Protein 6N44 (pdb70)

Organism: Ovis aries (NCBI:txid9940)

Radius of gyration: 36.04 Å; Cα contacts (8 Å, |Δi|>4): 2960; chains: 8; bounding box: 90×111×84 Å

Secondary structure (DSSP, 8-state):
-------SSEEEE----SEEEEEEEEEE---TTS--EEEEEEE--SSTT--EEEEEEEETTEEEEEEEETTEE---EEEE-----TTS-EEEEEEEESSEEEEEETTEEEEEEE-SS-GGG--EEEEEESEEEEEEEE-/---SSEEEE----SEEEEEEEEEEP--TTS--EEEEEEE--SSTT--EEEEEEEETTEEEEEEEETTEE---EEEE-----TTSEEEEEEEEESSEEEEEETTEEEEEEE-SS-GGG--EEEEEESEEEEEEEE-/---SSEEEE----SEEEEEEEEEE------EEEEEEE---STT--EEEEEEEETTEEEEEEEETTEE---EEEE-----TTSEEEEEEEEESSEEEEEETTEEEEEEE-SS-GGG--EEEEEESEEEEEEEE-/---SSEEEE----SEEEEEEEEEE---SSS--EEEEEEE--S-TT--EEEEEEEETTEEEEEEEETTEE-PPEEEE---S-TTSEEEEEEEEESSEEEEEETTEEEEEEE-SS-GGG--EEEEEESEEEEEEEE-/---SSEEEE----SEEEEEEEEEEP--TTS--EEEEEEE--SSTT--EEEEEEEETTEEEEEEEETTEE---EEEE---S-TTSEEEEEEEEESSEEEEEETTEEEEEEE-SS-GGG--EEEEEESEEEEEEEE-/---SSEEEE----SEEEEEEEEEEP--TTS--EEEEEEE------EEEEEEEETTEEEEEEEETTEE---EEEE-----TTSEEEEEEEEESSEEEEEETTEEEEEEE-SS-GGG--EEEEEESEEEEEEEE-/---SSEEEE----SEEEEEEEEEEP--TTS--EEEEEEE----EEEEEEEETTEEEEEEEETTEE---EEEE-----TTSEEEEEEEEESSEEEEEETTEEEEEEE-SS-GGG--EEEEEESEEEEEEEE-/---SSEEEE----SEEEEEEEEEE---TTSPPEEEEEEE--S-TT--EEEEEEEETTEEEEEEEETTEE---EEEE---S-TTSEEEEEEEEESSEEEEEETTEEEEEEE-SS-GGG--EEEEEESEEEEEEEE-

Structure (mmCIF, N/CA/C/O backbone):
data_6N44
#
_entry.id   6N44
#
_cell.length_a   96.170
_cell.length_b   127.450
_cell.length_c   141.410
_cell.angle_alpha   90.000
_cell.angle_beta   90.000
_cell.angle_gamma   90.000
#
_symmetry.space_group_name_H-M   'P 21 21 21'
#
loop_
_entity.id
_entity.type
_entity.pdbx_description
1 polymer Galectin
2 non-polymer GLYCEROL
3 water water
#
loop_
_atom_site.group_PDB
_atom_site.id
_atom_site.type_symbol
_atom_site.label_atom_id
_atom_site.label_alt_id
_atom_site.label_comp_id
_atom_site.label_asym_id
_atom_site.label_entity_id
_atom_site.label_seq_id
_atom_site.pdbx_PDB_ins_code
_atom_site.Cartn_x
_atom_site.Cartn_y
_atom_site.Cartn_z
_atom_site.occupancy
_atom_site.B_iso_or_equiv
_atom_site.auth_seq_id
_atom_site.auth_comp_id
_atom_site.auth_asym_id
_atom_site.auth_atom_id
_atom_site.pdbx_PDB_model_num
ATOM 1 N N . PRO A 1 1 ? -23.408 -13.380 8.487 1.00 34.53 -1 PRO A N 1
ATOM 2 C CA . PRO A 1 1 ? -24.341 -13.307 7.355 1.00 30.74 -1 PRO A CA 1
ATOM 3 C C . PRO A 1 1 ? -25.536 -12.405 7.699 1.00 33.91 -1 PRO A C 1
ATOM 4 O O . PRO A 1 1 ? -26.427 -12.171 6.871 1.00 23.34 -1 PRO A O 1
ATOM 8 N N . GLY A 1 2 ? -25.536 -11.903 8.934 1.00 28.26 0 GLY A N 1
ATOM 9 C CA . GLY A 1 2 ? -26.543 -10.946 9.345 1.00 30.10 0 GLY A CA 1
ATOM 10 C C . GLY A 1 2 ? -26.246 -9.573 8.760 1.00 32.12 0 GLY A C 1
ATOM 11 O O . GLY A 1 2 ? -25.096 -9.140 8.680 1.00 38.54 0 GLY A O 1
ATOM 12 N N . MET A 1 3 ? -27.307 -8.894 8.334 1.00 28.14 1 MET A N 1
ATOM 13 C CA . MET A 1 3 ? -27.199 -7.518 7.864 1.00 29.73 1 MET A CA 1
ATOM 14 C C . MET A 1 3 ? -28.579 -6.880 7.952 1.00 33.87 1 MET A C 1
ATOM 15 O O . MET A 1 3 ? -29.598 -7.553 7.755 1.00 26.75 1 MET A O 1
ATOM 20 N N . ASP A 1 4 ? -28.602 -5.583 8.268 1.00 31.61 2 ASP A N 1
ATOM 21 C CA . ASP A 1 4 ? -29.864 -4.857 8.350 1.00 32.44 2 ASP A CA 1
ATOM 22 C C . ASP A 1 4 ? -30.456 -4.647 6.965 1.00 31.62 2 ASP A C 1
ATOM 23 O O . ASP A 1 4 ? -29.736 -4.468 5.977 1.00 31.99 2 ASP A O 1
ATOM 28 N N . SER A 1 5 ? -31.784 -4.651 6.896 1.00 15.80 3 SER A N 1
ATOM 29 C CA . SER A 1 5 ? -32.429 -4.376 5.625 1.00 15.67 3 SER A CA 1
ATOM 30 C C . SER A 1 5 ? -33.824 -3.818 5.874 1.00 16.23 3 SER A C 1
ATOM 31 O O . SER A 1 5 ? -34.354 -3.855 6.988 1.00 13.33 3 SER A O 1
ATOM 34 N N . LEU A 1 6 ? -34.395 -3.313 4.827 1.00 13.29 4 LEU A N 1
ATOM 35 C CA . LEU A 1 6 ? -35.697 -2.677 4.804 1.00 11.91 4 LEU A CA 1
ATOM 36 C C . LEU A 1 6 ? -36.762 -3.689 4.427 1.00 13.59 4 LEU A C 1
ATOM 37 O O . LEU A 1 6 ? -36.465 -4.727 3.825 1.00 11.45 4 LEU A O 1
ATOM 42 N N . PRO A 1 7 ? -38.024 -3.409 4.748 1.00 13.14 5 PRO A N 1
ATOM 43 C CA . PRO A 1 7 ? -39.096 -4.325 4.353 1.00 9.73 5 PRO A CA 1
ATOM 44 C C . PRO A 1 7 ? -39.167 -4.461 2.840 1.00 12.96 5 PRO A C 1
ATOM 45 O O . PRO A 1 7 ? -38.855 -3.535 2.090 1.00 10.87 5 PRO A O 1
ATOM 49 N N . ASN A 1 8 ? -39.578 -5.638 2.397 1.00 13.79 6 ASN A N 1
ATOM 50 C CA . ASN A 1 8 ? -39.740 -5.919 0.975 1.00 15.47 6 ASN A CA 1
ATOM 51 C C . ASN A 1 8 ? -41.055 -6.664 0.809 1.00 17.42 6 ASN A C 1
ATOM 52 O O . ASN A 1 8 ? -41.176 -7.793 1.266 1.00 17.65 6 ASN A O 1
ATOM 57 N N . PRO A 1 9 ? -42.042 -6.048 0.133 1.00 15.96 7 PRO A N 1
ATOM 58 C CA . PRO A 1 9 ? -41.998 -4.766 -0.594 1.00 12.94 7 PRO A CA 1
ATOM 59 C C . PRO A 1 9 ? -41.803 -3.528 0.289 1.00 11.37 7 PRO A C 1
ATOM 60 O O . PRO A 1 9 ? -42.153 -3.508 1.473 1.00 10.87 7 PRO A O 1
ATOM 64 N N . TYR A 1 10 ? -41.198 -2.517 -0.321 1.00 11.27 8 TYR A N 1
ATOM 65 C CA . TYR A 1 10 ? -40.941 -1.220 0.284 1.00 9.53 8 TYR A CA 1
ATOM 66 C C . TYR A 1 10 ? -41.893 -0.224 -0.353 1.00 8.57 8 TYR A C 1
ATOM 67 O O . TYR A 1 10 ? -41.988 -0.169 -1.580 1.00 8.51 8 TYR A O 1
ATOM 76 N N . LEU A 1 11 ? -42.597 0.549 0.469 1.00 8.12 9 LEU A N 1
ATOM 77 C CA . LEU A 1 11 ? -43.532 1.555 -0.013 1.00 11.48 9 LEU A CA 1
ATOM 78 C C . LEU A 1 11 ? -43.121 2.916 0.516 1.00 10.45 9 LEU A C 1
ATOM 79 O O . LEU A 1 11 ? -42.728 3.037 1.686 1.00 9.80 9 LEU A O 1
ATOM 84 N N . GLN A 1 12 ? -43.258 3.945 -0.327 1.00 6.74 10 GLN A N 1
ATOM 85 C CA . GLN A 1 12 ? -43.021 5.317 0.123 1.00 10.22 10 GLN A CA 1
ATOM 86 C C . GLN A 1 12 ? -43.895 6.288 -0.657 1.00 8.12 10 GLN A C 1
ATOM 87 O O . GLN A 1 12 ? -43.751 6.401 -1.879 1.00 8.40 10 GLN A O 1
ATOM 93 N N . SER A 1 13 ? -44.759 7.015 0.053 1.00 8.51 11 SER A N 1
ATOM 94 C CA . SER A 1 13 ? -45.458 8.138 -0.557 1.00 8.85 11 SER A CA 1
ATOM 95 C C . SER A 1 13 ? -44.448 9.166 -1.068 1.00 8.23 11 SER A C 1
ATOM 96 O O . SER A 1 13 ? -43.485 9.503 -0.375 1.00 10.80 11 SER A O 1
ATOM 99 N N . VAL A 1 14 ? -44.687 9.687 -2.279 1.00 8.89 12 VAL A N 1
ATOM 100 C CA . VAL A 1 14 ? -43.798 10.661 -2.919 1.00 9.83 12 VAL A CA 1
ATOM 101 C C . VAL A 1 14 ? -44.610 11.721 -3.657 1.00 11.26 12 VAL A C 1
ATOM 102 O O . VAL A 1 14 ? -45.760 11.501 -4.041 1.00 10.50 12 VAL A O 1
ATOM 106 N N . SER A 1 15 ? -43.979 12.884 -3.874 1.00 8.97 13 SER A N 1
ATOM 107 C CA . SER A 1 15 ? -44.422 13.867 -4.865 1.00 13.68 13 SER A CA 1
ATOM 108 C C . SER A 1 15 ? -43.234 14.162 -5.766 1.00 12.43 13 SER A C 1
ATOM 109 O O . SER A 1 15 ? -42.239 14.737 -5.314 1.00 13.16 13 SER A O 1
ATOM 112 N N . LEU A 1 16 ? -43.341 13.789 -7.032 1.00 9.92 14 LEU A N 1
ATOM 113 C CA . LEU A 1 16 ? -42.230 13.985 -7.935 1.00 9.31 14 LEU A CA 1
ATOM 114 C C . LEU A 1 16 ? -42.155 15.442 -8.368 1.00 13.25 14 LEU A C 1
ATOM 115 O O . LEU A 1 16 ? -43.144 16.176 -8.367 1.00 10.90 14 LEU A O 1
ATOM 120 N N . THR A 1 17 ? -40.959 15.852 -8.750 1.00 12.04 15 THR A N 1
ATOM 121 C CA . THR A 1 17 ? -40.827 17.134 -9.416 1.00 14.23 15 THR A CA 1
ATOM 122 C C . THR A 1 17 ? -40.030 16.928 -10.689 1.00 17.68 15 THR A C 1
ATOM 123 O O . THR A 1 17 ? -39.669 15.801 -11.043 1.00 12.29 15 THR A O 1
ATOM 127 N N . VAL A 1 18 ? -39.716 18.047 -11.339 1.00 17.28 16 VAL A N 1
ATOM 128 C CA . VAL A 1 18 ? -38.931 18.101 -12.564 1.00 13.21 16 VAL A CA 1
ATOM 129 C C . VAL A 1 18 ? -37.438 17.934 -12.315 1.00 15.13 16 VAL A C 1
ATOM 130 O O . VAL A 1 18 ? -36.651 17.845 -13.272 1.00 11.91 16 VAL A O 1
ATOM 134 N N . CYS A 1 19 ? -37.021 17.872 -11.045 1.00 11.48 17 CYS A N 1
ATOM 135 C CA . CYS A 1 19 ? -35.630 17.587 -10.687 1.00 11.16 17 CYS A CA 1
ATOM 136 C C . CYS A 1 19 ? -35.679 16.778 -9.393 1.00 10.29 17 CYS A C 1
ATOM 137 O O . CYS A 1 19 ? -35.648 17.347 -8.301 1.00 11.85 17 CYS A O 1
ATOM 140 N N . TYR A 1 20 ? -35.763 15.455 -9.540 1.00 9.32 18 TYR A N 1
ATOM 141 C CA . TYR A 1 20 ? -36.069 14.546 -8.439 1.00 11.60 18 TYR A CA 1
ATOM 142 C C . TYR A 1 20 ? -35.258 13.266 -8.590 1.00 8.78 18 TYR A C 1
ATOM 143 O O . TYR A 1 20 ? -35.166 12.716 -9.689 1.00 11.49 18 TYR A O 1
ATOM 152 N N . MET A 1 21 ? -34.690 12.780 -7.489 1.00 10.23 19 MET A N 1
ATOM 153 C CA . MET A 1 21 ? -33.828 11.608 -7.525 1.00 11.59 19 MET A CA 1
ATOM 154 C C . MET A 1 21 ? -34.300 10.559 -6.535 1.00 13.80 19 MET A C 1
ATOM 155 O O . MET A 1 21 ? -34.631 10.884 -5.390 1.00 11.69 19 MET A O 1
ATOM 160 N N . VAL A 1 22 ? -34.335 9.309 -6.998 1.00 9.85 20 VAL A N 1
ATOM 161 C CA . VAL A 1 22 ? -34.503 8.122 -6.168 1.00 12.71 20 VAL A CA 1
ATOM 162 C C . VAL A 1 22 ? -33.206 7.333 -6.241 1.00 10.82 20 VAL A C 1
ATOM 163 O O . VAL A 1 22 ? -32.701 7.069 -7.341 1.00 11.75 20 VAL A O 1
ATOM 167 N N . LYS A 1 23 ? -32.668 6.950 -5.085 1.00 9.40 21 LYS A N 1
ATOM 168 C CA . LYS A 1 23 ? -31.470 6.121 -5.030 1.00 8.67 21 LYS A CA 1
ATOM 169 C C . LYS A 1 23 ? -31.763 4.880 -4.203 1.00 7.39 21 LYS A C 1
ATOM 170 O O . LYS A 1 23 ? -32.032 4.984 -3.003 1.00 8.94 21 LYS A O 1
ATOM 176 N N . ILE A 1 24 ? -31.679 3.718 -4.843 1.00 8.71 22 ILE A N 1
ATOM 177 C CA . ILE A 1 24 ? -31.956 2.418 -4.232 1.00 9.74 22 ILE A CA 1
ATOM 178 C C . ILE A 1 24 ? -30.651 1.646 -4.143 1.00 8.83 22 ILE A C 1
ATOM 179 O O . ILE A 1 24 ? -29.913 1.549 -5.131 1.00 9.57 22 ILE A O 1
ATOM 184 N N . LYS A 1 25 ? -30.371 1.078 -2.974 1.00 11.51 23 LYS A N 1
ATOM 185 C CA . LYS A 1 25 ? -29.223 0.192 -2.808 1.00 9.63 23 LYS A CA 1
ATOM 186 C C . LYS A 1 25 ? -29.743 -1.180 -2.402 1.00 10.20 23 LYS A C 1
ATOM 187 O O . LYS A 1 25 ? -30.448 -1.302 -1.393 1.00 8.92 23 LYS A O 1
ATOM 193 N N . ALA A 1 26 ? -29.410 -2.203 -3.194 1.00 8.85 24 ALA A N 1
ATOM 194 C CA . ALA A 1 26 ? -29.962 -3.540 -2.992 1.00 9.64 24 ALA A CA 1
ATOM 195 C C . ALA A 1 26 ? -29.004 -4.586 -3.552 1.00 12.22 24 ALA A C 1
ATOM 196 O O . ALA A 1 26 ? -27.979 -4.262 -4.160 1.00 11.15 24 ALA A O 1
ATOM 198 N N . ASN A 1 27 ? -29.366 -5.857 -3.355 1.00 12.40 25 ASN A N 1
ATOM 199 C CA . ASN A 1 27 ? -28.597 -6.987 -3.857 1.00 13.81 25 ASN A CA 1
ATOM 200 C C . ASN A 1 27 ? -29.561 -8.108 -4.220 1.00 14.86 25 ASN A C 1
ATOM 201 O O . ASN A 1 27 ? -30.453 -8.430 -3.428 1.00 10.83 25 ASN A O 1
ATOM 206 N N . LEU A 1 28 ? -29.374 -8.706 -5.396 1.00 13.20 26 LEU A N 1
ATOM 207 C CA . LEU A 1 28 ? -30.250 -9.792 -5.827 1.00 16.22 26 LEU A CA 1
ATOM 208 C C . LEU A 1 28 ? -29.964 -11.070 -5.049 1.00 15.35 26 LEU A C 1
ATOM 209 O O . LEU A 1 28 ? -28.806 -11.431 -4.813 1.00 16.12 26 LEU A O 1
ATOM 214 N N . LEU A 1 29 ? -31.038 -11.750 -4.658 1.00 13.51 27 LEU A N 1
ATOM 215 C CA . LEU A 1 29 ? -31.000 -13.041 -3.985 1.00 19.97 27 LEU A CA 1
ATOM 216 C C . LEU A 1 29 ? -30.798 -14.173 -4.996 1.00 17.35 27 LEU A C 1
ATOM 217 O O . LEU A 1 29 ? -30.766 -13.974 -6.215 1.00 19.04 27 LEU A O 1
ATOM 222 N N . SER A 1 30 ? -30.697 -15.394 -4.471 1.00 21.32 28 SER A N 1
ATOM 223 C CA . SER A 1 30 ? -30.679 -16.619 -5.266 1.00 19.66 28 SER A CA 1
ATOM 224 C C . SER A 1 30 ? -31.908 -17.436 -4.894 1.00 18.77 28 SER A C 1
ATOM 225 O O . SER A 1 30 ? -31.802 -18.429 -4.161 1.00 18.16 28 SER A O 1
ATOM 228 N N . PRO A 1 31 ? -33.087 -17.055 -5.370 1.00 20.46 29 PRO A N 1
ATOM 229 C CA . PRO A 1 31 ? -34.293 -17.793 -4.989 1.00 20.49 29 PRO A CA 1
ATOM 230 C C . PRO A 1 31 ? -34.288 -19.212 -5.546 1.00 25.29 29 PRO A C 1
ATOM 231 O O . PRO A 1 31 ? -33.723 -19.495 -6.609 1.00 24.08 29 PRO A O 1
ATOM 235 N N . PHE A 1 32 ? -34.908 -20.112 -4.780 1.00 26.34 30 PHE A N 1
ATOM 236 C CA . PHE A 1 32 ? -35.082 -21.511 -5.150 1.00 32.24 30 PHE A CA 1
ATOM 237 C C . PHE A 1 32 ? -35.785 -21.621 -6.499 1.00 30.03 30 PHE A C 1
ATOM 238 O O . PHE A 1 32 ? -36.944 -21.217 -6.630 1.00 33.58 30 PHE A O 1
ATOM 246 N N . GLY A 1 33 ? -35.083 -22.123 -7.513 1.00 29.84 31 GLY A N 1
ATOM 247 C CA . GLY A 1 33 ? -35.726 -22.510 -8.758 1.00 31.87 31 GLY A CA 1
ATOM 248 C C . GLY A 1 33 ? -36.193 -21.398 -9.673 1.00 33.37 31 GLY A C 1
ATOM 249 O O . GLY A 1 33 ? -37.076 -21.632 -10.505 1.00 30.65 31 GLY A O 1
ATOM 250 N N . LYS A 1 34 ? -35.637 -20.192 -9.560 1.00 27.97 32 LYS A N 1
ATOM 251 C CA . LYS A 1 34 ? -35.964 -19.142 -10.521 1.00 24.42 32 LYS A CA 1
ATOM 252 C C . LYS A 1 34 ? -34.886 -18.070 -10.485 1.00 21.02 32 LYS A C 1
ATOM 253 O O . LYS A 1 34 ? -34.096 -17.984 -9.542 1.00 21.89 32 LYS A O 1
ATOM 259 N N . ASN A 1 35 ? -34.867 -17.267 -11.525 1.00 20.47 33 ASN A N 1
ATOM 260 C CA . ASN A 1 35 ? -33.960 -16.132 -11.563 1.00 23.60 33 ASN A CA 1
ATOM 261 C C . ASN A 1 35 ? -34.567 -14.968 -10.784 1.00 19.14 33 ASN A C 1
ATOM 262 O O . ASN A 1 35 ? -35.759 -14.685 -10.932 1.00 18.90 33 ASN A O 1
ATOM 267 N N . PRO A 1 36 ? -33.768 -14.278 -9.969 1.00 19.25 34 PRO A N 1
ATOM 268 C CA . PRO A 1 36 ? -34.293 -13.151 -9.176 1.00 15.17 34 PRO A CA 1
ATOM 269 C C . PRO A 1 36 ? -34.814 -12.013 -10.054 1.00 14.34 34 PRO A C 1
ATOM 270 O O . PRO A 1 36 ? -34.244 -11.694 -11.097 1.00 16.07 34 PRO A O 1
ATOM 274 N N . GLU A 1 37 ? -35.901 -11.387 -9.613 1.00 16.50 35 GLU A N 1
ATOM 275 C CA . GLU A 1 37 ? -36.493 -10.247 -10.300 1.00 15.85 35 GLU A CA 1
ATOM 276 C C . GLU A 1 37 ? -36.374 -9.000 -9.436 1.00 14.68 35 GLU A C 1
ATOM 277 O O . GLU A 1 37 ? -36.308 -9.077 -8.208 1.00 16.79 35 GLU A O 1
ATOM 283 N N . LEU A 1 38 ? -36.366 -7.853 -10.096 1.00 11.89 36 LEU A N 1
ATOM 284 C CA . LEU A 1 38 ? -36.409 -6.549 -9.454 1.00 12.12 36 LEU A CA 1
ATOM 285 C C . LEU A 1 38 ? -37.515 -5.737 -10.112 1.00 10.95 36 LEU A C 1
ATOM 286 O O . LEU A 1 38 ? -37.639 -5.733 -11.340 1.00 11.48 36 LEU A O 1
ATOM 291 N N . GLN A 1 39 ? -38.323 -5.052 -9.305 1.00 9.45 37 GLN A N 1
ATOM 292 C CA . GLN A 1 39 ? -39.441 -4.294 -9.849 1.00 12.41 37 GLN A CA 1
ATOM 293 C C . GLN A 1 39 ? -39.625 -2.991 -9.084 1.00 10.99 37 GLN A C 1
ATOM 294 O O . GLN A 1 39 ? -39.741 -3.010 -7.855 1.00 11.53 37 GLN A O 1
ATOM 300 N N . VAL A 1 40 ? -39.654 -1.869 -9.802 1.00 9.18 38 VAL A N 1
ATOM 301 C CA . VAL A 1 40 ? -39.848 -0.549 -9.193 1.00 11.86 38 VAL A CA 1
ATOM 302 C C . VAL A 1 40 ? -41.037 0.127 -9.860 1.00 10.27 38 VAL A C 1
ATOM 303 O O . VAL A 1 40 ? -41.037 0.337 -11.080 1.00 10.31 38 VAL A O 1
ATOM 307 N N . ASP A 1 41 ? -42.033 0.493 -9.058 1.00 12.39 39 ASP A N 1
ATOM 308 C CA . ASP A 1 41 ? -43.246 1.133 -9.551 1.00 12.05 39 ASP A CA 1
ATOM 309 C C . ASP A 1 41 ? -43.278 2.573 -9.062 1.00 13.63 39 ASP A C 1
ATOM 310 O O . ASP A 1 41 ? -43.274 2.826 -7.850 1.00 11.00 39 ASP A O 1
ATOM 315 N N . PHE A 1 42 ? -43.321 3.502 -10.006 1.00 10.30 40 PHE A N 1
ATOM 316 C CA . PHE A 1 42 ? -43.769 4.865 -9.740 1.00 12.62 40 PHE A CA 1
ATOM 317 C C . PHE A 1 42 ? -45.261 4.861 -10.046 1.00 11.26 40 PHE A C 1
ATOM 318 O O . PHE A 1 42 ? -45.677 5.008 -11.199 1.00 11.75 40 PHE A O 1
ATOM 326 N N . GLY A 1 43 ? -46.078 4.641 -9.010 1.00 14.21 41 GLY A N 1
ATOM 327 C CA . GLY A 1 43 ? -47.501 4.426 -9.165 1.00 14.50 41 GLY A CA 1
ATOM 328 C C . GLY A 1 43 ? -48.342 5.582 -8.634 1.00 18.72 41 GLY A C 1
ATOM 329 O O . GLY A 1 43 ? -47.856 6.494 -7.963 1.00 14.84 41 GLY A O 1
ATOM 330 N N . THR A 1 44 ? -49.641 5.535 -8.966 1.00 22.15 42 THR A N 1
ATOM 331 C CA . THR A 1 44 ? -50.551 6.606 -8.562 1.00 18.72 42 THR A CA 1
ATOM 332 C C . THR A 1 44 ? -51.090 6.418 -7.154 1.00 24.00 42 THR A C 1
ATOM 333 O O . THR A 1 44 ? -51.688 7.353 -6.612 1.00 33.28 42 THR A O 1
ATOM 337 N N . GLY A 1 45 ? -50.907 5.246 -6.555 1.00 25.69 43 GLY A N 1
ATOM 338 C CA . GLY A 1 45 ? -51.360 5.051 -5.196 1.00 26.30 43 GLY A CA 1
ATOM 339 C C . GLY A 1 45 ? -52.859 5.098 -5.024 1.00 41.04 43 GLY A C 1
ATOM 340 O O . GLY A 1 45 ? -53.343 5.373 -3.922 1.00 43.84 43 GLY A O 1
ATOM 341 N N . THR A 1 46 ? -53.614 4.862 -6.095 1.00 40.53 44 THR A N 1
ATOM 342 C CA . THR A 1 46 ? -55.048 4.647 -5.977 1.00 35.51 44 THR A CA 1
ATOM 343 C C . THR A 1 46 ? -55.280 3.240 -5.426 1.00 46.54 44 THR A C 1
ATOM 344 O O . THR A 1 46 ? -54.650 2.851 -4.438 1.00 51.22 44 THR A O 1
ATOM 348 N N . GLY A 1 47 ? -56.163 2.463 -6.035 1.00 43.21 45 GLY A N 1
ATOM 349 C CA . GLY A 1 47 ? -56.438 1.117 -5.577 1.00 49.96 45 GLY A CA 1
ATOM 350 C C . GLY A 1 47 ? -55.477 0.104 -6.161 1.00 51.09 45 GLY A C 1
ATOM 351 O O . GLY A 1 47 ? -54.378 0.436 -6.612 1.00 48.85 45 GLY A O 1
ATOM 352 N N . GLN A 1 48 ? -55.902 -1.157 -6.152 1.00 54.05 46 GLN A N 1
ATOM 353 C CA . GLN A 1 48 ? -55.205 -2.169 -6.928 1.00 53.96 46 GLN A CA 1
ATOM 354 C C . GLN A 1 48 ? -55.610 -2.031 -8.389 1.00 51.72 46 GLN A C 1
ATOM 355 O O . GLN A 1 48 ? -56.750 -1.672 -8.702 1.00 50.50 46 GLN A O 1
ATOM 361 N N . GLY A 1 49 ? -54.661 -2.284 -9.287 1.00 45.34 47 GLY A N 1
ATOM 362 C CA . GLY A 1 49 ? -54.915 -1.995 -10.683 1.00 41.52 47 GLY A CA 1
ATOM 363 C C . GLY A 1 49 ? -55.063 -0.527 -11.025 1.00 35.92 47 GLY A C 1
ATOM 364 O O . GLY A 1 49 ? -55.458 -0.213 -12.154 1.00 35.12 47 GLY A O 1
ATOM 365 N N . GLY A 1 50 ? -54.776 0.386 -10.085 1.00 32.73 48 GLY A N 1
ATOM 366 C CA . GLY A 1 50 ? -54.687 1.797 -10.410 1.00 28.92 48 GLY A CA 1
ATOM 367 C C . GLY A 1 50 ? -53.522 2.085 -11.349 1.00 21.51 48 GLY A C 1
ATOM 368 O O . GLY A 1 50 ? -52.665 1.240 -11.606 1.00 21.28 48 GLY A O 1
ATOM 369 N N . ASP A 1 51 ? -53.492 3.311 -11.868 1.00 19.08 49 ASP A N 1
ATOM 370 C CA . ASP A 1 51 ? -52.514 3.656 -12.892 1.00 22.03 49 ASP A CA 1
ATOM 371 C C . ASP A 1 51 ? -51.088 3.517 -12.368 1.00 19.16 49 ASP A C 1
ATOM 372 O O . ASP A 1 51 ? -50.814 3.742 -11.185 1.00 16.74 49 ASP A O 1
ATOM 377 N N . ILE A 1 52 ? -50.188 3.092 -13.251 1.00 13.69 50 ILE A N 1
ATOM 378 C CA . ILE A 1 52 ? -48.762 3.061 -12.953 1.00 14.41 50 ILE A CA 1
ATOM 379 C C . ILE A 1 52 ? -48.057 3.812 -14.072 1.00 16.21 50 ILE A C 1
ATOM 380 O O . ILE A 1 52 ? -47.761 3.238 -15.134 1.00 14.23 50 ILE A O 1
ATOM 385 N N . PRO A 1 53 ? -47.789 5.097 -13.871 1.00 11.87 51 PRO A N 1
ATOM 386 C CA . PRO A 1 53 ? -47.042 5.874 -14.868 1.00 14.64 51 PRO A CA 1
ATOM 387 C C . PRO A 1 53 ? -45.737 5.237 -15.316 1.00 13.18 51 PRO A C 1
ATOM 388 O O . PRO A 1 53 ? -45.369 5.372 -16.492 1.00 11.19 51 PRO A O 1
ATOM 392 N N . PHE A 1 54 ? -45.014 4.545 -14.432 1.00 12.77 52 PHE A N 1
ATOM 393 C CA . PHE A 1 54 ? -43.703 4.024 -14.817 1.00 12.23 52 PHE A CA 1
ATOM 394 C C . PHE A 1 54 ? -43.378 2.803 -13.969 1.00 11.71 52 PHE A C 1
ATOM 395 O O . PHE A 1 54 ? -43.166 2.921 -12.756 1.00 12.26 52 PHE A O 1
ATOM 403 N N . ARG A 1 55 ? -43.319 1.641 -14.609 1.00 10.72 53 ARG A N 1
ATOM 404 C CA . ARG A 1 55 ? -42.824 0.420 -13.989 1.00 10.81 53 ARG A CA 1
ATOM 405 C C . ARG A 1 55 ? -41.496 0.059 -14.632 1.00 10.76 53 ARG A C 1
ATOM 406 O O . ARG A 1 55 ? -41.381 0.025 -15.863 1.00 14.34 53 ARG A O 1
ATOM 414 N N . PHE A 1 56 ? -40.509 -0.218 -13.797 1.00 8.69 54 PHE A N 1
ATOM 415 C CA . PHE A 1 56 ? -39.198 -0.704 -14.204 1.00 10.70 54 PHE A CA 1
ATOM 416 C C . PHE A 1 56 ? -39.067 -2.124 -13.684 1.00 8.96 54 PHE A C 1
ATOM 417 O O . PHE A 1 56 ? -39.220 -2.358 -12.480 1.00 10.99 54 PHE A O 1
ATOM 425 N N . TRP A 1 57 ? -38.770 -3.057 -14.583 1.00 11.40 55 TRP A N 1
ATOM 426 C CA . TRP A 1 57 ? -38.733 -4.478 -14.269 1.00 10.91 55 TRP A CA 1
ATOM 427 C C . TRP A 1 57 ? -37.448 -5.070 -14.812 1.00 10.97 55 TRP A C 1
ATOM 428 O O . TRP A 1 57 ? -37.073 -4.812 -15.959 1.00 9.62 55 TRP A O 1
ATOM 439 N N . TYR A 1 58 ? -36.768 -5.853 -13.996 1.00 12.78 56 TYR A N 1
ATOM 440 C CA . TYR A 1 58 ? -35.509 -6.443 -14.412 1.00 12.71 56 TYR A CA 1
ATOM 441 C C . TYR A 1 58 ? -35.494 -7.901 -14.014 1.00 14.09 56 TYR A C 1
ATOM 442 O O . TYR A 1 58 ? -35.881 -8.248 -12.898 1.00 12.97 56 TYR A O 1
ATOM 451 N N . CYS A 1 59 ? -35.010 -8.744 -14.920 1.00 17.58 57 CYS A N 1
ATOM 452 C CA . CYS A 1 59 ? -34.736 -10.133 -14.579 1.00 18.58 57 CYS A CA 1
ATOM 453 C C . CYS A 1 59 ? -33.832 -10.708 -15.653 1.00 21.80 57 CYS A C 1
ATOM 454 O O . CYS A 1 59 ? -34.105 -10.529 -16.845 1.00 20.20 57 CYS A O 1
ATOM 457 N N . ASP A 1 60 ? -32.741 -11.340 -15.227 1.00 16.69 58 ASP A N 1
ATOM 458 C CA . ASP A 1 60 ? -31.913 -12.185 -16.092 1.00 25.40 58 ASP A CA 1
ATOM 459 C C . ASP A 1 60 ? -31.483 -11.457 -17.371 1.00 27.97 58 ASP A C 1
ATOM 460 O O . ASP A 1 60 ? -31.741 -11.902 -18.494 1.00 24.19 58 ASP A O 1
ATOM 465 N N . GLY A 1 61 ? -30.833 -10.305 -17.180 1.00 23.70 59 GLY A N 1
ATOM 466 C CA . GLY A 1 61 ? -30.273 -9.536 -18.271 1.00 19.05 59 GLY A CA 1
ATOM 467 C C . GLY A 1 61 ? -31.238 -8.678 -19.063 1.00 22.24 59 GLY A C 1
ATOM 468 O O . GLY A 1 61 ? -30.821 -8.073 -20.059 1.00 21.50 59 GLY A O 1
ATOM 469 N N . ILE A 1 62 ? -32.504 -8.585 -18.662 1.00 20.55 60 ILE A N 1
ATOM 470 C CA . ILE A 1 62 ? -33.530 -7.934 -19.467 1.00 18.30 60 ILE A CA 1
ATOM 471 C C . ILE A 1 62 ? -34.257 -6.887 -18.625 1.00 16.41 60 ILE A C 1
ATOM 472 O O . ILE A 1 62 ? -34.713 -7.179 -17.517 1.00 16.17 60 ILE A O 1
ATOM 477 N N . VAL A 1 63 ? -34.361 -5.668 -19.152 1.00 17.57 61 VAL A N 1
ATOM 478 C CA . VAL A 1 63 ? -35.163 -4.606 -18.553 1.00 12.41 61 VAL A CA 1
ATOM 479 C C . VAL A 1 63 ? -36.423 -4.440 -19.389 1.00 14.90 61 VAL A C 1
ATOM 480 O O . VAL A 1 63 ? -36.345 -4.288 -20.613 1.00 19.47 61 VAL A O 1
ATOM 484 N N . VAL A 1 64 ? -37.581 -4.430 -18.738 1.00 13.52 62 VAL A N 1
ATOM 485 C CA . VAL A 1 64 ? -38.822 -4.028 -19.386 1.00 13.12 62 VAL A CA 1
ATOM 486 C C . VAL A 1 64 ? -39.396 -2.827 -18.639 1.00 14.43 62 VAL A C 1
ATOM 487 O O . VAL A 1 64 ? -39.503 -2.851 -17.407 1.00 14.98 62 VAL A O 1
ATOM 491 N N . MET A 1 65 ? -39.763 -1.782 -19.379 1.00 14.02 63 MET A N 1
ATOM 492 C CA . MET A 1 65 ? -40.423 -0.614 -18.807 1.00 16.94 63 MET A CA 1
ATOM 493 C C . MET A 1 65 ? -41.750 -0.387 -19.512 1.00 16.66 63 MET A C 1
ATOM 494 O O . MET A 1 65 ? -41.842 -0.540 -20.731 1.00 17.26 63 MET A O 1
ATOM 499 N N . ASN A 1 66 ? -42.773 -0.007 -18.755 1.00 13.59 64 ASN A N 1
ATOM 500 C CA . ASN A 1 66 ? -44.093 0.158 -19.346 1.00 17.15 64 ASN A CA 1
ATOM 501 C C . ASN A 1 66 ? -44.929 1.070 -18.465 1.00 15.14 64 ASN A C 1
ATOM 502 O O . ASN A 1 66 ? -44.511 1.474 -17.378 1.00 15.51 64 ASN A O 1
ATOM 507 N N . THR A 1 67 ? -46.134 1.367 -18.945 1.00 14.65 65 THR A N 1
ATOM 508 C CA . THR A 1 67 ? -47.097 2.228 -18.286 1.00 13.50 65 THR A CA 1
ATOM 509 C C . THR A 1 67 ? -48.441 1.519 -18.260 1.00 18.87 65 THR A C 1
ATOM 510 O O . THR A 1 67 ? -48.874 0.964 -19.277 1.00 16.63 65 THR A O 1
ATOM 514 N N . LEU A 1 68 ? -49.083 1.532 -17.100 1.00 17.00 66 LEU A N 1
ATOM 515 C CA . LEU A 1 68 ? -50.431 1.007 -16.921 1.00 18.50 66 LEU A CA 1
ATOM 516 C C . LEU A 1 68 ? -51.374 2.197 -16.838 1.00 19.76 66 LEU A C 1
ATOM 517 O O . LEU A 1 68 ? -51.320 2.968 -15.873 1.00 16.79 66 LEU A O 1
ATOM 522 N N . LYS A 1 69 ? -52.238 2.346 -17.843 1.00 22.01 67 LYS A N 1
ATOM 523 C CA . LYS A 1 69 ? -53.177 3.461 -17.920 1.00 22.40 67 LYS A CA 1
ATOM 524 C C . LYS A 1 69 ? -54.585 2.906 -18.108 1.00 31.01 67 LYS A C 1
ATOM 525 O O . LYS A 1 69 ? -54.868 2.272 -19.128 1.00 28.95 67 LYS A O 1
ATOM 531 N N . ASP A 1 70 ? -55.455 3.135 -17.125 1.00 28.71 68 ASP A N 1
ATOM 532 C CA . ASP A 1 70 ? -56.848 2.688 -17.152 1.00 35.41 68 ASP A CA 1
ATOM 533 C C . ASP A 1 70 ? -56.944 1.194 -17.451 1.00 38.30 68 ASP A C 1
ATOM 534 O O . ASP A 1 70 ? -57.601 0.756 -18.397 1.00 36.22 68 ASP A O 1
ATOM 539 N N . GLY A 1 71 ? -56.269 0.413 -16.614 1.00 28.77 69 GLY A N 1
ATOM 540 C CA . GLY A 1 71 ? -56.292 -1.024 -16.741 1.00 27.50 69 GLY A CA 1
ATOM 541 C C . GLY A 1 71 ? -55.536 -1.593 -17.919 1.00 26.37 69 GLY A C 1
ATOM 542 O O . GLY A 1 71 ? -55.508 -2.817 -18.072 1.00 21.60 69 GLY A O 1
ATOM 543 N N . SER A 1 72 ? -54.907 -0.769 -18.753 1.00 21.39 70 SER A N 1
ATOM 544 C CA . SER A 1 72 ? -54.229 -1.264 -19.948 1.00 21.91 70 SER A CA 1
ATOM 545 C C . SER A 1 72 ? -52.727 -1.006 -19.864 1.00 24.21 70 SER A C 1
ATOM 546 O O . SER A 1 72 ? -52.302 0.142 -19.694 1.00 22.02 70 SER A O 1
ATOM 549 N N . TRP A 1 73 ? -51.926 -2.065 -20.006 1.00 17.81 71 TRP A N 1
ATOM 550 C CA . TRP A 1 73 ? -50.491 -1.900 -20.201 1.00 20.54 71 TRP A CA 1
ATOM 551 C C . TRP A 1 73 ? -50.218 -1.481 -21.640 1.00 25.35 71 TRP A C 1
ATOM 552 O O . TRP A 1 73 ? -50.876 -1.952 -22.570 1.00 25.01 71 TRP A O 1
ATOM 563 N N . GLY A 1 74 ? -49.246 -0.589 -21.820 1.00 18.79 72 GLY A N 1
ATOM 564 C CA . GLY A 1 74 ? -48.896 -0.070 -23.125 1.00 16.60 72 GLY A CA 1
ATOM 565 C C . GLY A 1 74 ? -47.827 -0.883 -23.830 1.00 19.94 72 GLY A C 1
ATOM 566 O O . GLY A 1 74 ? -47.588 -2.054 -23.527 1.00 19.64 72 GLY A O 1
ATOM 567 N N . LYS A 1 75 ? -47.171 -0.238 -24.793 1.00 21.35 73 LYS A N 1
ATOM 568 C CA . LYS A 1 75 ? -46.103 -0.876 -25.555 1.00 19.69 73 LYS A CA 1
ATOM 569 C C . LYS A 1 75 ? -44.811 -0.893 -24.735 1.00 22.27 73 LYS A C 1
ATOM 570 O O . LYS A 1 75 ? -44.329 0.159 -24.305 1.00 26.02 73 LYS A O 1
ATOM 576 N N . GLU A 1 76 ? -44.250 -2.082 -24.528 1.00 22.99 74 GLU A N 1
ATOM 577 C CA . GLU A 1 76 ? -43.046 -2.226 -23.718 1.00 25.19 74 GLU A CA 1
ATOM 578 C C . GLU A 1 76 ? -41.856 -1.528 -24.362 1.00 26.34 74 GLU A C 1
ATOM 579 O O . GLU A 1 76 ? -41.670 -1.573 -25.580 1.00 23.33 74 GLU A O 1
ATOM 585 N N . GLN A 1 77 ? -41.026 -0.912 -23.525 1.00 23.37 75 GLN A N 1
ATOM 586 C CA . GLN A 1 77 ? -39.670 -0.535 -23.900 1.00 22.27 75 GLN A CA 1
ATOM 587 C C . GLN A 1 77 ? -38.751 -1.569 -23.258 1.00 21.68 75 GLN A C 1
ATOM 588 O O . GLN A 1 77 ? -38.674 -1.655 -22.029 1.00 18.60 75 GLN A O 1
ATOM 594 N N . LYS A 1 78 ? -38.071 -2.372 -24.085 1.00 21.73 76 LYS A N 1
ATOM 595 C CA . LYS A 1 78 ? -37.326 -3.529 -23.602 1.00 21.13 76 LYS A CA 1
ATOM 596 C C . LYS A 1 78 ? -35.877 -3.469 -24.061 1.00 20.97 76 LYS A C 1
ATOM 597 O O . LYS A 1 78 ? -35.610 -3.138 -25.216 1.00 24.50 76 LYS A O 1
ATOM 603 N N . LEU A 1 79 ? -34.940 -3.815 -23.170 1.00 18.43 77 LEU A N 1
ATOM 604 C CA . LEU A 1 79 ? -33.529 -3.800 -23.539 1.00 16.17 77 LEU A CA 1
ATOM 605 C C . LEU A 1 79 ? -32.758 -4.838 -22.739 1.00 22.64 77 LEU A C 1
ATOM 606 O O . LEU A 1 79 ? -33.258 -5.412 -21.768 1.00 20.36 77 LEU A O 1
ATOM 611 N N . HIS A 1 80 ? -31.517 -5.065 -23.166 1.00 20.48 78 HIS A N 1
ATOM 612 C CA . HIS A 1 80 ? -30.577 -5.946 -22.492 1.00 26.52 78 HIS A CA 1
ATOM 613 C C . HIS A 1 80 ? -29.534 -5.120 -21.753 1.00 24.40 78 HIS A C 1
ATOM 614 O O . HIS A 1 80 ? -29.087 -4.082 -22.247 1.00 27.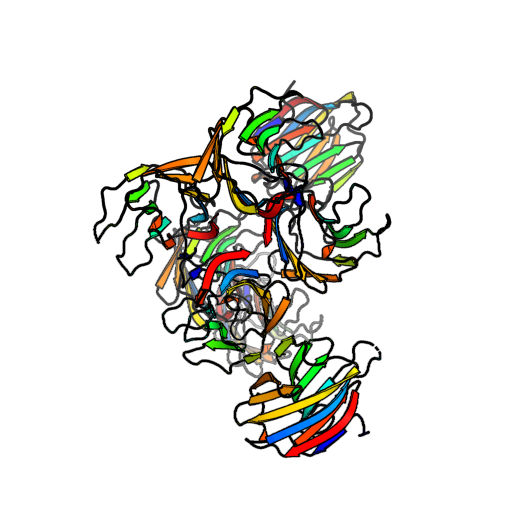65 78 HIS A O 1
ATOM 621 N N . THR A 1 81 ? -29.140 -5.587 -20.574 1.00 23.33 79 THR A N 1
ATOM 622 C CA . THR A 1 81 ? -28.072 -4.937 -19.838 1.00 21.94 79 THR A CA 1
ATOM 623 C C . THR A 1 81 ? -27.360 -5.979 -18.997 1.00 24.71 79 THR A C 1
ATOM 624 O O . THR A 1 81 ? -27.951 -6.981 -18.585 1.00 25.80 79 THR A O 1
ATOM 628 N N . GLU A 1 82 ? -26.079 -5.733 -18.756 1.00 23.86 80 GLU A N 1
ATOM 629 C CA . GLU A 1 82 ? -25.273 -6.548 -17.866 1.00 27.44 80 GLU A CA 1
ATOM 630 C C . GLU A 1 82 ? -25.029 -5.862 -16.529 1.00 19.35 80 GLU A C 1
ATOM 631 O O . GLU A 1 82 ? -24.205 -6.337 -15.741 1.00 19.97 80 GLU A O 1
ATOM 637 N N . ALA A 1 83 ? -25.752 -4.772 -16.252 1.00 19.78 81 ALA A N 1
ATOM 638 C CA . ALA A 1 83 ? -25.458 -3.931 -15.094 1.00 16.72 81 ALA A CA 1
ATOM 639 C C . ALA A 1 83 ? -25.687 -4.642 -13.761 1.00 18.54 81 ALA A C 1
ATOM 640 O O . ALA A 1 83 ? -24.989 -4.352 -12.784 1.00 19.28 81 ALA A O 1
ATOM 642 N N . PHE A 1 84 ? -26.662 -5.539 -13.677 1.00 17.89 82 PHE A N 1
ATOM 643 C CA . PHE A 1 84 ? -27.031 -6.177 -12.408 1.00 19.42 82 PHE A CA 1
ATOM 644 C C . PHE A 1 84 ? -26.326 -7.520 -12.292 1.00 20.88 82 PHE A C 1
ATOM 645 O O . PHE A 1 84 ? -26.783 -8.511 -12.854 1.00 24.81 82 PHE A O 1
ATOM 653 N N . VAL A 1 85 ? -25.230 -7.565 -11.543 1.00 28.47 83 VAL A N 1
ATOM 654 C CA . VAL A 1 85 ? -24.481 -8.798 -11.327 1.00 30.84 83 VAL A CA 1
ATOM 655 C C . VAL A 1 85 ? -24.964 -9.414 -10.015 1.00 34.81 83 VAL A C 1
ATOM 656 O O . VAL A 1 85 ? -24.739 -8.816 -8.949 1.00 27.74 83 VAL A O 1
ATOM 660 N N . PRO A 1 86 ? -25.618 -10.589 -10.035 1.00 40.13 84 PRO A N 1
ATOM 661 C CA . PRO A 1 86 ? -25.873 -11.206 -8.727 1.00 37.92 84 PRO A CA 1
ATOM 662 C C . PRO A 1 86 ? -24.597 -11.902 -8.244 1.00 29.57 84 PRO A C 1
ATOM 663 O O . PRO A 1 86 ? -23.812 -12.326 -9.089 1.00 50.08 84 PRO A O 1
ATOM 667 N N . GLY A 1 87 ? -24.337 -11.952 -6.944 1.00 34.62 85 GLY A N 1
ATOM 668 C CA . GLY A 1 87 ? -25.062 -11.177 -5.958 1.00 34.59 85 GLY A CA 1
ATOM 669 C C . GLY A 1 87 ? -24.164 -10.039 -5.495 1.00 31.44 85 GLY A C 1
ATOM 670 O O . GLY A 1 87 ? -23.869 -9.919 -4.307 1.00 32.26 85 GLY A O 1
ATOM 671 N N . GLN A 1 88 ? -23.697 -9.229 -6.450 1.00 22.21 86 GLN A N 1
ATOM 672 C CA . GLN A 1 88 ? -22.995 -7.996 -6.122 1.00 26.82 86 GLN A CA 1
ATOM 673 C C . GLN A 1 88 ? -24.012 -6.935 -5.731 1.00 23.45 86 GLN A C 1
ATOM 674 O O . GLN A 1 88 ? -25.026 -6.783 -6.416 1.00 19.94 86 GLN A O 1
ATOM 680 N N . PRO A 1 89 ? -23.790 -6.198 -4.649 1.00 20.28 87 PRO A N 1
ATOM 681 C CA . PRO A 1 89 ? -24.685 -5.077 -4.345 1.00 22.10 87 PRO A CA 1
ATOM 682 C C . PRO A 1 89 ? -24.599 -4.027 -5.441 1.00 16.85 87 PRO A C 1
ATOM 683 O O . PRO A 1 89 ? -23.535 -3.790 -6.019 1.00 17.71 87 PRO A O 1
ATOM 687 N N . PHE A 1 90 ? -25.741 -3.428 -5.754 1.00 15.74 88 PHE A N 1
ATOM 688 C CA . PHE A 1 90 ? -25.823 -2.425 -6.804 1.00 13.45 88 PHE A CA 1
ATOM 689 C C . PHE A 1 90 ? -26.497 -1.173 -6.265 1.00 13.03 88 PHE A C 1
ATOM 690 O O . PHE A 1 90 ? -27.223 -1.198 -5.259 1.00 9.19 88 PHE A O 1
ATOM 698 N N . GLU A 1 91 ? -26.242 -0.075 -6.958 1.00 10.27 89 GLU A N 1
ATOM 699 C CA . GLU A 1 91 ? -26.925 1.186 -6.734 1.00 13.44 89 GLU A CA 1
ATOM 700 C C . GLU A 1 91 ? -27.742 1.531 -7.970 1.00 12.56 89 GLU A C 1
ATOM 701 O O . GLU A 1 91 ? -27.181 1.766 -9.046 1.00 13.63 89 GLU A O 1
ATOM 707 N N . LEU A 1 92 ? -29.057 1.571 -7.812 1.00 9.87 90 LEU A N 1
ATOM 708 C CA . LEU A 1 92 ? -29.982 1.890 -8.886 1.00 9.89 90 LEU A CA 1
ATOM 709 C C . LEU A 1 92 ? -30.544 3.287 -8.639 1.00 10.78 90 LEU A C 1
ATOM 710 O O . LEU A 1 92 ? -31.116 3.551 -7.571 1.00 8.98 90 LEU A O 1
ATOM 715 N N . GLN A 1 93 ? -30.378 4.177 -9.619 1.00 8.29 91 GLN A N 1
ATOM 716 C CA . GLN A 1 93 ? -30.856 5.554 -9.517 1.00 9.88 91 GLN A CA 1
ATOM 717 C C . GLN A 1 93 ? -31.894 5.852 -10.585 1.00 12.30 91 GLN A C 1
ATOM 718 O O . GLN A 1 93 ? -31.676 5.552 -11.767 1.00 12.04 91 GLN A O 1
ATOM 724 N N . PHE A 1 94 ? -32.985 6.504 -10.179 1.00 7.55 92 PHE A N 1
ATOM 725 C CA . PHE A 1 94 ? -33.941 7.089 -11.106 1.00 8.83 92 PHE A CA 1
ATOM 726 C C . PHE A 1 94 ? -33.890 8.596 -10.960 1.00 9.16 92 PHE A C 1
ATOM 727 O O . PHE A 1 94 ? -34.023 9.129 -9.854 1.00 10.31 92 PHE A O 1
ATOM 735 N N . LEU A 1 95 ? -33.707 9.273 -12.077 1.00 9.65 93 LEU A N 1
ATOM 736 C CA . LEU A 1 95 ? -33.705 10.724 -12.144 1.00 10.78 93 LEU A CA 1
ATOM 737 C C . LEU A 1 95 ? -34.961 11.160 -12.876 1.00 10.43 93 LEU A C 1
ATOM 738 O O . LEU A 1 95 ? -35.129 10.829 -14.052 1.00 13.51 93 LEU A O 1
ATOM 743 N N . VAL A 1 96 ? -35.846 11.878 -12.185 1.00 8.96 94 VAL A N 1
ATOM 744 C CA . VAL A 1 96 ? -37.070 12.377 -12.803 1.00 12.47 94 VAL A CA 1
ATOM 745 C C . VAL A 1 96 ? -36.800 13.780 -13.348 1.00 12.00 94 VAL A C 1
ATOM 746 O O . VAL A 1 96 ? -36.448 14.700 -12.600 1.00 11.51 94 VAL A O 1
ATOM 750 N N . LEU A 1 97 ? -36.933 13.934 -14.654 1.00 11.00 95 LEU A N 1
ATOM 751 C CA . LEU A 1 97 ? -36.795 15.221 -15.326 1.00 13.11 95 LEU A CA 1
ATOM 752 C C . LEU A 1 97 ? -38.119 15.598 -15.971 1.00 16.82 95 LEU A C 1
ATOM 753 O O . LEU A 1 97 ? -39.070 14.820 -15.971 1.00 14.21 95 LEU A O 1
ATOM 758 N N . GLU A 1 98 ? -38.154 16.790 -16.576 1.00 15.49 96 GLU A N 1
ATOM 759 C CA . GLU A 1 98 ? -39.376 17.250 -17.234 1.00 17.10 96 GLU A CA 1
ATOM 760 C C . GLU A 1 98 ? -39.805 16.300 -18.354 1.00 18.90 96 GLU A C 1
ATOM 761 O O . GLU A 1 98 ? -40.999 16.067 -18.561 1.00 17.35 96 GLU A O 1
ATOM 767 N N . ASN A 1 99 ? -38.850 15.741 -19.087 1.00 17.87 97 ASN A N 1
ATOM 768 C CA . ASN A 1 99 ? -39.181 14.975 -20.277 1.00 15.78 97 ASN A CA 1
ATOM 769 C C . ASN A 1 99 ? -39.164 13.467 -20.068 1.00 17.53 97 ASN A C 1
ATOM 770 O O . ASN A 1 99 ? -39.865 12.755 -20.789 1.00 17.80 97 ASN A O 1
ATOM 775 N N . GLU A 1 100 ? -38.409 12.955 -19.100 1.00 14.29 98 GLU A N 1
ATOM 776 C CA . GLU A 1 100 ? -38.212 11.512 -19.010 1.00 14.01 98 GLU A CA 1
ATOM 777 C C . GLU A 1 100 ? -37.708 11.158 -17.620 1.00 10.79 98 GLU A C 1
ATOM 778 O O . GLU A 1 100 ? -37.262 12.026 -16.860 1.00 13.24 98 GLU A O 1
ATOM 784 N N . TYR A 1 101 ? -37.792 9.871 -17.295 1.00 12.31 99 TYR A N 1
ATOM 785 C CA . TYR A 1 101 ? -36.952 9.294 -16.253 1.00 10.68 99 TYR A CA 1
ATOM 786 C C . TYR A 1 101 ? -35.638 8.867 -16.877 1.00 12.87 99 TYR A C 1
ATOM 787 O O . TYR A 1 101 ? -35.625 8.307 -17.978 1.00 13.04 99 TYR A O 1
ATOM 796 N N . GLN A 1 102 ? -34.537 9.103 -16.161 1.00 9.26 100 GLN A N 1
ATOM 797 C CA . GLN A 1 102 ? -33.238 8.563 -16.537 1.00 11.37 100 GLN A CA 1
ATOM 798 C C . GLN A 1 102 ? -32.829 7.523 -15.500 1.00 9.43 100 GLN A C 1
ATOM 799 O O . GLN A 1 102 ? -33.022 7.726 -14.297 1.00 11.36 100 GLN A O 1
ATOM 805 N N . VAL A 1 103 ? -32.286 6.403 -15.964 1.00 8.21 101 VAL A N 1
ATOM 806 C CA . VAL A 1 103 ? -31.952 5.283 -15.096 1.00 8.94 101 VAL A CA 1
ATOM 807 C C . VAL A 1 103 ? -30.448 5.072 -15.135 1.00 11.38 101 VAL A C 1
ATOM 808 O O . VAL A 1 103 ? -29.846 5.009 -16.216 1.00 13.80 101 VAL A O 1
ATOM 812 N N . PHE A 1 104 ? -29.853 4.954 -13.954 1.00 9.99 102 PHE A N 1
ATOM 813 C CA . PHE A 1 104 ? -28.438 4.686 -13.770 1.00 9.46 102 PHE A CA 1
ATOM 814 C C . PHE A 1 104 ? -28.296 3.497 -12.837 1.00 12.01 102 PHE A C 1
ATOM 815 O O . PHE A 1 104 ? -29.082 3.330 -11.898 1.00 11.80 102 PHE A O 1
ATOM 823 N N . VAL A 1 105 ? -27.295 2.672 -13.106 1.00 12.03 103 VAL A N 1
ATOM 824 C CA . VAL A 1 105 ? -26.887 1.607 -12.211 1.00 9.89 103 VAL A CA 1
ATOM 825 C C . VAL A 1 105 ? -25.389 1.759 -11.983 1.00 14.69 103 VAL A C 1
ATOM 826 O O . VAL A 1 105 ? -24.618 1.830 -12.946 1.00 12.58 103 VAL A O 1
ATOM 830 N N . ASN A 1 106 ? -24.980 1.814 -10.718 1.00 12.42 104 ASN A N 1
ATOM 831 C CA . ASN A 1 106 ? -23.570 1.965 -10.350 1.00 13.09 104 ASN A CA 1
ATOM 832 C C . ASN A 1 106 ? -22.917 3.119 -11.111 1.00 15.08 104 ASN A C 1
ATOM 833 O O . ASN A 1 106 ? -21.827 2.996 -11.669 1.00 14.25 104 ASN A O 1
ATOM 838 N N . ASN A 1 107 ? -23.616 4.251 -11.149 1.00 10.62 105 ASN A N 1
ATOM 839 C CA . ASN A 1 107 ? -23.136 5.493 -11.751 1.00 17.38 105 ASN A CA 1
ATOM 840 C C . ASN A 1 107 ? -23.052 5.435 -13.274 1.00 14.34 105 ASN A C 1
ATOM 841 O O . ASN A 1 107 ? -22.465 6.330 -13.875 1.00 15.50 105 ASN A O 1
ATOM 846 N N . LYS A 1 108 ? -23.625 4.415 -13.920 1.00 13.32 106 LYS A N 1
ATOM 847 C CA . LYS A 1 108 ? -23.608 4.367 -15.375 1.00 16.79 106 LYS A CA 1
ATOM 848 C C . LYS A 1 108 ? -25.024 4.468 -15.926 1.00 12.42 106 LYS A C 1
ATOM 849 O O . LYS A 1 108 ? -25.942 3.859 -15.372 1.00 16.23 106 LYS A O 1
ATOM 855 N N . PRO A 1 109 ? -25.235 5.222 -17.004 1.00 12.71 107 PRO A N 1
ATOM 856 C CA . PRO A 1 109 ? -26.587 5.327 -17.574 1.00 16.78 107 PRO A CA 1
ATOM 857 C C . PRO A 1 109 ? -26.975 4.045 -18.299 1.00 16.98 107 PRO A C 1
ATOM 858 O O . PRO A 1 109 ? -26.219 3.525 -19.122 1.00 21.37 107 PRO A O 1
ATOM 862 N N . ILE A 1 110 ? -28.169 3.550 -18.000 1.00 13.83 108 ILE A N 1
ATOM 863 C CA . ILE A 1 110 ? -28.676 2.317 -18.579 1.00 22.37 108 ILE A CA 1
ATOM 864 C C . ILE A 1 110 ? -29.747 2.585 -19.627 1.00 19.91 108 ILE A C 1
ATOM 865 O O . ILE A 1 110 ? -29.739 1.959 -20.689 1.00 19.75 108 ILE A O 1
ATOM 870 N N . CYS A 1 111 ? -30.685 3.490 -19.343 1.00 14.55 109 CYS A N 1
ATOM 871 C CA . CYS A 1 111 ? -31.826 3.690 -20.228 1.00 13.96 109 CYS A CA 1
ATOM 872 C C . CYS A 1 111 ? -32.619 4.895 -19.739 1.00 15.21 109 CYS A C 1
ATOM 873 O O . CYS A 1 111 ? -32.415 5.393 -18.630 1.00 15.71 109 CYS A O 1
ATOM 876 N N . GLN A 1 112 ? -33.527 5.356 -20.593 1.00 14.84 110 GLN A N 1
ATOM 877 C CA . GLN A 1 112 ? -34.409 6.475 -20.302 1.00 15.07 110 GLN A CA 1
ATOM 878 C C . GLN A 1 112 ? -35.825 6.111 -20.727 1.00 17.60 110 GLN A C 1
ATOM 879 O O . GLN A 1 112 ? -36.022 5.340 -21.668 1.00 16.75 110 GLN A O 1
ATOM 885 N N . PHE A 1 113 ? -36.811 6.694 -20.041 1.00 13.39 111 PHE A N 1
ATOM 886 C CA . PHE A 1 113 ? -38.228 6.413 -20.272 1.00 16.40 111 PHE A CA 1
ATOM 887 C C . PHE A 1 113 ? -38.975 7.737 -20.367 1.00 11.99 111 PHE A C 1
ATOM 888 O O . PHE A 1 113 ? -39.148 8.421 -19.353 1.00 12.11 111 PHE A O 1
ATOM 896 N N . ALA A 1 114 ? -39.425 8.086 -21.573 1.00 13.36 112 ALA A N 1
ATOM 897 C CA . ALA A 1 114 ? -40.224 9.291 -21.777 1.00 13.96 112 ALA A CA 1
ATOM 898 C C . ALA A 1 114 ? -41.534 9.232 -20.996 1.00 17.64 112 ALA A C 1
ATOM 899 O O . ALA A 1 114 ? -42.196 8.195 -20.944 1.00 18.15 112 ALA A O 1
ATOM 901 N N . HIS A 1 115 ? -41.922 10.354 -20.392 1.00 15.07 113 HIS A N 1
ATOM 902 C CA . HIS A 1 115 ? -43.145 10.358 -19.603 1.00 14.49 113 HIS A CA 1
ATOM 903 C C . HIS A 1 115 ? -44.339 10.038 -20.497 1.00 18.33 113 HIS A C 1
ATOM 904 O O . HIS A 1 115 ? -44.453 10.541 -21.618 1.00 20.39 113 HIS A O 1
ATOM 911 N N . ARG A 1 116 ? -45.224 9.188 -19.997 1.00 14.45 114 ARG A N 1
ATOM 912 C CA . ARG A 1 116 ? -46.455 8.855 -20.697 1.00 18.62 114 ARG A CA 1
ATOM 913 C C . ARG A 1 116 ? -47.684 9.357 -19.970 1.00 16.91 114 ARG A C 1
ATOM 914 O O . ARG A 1 116 ? -48.642 9.791 -20.607 1.00 20.71 114 ARG A O 1
ATOM 922 N N . LEU A 1 117 ? -47.659 9.310 -18.655 1.00 13.62 115 LEU A N 1
ATOM 923 C CA . LEU A 1 117 ? -48.578 9.954 -17.747 1.00 17.51 115 LEU A CA 1
ATOM 924 C C . LEU A 1 117 ? -47.835 11.045 -16.989 1.00 14.41 115 LEU A C 1
ATOM 925 O O . LEU A 1 117 ? -46.619 10.943 -16.801 1.00 15.45 115 LEU A O 1
ATOM 930 N N . PRO A 1 118 ? -48.525 12.097 -16.544 1.00 18.88 116 PRO A N 1
ATOM 931 C CA . PRO A 1 118 ? -47.827 13.206 -15.871 1.00 14.46 116 PRO A CA 1
ATOM 932 C C . PRO A 1 118 ? -47.061 12.745 -14.636 1.00 16.67 116 PRO A C 1
ATOM 933 O O . PRO A 1 118 ? -47.565 11.969 -13.815 1.00 14.74 116 PRO A O 1
ATOM 937 N N . LEU A 1 119 ? -45.833 13.254 -14.490 1.00 12.24 117 LEU A N 1
ATOM 938 C CA . LEU A 1 119 ? -45.045 12.876 -13.325 1.00 13.95 117 LEU A CA 1
ATOM 939 C C . LEU A 1 119 ? -45.720 13.356 -12.052 1.00 13.94 117 LEU A C 1
ATOM 940 O O . LEU A 1 119 ? -45.541 12.752 -10.987 1.00 15.54 117 LEU A O 1
ATOM 945 N N . GLN A 1 120 ? -46.532 14.419 -12.150 1.00 13.29 118 GLN A N 1
ATOM 946 C CA . GLN A 1 120 ? -47.297 14.922 -11.015 1.00 14.18 118 GLN A CA 1
ATOM 947 C C . GLN A 1 120 ? -48.356 13.947 -10.527 1.00 12.00 118 GLN A C 1
ATOM 948 O O . GLN A 1 120 ? -48.879 14.139 -9.428 1.00 16.70 118 GLN A O 1
ATOM 954 N N . SER A 1 121 ? -48.690 12.919 -11.298 1.00 13.32 119 SER A N 1
ATOM 955 C CA . SER A 1 121 ? -49.705 11.966 -10.865 1.00 15.17 119 SER A CA 1
ATOM 956 C C . SER A 1 121 ? -49.119 10.789 -10.088 1.00 19.25 119 SER A C 1
ATOM 957 O O . SER A 1 121 ? -49.885 10.013 -9.504 1.00 16.27 119 SER A O 1
ATOM 960 N N . VAL A 1 122 ? -47.791 10.642 -10.065 1.00 13.63 120 VAL A N 1
ATOM 961 C CA . VAL A 1 122 ? -47.153 9.632 -9.225 1.00 15.83 120 VAL A CA 1
ATOM 962 C C . VAL A 1 122 ? -47.317 10.020 -7.762 1.00 14.91 120 VAL A C 1
ATOM 963 O O . VAL A 1 122 ? -46.998 11.148 -7.362 1.00 14.66 120 VAL A O 1
ATOM 967 N N . LYS A 1 123 ? -47.820 9.090 -6.954 1.00 14.30 121 LYS A N 1
ATOM 968 C CA . LYS A 1 123 ? -47.987 9.323 -5.527 1.00 12.77 121 LYS A CA 1
ATOM 969 C C . LYS A 1 123 ? -47.357 8.256 -4.656 1.00 9.99 121 LYS A C 1
ATOM 970 O O . LYS A 1 123 ? -47.334 8.429 -3.435 1.00 12.40 121 LYS A O 1
ATOM 976 N N . MET A 1 124 ? -46.869 7.155 -5.229 1.00 14.15 122 MET A N 1
ATOM 977 C CA . MET A 1 124 ? -46.445 6.011 -4.429 1.00 11.24 122 MET A CA 1
ATOM 978 C C . MET A 1 124 ? -45.291 5.322 -5.138 1.00 12.74 122 MET A C 1
ATOM 979 O O . MET A 1 124 ? -45.425 4.908 -6.297 1.00 13.86 122 MET A O 1
ATOM 984 N N . LEU A 1 125 ? -44.173 5.208 -4.443 1.00 7.12 123 LEU A N 1
ATOM 985 C CA . LEU A 1 125 ? -43.012 4.463 -4.904 1.00 8.40 123 LEU A CA 1
ATOM 986 C C . LEU A 1 125 ? -43.049 3.071 -4.276 1.00 9.89 123 LEU A C 1
ATOM 987 O O . LEU A 1 125 ? -43.293 2.937 -3.077 1.00 9.77 123 LEU A O 1
ATOM 992 N N . ASP A 1 126 ? -42.832 2.045 -5.090 1.00 9.16 124 ASP A N 1
ATOM 993 C CA . ASP A 1 126 ? -42.955 0.653 -4.659 1.00 12.38 124 ASP A CA 1
ATOM 994 C C . ASP A 1 126 ? -41.742 -0.087 -5.191 1.00 9.48 124 ASP A C 1
ATOM 995 O O . ASP A 1 126 ? -41.554 -0.174 -6.410 1.00 11.94 124 ASP A O 1
ATOM 1000 N N . VAL A 1 127 ? -40.915 -0.601 -4.284 1.00 9.36 125 VAL A N 1
ATOM 1001 C CA . VAL A 1 127 ? -39.714 -1.343 -4.635 1.00 9.77 125 VAL A CA 1
ATOM 1002 C C . VAL A 1 127 ? -39.870 -2.753 -4.085 1.00 10.49 125 VAL A C 1
ATOM 1003 O O . VAL A 1 127 ? -40.129 -2.927 -2.885 1.00 9.89 125 VAL A O 1
ATOM 1007 N N . ARG A 1 128 ? -39.694 -3.752 -4.950 1.00 10.51 126 ARG A N 1
ATOM 1008 C CA . ARG A 1 128 ? -39.856 -5.143 -4.537 1.00 12.91 126 ARG A CA 1
ATOM 1009 C C . ARG A 1 128 ? -39.057 -6.053 -5.462 1.00 14.25 126 ARG A C 1
ATOM 1010 O O . ARG A 1 128 ? -38.530 -5.626 -6.495 1.00 9.97 126 ARG A O 1
ATOM 1018 N N . GLY A 1 129 ? -38.989 -7.321 -5.083 1.00 14.11 127 GLY A N 1
ATOM 1019 C CA . GLY A 1 129 ? -38.374 -8.339 -5.905 1.00 14.43 127 GLY A CA 1
ATOM 1020 C C . GLY A 1 129 ? -37.622 -9.349 -5.060 1.00 14.25 127 GLY A C 1
ATOM 1021 O O . GLY A 1 129 ? -37.711 -9.377 -3.832 1.00 13.94 127 GLY A O 1
ATOM 1022 N N . ASP A 1 130 ? -36.865 -10.204 -5.738 1.00 12.78 128 ASP A N 1
ATOM 1023 C CA . ASP A 1 130 ? -35.983 -11.149 -5.054 1.00 13.21 128 ASP A CA 1
ATOM 1024 C C . ASP A 1 130 ? -34.686 -10.440 -4.664 1.00 12.87 128 ASP A C 1
ATOM 1025 O O . ASP A 1 130 ? -33.613 -10.652 -5.235 1.00 12.64 128 ASP A O 1
ATOM 1030 N N . ILE A 1 131 ? -34.801 -9.570 -3.656 1.00 11.52 129 ILE A N 1
ATOM 1031 C CA . ILE A 1 131 ? -33.710 -8.673 -3.302 1.00 13.07 129 ILE A CA 1
ATOM 1032 C C . ILE A 1 131 ? -33.602 -8.536 -1.791 1.00 12.21 129 ILE A C 1
ATOM 1033 O O . ILE A 1 131 ? -34.584 -8.687 -1.058 1.00 14.80 129 ILE A O 1
ATOM 1038 N N . VAL A 1 132 ? -32.392 -8.240 -1.330 1.00 9.87 130 VAL A N 1
ATOM 1039 C CA . VAL A 1 132 ? -32.189 -7.619 -0.028 1.00 12.89 130 VAL A CA 1
ATOM 1040 C C . VAL A 1 132 ? -32.038 -6.120 -0.267 1.00 12.44 130 VAL A C 1
ATOM 1041 O O . VAL A 1 132 ? -31.108 -5.679 -0.957 1.00 10.23 130 VAL A O 1
ATOM 1045 N N . LEU A 1 133 ? -32.976 -5.347 0.273 1.00 10.82 131 LEU A N 1
ATOM 1046 C CA . LEU A 1 133 ? -33.041 -3.907 0.064 1.00 12.17 131 LEU A CA 1
ATOM 1047 C C . LEU A 1 133 ? -32.434 -3.222 1.282 1.00 12.73 131 LEU A C 1
ATOM 1048 O O . LEU A 1 133 ? -32.924 -3.405 2.402 1.00 14.64 131 LEU A O 1
ATOM 1053 N N . THR A 1 134 ? -31.365 -2.457 1.077 1.00 10.85 132 THR A N 1
ATOM 1054 C CA . THR A 1 134 ? -30.713 -1.838 2.227 1.00 15.13 132 THR A CA 1
ATOM 1055 C C . THR A 1 134 ? -31.064 -0.370 2.415 1.00 11.79 132 THR A C 1
ATOM 1056 O O . THR A 1 134 ? -31.149 0.077 3.561 1.00 15.62 132 THR A O 1
ATOM 1060 N N . SER A 1 135 ? -31.291 0.394 1.344 1.00 11.74 133 SER A N 1
ATOM 1061 C CA . SER A 1 135 ? -31.697 1.784 1.531 1.00 11.42 133 SER A CA 1
ATOM 1062 C C . SER A 1 135 ? -32.435 2.286 0.301 1.00 10.51 133 SER A C 1
ATOM 1063 O O . SER A 1 135 ? -32.232 1.803 -0.816 1.00 7.93 133 SER A O 1
ATOM 1066 N N . VAL A 1 136 ? -33.314 3.252 0.540 1.00 7.54 134 VAL A N 1
ATOM 1067 C CA . VAL A 1 136 ? -34.039 3.967 -0.502 1.00 6.08 134 VAL A CA 1
ATOM 1068 C C . VAL A 1 136 ? -34.040 5.424 -0.070 1.00 12.33 134 VAL A C 1
ATOM 1069 O O . VAL A 1 136 ? -34.544 5.750 1.009 1.00 11.04 134 VAL A O 1
ATOM 1073 N N . ASP A 1 137 ? -33.450 6.291 -0.879 1.00 8.65 135 ASP A N 1
ATOM 1074 C CA . ASP A 1 137 ? -33.372 7.696 -0.548 1.00 8.05 135 ASP A CA 1
ATOM 1075 C C . ASP A 1 137 ? -33.951 8.505 -1.690 1.00 10.67 135 ASP A C 1
ATOM 1076 O O . ASP A 1 137 ? -33.841 8.121 -2.859 1.00 10.13 135 ASP A O 1
ATOM 1081 N N . THR A 1 138 ? -34.569 9.635 -1.347 1.00 10.40 136 THR A N 1
ATOM 1082 C CA . THR A 1 138 ? -35.124 10.524 -2.353 1.00 8.23 136 THR A CA 1
ATOM 1083 C C . THR A 1 138 ? -34.729 11.964 -2.045 1.00 13.83 136 THR A C 1
ATOM 1084 O O . THR A 1 138 ? -34.542 12.353 -0.888 1.00 10.08 136 THR A O 1
ATOM 1088 N N . LEU A 1 139 ? -34.596 12.743 -3.108 1.00 12.66 137 LEU A N 1
ATOM 1089 C CA . LEU A 1 139 ? -34.296 14.165 -3.027 1.00 15.71 137 LEU A CA 1
ATOM 1090 C C . LEU A 1 139 ? -34.765 14.845 -4.326 1.00 13.97 137 LEU A C 1
ATOM 1091 O O . LEU A 1 139 ? -35.398 15.905 -4.262 1.00 22.31 137 LEU A O 1
ATOM 1096 N N . SER B 1 5 ? -46.992 19.551 -1.931 1.00 22.84 3 SER B N 1
ATOM 1097 C CA . SER B 1 5 ? -46.636 18.882 -0.677 1.00 18.74 3 SER B CA 1
ATOM 1098 C C . SER B 1 5 ? -46.776 17.353 -0.791 1.00 13.05 3 SER B C 1
ATOM 1099 O O . SER B 1 5 ? -47.145 16.834 -1.845 1.00 12.88 3 SER B O 1
ATOM 1102 N N . LEU B 1 6 ? -46.490 16.638 0.297 1.00 10.43 4 LEU B N 1
ATOM 1103 C CA . LEU B 1 6 ? -46.455 15.180 0.234 1.00 13.97 4 LEU B CA 1
ATOM 1104 C C . LEU B 1 6 ? -47.858 14.588 0.360 1.00 9.36 4 LEU B C 1
ATOM 1105 O O . LEU B 1 6 ? -48.739 15.203 0.957 1.00 7.44 4 LEU B O 1
ATOM 1110 N N . PRO B 1 7 ? -48.082 13.380 -0.165 1.00 11.90 5 PRO B N 1
ATOM 1111 C CA . PRO B 1 7 ? -49.379 12.721 0.046 1.00 13.83 5 PRO B CA 1
ATOM 1112 C C . PRO B 1 7 ? -49.734 12.662 1.526 1.00 12.55 5 PRO B C 1
ATOM 1113 O O . PRO B 1 7 ? -48.867 12.518 2.389 1.00 8.71 5 PRO B O 1
ATOM 1117 N N . ASN B 1 8 ? -51.022 12.821 1.815 1.00 12.30 6 ASN B N 1
ATOM 1118 C CA . ASN B 1 8 ? -51.523 12.808 3.181 1.00 11.28 6 ASN B CA 1
ATOM 1119 C C . ASN B 1 8 ? -52.860 12.095 3.141 1.00 13.63 6 ASN B C 1
ATOM 1120 O O . ASN B 1 8 ? -53.796 12.604 2.546 1.00 16.53 6 ASN B O 1
ATOM 1125 N N . PRO B 1 9 ? -52.955 10.904 3.760 1.00 16.83 7 PRO B N 1
ATOM 1126 C CA . PRO B 1 9 ? -51.924 10.209 4.550 1.00 12.96 7 PRO B CA 1
ATOM 1127 C C . PRO B 1 9 ? -50.671 9.759 3.788 1.00 13.27 7 PRO B C 1
ATOM 1128 O O . PRO B 1 9 ? -50.706 9.480 2.593 1.00 10.12 7 PRO B O 1
ATOM 1132 N N . TYR B 1 10 ? -49.570 9.693 4.536 1.00 10.34 8 TYR B N 1
ATOM 1133 C CA . TYR B 1 10 ? -48.238 9.366 4.045 1.00 9.85 8 TYR B CA 1
ATOM 1134 C C . TYR B 1 10 ? -47.813 8.016 4.618 1.00 9.42 8 TYR B C 1
ATOM 1135 O O . TYR B 1 10 ? -47.937 7.798 5.826 1.00 9.75 8 TYR B O 1
ATOM 1144 N N . LEU B 1 11 ? -47.283 7.134 3.765 1.00 7.51 9 LEU B N 1
ATOM 1145 C CA . LEU B 1 11 ? -46.773 5.825 4.181 1.00 9.46 9 LEU B CA 1
ATOM 1146 C C . LEU B 1 11 ? -45.295 5.704 3.854 1.00 9.23 9 LEU B C 1
ATOM 1147 O O . LEU B 1 11 ? -44.855 6.165 2.797 1.00 7.30 9 LEU B O 1
ATOM 1152 N N . GLN B 1 12 ? -44.549 5.021 4.727 1.00 8.18 10 GLN B N 1
ATOM 1153 C CA . GLN B 1 12 ? -43.157 4.693 4.438 1.00 9.47 10 GLN B CA 1
ATOM 1154 C C . GLN B 1 12 ? -42.761 3.416 5.168 1.00 7.21 10 GLN B C 1
ATOM 1155 O O . GLN B 1 12 ? -42.869 3.346 6.393 1.00 8.92 10 GLN B O 1
ATOM 1161 N N . SER B 1 13 ? -42.302 2.415 4.424 1.00 9.64 11 SER B N 1
ATOM 1162 C CA . SER B 1 13 ? -41.742 1.229 5.064 1.00 8.44 11 SER B CA 1
ATOM 1163 C C . SER B 1 13 ? -40.478 1.608 5.818 1.00 9.23 11 SER B C 1
ATOM 1164 O O . SER B 1 13 ? -39.664 2.401 5.338 1.00 9.19 11 SER B O 1
ATOM 1167 N N . VAL B 1 14 ? -40.319 1.066 7.026 1.00 8.91 12 VAL B N 1
ATOM 1168 C CA . VAL B 1 14 ? -39.176 1.420 7.861 1.00 9.69 12 VAL B CA 1
ATOM 1169 C C . VAL B 1 14 ? -38.647 0.180 8.557 1.00 13.41 12 VAL B C 1
ATOM 1170 O O . VAL B 1 14 ? -39.342 -0.828 8.711 1.00 7.63 12 VAL B O 1
ATOM 1174 N N . SER B 1 15 ? -37.393 0.284 8.985 1.00 8.46 13 SER B N 1
ATOM 1175 C CA . SER B 1 15 ? -36.770 -0.685 9.875 1.00 13.80 13 SER B CA 1
ATOM 1176 C C . SER B 1 15 ? -36.118 0.106 11.003 1.00 13.08 13 SER B C 1
ATOM 1177 O O . SER B 1 15 ? -35.096 0.759 10.784 1.00 15.43 13 SER B O 1
ATOM 1180 N N . LEU B 1 16 ? -36.714 0.074 12.197 1.00 11.43 14 LEU B N 1
ATOM 1181 C CA . LEU B 1 16 ? -36.198 0.863 13.309 1.00 10.04 14 LEU B CA 1
ATOM 1182 C C . LEU B 1 16 ? -34.917 0.254 13.879 1.00 14.71 14 LEU B C 1
ATOM 1183 O O . LEU B 1 16 ? -34.570 -0.905 13.648 1.00 10.53 14 LEU B O 1
ATOM 1188 N N . THR B 1 17 ? -34.201 1.064 14.636 1.00 12.51 15 THR B N 1
ATOM 1189 C CA . THR B 1 17 ? -33.074 0.569 15.400 1.00 12.79 15 THR B CA 1
ATOM 1190 C C . THR B 1 17 ? -33.130 1.204 16.775 1.00 16.82 15 THR B C 1
ATOM 1191 O O . THR B 1 17 ? -34.020 2.001 17.099 1.00 15.97 15 THR B O 1
ATOM 1195 N N . VAL B 1 18 ? -32.107 0.874 17.551 1.00 12.89 16 VAL B N 1
ATOM 1196 C CA . VAL B 1 18 ? -31.872 1.412 18.883 1.00 14.93 16 VAL B CA 1
ATOM 1197 C C . VAL B 1 18 ? -31.340 2.839 18.864 1.00 11.49 16 VAL B C 1
ATOM 1198 O O . VAL B 1 18 ? -31.234 3.476 19.917 1.00 12.24 16 VAL B O 1
ATOM 1202 N N . CYS B 1 19 ? -31.015 3.373 17.688 1.00 12.37 17 CYS B N 1
ATOM 1203 C CA . CYS B 1 19 ? -30.635 4.783 17.558 1.00 13.07 17 CYS B CA 1
ATOM 1204 C C . CYS B 1 19 ? -31.165 5.245 16.202 1.00 14.15 17 CYS B C 1
ATOM 1205 O O . CYS B 1 19 ? -30.463 5.161 15.194 1.00 14.69 17 CYS B O 1
ATOM 1208 N N . TYR B 1 20 ? -32.418 5.697 16.190 1.00 10.92 18 TYR B N 1
ATOM 1209 C CA . TYR B 1 20 ? -33.137 5.961 14.957 1.00 12.44 18 TYR B CA 1
ATOM 1210 C C . TYR B 1 20 ? -34.018 7.187 15.137 1.00 10.83 18 TYR B C 1
ATOM 1211 O O . TYR B 1 20 ? -34.636 7.368 16.191 1.00 11.15 18 TYR B O 1
ATOM 1220 N N . MET B 1 21 ? -34.111 8.007 14.097 1.00 9.82 19 MET B N 1
ATOM 1221 C CA . MET B 1 21 ? -34.859 9.250 14.188 1.00 9.76 19 MET B CA 1
ATOM 1222 C C . MET B 1 21 ? -35.800 9.414 13.006 1.00 12.24 19 MET B C 1
ATOM 1223 O O . MET B 1 21 ? -35.446 9.122 11.856 1.00 10.47 19 MET B O 1
ATOM 1228 N N . VAL B 1 22 ? -37.014 9.862 13.315 1.00 10.56 20 VAL B N 1
ATOM 1229 C CA . VAL B 1 22 ? -37.990 10.318 12.338 1.00 10.28 20 VAL B CA 1
ATOM 1230 C C . VAL B 1 22 ? -38.127 11.819 12.536 1.00 9.76 20 VAL B C 1
ATOM 1231 O O . VAL B 1 22 ? -38.299 12.278 13.672 1.00 9.08 20 VAL B O 1
ATOM 1235 N N . LYS B 1 23 ? -38.054 12.585 11.447 1.00 7.94 21 LYS B N 1
ATOM 1236 C CA . LYS B 1 23 ? -38.304 14.022 11.510 1.00 10.50 21 LYS B CA 1
ATOM 1237 C C . LYS B 1 23 ? -39.425 14.374 10.543 1.00 9.67 21 LYS B C 1
ATOM 1238 O O . LYS B 1 23 ? -39.287 14.185 9.329 1.00 10.48 21 LYS B O 1
ATOM 1244 N N . ILE B 1 24 ? -40.509 14.917 11.073 1.00 7.49 22 ILE B N 1
ATOM 1245 C CA . ILE B 1 24 ? -41.681 15.277 10.285 1.00 7.89 22 ILE B CA 1
ATOM 1246 C C . ILE B 1 24 ? -41.816 16.790 10.292 1.00 10.77 22 ILE B C 1
ATOM 1247 O O . ILE B 1 24 ? -41.819 17.410 11.360 1.00 12.14 22 ILE B O 1
ATOM 1252 N N . LYS B 1 25 ? -41.946 17.385 9.112 1.00 9.25 23 LYS B N 1
ATOM 1253 C CA . LYS B 1 25 ? -42.182 18.816 8.986 1.00 13.69 23 LYS B CA 1
ATOM 1254 C C . LYS B 1 25 ? -43.502 19.036 8.270 1.00 11.21 23 LYS B C 1
ATOM 1255 O O . LYS B 1 25 ? -43.741 18.457 7.203 1.00 9.64 23 LYS B O 1
ATOM 1261 N N . ALA B 1 26 ? -44.350 19.875 8.858 1.00 10.47 24 ALA B N 1
ATOM 1262 C CA . ALA B 1 26 ? -45.664 20.136 8.294 1.00 10.83 24 ALA B CA 1
ATOM 1263 C C . ALA B 1 26 ? -46.194 21.465 8.820 1.00 11.72 24 ALA B C 1
ATOM 1264 O O . ALA B 1 26 ? -45.683 22.018 9.797 1.00 12.55 24 ALA B O 1
ATOM 1266 N N . ASN B 1 27 ? -47.229 21.964 8.151 1.00 8.94 25 ASN B N 1
ATOM 1267 C CA . ASN B 1 27 ? -47.996 23.116 8.617 1.00 16.06 25 ASN B CA 1
ATOM 1268 C C . ASN B 1 27 ? -49.290 22.588 9.210 1.00 13.09 25 ASN B C 1
ATOM 1269 O O . ASN B 1 27 ? -50.023 21.859 8.532 1.00 12.48 25 ASN B O 1
ATOM 1274 N N . LEU B 1 28 ? -49.560 22.939 10.465 1.00 11.92 26 LEU B N 1
ATOM 1275 C CA . LEU B 1 28 ? -50.827 22.581 11.089 1.00 12.26 26 LEU B CA 1
ATOM 1276 C C . LEU B 1 28 ? -51.914 23.484 10.522 1.00 13.29 26 LEU B C 1
ATOM 1277 O O . LEU B 1 28 ? -51.835 24.710 10.654 1.00 14.72 26 LEU B O 1
ATOM 1282 N N . LEU B 1 29 ? -52.898 22.885 9.861 1.00 12.30 27 LEU B N 1
ATOM 1283 C CA . LEU B 1 29 ? -54.008 23.641 9.302 1.00 17.58 27 LEU B CA 1
ATOM 1284 C C . LEU B 1 29 ? -54.856 24.242 10.416 1.00 16.92 27 LEU B C 1
ATOM 1285 O O . LEU B 1 29 ? -54.752 23.866 11.592 1.00 14.35 27 LEU B O 1
ATOM 1290 N N . SER B 1 30 ? -55.710 25.192 10.022 1.00 19.18 28 SER B N 1
ATOM 1291 C CA . SER B 1 30 ? -56.688 25.824 10.909 1.00 18.14 28 SER B CA 1
ATOM 1292 C C . SER B 1 30 ? -58.072 25.693 10.284 1.00 18.45 28 SER B C 1
ATOM 1293 O O . SER B 1 30 ? -58.636 26.674 9.791 1.00 16.24 28 SER B O 1
ATOM 1296 N N . PRO B 1 31 ? -58.645 24.495 10.283 1.00 16.92 29 PRO B N 1
ATOM 1297 C CA . PRO B 1 31 ? -59.980 24.329 9.695 1.00 14.11 29 PRO B CA 1
ATOM 1298 C C . PRO B 1 31 ? -61.038 25.068 10.511 1.00 19.99 29 PRO B C 1
ATOM 1299 O O . PRO B 1 31 ? -61.036 25.031 11.745 1.00 18.13 29 PRO B O 1
ATOM 1303 N N . PHE B 1 32 ? -61.922 25.776 9.809 1.00 13.99 30 PHE B N 1
ATOM 1304 C CA . PHE B 1 32 ? -63.094 26.364 10.452 1.00 17.76 30 PHE B CA 1
ATOM 1305 C C . PHE B 1 32 ? -64.022 25.252 10.914 1.00 14.49 30 PHE B C 1
ATOM 1306 O O . PHE B 1 32 ? -64.305 24.323 10.160 1.00 18.64 30 PHE B O 1
ATOM 1314 N N . GLY B 1 33 ? -64.499 25.334 12.146 1.00 14.97 31 GLY B N 1
ATOM 1315 C CA . GLY B 1 33 ? -65.514 24.420 12.607 1.00 22.71 31 GLY B CA 1
ATOM 1316 C C . GLY B 1 33 ? -65.020 23.231 13.410 1.00 26.92 31 GLY B C 1
ATOM 1317 O O . GLY B 1 33 ? -65.816 22.640 14.148 1.00 23.69 31 GLY B O 1
ATOM 1318 N N . LYS B 1 34 ? -63.741 22.861 13.295 1.00 21.37 32 LYS B N 1
ATOM 1319 C CA . LYS B 1 34 ? -63.196 21.765 14.089 1.00 19.15 32 LYS B CA 1
ATOM 1320 C C . LYS B 1 34 ? -61.758 22.076 14.493 1.00 18.27 32 LYS B C 1
ATOM 1321 O O . LYS B 1 34 ? -61.144 23.036 14.022 1.00 20.37 32 LYS B O 1
ATOM 1327 N N . ASN B 1 35 ? -61.237 21.264 15.393 1.00 14.86 33 ASN B N 1
ATOM 1328 C CA . ASN B 1 35 ? -59.849 21.325 15.829 1.00 16.45 33 ASN B CA 1
ATOM 1329 C C . ASN B 1 35 ? -59.002 20.386 14.980 1.00 15.16 33 ASN B C 1
ATOM 1330 O O . ASN B 1 35 ? -59.396 19.234 14.774 1.00 13.55 33 ASN B O 1
ATOM 1335 N N . PRO B 1 36 ? -57.856 20.835 14.464 1.00 11.30 34 PRO B N 1
ATOM 1336 C CA . PRO B 1 36 ? -57.045 19.961 13.601 1.00 15.03 34 PRO B CA 1
ATOM 1337 C C . PRO B 1 36 ? -56.421 18.800 14.372 1.00 12.35 34 PRO B C 1
ATOM 1338 O O . PRO B 1 36 ? -55.994 18.946 15.521 1.00 11.93 34 PRO B O 1
ATOM 1342 N N . GLU B 1 37 ? -56.350 17.648 13.711 1.00 13.88 35 GLU B N 1
ATOM 1343 C CA . GLU B 1 37 ? -55.834 16.403 14.273 1.00 16.22 35 GLU B CA 1
ATOM 1344 C C . GLU B 1 37 ? -54.506 16.036 13.627 1.00 12.25 35 GLU B C 1
ATOM 1345 O O . GLU B 1 37 ? -54.248 16.383 12.473 1.00 12.42 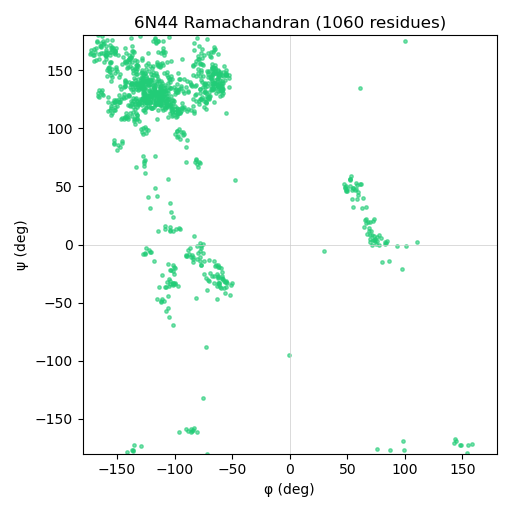35 GLU B O 1
ATOM 1351 N N . LEU B 1 38 ? -53.696 15.278 14.362 1.00 11.92 36 LEU B N 1
ATOM 1352 C CA . LEU B 1 38 ? -52.438 14.740 13.856 1.00 12.09 36 LEU B CA 1
ATOM 1353 C C . LEU B 1 38 ? -52.239 13.342 14.426 1.00 11.83 36 LEU B C 1
ATOM 1354 O O . LEU B 1 38 ? -52.464 13.106 15.619 1.00 12.15 36 LEU B O 1
ATOM 1359 N N . GLN B 1 39 ? -51.815 12.413 13.578 1.00 8.80 37 GLN B N 1
ATOM 1360 C CA . GLN B 1 39 ? -51.669 11.030 14.005 1.00 11.56 37 GLN B CA 1
ATOM 1361 C C . GLN B 1 39 ? -50.475 10.408 13.299 1.00 12.34 37 GLN B C 1
ATOM 1362 O O . GLN B 1 39 ? -50.377 10.470 12.070 1.00 11.19 37 GLN B O 1
ATOM 1368 N N . VAL B 1 40 ? -49.569 9.826 14.080 1.00 10.84 38 VAL B N 1
ATOM 1369 C CA . VAL B 1 40 ? -48.395 9.129 13.565 1.00 10.01 38 VAL B CA 1
ATOM 1370 C C . VAL B 1 40 ? -48.427 7.721 14.131 1.00 9.28 38 VAL B C 1
ATOM 1371 O O . VAL B 1 40 ? -48.498 7.549 15.353 1.00 9.18 38 VAL B O 1
ATOM 1375 N N . ASP B 1 41 ? -48.389 6.724 13.247 1.00 10.89 39 ASP B N 1
ATOM 1376 C CA . ASP B 1 41 ? -48.387 5.309 13.615 1.00 13.94 39 ASP B CA 1
ATOM 1377 C C . ASP B 1 41 ? -47.048 4.660 13.271 1.00 11.43 39 ASP B C 1
ATOM 1378 O O . ASP B 1 41 ? -46.604 4.715 12.120 1.00 8.90 39 ASP B O 1
ATOM 1383 N N . PHE B 1 42 ? -46.446 4.005 14.252 1.00 8.23 40 PHE B N 1
ATOM 1384 C CA . PHE B 1 42 ? -45.341 3.078 14.028 1.00 11.33 40 PHE B CA 1
ATOM 1385 C C . PHE B 1 42 ? -45.957 1.679 14.057 1.00 13.03 40 PHE B C 1
ATOM 1386 O O . PHE B 1 42 ? -46.151 1.091 15.122 1.00 10.01 40 PHE B O 1
ATOM 1394 N N . GLY B 1 43 ? -46.291 1.149 12.878 1.00 13.97 41 GLY B N 1
ATOM 1395 C CA . GLY B 1 43 ? -47.082 -0.057 12.764 1.00 11.68 41 GLY B CA 1
ATOM 1396 C C . GLY B 1 43 ? -46.290 -1.258 12.253 1.00 13.83 41 GLY B C 1
ATOM 1397 O O . GLY B 1 43 ? -45.181 -1.138 11.744 1.00 11.24 41 GLY B O 1
ATOM 1398 N N . THR B 1 44 ? -46.894 -2.444 12.410 1.00 13.26 42 THR B N 1
ATOM 1399 C CA . THR B 1 44 ? -46.273 -3.681 11.939 1.00 20.34 42 THR B CA 1
ATOM 1400 C C . THR B 1 44 ? -46.456 -3.913 10.449 1.00 21.63 42 THR B C 1
ATOM 1401 O O . THR B 1 44 ? -45.805 -4.808 9.899 1.00 25.62 42 THR B O 1
ATOM 1405 N N . GLY B 1 45 ? -47.327 -3.155 9.793 1.00 19.02 43 GLY B N 1
ATOM 1406 C CA . GLY B 1 45 ? -47.515 -3.313 8.366 1.00 25.31 43 GLY B CA 1
ATOM 1407 C C . GLY B 1 45 ? -48.127 -4.632 7.947 1.00 34.24 43 GLY B C 1
ATOM 1408 O O . GLY B 1 45 ? -47.825 -5.126 6.858 1.00 33.30 43 GLY B O 1
ATOM 1409 N N . THR B 1 46 ? -48.994 -5.213 8.777 1.00 38.26 44 THR B N 1
ATOM 1410 C CA . THR B 1 46 ? -49.559 -6.526 8.488 1.00 34.96 44 THR B CA 1
ATOM 1411 C C . THR B 1 46 ? -51.072 -6.467 8.304 1.00 37.68 44 THR B C 1
ATOM 1412 O O . THR B 1 46 ? -51.802 -7.263 8.905 1.00 41.66 44 THR B O 1
ATOM 1416 N N . GLY B 1 47 ? -51.560 -5.532 7.492 1.00 36.74 45 GLY B N 1
ATOM 1417 C CA . GLY B 1 47 ? -52.970 -5.491 7.146 1.00 41.24 45 GLY B CA 1
ATOM 1418 C C . GLY B 1 47 ? -53.767 -4.481 7.956 1.00 41.26 45 GLY B C 1
ATOM 1419 O O . GLY B 1 47 ? -53.252 -3.759 8.817 1.00 36.71 45 GLY B O 1
ATOM 1420 N N . GLN B 1 48 ? -55.078 -4.492 7.687 1.00 42.90 46 GLN B N 1
ATOM 1421 C CA . GLN B 1 48 ? -55.969 -3.428 8.151 1.00 39.75 46 GLN B CA 1
ATOM 1422 C C . GLN B 1 48 ? -56.037 -3.356 9.675 1.00 41.57 46 GLN B C 1
ATOM 1423 O O . GLN B 1 48 ? -55.957 -2.268 10.255 1.00 47.60 46 GLN B O 1
ATOM 1425 N N . GLY B 1 49 ? -56.208 -4.492 10.345 1.00 31.01 47 GLY B N 1
ATOM 1426 C CA . GLY B 1 49 ? -56.283 -4.442 11.796 1.00 30.50 47 GLY B CA 1
ATOM 1427 C C . GLY B 1 49 ? -55.012 -4.845 12.519 1.00 24.73 47 GLY B C 1
ATOM 1428 O O . GLY B 1 49 ? -55.060 -5.246 13.687 1.00 26.10 47 GLY B O 1
ATOM 1429 N N . GLY B 1 50 ? -53.866 -4.725 11.845 1.00 27.95 48 GLY B N 1
ATOM 1430 C CA . GLY B 1 50 ? -52.632 -5.271 12.376 1.00 20.69 48 GLY B CA 1
ATOM 1431 C C . GLY B 1 50 ? -52.098 -4.511 13.577 1.00 19.05 48 GLY B C 1
ATOM 1432 O O . GLY B 1 50 ? -52.491 -3.379 13.874 1.00 18.36 48 GLY B O 1
ATOM 1433 N N . ASP B 1 51 ? -51.157 -5.158 14.266 1.00 16.05 49 ASP B N 1
ATOM 1434 C CA . ASP B 1 51 ? -50.546 -4.589 15.460 1.00 12.24 49 ASP B CA 1
ATOM 1435 C C . ASP B 1 51 ? -49.925 -3.229 15.170 1.00 14.64 49 ASP B C 1
ATOM 1436 O O . ASP B 1 51 ? -49.341 -3.006 14.101 1.00 13.99 49 ASP B O 1
ATOM 1441 N N . ILE B 1 52 ? -50.063 -2.317 16.130 1.00 10.71 50 ILE B N 1
ATOM 1442 C CA . ILE B 1 52 ? -49.426 -1.000 16.076 1.00 12.31 50 ILE B CA 1
ATOM 1443 C C . ILE B 1 52 ? -48.643 -0.787 17.364 1.00 12.38 50 ILE B C 1
ATOM 1444 O O . ILE B 1 52 ? -49.238 -0.437 18.399 1.00 12.60 50 ILE B O 1
ATOM 1449 N N . PRO B 1 53 ? -47.319 -0.985 17.351 1.00 11.44 51 PRO B N 1
ATOM 1450 C CA . PRO B 1 53 ? -46.531 -0.773 18.573 1.00 9.51 51 PRO B CA 1
ATOM 1451 C C . PRO B 1 53 ? -46.623 0.622 19.168 1.00 12.55 51 PRO B C 1
ATOM 1452 O O . PRO B 1 53 ? -46.475 0.758 20.388 1.00 11.49 51 PRO B O 1
ATOM 1456 N N . PHE B 1 54 ? -46.842 1.667 18.369 1.00 11.32 52 PHE B N 1
ATOM 1457 C CA . PHE B 1 54 ? -46.862 3.021 18.920 1.00 8.85 52 PHE B CA 1
ATOM 1458 C C . PHE B 1 54 ? -47.706 3.902 18.013 1.00 7.93 52 PHE B C 1
ATOM 1459 O O . PHE B 1 54 ? -47.381 4.074 16.835 1.00 9.19 52 PHE B O 1
ATOM 1467 N N . ARG B 1 55 ? -48.801 4.430 18.554 1.00 7.76 53 ARG B N 1
ATOM 1468 C CA . ARG B 1 55 ? -49.587 5.470 17.904 1.00 8.95 53 ARG B CA 1
ATOM 1469 C C . ARG B 1 55 ? -49.463 6.755 18.711 1.00 10.63 53 ARG B C 1
ATOM 1470 O O . ARG B 1 55 ? -49.703 6.760 19.924 1.00 10.10 53 ARG B O 1
ATOM 1478 N N . PHE B 1 56 ? -49.081 7.828 18.036 1.00 7.06 54 PHE B N 1
ATOM 1479 C CA . PHE B 1 56 ? -49.033 9.167 18.611 1.00 10.42 54 PHE B CA 1
ATOM 1480 C C . PHE B 1 56 ? -50.166 9.979 17.997 1.00 7.81 54 PHE B C 1
ATOM 1481 O O . PHE B 1 56 ? -50.242 10.114 16.773 1.00 9.34 54 PHE B O 1
ATOM 1489 N N . TRP B 1 57 ? -51.039 10.519 18.835 1.00 8.32 55 TRP B N 1
ATOM 1490 C CA . TRP B 1 57 ? -52.177 11.292 18.352 1.00 8.64 55 TRP B CA 1
ATOM 1491 C C . TRP B 1 57 ? -52.216 12.616 19.089 1.00 10.38 55 TRP B C 1
ATOM 1492 O O . TRP B 1 57 ? -51.914 12.674 20.283 1.00 8.91 55 TRP B O 1
ATOM 1503 N N . TYR B 1 58 ? -52.564 13.677 18.368 1.00 10.74 56 TYR B N 1
ATOM 1504 C CA . TYR B 1 58 ? -52.683 14.989 18.979 1.00 12.77 56 TYR B CA 1
ATOM 1505 C C . TYR B 1 58 ? -53.928 15.694 18.474 1.00 13.51 56 TYR B C 1
ATOM 1506 O O . TYR B 1 58 ? -54.225 15.665 17.274 1.00 11.63 56 TYR B O 1
ATOM 1515 N N . CYS B 1 59 ? -54.620 16.373 19.389 1.00 12.17 57 CYS B N 1
ATOM 1516 C CA . CYS B 1 59 ? -55.671 17.301 18.989 1.00 13.12 57 CYS B CA 1
ATOM 1517 C C . CYS B 1 59 ? -56.016 18.205 20.161 1.00 13.66 57 CYS B C 1
ATOM 1518 O O . CYS B 1 59 ? -56.188 17.726 21.286 1.00 13.95 57 CYS B O 1
ATOM 1521 N N . ASP B 1 60 ? -56.072 19.510 19.900 1.00 13.39 58 ASP B N 1
ATOM 1522 C CA . ASP B 1 60 ? -56.686 20.473 20.819 1.00 17.55 58 ASP B CA 1
ATOM 1523 C C . ASP B 1 60 ? -56.018 20.443 22.194 1.00 15.72 58 ASP B C 1
ATOM 1524 O O . ASP B 1 60 ? -56.673 20.316 23.228 1.00 13.52 58 ASP B O 1
ATOM 1529 N N . GLY B 1 61 ? -54.690 20.548 22.192 1.00 11.42 59 GLY B N 1
ATOM 1530 C CA . GLY B 1 61 ? -53.921 20.594 23.407 1.00 11.64 59 GLY B CA 1
ATOM 1531 C C . GLY B 1 61 ? -53.611 19.260 24.049 1.00 14.08 59 GLY B C 1
ATOM 1532 O O . GLY B 1 61 ? -52.938 19.251 25.085 1.00 13.79 59 GLY B O 1
ATOM 1533 N N . ILE B 1 62 ? -54.052 18.137 23.472 1.00 11.58 60 ILE B N 1
ATOM 1534 C CA . ILE B 1 62 ? -53.965 16.832 24.126 1.00 12.93 60 ILE B CA 1
ATOM 1535 C C . ILE B 1 62 ? -53.167 15.863 23.258 1.00 15.03 60 ILE B C 1
ATOM 1536 O O . ILE B 1 62 ? -53.471 15.678 22.075 1.00 11.74 60 ILE B O 1
ATOM 1541 N N . VAL B 1 63 ? -52.156 15.243 23.854 1.00 10.12 61 VAL B N 1
ATOM 1542 C CA . VAL B 1 63 ? -51.435 14.124 23.250 1.00 12.37 61 VAL B CA 1
ATOM 1543 C C . VAL B 1 63 ? -51.987 12.828 23.819 1.00 11.49 61 VAL B C 1
ATOM 1544 O O . VAL B 1 63 ? -52.156 12.701 25.039 1.00 12.42 61 VAL B O 1
ATOM 1548 N N . VAL B 1 64 ? -52.303 11.882 22.943 1.00 8.02 62 VAL B N 1
ATOM 1549 C CA . VAL B 1 64 ? -52.669 10.531 23.340 1.00 12.94 62 VAL B CA 1
ATOM 1550 C C . VAL B 1 64 ? -51.704 9.563 22.665 1.00 11.43 62 VAL B C 1
ATOM 1551 O O . VAL B 1 64 ? -51.454 9.676 21.460 1.00 10.14 62 VAL B O 1
ATOM 1555 N N . MET B 1 65 ? -51.168 8.618 23.441 1.00 9.62 63 MET B N 1
ATOM 1556 C CA . MET B 1 65 ? -50.292 7.566 22.924 1.00 11.43 63 MET B CA 1
ATOM 1557 C C . MET B 1 65 ? -50.810 6.198 23.362 1.00 13.37 63 MET B C 1
ATOM 1558 O O . MET B 1 65 ? -51.279 6.043 24.493 1.00 11.61 63 MET B O 1
ATOM 1563 N N . ASN B 1 66 ? -50.720 5.205 22.474 1.00 11.75 64 ASN B N 1
ATOM 1564 C CA . ASN B 1 66 ? -51.235 3.880 22.807 1.00 11.69 64 ASN B CA 1
ATOM 1565 C C . ASN B 1 66 ? -50.641 2.833 21.869 1.00 14.04 64 ASN B C 1
ATOM 1566 O O . ASN B 1 66 ? -49.954 3.142 20.891 1.00 11.39 64 ASN B O 1
ATOM 1571 N N . THR B 1 67 ? -50.925 1.581 22.194 1.00 13.10 65 THR B N 1
ATOM 1572 C CA . THR B 1 67 ? -50.442 0.417 21.473 1.00 12.73 65 THR B CA 1
ATOM 1573 C C . THR B 1 67 ? -51.637 -0.436 21.088 1.00 12.84 65 THR B C 1
ATOM 1574 O O . THR B 1 67 ? -52.523 -0.679 21.912 1.00 15.63 65 THR B O 1
ATOM 1578 N N . LEU B 1 68 ? -51.659 -0.893 19.848 1.00 12.38 66 LEU B N 1
ATOM 1579 C CA . LEU B 1 68 ? -52.691 -1.801 19.375 1.00 13.46 66 LEU B CA 1
ATOM 1580 C C . LEU B 1 68 ? -52.087 -3.201 19.281 1.00 16.30 66 LEU B C 1
ATOM 1581 O O . LEU B 1 68 ? -51.115 -3.416 18.542 1.00 10.50 66 LEU B O 1
ATOM 1586 N N . LYS B 1 69 ? -52.645 -4.149 20.034 1.00 14.94 67 LYS B N 1
ATOM 1587 C CA . LYS B 1 69 ? -52.093 -5.502 20.066 1.00 19.82 67 LYS B CA 1
ATOM 1588 C C . LYS B 1 69 ? -53.215 -6.527 20.036 1.00 24.28 67 LYS B C 1
ATOM 1589 O O . LYS B 1 69 ? -54.103 -6.505 20.895 1.00 18.74 67 LYS B O 1
ATOM 1595 N N . ASP B 1 70 ? -53.163 -7.422 19.044 1.00 24.63 68 ASP B N 1
ATOM 1596 C CA . ASP B 1 70 ? -54.119 -8.525 18.920 1.00 24.27 68 ASP B CA 1
ATOM 1597 C C . ASP B 1 70 ? -55.552 -8.007 18.928 1.00 25.85 68 ASP B C 1
ATOM 1598 O O . ASP B 1 70 ? -56.452 -8.607 19.516 1.00 28.53 68 ASP B O 1
ATOM 1603 N N . GLY B 1 71 ? -55.762 -6.873 18.265 1.00 26.02 69 GLY B N 1
ATOM 1604 C CA . GLY B 1 71 ? -57.078 -6.303 18.137 1.00 21.80 69 GLY B CA 1
ATOM 1605 C C . GLY B 1 71 ? -57.543 -5.483 19.316 1.00 21.58 69 GLY B C 1
ATOM 1606 O O . GLY B 1 71 ? -58.676 -4.992 19.290 1.00 24.01 69 GLY B O 1
ATOM 1607 N N . SER B 1 72 ? -56.716 -5.302 20.344 1.00 19.98 70 SER B N 1
ATOM 1608 C CA . SER B 1 72 ? -57.095 -4.514 21.509 1.00 19.16 70 SER B CA 1
ATOM 1609 C C . SER B 1 72 ? -56.144 -3.345 21.689 1.00 21.17 70 SER B C 1
ATOM 1610 O O . SER B 1 72 ? -54.923 -3.533 21.776 1.00 18.23 70 SER B O 1
ATOM 1613 N N . TRP B 1 73 ? -56.715 -2.148 21.763 1.00 15.55 71 TRP B N 1
ATOM 1614 C CA . TRP B 1 73 ? -55.963 -0.976 22.165 1.00 18.20 71 TRP B CA 1
ATOM 1615 C C . TRP B 1 73 ? -55.690 -1.019 23.660 1.00 17.10 71 TRP B C 1
ATOM 1616 O O . TRP B 1 73 ? -56.560 -1.376 24.455 1.00 18.77 71 TRP B O 1
ATOM 1627 N N . GLY B 1 74 ? -54.481 -0.642 24.041 1.00 11.55 72 GLY B N 1
ATOM 1628 C CA . GLY B 1 74 ? -54.068 -0.689 25.430 1.00 15.28 72 GLY B CA 1
ATOM 1629 C C . GLY B 1 74 ? -54.552 0.487 26.262 1.00 16.09 72 GLY B C 1
ATOM 1630 O O . GLY B 1 74 ? -55.486 1.211 25.906 1.00 14.96 72 GLY B O 1
ATOM 1631 N N . LYS B 1 75 ? -53.893 0.675 27.399 1.00 13.24 73 LYS B N 1
ATOM 1632 C CA . LYS B 1 75 ? -54.218 1.790 28.278 1.00 18.63 73 LYS B CA 1
ATOM 1633 C C . LYS B 1 75 ? -53.492 3.039 27.781 1.00 14.18 73 LYS B C 1
ATOM 1634 O O . LYS B 1 75 ? -52.260 3.079 27.766 1.00 12.71 73 LYS B O 1
ATOM 1640 N N . GLU B 1 76 ? -54.263 4.036 27.345 1.00 18.39 74 GLU B N 1
ATOM 1641 C CA . GLU B 1 76 ? -53.710 5.270 26.795 1.00 14.68 74 GLU B CA 1
ATOM 1642 C C . GLU B 1 76 ? -52.850 6.017 27.803 1.00 15.50 74 GLU B C 1
ATOM 1643 O O . GLU B 1 76 ? -53.140 6.051 29.002 1.00 17.52 74 GLU B O 1
ATOM 1649 N N . GLN B 1 77 ? -51.814 6.679 27.286 1.00 10.69 75 GLN B N 1
ATOM 1650 C CA . GLN B 1 77 ? -51.067 7.690 28.018 1.00 13.45 75 GLN B CA 1
ATOM 1651 C C . GLN B 1 77 ? -51.445 9.044 27.440 1.00 17.43 75 GLN B C 1
ATOM 1652 O O . GLN B 1 77 ? -51.240 9.292 26.246 1.00 17.01 75 GLN B O 1
ATOM 1658 N N . LYS B 1 78 ? -51.993 9.914 28.277 1.00 17.21 76 LYS B N 1
ATOM 1659 C CA . LYS B 1 78 ? -52.530 11.186 27.824 1.00 15.51 76 LYS B CA 1
ATOM 1660 C C . LYS B 1 78 ? -51.879 12.306 28.613 1.00 12.60 76 LYS B C 1
ATOM 1661 O O . LYS B 1 78 ? -51.650 12.171 29.814 1.00 14.94 76 LYS B O 1
ATOM 1667 N N . LEU B 1 79 ? -51.580 13.408 27.932 1.00 12.96 77 LEU B N 1
ATOM 1668 C CA . LEU B 1 79 ? -50.966 14.565 28.564 1.00 14.09 77 LEU B CA 1
ATOM 1669 C C . LEU B 1 79 ? -51.315 15.798 27.743 1.00 13.42 77 LEU B C 1
ATOM 1670 O O . LEU B 1 79 ? -51.750 15.700 26.596 1.00 12.55 77 LEU B O 1
ATOM 1675 N N . HIS B 1 80 ? -51.089 16.967 28.331 1.00 12.95 78 HIS B N 1
ATOM 1676 C CA . HIS B 1 80 ? -51.405 18.235 27.692 1.00 14.53 78 HIS B CA 1
ATOM 1677 C C . HIS B 1 80 ? -50.138 18.929 27.226 1.00 12.23 78 HIS B C 1
ATOM 1678 O O . HIS B 1 80 ? -49.105 18.867 27.894 1.00 12.31 78 HIS B O 1
ATOM 1685 N N . THR B 1 81 ? -50.233 19.604 26.083 1.00 12.11 79 THR B N 1
ATOM 1686 C CA . THR B 1 81 ? -49.117 20.370 25.560 1.00 14.82 79 THR B CA 1
ATOM 1687 C C . THR B 1 81 ? -49.648 21.547 24.763 1.00 14.43 79 THR B C 1
ATOM 1688 O O . THR B 1 81 ? -50.718 21.473 24.156 1.00 18.12 79 THR B O 1
ATOM 1692 N N . GLU B 1 82 ? -48.873 22.629 24.763 1.00 14.75 80 GLU B N 1
ATOM 1693 C CA . GLU B 1 82 ? -49.115 23.784 23.912 1.00 18.35 80 GLU B CA 1
ATOM 1694 C C . GLU B 1 82 ? -48.151 23.851 22.727 1.00 18.40 80 GLU B C 1
ATOM 1695 O O . GLU B 1 82 ? -48.079 24.887 22.058 1.00 17.95 80 GLU B O 1
ATOM 1701 N N . ALA B 1 83 ? -47.445 22.753 22.426 1.00 15.74 81 ALA B N 1
ATOM 1702 C CA . ALA B 1 83 ? -46.399 22.808 21.406 1.00 19.07 81 ALA B CA 1
ATOM 1703 C C . ALA B 1 83 ? -46.953 23.074 20.009 1.00 15.43 81 ALA B C 1
ATOM 1704 O O . ALA B 1 83 ? -46.247 23.643 19.170 1.00 21.01 81 ALA B O 1
ATOM 1706 N N . PHE B 1 84 ? -48.195 22.687 19.736 1.00 13.15 82 PHE B N 1
ATOM 1707 C CA . PHE B 1 84 ? -48.772 22.757 18.395 1.00 17.01 82 PHE B CA 1
ATOM 1708 C C . PHE B 1 84 ? -49.717 23.960 18.277 1.00 20.50 82 PHE B C 1
ATOM 1709 O O . PHE B 1 84 ? -50.760 23.995 18.933 1.00 26.15 82 PHE B O 1
ATOM 1717 N N . VAL B 1 85 ? -49.383 24.910 17.415 1.00 24.20 83 VAL B N 1
ATOM 1718 C CA . VAL B 1 85 ? -50.184 26.113 17.193 1.00 24.34 83 VAL B CA 1
ATOM 1719 C C . VAL B 1 85 ? -50.872 25.988 15.839 1.00 26.36 83 VAL B C 1
ATOM 1720 O O . VAL B 1 85 ? -50.184 25.885 14.814 1.00 20.54 83 VAL B O 1
ATOM 1724 N N . PRO B 1 86 ? -52.208 26.005 15.770 1.00 21.89 84 PRO B N 1
ATOM 1725 C CA . PRO B 1 86 ? -52.858 25.884 14.458 1.00 23.03 84 PRO B CA 1
ATOM 1726 C C . PRO B 1 86 ? -52.469 27.065 13.586 1.00 19.26 84 PRO B C 1
ATOM 1727 O O . PRO B 1 86 ? -52.213 28.165 14.075 1.00 21.74 84 PRO B O 1
ATOM 1731 N N . GLY B 1 87 ? -52.361 26.804 12.291 1.00 20.20 85 GLY B N 1
ATOM 1732 C CA . GLY B 1 87 ? -51.842 27.780 11.363 1.00 19.89 85 GLY B CA 1
ATOM 1733 C C . GLY B 1 87 ? -50.342 27.976 11.384 1.00 17.34 85 GLY B C 1
ATOM 1734 O O . GLY B 1 87 ? -49.858 28.890 10.711 1.00 24.80 85 GLY B O 1
ATOM 1735 N N . GLN B 1 88 ? -49.587 27.175 12.142 1.00 16.76 86 GLN B N 1
ATOM 1736 C CA . GLN B 1 88 ? -48.137 27.357 12.222 1.00 16.76 86 GLN B CA 1
ATOM 1737 C C . GLN B 1 88 ? -47.399 26.120 11.715 1.00 18.62 86 GLN B C 1
ATOM 1738 O O . GLN B 1 88 ? -47.878 24.995 11.880 1.00 13.98 86 GLN B O 1
ATOM 1744 N N . PRO B 1 89 ? -46.238 26.295 11.084 1.00 17.95 87 PRO B N 1
ATOM 1745 C CA . PRO B 1 89 ? -45.391 25.137 10.787 1.00 16.75 87 PRO B CA 1
ATOM 1746 C C . PRO B 1 89 ? -44.856 24.530 12.072 1.00 12.16 87 PRO B C 1
ATOM 1747 O O . PRO B 1 89 ? -44.594 25.223 13.062 1.00 13.09 87 PRO B O 1
ATOM 1751 N N . PHE B 1 90 ? -44.688 23.214 12.052 1.00 13.06 88 PHE B N 1
ATOM 1752 C CA . PHE B 1 90 ? -44.044 22.542 13.170 1.00 12.36 88 PHE B CA 1
ATOM 1753 C C . PHE B 1 90 ? -43.058 21.502 12.657 1.00 11.41 88 PHE B C 1
ATOM 1754 O O . PHE B 1 90 ? -43.091 21.080 11.498 1.00 9.72 88 PHE B O 1
ATOM 1762 N N . GLU B 1 91 ? -42.184 21.087 13.557 1.00 6.44 89 GLU B N 1
ATOM 1763 C CA . GLU B 1 91 ? -41.214 20.043 13.282 1.00 12.78 89 GLU B CA 1
ATOM 1764 C C . GLU B 1 91 ? -41.376 19.025 14.390 1.00 11.18 89 GLU B C 1
ATOM 1765 O O . GLU B 1 91 ? -41.185 19.354 15.566 1.00 11.69 89 GLU B O 1
ATOM 1771 N N . LEU B 1 92 ? -41.785 17.821 14.023 1.00 7.11 90 LEU B N 1
ATOM 1772 C CA . LEU B 1 92 ? -42.090 16.754 14.966 1.00 9.19 90 LEU B CA 1
ATOM 1773 C C . LEU B 1 92 ? -41.044 15.660 14.811 1.00 9.74 90 LEU B C 1
ATOM 1774 O O . LEU B 1 92 ? -40.883 15.108 13.716 1.00 9.78 90 LEU B O 1
ATOM 1779 N N . GLN B 1 93 ? -40.348 15.344 15.897 1.00 11.31 91 GLN B N 1
ATOM 1780 C CA . GLN B 1 93 ? -39.279 14.353 15.885 1.00 9.17 91 GLN B CA 1
ATOM 1781 C C . GLN B 1 93 ? -39.608 13.190 16.806 1.00 10.27 91 GLN B C 1
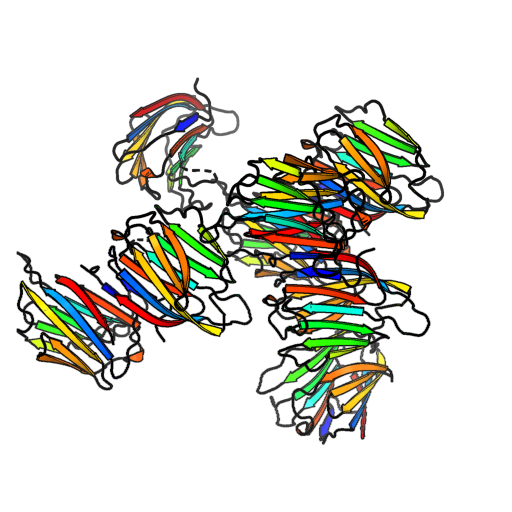ATOM 1782 O O . GLN B 1 93 ? -40.033 13.389 17.949 1.00 9.34 91 GLN B O 1
ATOM 1788 N N . PHE B 1 94 ? -39.384 11.981 16.311 1.00 8.59 92 PHE B N 1
ATOM 1789 C CA . PHE B 1 94 ? -39.463 10.779 17.119 1.00 8.24 92 PHE B CA 1
ATOM 1790 C C . PHE B 1 94 ? -38.080 10.158 17.165 1.00 10.53 92 PHE B C 1
ATOM 1791 O O . PHE B 1 94 ? -37.475 9.884 16.121 1.00 10.11 92 PHE B O 1
ATOM 1799 N N . LEU B 1 95 ? -37.578 9.957 18.365 1.00 11.32 93 LEU B N 1
ATOM 1800 C CA . LEU B 1 95 ? -36.274 9.359 18.575 1.00 9.49 93 LEU B CA 1
ATOM 1801 C C . LEU B 1 95 ? -36.515 7.974 19.149 1.00 10.41 93 LEU B C 1
ATOM 1802 O O . LEU B 1 95 ? -37.161 7.849 20.192 1.00 14.40 93 LEU B O 1
ATOM 1807 N N . VAL B 1 96 ? -36.045 6.942 18.455 1.00 9.00 94 VAL B N 1
ATOM 1808 C CA . VAL B 1 96 ? -36.226 5.562 18.885 1.00 9.00 94 VAL B CA 1
ATOM 1809 C C . VAL B 1 96 ? -34.947 5.133 19.582 1.00 11.79 94 VAL B C 1
ATOM 1810 O O . VAL B 1 96 ? -33.871 5.114 18.965 1.00 9.20 94 VAL B O 1
ATOM 1814 N N . LEU B 1 97 ? -35.060 4.811 20.866 1.00 12.44 95 LEU B N 1
ATOM 1815 C CA . LEU B 1 97 ? -33.972 4.254 21.659 1.00 12.32 95 LEU B CA 1
ATOM 1816 C C . LEU B 1 97 ? -34.344 2.851 22.125 1.00 13.54 95 LEU B C 1
ATOM 1817 O O . LEU B 1 97 ? -35.447 2.358 21.873 1.00 11.73 95 LEU B O 1
ATOM 1822 N N . GLU B 1 98 ? -33.392 2.217 22.821 1.00 14.91 96 GLU B N 1
ATOM 1823 C CA . GLU B 1 98 ? -33.574 0.854 23.316 1.00 13.88 96 GLU B CA 1
ATOM 1824 C C . GLU B 1 98 ? -34.825 0.727 24.189 1.00 13.61 96 GLU B C 1
ATOM 1825 O O . GLU B 1 98 ? -35.565 -0.257 24.093 1.00 16.12 96 GLU B O 1
ATOM 1831 N N . ASN B 1 99 ? -35.069 1.711 25.047 1.00 14.29 97 ASN B N 1
ATOM 1832 C CA . ASN B 1 99 ? -36.099 1.643 26.077 1.00 13.39 97 ASN B CA 1
ATOM 1833 C C . ASN B 1 99 ? -37.389 2.371 25.726 1.00 13.10 97 ASN B C 1
ATOM 1834 O O . ASN B 1 99 ? -38.426 2.070 26.320 1.00 13.93 97 ASN B O 1
ATOM 1839 N N . GLU B 1 100 ? -37.360 3.300 24.780 1.00 13.18 98 GLU B N 1
ATOM 1840 C CA . GLU B 1 100 ? -38.485 4.208 24.631 1.00 14.81 98 GLU B CA 1
ATOM 1841 C C . GLU B 1 100 ? -38.388 4.915 23.292 1.00 12.61 98 GLU B C 1
ATOM 1842 O O . GLU B 1 100 ? -37.336 4.911 22.640 1.00 14.94 98 GLU B O 1
ATOM 1848 N N . TYR B 1 101 ? -39.512 5.511 22.892 1.00 11.80 99 TYR B N 1
ATOM 1849 C CA . TYR B 1 101 ? -39.534 6.625 21.957 1.00 11.43 99 TYR B CA 1
ATOM 1850 C C . TYR B 1 101 ? -39.489 7.920 22.762 1.00 10.77 99 TYR B C 1
ATOM 1851 O O . TYR B 1 101 ? -40.096 8.013 23.831 1.00 10.75 99 TYR B O 1
ATOM 1860 N N . GLN B 1 102 ? -38.771 8.918 22.251 1.00 9.94 100 GLN B N 1
ATOM 1861 C CA . GLN B 1 102 ? -38.809 10.266 22.803 1.00 11.60 100 GLN B CA 1
ATOM 1862 C C . GLN B 1 102 ? -39.394 11.192 21.754 1.00 10.07 100 GLN B C 1
ATOM 1863 O O . GLN B 1 102 ? -39.103 11.053 20.560 1.00 14.27 100 GLN B O 1
ATOM 1869 N N . VAL B 1 103 ? -40.224 12.128 22.194 1.00 11.48 101 VAL B N 1
ATOM 1870 C CA . VAL B 1 103 ? -40.986 12.990 21.295 1.00 12.42 101 VAL B CA 1
ATOM 1871 C C . VAL B 1 103 ? -40.532 14.428 21.493 1.00 10.30 101 VAL B C 1
ATOM 1872 O O . VAL B 1 103 ? -40.476 14.919 22.625 1.00 9.39 101 VAL B O 1
ATOM 1876 N N . PHE B 1 104 ? -40.184 15.088 20.392 1.00 10.12 102 PHE B N 1
ATOM 1877 C CA . PHE B 1 104 ? -39.795 16.487 20.392 1.00 10.52 102 PHE B CA 1
ATOM 1878 C C . PHE B 1 104 ? -40.628 17.225 19.362 1.00 10.43 102 PHE B C 1
ATOM 1879 O O . PHE B 1 104 ? -40.995 16.670 18.317 1.00 11.30 102 PHE B O 1
ATOM 1887 N N . VAL B 1 105 ? -40.920 18.484 19.665 1.00 10.28 103 VAL B N 1
ATOM 1888 C CA . VAL B 1 105 ? -41.648 19.363 18.759 1.00 8.87 103 VAL B CA 1
ATOM 1889 C C . VAL B 1 105 ? -40.953 20.714 18.764 1.00 9.74 103 VAL B C 1
ATOM 1890 O O . VAL B 1 105 ? -40.722 21.292 19.831 1.00 8.55 103 VAL B O 1
ATOM 1894 N N . ASN B 1 106 ? -40.589 21.197 17.581 1.00 10.45 104 ASN B N 1
ATOM 1895 C CA . ASN B 1 106 ? -39.863 22.453 17.444 1.00 12.91 104 ASN B CA 1
ATOM 1896 C C . ASN B 1 106 ? -38.661 22.505 18.390 1.00 14.30 104 ASN B C 1
ATOM 1897 O O . ASN B 1 106 ? -38.449 23.486 19.109 1.00 12.52 104 ASN B O 1
ATOM 1902 N N . ASN B 1 107 ? -37.891 21.410 18.403 1.00 11.01 105 ASN B N 1
ATOM 1903 C CA . ASN B 1 107 ? -36.642 21.265 19.158 1.00 11.53 105 ASN B CA 1
ATOM 1904 C C . ASN B 1 107 ? -36.841 21.302 20.666 1.00 13.93 105 ASN B C 1
ATOM 1905 O O . ASN B 1 107 ? -35.899 21.598 21.396 1.00 18.71 105 ASN B O 1
ATOM 1910 N N . LYS B 1 108 ? -38.055 21.022 21.165 1.00 14.22 106 LYS B N 1
ATOM 1911 C CA . LYS B 1 108 ? -38.276 20.961 22.601 1.00 12.04 106 LYS B CA 1
ATOM 1912 C C . LYS B 1 108 ? -38.817 19.589 23.000 1.00 10.43 106 LYS B C 1
ATOM 1913 O O . LYS B 1 108 ? -39.696 19.050 22.324 1.00 10.61 106 LYS B O 1
ATOM 1919 N N . PRO B 1 109 ? -38.332 19.013 24.096 1.00 12.53 107 PRO B N 1
ATOM 1920 C CA . PRO B 1 109 ? -38.850 17.705 24.538 1.00 11.54 107 PRO B CA 1
ATOM 1921 C C . PRO B 1 109 ? -40.306 17.808 24.993 1.00 14.68 107 PRO B C 1
ATOM 1922 O O . PRO B 1 109 ? -40.667 18.716 25.744 1.00 12.05 107 PRO B O 1
ATOM 1926 N N . ILE B 1 110 ? -41.141 16.867 24.544 1.00 9.57 108 ILE B N 1
ATOM 1927 C CA . ILE B 1 110 ? -42.548 16.794 24.952 1.00 14.51 108 ILE B CA 1
ATOM 1928 C C . ILE B 1 110 ? -42.780 15.657 25.948 1.00 13.04 108 ILE B C 1
ATOM 1929 O O . ILE B 1 110 ? -43.186 15.888 27.086 1.00 12.58 108 ILE B O 1
ATOM 1934 N N . CYS B 1 111 ? -42.534 14.424 25.533 1.00 10.97 109 CYS B N 1
ATOM 1935 C CA . CYS B 1 111 ? -42.861 13.266 26.351 1.00 14.94 109 CYS B CA 1
ATOM 1936 C C . CYS B 1 111 ? -42.102 12.061 25.804 1.00 17.43 109 CYS B C 1
ATOM 1937 O O . CYS B 1 111 ? -41.362 12.164 24.820 1.00 15.67 109 CYS B O 1
ATOM 1940 N N . GLN B 1 112 ? -42.281 10.913 26.457 1.00 14.18 110 GLN B N 1
ATOM 1941 C CA . GLN B 1 112 ? -41.688 9.672 25.985 1.00 14.18 110 GLN B CA 1
ATOM 1942 C C . GLN B 1 112 ? -42.715 8.558 26.103 1.00 13.05 110 GLN B C 1
ATOM 1943 O O . GLN B 1 112 ? -43.763 8.701 26.747 1.00 12.03 110 GLN B O 1
ATOM 1949 N N . PHE B 1 113 ? -42.405 7.436 25.460 1.00 11.87 111 PHE B N 1
ATOM 1950 C CA . PHE B 1 113 ? -43.304 6.290 25.414 1.00 12.38 111 PHE B CA 1
ATOM 1951 C C . PHE B 1 113 ? -42.456 5.028 25.473 1.00 11.73 111 PHE B C 1
ATOM 1952 O O . PHE B 1 113 ? -41.745 4.711 24.514 1.00 11.42 111 PHE B O 1
ATOM 1960 N N . ALA B 1 114 ? -42.516 4.323 26.595 1.00 11.21 112 ALA B N 1
ATOM 1961 C CA . ALA B 1 114 ? -41.753 3.092 26.743 1.00 11.99 112 ALA B CA 1
ATOM 1962 C C . ALA B 1 114 ? -42.294 2.019 25.808 1.00 14.04 112 ALA B C 1
ATOM 1963 O O . ALA B 1 114 ? -43.506 1.895 25.620 1.00 11.19 112 ALA B O 1
ATOM 1965 N N . HIS B 1 115 ? -41.387 1.244 25.209 1.00 12.50 113 HIS B N 1
ATOM 1966 C CA . HIS B 1 115 ? -41.803 0.201 24.278 1.00 10.75 113 HIS B CA 1
ATOM 1967 C C . HIS B 1 115 ? -42.699 -0.813 24.959 1.00 11.32 113 HIS B C 1
ATOM 1968 O O . HIS B 1 115 ? -42.403 -1.300 26.052 1.00 16.24 113 HIS B O 1
ATOM 1975 N N . ARG B 1 116 ? -43.799 -1.121 24.300 1.00 10.76 114 ARG B N 1
ATOM 1976 C CA . ARG B 1 116 ? -44.713 -2.172 24.701 1.00 12.87 114 ARG B CA 1
ATOM 1977 C C . ARG B 1 116 ? -44.627 -3.376 23.787 1.00 15.74 114 ARG B C 1
ATOM 1978 O O . ARG B 1 116 ? -44.757 -4.504 24.250 1.00 16.79 114 ARG B O 1
ATOM 1986 N N . LEU B 1 117 ? -44.427 -3.149 22.495 1.00 14.72 115 LEU B N 1
ATOM 1987 C CA . LEU B 1 117 ? -44.065 -4.182 21.549 1.00 10.57 115 LEU B CA 1
ATOM 1988 C C . LEU B 1 117 ? -42.642 -3.929 21.054 1.00 14.22 115 LEU B C 1
ATOM 1989 O O . LEU B 1 117 ? -42.138 -2.802 21.137 1.00 11.95 115 LEU B O 1
ATOM 1994 N N . PRO B 1 118 ? -41.942 -4.963 20.590 1.00 15.77 116 PRO B N 1
ATOM 1995 C CA . PRO B 1 118 ? -40.551 -4.767 20.156 1.00 15.21 116 PRO B CA 1
ATOM 1996 C C . PRO B 1 118 ? -40.452 -3.752 19.025 1.00 10.72 116 PRO B C 1
ATOM 1997 O O . PRO B 1 118 ? -41.217 -3.789 18.056 1.00 11.01 116 PRO B O 1
ATOM 2001 N N . LEU B 1 119 ? -39.502 -2.830 19.163 1.00 12.91 117 LEU B N 1
ATOM 2002 C CA . LEU B 1 119 ? -39.286 -1.850 18.104 1.00 14.83 117 LEU B CA 1
ATOM 2003 C C . LEU B 1 119 ? -38.943 -2.545 16.797 1.00 14.26 117 LEU B C 1
ATOM 2004 O O . LEU B 1 119 ? -39.251 -2.032 15.717 1.00 12.28 117 LEU B O 1
ATOM 2009 N N . GLN B 1 120 ? -38.327 -3.727 16.891 1.00 14.11 118 GLN B N 1
ATOM 2010 C CA . GLN B 1 120 ? -37.974 -4.527 15.730 1.00 15.88 118 GLN B CA 1
ATOM 2011 C C . GLN B 1 120 ? -39.188 -4.969 14.930 1.00 13.97 118 GLN B C 1
ATOM 2012 O O . GLN B 1 120 ? -39.027 -5.375 13.773 1.00 16.58 118 GLN B O 1
ATOM 2018 N N . SER B 1 121 ? -40.391 -4.922 15.516 1.00 9.55 119 SER B N 1
ATOM 2019 C CA . SER B 1 121 ? -41.587 -5.365 14.811 1.00 12.48 119 SER B CA 1
ATOM 2020 C C . SER B 1 121 ? -42.178 -4.280 13.911 1.00 14.75 119 SER B C 1
ATOM 2021 O O . SER B 1 121 ? -43.003 -4.589 13.041 1.00 10.47 119 SER B O 1
ATOM 2024 N N . VAL B 1 122 ? -41.763 -3.026 14.085 1.00 11.44 120 VAL B N 1
ATOM 2025 C CA . VAL B 1 122 ? -42.311 -1.922 13.300 1.00 9.92 120 VAL B CA 1
ATOM 2026 C C . VAL B 1 122 ? -41.826 -2.038 11.865 1.00 9.80 120 VAL B C 1
ATOM 2027 O O . VAL B 1 122 ? -40.618 -2.118 11.608 1.00 11.93 120 VAL B O 1
ATOM 2031 N N . LYS B 1 123 ? -42.762 -2.048 10.917 1.00 11.54 121 LYS B N 1
ATOM 2032 C CA . LYS B 1 123 ? -42.409 -2.129 9.505 1.00 11.32 121 LYS B CA 1
ATOM 2033 C C . LYS B 1 123 ? -42.922 -0.963 8.680 1.00 13.07 121 LYS B C 1
ATOM 2034 O O . LYS B 1 123 ? -42.588 -0.881 7.492 1.00 10.95 121 LYS B O 1
ATOM 2040 N N . MET B 1 124 ? -43.732 -0.072 9.254 1.00 12.39 122 MET B N 1
ATOM 2041 C CA . MET B 1 124 ? -44.514 0.854 8.445 1.00 12.25 122 MET B CA 1
ATOM 2042 C C . MET B 1 124 ? -44.821 2.102 9.261 1.00 18.13 122 MET B C 1
ATOM 2043 O O . MET B 1 124 ? -45.437 2.019 10.329 1.00 14.05 122 MET B O 1
ATOM 2048 N N . LEU B 1 125 ? -44.388 3.252 8.753 1.00 10.27 123 LEU B N 1
ATOM 2049 C CA . LEU B 1 125 ? -44.699 4.551 9.330 1.00 12.89 123 LEU B CA 1
ATOM 2050 C C . LEU B 1 125 ? -45.860 5.172 8.556 1.00 12.74 123 LEU B C 1
ATOM 2051 O O . LEU B 1 125 ? -45.855 5.189 7.318 1.00 10.25 123 LEU B O 1
ATOM 2056 N N . ASP B 1 126 ? -46.860 5.648 9.283 1.00 10.62 124 ASP B N 1
ATOM 2057 C CA . ASP B 1 126 ? -48.040 6.272 8.697 1.00 10.06 124 ASP B CA 1
ATOM 2058 C C . ASP B 1 126 ? -48.196 7.649 9.321 1.00 9.20 124 ASP B C 1
ATOM 2059 O O . ASP B 1 126 ? -48.233 7.767 10.544 1.00 10.15 124 ASP B O 1
ATOM 2064 N N . VAL B 1 127 ? -48.299 8.688 8.493 1.00 8.71 125 VAL B N 1
ATOM 2065 C CA . VAL B 1 127 ? -48.438 10.056 8.982 1.00 9.73 125 VAL B CA 1
ATOM 2066 C C . VAL B 1 127 ? -49.670 10.664 8.329 1.00 10.36 125 VAL B C 1
ATOM 2067 O O . VAL B 1 127 ? -49.816 10.599 7.103 1.00 10.78 125 VAL B O 1
ATOM 2071 N N . ARG B 1 128 ? -50.554 11.254 9.137 1.00 10.33 126 ARG B N 1
ATOM 2072 C CA . ARG B 1 128 ? -51.742 11.894 8.580 1.00 10.99 126 ARG B CA 1
ATOM 2073 C C . ARG B 1 128 ? -52.262 12.949 9.545 1.00 14.62 126 ARG B C 1
ATOM 2074 O O . ARG B 1 128 ? -51.885 12.994 10.721 1.00 13.06 126 ARG B O 1
ATOM 2082 N N . GLY B 1 129 ? -53.147 13.789 9.029 1.00 13.86 127 GLY B N 1
ATOM 2083 C CA . GLY B 1 129 ? -53.886 14.715 9.863 1.00 12.79 127 GLY B CA 1
ATOM 2084 C C . GLY B 1 129 ? -54.331 15.926 9.068 1.00 14.24 127 GLY B C 1
ATOM 2085 O O . GLY B 1 129 ? -54.202 15.979 7.845 1.00 11.54 127 GLY B O 1
ATOM 2086 N N . ASP B 1 130 ? -54.875 16.904 9.796 1.00 12.88 128 ASP B N 1
ATOM 2087 C CA . ASP B 1 130 ? -55.228 18.191 9.202 1.00 14.21 128 ASP B CA 1
ATOM 2088 C C . ASP B 1 130 ? -53.959 19.034 9.131 1.00 11.16 128 ASP B C 1
ATOM 2089 O O . ASP B 1 130 ? -53.746 19.977 9.894 1.00 11.42 128 ASP B O 1
ATOM 2094 N N . ILE B 1 131 ? -53.101 18.648 8.186 1.00 12.16 129 ILE B N 1
ATOM 2095 C CA . ILE B 1 131 ? -51.773 19.218 8.021 1.00 9.61 129 ILE B CA 1
ATOM 2096 C C . ILE B 1 131 ? -51.460 19.321 6.541 1.00 10.99 129 ILE B C 1
ATOM 2097 O O . ILE B 1 131 ? -51.997 18.583 5.712 1.00 12.22 129 ILE B O 1
ATOM 2102 N N . VAL B 1 132 ? -50.548 20.226 6.214 1.00 9.85 130 VAL B N 1
ATOM 2103 C CA . VAL B 1 132 ? -49.873 20.191 4.928 1.00 12.57 130 VAL B CA 1
ATOM 2104 C C . VAL B 1 132 ? -48.495 19.602 5.208 1.00 13.11 130 VAL B C 1
ATOM 2105 O O . VAL B 1 132 ? -47.676 20.225 5.897 1.00 10.58 130 VAL B O 1
ATOM 2109 N N . LEU B 1 133 ? -48.264 18.381 4.723 1.00 10.58 131 LEU B N 1
ATOM 2110 C CA . LEU B 1 133 ? -47.063 17.620 5.050 1.00 11.20 131 LEU B CA 1
ATOM 2111 C C . LEU B 1 133 ? -45.968 17.977 4.054 1.00 10.63 131 LEU B C 1
ATOM 2112 O O . LEU B 1 133 ? -46.132 17.782 2.845 1.00 10.93 131 LEU B O 1
ATOM 2117 N N . THR B 1 134 ? -44.881 18.561 4.543 1.00 11.22 132 THR B N 1
ATOM 2118 C CA . THR B 1 134 ? -43.849 19.036 3.631 1.00 13.38 132 THR B CA 1
ATOM 2119 C C . THR B 1 134 ? -42.648 18.103 3.549 1.00 11.12 132 THR B C 1
ATOM 2120 O O . THR B 1 134 ? -42.088 17.934 2.458 1.00 9.79 132 THR B O 1
ATOM 2124 N N . SER B 1 135 ? -42.270 17.438 4.641 1.00 10.94 133 SER B N 1
ATOM 2125 C CA . SER B 1 135 ? -41.195 16.456 4.525 1.00 11.40 133 SER B CA 1
ATOM 2126 C C . SER B 1 135 ? -41.247 15.452 5.664 1.00 9.57 133 SER B C 1
ATOM 2127 O O . SER B 1 135 ? -41.693 15.753 6.779 1.00 7.74 133 SER B O 1
ATOM 2130 N N . VAL B 1 136 ? -40.779 14.249 5.353 1.00 7.94 134 VAL B N 1
ATOM 2131 C CA . VAL B 1 136 ? -40.574 13.188 6.322 1.00 7.64 134 VAL B CA 1
ATOM 2132 C C . VAL B 1 136 ? -39.184 12.621 6.053 1.00 10.10 134 VAL B C 1
ATOM 2133 O O . VAL B 1 136 ? -38.883 12.216 4.923 1.00 8.74 134 VAL B O 1
ATOM 2137 N N . ASP B 1 137 ? -38.331 12.631 7.067 1.00 6.07 135 ASP B N 1
ATOM 2138 C CA . ASP B 1 137 ? -36.977 12.115 6.929 1.00 12.38 135 ASP B CA 1
ATOM 2139 C C . ASP B 1 137 ? -36.691 11.124 8.046 1.00 8.99 135 ASP B C 1
ATOM 2140 O O . ASP B 1 137 ? -37.225 11.234 9.153 1.00 9.21 135 ASP B O 1
ATOM 2145 N N . THR B 1 138 ? -35.866 10.139 7.740 1.00 7.24 136 THR B N 1
ATOM 2146 C CA . THR B 1 138 ? -35.407 9.191 8.742 1.00 11.93 136 THR B CA 1
ATOM 2147 C C . THR B 1 138 ? -33.899 9.025 8.633 1.00 15.02 136 THR B C 1
ATOM 2148 O O . THR B 1 138 ? -33.320 9.181 7.556 1.00 14.82 136 THR B O 1
ATOM 2152 N N . LEU B 1 139 ? -33.263 8.712 9.759 1.00 11.43 137 LEU B N 1
ATOM 2153 C CA . LEU B 1 139 ? -31.830 8.436 9.773 1.00 13.84 137 LEU B CA 1
ATOM 2154 C C . LEU B 1 139 ? -31.520 7.442 10.893 1.00 16.64 137 LEU B C 1
ATOM 2155 O O . LEU B 1 139 ? -32.266 7.389 11.875 1.00 13.37 137 LEU B O 1
ATOM 2160 N N . SER C 1 5 ? -46.325 25.738 59.027 1.00 30.12 3 SER C N 1
ATOM 2161 C CA . SER C 1 5 ? -46.706 24.878 57.908 1.00 22.16 3 SER C CA 1
ATOM 2162 C C . SER C 1 5 ? -46.782 23.409 58.332 1.00 24.02 3 SER C C 1
ATOM 2163 O O . SER C 1 5 ? -46.476 23.069 59.473 1.00 22.29 3 SER C O 1
ATOM 2166 N N . LEU C 1 6 ? -47.194 22.538 57.415 1.00 18.43 4 LEU C N 1
ATOM 2167 C CA . LEU C 1 6 ? -47.378 21.138 57.761 1.00 18.19 4 LEU C CA 1
ATOM 2168 C C . LEU C 1 6 ? -46.043 20.402 57.825 1.00 18.02 4 LEU C C 1
ATOM 2169 O O . LEU C 1 6 ? -45.059 20.825 57.211 1.00 16.75 4 LEU C O 1
ATOM 2174 N N . PRO C 1 7 ? -45.982 19.294 58.567 1.00 18.71 5 PRO C N 1
ATOM 2175 C CA . PRO C 1 7 ? -44.777 18.453 58.540 1.00 17.97 5 PRO C CA 1
ATOM 2176 C C . PRO C 1 7 ? -44.424 18.009 57.129 1.00 19.65 5 PRO C C 1
ATOM 2177 O O . PRO C 1 7 ? -45.290 17.841 56.268 1.00 19.17 5 PRO C O 1
ATOM 2181 N N . ASN C 1 8 ? -43.127 17.814 56.909 1.00 19.41 6 ASN C N 1
ATOM 2182 C CA . ASN C 1 8 ? -42.577 17.447 55.609 1.00 19.78 6 ASN C CA 1
ATOM 2183 C C . ASN C 1 8 ? -41.383 16.524 55.855 1.00 21.89 6 ASN C C 1
ATOM 2184 O O . ASN C 1 8 ? -40.336 16.975 56.323 1.00 23.63 6 ASN C O 1
ATOM 2189 N N . PRO C 1 9 ? -41.522 15.232 55.533 1.00 18.90 7 PRO C N 1
ATOM 2190 C CA . PRO C 1 9 ? -42.670 14.599 54.866 1.00 18.15 7 PRO C CA 1
ATOM 2191 C C . PRO C 1 9 ? -43.998 14.589 55.642 1.00 16.51 7 PRO C C 1
ATOM 2192 O O . PRO C 1 9 ? -44.036 14.643 56.865 1.00 15.72 7 PRO C O 1
ATOM 2196 N N . TYR C 1 10 ? -45.079 14.524 54.873 1.00 14.69 8 TYR C N 1
ATOM 2197 C CA . TYR C 1 10 ? -46.450 14.512 55.359 1.00 14.29 8 TYR C CA 1
ATOM 2198 C C . TYR C 1 10 ? -47.060 13.153 55.049 1.00 13.55 8 TYR C C 1
ATOM 2199 O O . TYR C 1 10 ? -47.054 12.724 53.895 1.00 13.67 8 TYR C O 1
ATOM 2208 N N . LEU C 1 11 ? -47.598 12.490 56.066 1.00 17.02 9 LEU C N 1
ATOM 2209 C CA . LEU C 1 11 ? -48.294 11.220 55.899 1.00 18.03 9 LEU C CA 1
ATOM 2210 C C . LEU C 1 11 ? -49.765 11.370 56.255 1.00 17.49 9 LEU C C 1
ATOM 2211 O O . LEU C 1 11 ? -50.121 12.100 57.185 1.00 17.32 9 LEU C O 1
ATOM 2216 N N . GLN C 1 12 ? -50.616 10.638 55.537 1.00 12.97 10 GLN C N 1
ATOM 2217 C CA . GLN C 1 12 ? -52.027 10.543 55.890 1.00 13.82 10 GLN C CA 1
ATOM 2218 C C . GLN C 1 12 ? -52.560 9.206 55.402 1.00 14.18 10 GLN C C 1
ATOM 2219 O O . GLN C 1 12 ? -52.472 8.915 54.208 1.00 13.37 10 GLN C O 1
ATOM 2225 N N . SER C 1 13 ? -53.101 8.402 56.318 1.00 12.87 11 SER C N 1
ATOM 2226 C CA . SER C 1 13 ? -53.838 7.203 55.932 1.00 16.47 11 SER C CA 1
ATOM 2227 C C . SER C 1 13 ? -55.064 7.582 55.106 1.00 14.87 11 SER C C 1
ATOM 2228 O O . SER C 1 13 ? -55.794 8.526 55.440 1.00 11.78 11 SER C O 1
ATOM 2231 N N . VAL C 1 14 ? -55.291 6.834 54.018 1.00 12.81 12 VAL C N 1
ATOM 2232 C CA . VAL C 1 14 ? -56.369 7.113 53.073 1.00 12.50 12 VAL C CA 1
ATOM 2233 C C . VAL C 1 14 ? -57.056 5.816 52.669 1.00 13.82 12 VAL C C 1
ATOM 2234 O O . VAL C 1 14 ? -56.498 4.724 52.782 1.00 13.88 12 VAL C O 1
ATOM 2238 N N . SER C 1 15 ? -58.276 5.958 52.158 1.00 12.82 13 SER C N 1
ATOM 2239 C CA . SER C 1 15 ? -59.000 4.878 51.484 1.00 18.07 13 SER C CA 1
ATOM 2240 C C . SER C 1 15 ? -59.601 5.468 50.208 1.00 17.19 13 SER C C 1
ATOM 2241 O O . SER C 1 15 ? -60.603 6.184 50.266 1.00 16.51 13 SER C O 1
ATOM 2244 N N . LEU C 1 16 ? -58.996 5.174 49.059 1.00 16.31 14 LEU C N 1
ATOM 2245 C CA . LEU C 1 16 ? -59.394 5.793 47.801 1.00 14.18 14 LEU C CA 1
ATOM 2246 C C . LEU C 1 16 ? -60.684 5.178 47.270 1.00 16.58 14 LEU C C 1
ATOM 2247 O O . LEU C 1 16 ? -61.084 4.077 47.650 1.00 15.88 14 LEU C O 1
ATOM 2252 N N . THR C 1 17 ? -61.339 5.915 46.377 1.00 12.51 15 THR C N 1
ATOM 2253 C CA . THR C 1 17 ? -62.516 5.437 45.672 1.00 16.05 15 THR C CA 1
ATOM 2254 C C . THR C 1 17 ? -62.397 5.814 44.201 1.00 15.46 15 THR C C 1
ATOM 2255 O O . THR C 1 17 ? -61.426 6.435 43.757 1.00 16.19 15 THR C O 1
ATOM 2259 N N . VAL C 1 18 ? -63.450 5.468 43.464 1.00 14.85 16 VAL C N 1
ATOM 2260 C CA . VAL C 1 18 ? -63.582 5.744 42.038 1.00 18.55 16 VAL C CA 1
ATOM 2261 C C . VAL C 1 18 ? -63.971 7.190 41.761 1.00 15.98 16 VAL C C 1
ATOM 2262 O O . VAL C 1 18 ? -64.146 7.591 40.597 1.00 13.54 16 VAL C O 1
ATOM 2266 N N . CYS C 1 19 ? -64.108 7.994 42.811 1.00 12.23 17 CYS C N 1
ATOM 2267 C CA . CYS C 1 19 ? -64.395 9.421 42.690 1.00 14.52 17 CYS C CA 1
ATOM 2268 C C . CYS C 1 19 ? -63.794 10.040 43.950 1.00 18.46 17 CYS C C 1
ATOM 2269 O O . CYS C 1 19 ? -64.474 10.174 44.971 1.00 16.98 17 CYS C O 1
ATOM 2272 N N . TYR C 1 20 ? -62.503 10.366 43.873 1.00 15.06 18 TYR C N 1
ATOM 2273 C CA . TYR C 1 20 ? -61.732 10.765 45.037 1.00 16.47 18 TYR C CA 1
ATOM 2274 C C . TYR C 1 20 ? -60.741 11.853 44.642 1.00 13.79 18 TYR C C 1
ATOM 2275 O O . TYR C 1 20 ? -60.117 11.776 43.580 1.00 9.97 18 TYR C O 1
ATOM 2284 N N . MET C 1 21 ? -60.592 12.865 45.498 1.00 13.87 19 MET C N 1
ATOM 2285 C CA . MET C 1 21 ? -59.725 13.997 45.198 1.00 12.28 19 MET C CA 1
ATOM 2286 C C . MET C 1 21 ? -58.732 14.244 46.324 1.00 14.87 19 MET C C 1
ATOM 2287 O O . MET C 1 21 ? -59.102 14.236 47.499 1.00 10.25 19 MET C O 1
ATOM 2292 N N . VAL C 1 22 ? -57.473 14.471 45.946 1.00 13.48 20 VAL C N 1
ATOM 2293 C CA . VAL C 1 22 ? -56.428 14.992 46.824 1.00 10.90 20 VAL C CA 1
ATOM 2294 C C . VAL C 1 22 ? -56.053 16.382 46.326 1.00 13.81 20 VAL C C 1
ATOM 2295 O O . VAL C 1 22 ? -55.742 16.552 45.140 1.00 13.45 20 VAL C O 1
ATOM 2299 N N . LYS C 1 23 ? -56.056 17.371 47.220 1.00 9.59 21 LYS C N 1
ATOM 2300 C CA . LYS C 1 23 ? -55.651 18.730 46.863 1.00 11.24 21 LYS C CA 1
ATOM 2301 C C . LYS C 1 23 ? -54.510 19.167 47.768 1.00 10.88 21 LYS C C 1
ATOM 2302 O O . LYS C 1 23 ? -54.660 19.195 48.997 1.00 10.24 21 LYS C O 1
ATOM 2308 N N . ILE C 1 24 ? -53.393 19.529 47.155 1.00 10.08 22 ILE C N 1
ATOM 2309 C CA . ILE C 1 24 ? -52.165 19.901 47.848 1.00 9.56 22 ILE C CA 1
ATOM 2310 C C . ILE C 1 24 ? -51.856 21.353 47.522 1.00 10.53 22 ILE C C 1
ATOM 2311 O O . ILE C 1 24 ? -51.852 21.740 46.349 1.00 12.76 22 ILE C O 1
ATOM 2316 N N . LYS C 1 25 ? -51.585 22.149 48.552 1.00 12.61 23 LYS C N 1
ATOM 2317 C CA . LYS C 1 25 ? -51.146 23.529 48.390 1.00 15.16 23 LYS C CA 1
ATOM 2318 C C . LYS C 1 25 ? -49.782 23.691 49.038 1.00 15.70 23 LYS C C 1
ATOM 2319 O O . LYS C 1 25 ? -49.598 23.326 50.206 1.00 13.71 23 LYS C O 1
ATOM 2325 N N . ALA C 1 26 ? -48.828 24.228 48.281 1.00 15.42 24 ALA C N 1
ATOM 2326 C CA . ALA C 1 26 ? -47.445 24.285 48.736 1.00 19.19 24 ALA C CA 1
ATOM 2327 C C . ALA C 1 26 ? -46.705 25.354 47.950 1.00 18.28 24 ALA C C 1
ATOM 2328 O O . ALA C 1 26 ? -47.136 25.754 46.863 1.00 18.93 24 ALA C O 1
ATOM 2330 N N . ASN C 1 27 ? -45.589 25.820 48.520 1.00 25.56 25 ASN C N 1
ATOM 2331 C CA . ASN C 1 27 ? -44.648 26.699 47.824 1.00 23.58 25 ASN C CA 1
ATOM 2332 C C . ASN C 1 27 ? -43.400 25.894 47.481 1.00 28.89 25 ASN C C 1
ATOM 2333 O O . ASN C 1 27 ? -42.814 25.242 48.352 1.00 26.18 25 ASN C O 1
ATOM 2338 N N . LEU C 1 28 ? -43.002 25.926 46.219 1.00 22.77 26 LEU C N 1
ATOM 2339 C CA . LEU C 1 28 ? -41.763 25.283 45.815 1.00 25.17 26 LEU C CA 1
ATOM 2340 C C . LEU C 1 28 ? -40.589 26.157 46.248 1.00 28.34 26 LEU C C 1
ATOM 2341 O O . LEU C 1 28 ? -40.564 27.354 45.950 1.00 30.12 26 LEU C O 1
ATOM 2346 N N . LEU C 1 29 ? -39.634 25.573 46.968 1.00 24.54 27 LEU C N 1
ATOM 2347 C CA . LEU C 1 29 ? -38.515 26.353 47.485 1.00 29.87 27 LEU C CA 1
ATOM 2348 C C . LEU C 1 29 ? -37.567 26.744 46.355 1.00 36.73 27 LEU C C 1
ATOM 2349 O O . LEU C 1 29 ? -37.788 26.435 45.179 1.00 32.13 27 LEU C O 1
ATOM 2354 N N . SER C 1 30 ? -36.506 27.459 46.726 1.00 42.29 28 SER C N 1
ATOM 2355 C CA . SER C 1 30 ? -35.431 27.839 45.809 1.00 43.23 28 SER C CA 1
ATOM 2356 C C . SER C 1 30 ? -34.099 27.541 46.484 1.00 45.08 28 SER C C 1
ATOM 2357 O O . SER C 1 30 ? -33.330 28.455 46.806 1.00 46.31 28 SER C O 1
ATOM 2360 N N . PRO C 1 31 ? -33.792 26.256 46.721 1.00 44.26 29 PRO C N 1
ATOM 2361 C CA . PRO C 1 31 ? -32.573 25.918 47.458 1.00 40.26 29 PRO C CA 1
ATOM 2362 C C . PRO C 1 31 ? -31.314 26.147 46.628 1.00 47.26 29 PRO C C 1
ATOM 2363 O O . PRO C 1 31 ? -31.431 26.530 45.461 1.00 47.95 29 PRO C O 1
ATOM 2367 N N . LYS C 1 34 ? -29.320 23.563 44.016 1.00 34.30 32 LYS C N 1
ATOM 2368 C CA . LYS C 1 34 ? -30.190 22.403 43.835 1.00 32.36 32 LYS C CA 1
ATOM 2369 C C . LYS C 1 34 ? -31.542 22.787 43.224 1.00 31.02 32 LYS C C 1
ATOM 2370 O O . LYS C 1 34 ? -32.173 23.750 43.651 1.00 36.13 32 LYS C O 1
ATOM 2376 N N . ASN C 1 35 ? -31.991 22.023 42.233 1.00 31.41 33 ASN C N 1
ATOM 2377 C CA . ASN C 1 35 ? -33.357 22.183 41.741 1.00 31.01 33 ASN C CA 1
ATOM 2378 C C . ASN C 1 35 ? -34.332 21.516 42.706 1.00 22.28 33 ASN C C 1
ATOM 2379 O O . ASN C 1 35 ? -34.134 20.350 43.067 1.00 22.41 33 ASN C O 1
ATOM 2384 N N . PRO C 1 36 ? -35.396 22.208 43.126 1.00 21.60 34 PRO C N 1
ATOM 2385 C CA . PRO C 1 36 ? -36.303 21.631 44.130 1.00 23.19 34 PRO C CA 1
ATOM 2386 C C . PRO C 1 36 ? -37.138 20.488 43.565 1.00 18.45 34 PRO C C 1
ATOM 2387 O O . PRO C 1 36 ? -37.575 20.518 42.412 1.00 18.86 34 PRO C O 1
ATOM 2391 N N . GLU C 1 37 ? -37.375 19.488 44.403 1.00 19.37 35 GLU C N 1
ATOM 2392 C CA . GLU C 1 37 ? -38.126 18.299 44.034 1.00 24.19 35 GLU C CA 1
ATOM 2393 C C . GLU C 1 37 ? -39.472 18.260 44.744 1.00 18.52 35 GLU C C 1
ATOM 2394 O O . GLU C 1 37 ? -39.658 18.843 45.813 1.00 19.78 35 GLU C O 1
ATOM 2400 N N . LEU C 1 38 ? -40.403 17.536 44.137 1.00 14.57 36 LEU C N 1
ATOM 2401 C CA . LEU C 1 38 ? -41.720 17.301 44.702 1.00 15.99 36 LEU C CA 1
ATOM 2402 C C . LEU C 1 38 ? -42.048 15.834 44.489 1.00 14.91 36 LEU C C 1
ATOM 2403 O O . LEU C 1 38 ? -41.901 15.327 43.376 1.00 16.28 36 LEU C O 1
ATOM 2408 N N . GLN C 1 39 ? -42.500 15.152 45.538 1.00 14.81 37 GLN C N 1
ATOM 2409 C CA . GLN C 1 39 ? -42.826 13.739 45.412 1.00 14.93 37 GLN C CA 1
ATOM 2410 C C . GLN C 1 39 ? -44.093 13.414 46.192 1.00 15.30 37 GLN C C 1
ATOM 2411 O O . GLN C 1 39 ? -44.195 13.746 47.378 1.00 14.90 37 GLN C O 1
ATOM 2417 N N . VAL C 1 40 ? -45.054 12.780 45.515 1.00 10.44 38 VAL C N 1
ATOM 2418 C CA . VAL C 1 40 ? -46.314 12.338 46.107 1.00 13.51 38 VAL C CA 1
ATOM 2419 C C . VAL C 1 40 ? -46.456 10.845 45.854 1.00 10.77 38 VAL C C 1
ATOM 2420 O O . VAL C 1 40 ? -46.496 10.414 44.695 1.00 16.95 38 VAL C O 1
ATOM 2424 N N . ASP C 1 41 ? -46.578 10.064 46.922 1.00 10.98 39 ASP C N 1
ATOM 2425 C CA . ASP C 1 41 ? -46.771 8.621 46.827 1.00 15.36 39 ASP C CA 1
ATOM 2426 C C . ASP C 1 41 ? -48.176 8.236 47.254 1.00 13.21 39 ASP C C 1
ATOM 2427 O O . ASP C 1 41 ? -48.618 8.601 48.348 1.00 11.89 39 ASP C O 1
ATOM 2432 N N . PHE C 1 42 ? -48.860 7.477 46.404 1.00 13.86 40 PHE C N 1
ATOM 2433 C CA . PHE C 1 42 ? -50.046 6.731 46.798 1.00 13.87 40 PHE C CA 1
ATOM 2434 C C . PHE C 1 42 ? -49.551 5.313 47.071 1.00 15.71 40 PHE C C 1
ATOM 2435 O O . PHE C 1 42 ? -49.341 4.527 46.139 1.00 12.70 40 PHE C O 1
ATOM 2443 N N . GLY C 1 43 ? -49.316 5.004 48.349 1.00 16.91 41 GLY C N 1
ATOM 2444 C CA . GLY C 1 43 ? -48.647 3.785 48.752 1.00 14.80 41 GLY C CA 1
ATOM 2445 C C . GLY C 1 43 ? -49.527 2.811 49.535 1.00 18.34 41 GLY C C 1
ATOM 2446 O O . GLY C 1 43 ? -50.615 3.132 50.004 1.00 17.49 41 GLY C O 1
ATOM 2447 N N . THR C 1 44 ? -49.028 1.577 49.652 1.00 19.61 42 THR C N 1
ATOM 2448 C CA . THR C 1 44 ? -49.786 0.542 50.343 1.00 19.25 42 THR C CA 1
ATOM 2449 C C . THR C 1 44 ? -49.719 0.685 51.855 1.00 21.75 42 THR C C 1
ATOM 2450 O O . THR C 1 44 ? -50.570 0.120 52.551 1.00 26.17 42 THR C O 1
ATOM 2454 N N . GLY C 1 45 ? -48.756 1.437 52.374 1.00 21.37 43 GLY C N 1
ATOM 2455 C CA . GLY C 1 45 ? -48.600 1.561 53.810 1.00 29.56 43 GLY C CA 1
ATOM 2456 C C . GLY C 1 45 ? -48.291 0.231 54.469 1.00 38.77 43 GLY C C 1
ATOM 2457 O O . GLY C 1 45 ? -48.973 -0.190 55.411 1.00 40.62 43 GLY C O 1
ATOM 2458 N N . THR C 1 46 ? -47.276 -0.455 53.946 1.00 42.88 44 THR C N 1
ATOM 2459 C CA . THR C 1 46 ? -46.797 -1.725 54.476 1.00 40.81 44 THR C CA 1
ATOM 2460 C C . THR C 1 46 ? -45.326 -1.615 54.868 1.00 51.06 44 THR C C 1
ATOM 2461 O O . THR C 1 46 ? -44.568 -2.583 54.765 1.00 53.24 44 THR C O 1
ATOM 2465 N N . GLY C 1 47 ? -44.909 -0.425 55.298 1.00 51.06 45 GLY C N 1
ATOM 2466 C CA . GLY C 1 47 ? -43.545 -0.209 55.732 1.00 49.37 45 GLY C CA 1
ATOM 2467 C C . GLY C 1 47 ? -42.556 -0.109 54.580 1.00 52.72 45 GLY C C 1
ATOM 2468 O O . GLY C 1 47 ? -42.903 -0.123 53.396 1.00 48.98 45 GLY C O 1
ATOM 2469 N N . GLN C 1 48 ? -41.283 0.003 54.977 1.00 53.48 46 GLN C N 1
ATOM 2470 C CA . GLN C 1 48 ? -40.078 0.085 54.148 1.00 55.30 46 GLN C CA 1
ATOM 2471 C C . GLN C 1 48 ? -40.288 0.012 52.637 1.00 49.80 46 GLN C C 1
ATOM 2472 O O . GLN C 1 48 ? -40.550 1.035 51.996 1.00 53.38 46 GLN C O 1
ATOM 2474 N N . GLY C 1 49 ? -40.156 -1.176 52.052 1.00 43.03 47 GLY C N 1
ATOM 2475 C CA . GLY C 1 49 ? -40.192 -1.281 50.603 1.00 37.59 47 GLY C CA 1
ATOM 2476 C C . GLY C 1 49 ? -41.486 -1.824 50.030 1.00 36.79 47 GLY C C 1
ATOM 2477 O O . GLY C 1 49 ? -41.473 -2.550 49.028 1.00 32.89 47 GLY C O 1
ATOM 2478 N N . GLY C 1 50 ? -42.614 -1.475 50.651 1.00 32.09 48 GLY C N 1
ATOM 2479 C CA . GLY C 1 50 ? -43.901 -1.952 50.187 1.00 30.98 48 GLY C CA 1
ATOM 2480 C C . GLY C 1 50 ? -44.295 -1.361 48.846 1.00 21.17 48 GLY C C 1
ATOM 2481 O O . GLY C 1 50 ? -43.718 -0.388 48.356 1.00 23.23 48 GLY C O 1
ATOM 2482 N N . ASP C 1 51 ? -45.307 -1.977 48.240 1.00 21.61 49 ASP C N 1
ATOM 2483 C CA . ASP C 1 51 ? -45.776 -1.537 46.932 1.00 18.57 49 ASP C CA 1
ATOM 2484 C C . ASP C 1 51 ? -46.208 -0.074 46.970 1.00 20.71 49 ASP C C 1
ATOM 2485 O O . ASP C 1 51 ? -46.724 0.418 47.980 1.00 17.40 49 ASP C O 1
ATOM 2490 N N . ILE C 1 52 ? -45.957 0.625 45.873 1.00 19.24 50 ILE C N 1
ATOM 2491 C CA . ILE C 1 52 ? -46.444 1.979 45.658 1.00 15.46 50 ILE C CA 1
ATOM 2492 C C . ILE C 1 52 ? -47.198 1.998 44.334 1.00 15.23 50 ILE C C 1
ATOM 2493 O O . ILE C 1 52 ? -46.595 2.002 43.264 1.00 14.45 50 ILE C O 1
ATOM 2498 N N . PRO C 1 53 ? -48.529 1.963 44.369 1.00 12.23 51 PRO C N 1
ATOM 2499 C CA . PRO C 1 53 ? -49.285 1.966 43.107 1.00 13.31 51 PRO C CA 1
ATOM 2500 C C . PRO C 1 53 ? -48.997 3.164 42.205 1.00 13.39 51 PRO C C 1
ATOM 2501 O O . PRO C 1 53 ? -49.035 3.016 40.978 1.00 17.42 51 PRO C O 1
ATOM 2505 N N . PHE C 1 54 ? -48.683 4.333 42.761 1.00 12.25 52 PHE C N 1
ATOM 2506 C CA . PHE C 1 54 ? -48.526 5.544 41.950 1.00 12.88 52 PHE C CA 1
ATOM 2507 C C . PHE C 1 54 ? -47.612 6.499 42.703 1.00 13.67 52 PHE C C 1
ATOM 2508 O O . PHE C 1 54 ? -47.979 7.004 43.770 1.00 13.64 52 PHE C O 1
ATOM 2516 N N . ARG C 1 55 ? -46.415 6.711 42.173 1.00 11.55 53 ARG C N 1
ATOM 2517 C CA . ARG C 1 55 ? -45.543 7.786 42.607 1.00 12.73 53 ARG C CA 1
ATOM 2518 C C . ARG C 1 55 ? -45.558 8.879 41.550 1.00 15.34 53 ARG C C 1
ATOM 2519 O O . ARG C 1 55 ? -45.288 8.612 40.374 1.00 13.64 53 ARG C O 1
ATOM 2527 N N . PHE C 1 56 ? -45.883 10.098 41.973 1.00 13.55 54 PHE C N 1
ATOM 2528 C CA . PHE C 1 56 ? -45.752 11.297 41.156 1.00 11.81 54 PHE C CA 1
ATOM 2529 C C . PHE C 1 56 ? -44.517 12.056 41.621 1.00 12.93 54 PHE C C 1
ATOM 2530 O O . PHE C 1 56 ? -44.369 12.328 42.817 1.00 13.72 54 PHE C O 1
ATOM 2538 N N . TRP C 1 57 ? -43.629 12.383 40.685 1.00 13.02 55 TRP C N 1
ATOM 2539 C CA . TRP C 1 57 ? -42.375 13.056 40.987 1.00 12.47 55 TRP C CA 1
ATOM 2540 C C . TRP C 1 57 ? -42.156 14.189 39.993 1.00 13.89 55 TRP C C 1
ATOM 2541 O O . TRP C 1 57 ? -42.384 14.021 38.790 1.00 16.54 55 TRP C O 1
ATOM 2552 N N . TYR C 1 58 ? -41.737 15.351 40.496 1.00 15.94 56 TYR C N 1
ATOM 2553 C CA . TYR C 1 58 ? -41.465 16.510 39.655 1.00 15.78 56 TYR C CA 1
ATOM 2554 C C . TYR C 1 58 ? -40.143 17.156 40.033 1.00 16.60 56 TYR C C 1
ATOM 2555 O O . TYR C 1 58 ? -39.829 17.307 41.217 1.00 13.76 56 TYR C O 1
ATOM 2564 N N . CYS C 1 59 ? -39.386 17.568 39.013 1.00 17.67 57 CYS C N 1
ATOM 2565 C CA . CYS C 1 59 ? -38.197 18.386 39.213 1.00 18.59 57 CYS C CA 1
ATOM 2566 C C . CYS C 1 59 ? -37.799 19.023 37.889 1.00 18.64 57 CYS C C 1
ATOM 2567 O O . CYS C 1 59 ? -37.796 18.351 36.849 1.00 17.43 57 CYS C O 1
ATOM 2570 N N . ASP C 1 60 ? -37.517 20.323 37.926 1.00 20.52 58 ASP C N 1
ATOM 2571 C CA . ASP C 1 60 ? -36.836 21.010 36.828 1.00 24.80 58 ASP C CA 1
ATOM 2572 C C . ASP C 1 60 ? -37.559 20.802 35.496 1.00 21.31 58 ASP C C 1
ATOM 2573 O O . ASP C 1 60 ? -36.960 20.414 34.489 1.00 24.24 58 ASP C O 1
ATOM 2578 N N . GLY C 1 61 ? -38.876 21.021 35.512 1.00 19.69 59 GLY C N 1
ATOM 2579 C CA . GLY C 1 61 ? -39.697 20.923 34.319 1.00 16.26 59 GLY C CA 1
ATOM 2580 C C . GLY C 1 61 ? -40.052 19.525 33.863 1.00 15.68 59 GLY C C 1
ATOM 2581 O O . GLY C 1 61 ? -40.636 19.375 32.781 1.00 15.87 59 GLY C O 1
ATOM 2582 N N . ILE C 1 62 ? -39.747 18.497 34.650 1.00 14.50 60 ILE C N 1
ATOM 2583 C CA . ILE C 1 62 ? -39.981 17.113 34.256 1.00 17.57 60 ILE C CA 1
ATOM 2584 C C . ILE C 1 62 ? -40.851 16.408 35.299 1.00 18.76 60 ILE C C 1
ATOM 2585 O O . ILE C 1 62 ? -40.551 16.436 36.501 1.00 16.59 60 ILE C O 1
ATOM 2590 N N . VAL C 1 63 ? -41.928 15.778 34.832 1.00 14.29 61 VAL C N 1
ATOM 2591 C CA . VAL C 1 63 ? -42.759 14.903 35.653 1.00 13.41 61 VAL C CA 1
ATOM 2592 C C . VAL C 1 63 ? -42.386 13.459 35.353 1.00 15.95 61 VAL C C 1
ATOM 2593 O O . VAL C 1 63 ? -42.236 13.081 34.182 1.00 14.89 61 VAL C O 1
ATOM 2597 N N . VAL C 1 64 ? -42.241 12.653 36.413 1.00 14.45 62 VAL C N 1
ATOM 2598 C CA . VAL C 1 64 ? -41.996 11.217 36.321 1.00 14.69 62 VAL C CA 1
ATOM 2599 C C . VAL C 1 64 ? -43.030 10.491 37.168 1.00 15.57 62 VAL C C 1
ATOM 2600 O O . VAL C 1 64 ? -43.158 10.763 38.371 1.00 14.18 62 VAL C O 1
ATOM 2604 N N . MET C 1 65 ? -43.731 9.540 36.555 1.00 14.30 63 MET C N 1
ATOM 2605 C CA . MET C 1 65 ? -44.742 8.734 37.230 1.00 14.42 63 MET C CA 1
ATOM 2606 C C . MET C 1 65 ? -44.393 7.263 37.087 1.00 16.75 63 MET C C 1
ATOM 2607 O O . MET C 1 65 ? -43.945 6.826 36.021 1.00 14.50 63 MET C O 1
ATOM 2612 N N . ASN C 1 66 ? -44.588 6.497 38.158 1.00 15.97 64 ASN C N 1
ATOM 2613 C CA . ASN C 1 66 ? -44.177 5.099 38.129 1.00 15.50 64 ASN C CA 1
ATOM 2614 C C . ASN C 1 66 ? -44.841 4.328 39.262 1.00 15.61 64 ASN C C 1
ATOM 2615 O O . ASN C 1 66 ? -45.459 4.900 40.167 1.00 13.63 64 ASN C O 1
ATOM 2620 N N . THR C 1 67 ? -44.679 3.011 39.200 1.00 13.89 65 THR C N 1
ATOM 2621 C CA . THR C 1 67 ? -45.270 2.081 40.146 1.00 15.22 65 THR C CA 1
ATOM 2622 C C . THR C 1 67 ? -44.180 1.180 40.708 1.00 20.32 65 THR C C 1
ATOM 2623 O O . THR C 1 67 ? -43.341 0.668 39.954 1.00 17.91 65 THR C O 1
ATOM 2627 N N . LEU C 1 68 ? -44.199 0.984 42.022 1.00 19.50 66 LEU C N 1
ATOM 2628 C CA . LEU C 1 68 ? -43.325 0.029 42.693 1.00 17.40 66 LEU C CA 1
ATOM 2629 C C . LEU C 1 68 ? -44.149 -1.205 43.036 1.00 23.15 66 LEU C C 1
ATOM 2630 O O . LEU C 1 68 ? -45.126 -1.108 43.784 1.00 19.91 66 LEU C O 1
ATOM 2635 N N . LYS C 1 69 ? -43.755 -2.355 42.482 1.00 20.97 67 LYS C N 1
ATOM 2636 C CA . LYS C 1 69 ? -44.461 -3.618 42.660 1.00 23.27 67 LYS C CA 1
ATOM 2637 C C . LYS C 1 69 ? -43.443 -4.716 42.934 1.00 30.31 67 LYS C C 1
ATOM 2638 O O . LYS C 1 69 ? -42.575 -4.983 42.093 1.00 24.07 67 LYS C O 1
ATOM 2644 N N . ASP C 1 70 ? -43.546 -5.338 44.110 1.00 29.49 68 ASP C N 1
ATOM 2645 C CA . ASP C 1 70 ? -42.698 -6.471 44.494 1.00 30.42 68 ASP C CA 1
ATOM 2646 C C . ASP C 1 70 ? -41.216 -6.133 44.375 1.00 28.18 68 ASP C C 1
ATOM 2647 O O . ASP C 1 70 ? -40.428 -6.874 43.791 1.00 36.55 68 ASP C O 1
ATOM 2652 N N . GLY C 1 71 ? -40.834 -4.994 44.932 1.00 25.64 69 GLY C N 1
ATOM 2653 C CA . GLY C 1 71 ? -39.447 -4.583 44.916 1.00 27.87 69 GLY C CA 1
ATOM 2654 C C . GLY C 1 71 ? -38.929 -4.050 43.594 1.00 29.72 69 GLY C C 1
ATOM 2655 O O . GLY C 1 71 ? -37.741 -3.707 43.512 1.00 31.22 69 GLY C O 1
ATOM 2656 N N . SER C 1 72 ? -39.770 -3.942 42.566 1.00 29.34 70 SER C N 1
ATOM 2657 C CA . SER C 1 72 ? -39.332 -3.519 41.239 1.00 27.80 70 SER C CA 1
ATOM 2658 C C . SER C 1 72 ? -40.109 -2.294 40.781 1.00 24.30 70 SER C C 1
ATOM 2659 O O . SER C 1 72 ? -41.344 -2.318 40.723 1.00 23.07 70 SER C O 1
ATOM 2662 N N . TRP C 1 73 ? -39.381 -1.237 40.437 1.00 24.41 71 TRP C N 1
ATOM 2663 C CA . TRP C 1 73 ? -39.986 -0.085 39.798 1.00 20.76 71 TRP C CA 1
ATOM 2664 C C . TRP C 1 73 ? -40.284 -0.414 38.341 1.00 26.35 71 TRP C C 1
ATOM 2665 O O . TRP C 1 73 ? -39.558 -1.176 37.694 1.00 18.65 71 TRP C O 1
ATOM 2676 N N . GLY C 1 74 ? -41.383 0.139 37.834 1.00 17.42 72 GLY C N 1
ATOM 2677 C CA . GLY C 1 74 ? -41.854 -0.164 36.497 1.00 16.11 72 GLY C CA 1
ATOM 2678 C C . GLY C 1 74 ? -41.209 0.705 35.442 1.00 14.96 72 GLY C C 1
ATOM 2679 O O . GLY C 1 74 ? -40.160 1.322 35.654 1.00 14.05 72 GLY C O 1
ATOM 2680 N N . LYS C 1 75 ? -41.856 0.748 34.279 1.00 18.06 73 LYS C N 1
ATOM 2681 C CA . LYS C 1 75 ? -41.438 1.622 33.187 1.00 19.19 73 LYS C CA 1
ATOM 2682 C C . LYS C 1 75 ? -42.009 3.020 33.428 1.00 17.95 73 LYS C C 1
ATOM 2683 O O . LYS C 1 75 ? -43.228 3.216 33.406 1.00 17.54 73 LYS C O 1
ATOM 2689 N N . GLU C 1 76 ? -41.122 3.973 33.690 1.00 15.83 74 GLU C N 1
ATOM 2690 C CA . GLU C 1 76 ? -41.501 5.358 33.936 1.00 19.45 74 GLU C CA 1
ATOM 2691 C C . GLU C 1 76 ? -42.329 5.940 32.793 1.00 20.37 74 GLU C C 1
ATOM 2692 O O . GLU C 1 76 ? -42.136 5.610 31.619 1.00 14.92 74 GLU C O 1
ATOM 2698 N N . GLN C 1 77 ? -43.240 6.838 33.150 1.00 15.84 75 GLN C N 1
ATOM 2699 C CA . GLN C 1 77 ? -43.848 7.774 32.209 1.00 17.29 75 GLN C CA 1
ATOM 2700 C C . GLN C 1 77 ? -43.281 9.156 32.506 1.00 19.25 75 GLN C C 1
ATOM 2701 O O . GLN C 1 77 ? -43.434 9.669 33.623 1.00 14.75 75 GLN C O 1
ATOM 2707 N N . LYS C 1 78 ? -42.598 9.739 31.521 1.00 17.97 76 LYS C N 1
ATOM 2708 C CA . LYS C 1 78 ? -41.937 11.027 31.664 1.00 13.45 76 LYS C CA 1
ATOM 2709 C C . LYS C 1 78 ? -42.545 11.992 30.667 1.00 15.06 76 LYS C C 1
ATOM 2710 O O . LYS C 1 78 ? -42.840 11.614 29.528 1.00 16.64 76 LYS C O 1
ATOM 2716 N N . LEU C 1 79 ? -42.717 13.239 31.096 1.00 14.21 77 LEU C N 1
ATOM 2717 C CA . LEU C 1 79 ? -43.205 14.299 30.229 1.00 12.23 77 LEU C CA 1
ATOM 2718 C C . LEU C 1 79 ? -42.732 15.627 30.789 1.00 13.11 77 LEU C C 1
ATOM 2719 O O . LEU C 1 79 ? -42.315 15.724 31.943 1.00 15.69 77 LEU C O 1
ATOM 2724 N N . HIS C 1 80 ? -42.791 16.647 29.953 1.00 12.06 78 HIS C N 1
ATOM 2725 C CA . HIS C 1 80 ? -42.313 17.965 30.329 1.00 17.29 78 HIS C CA 1
ATOM 2726 C C . HIS C 1 80 ? -43.484 18.882 30.648 1.00 13.52 78 HIS C C 1
ATOM 2727 O O . HIS C 1 80 ? -44.553 18.785 30.043 1.00 14.37 78 HIS C O 1
ATOM 2734 N N . THR C 1 81 ? -43.277 19.768 31.616 1.00 13.89 79 THR C N 1
ATOM 2735 C CA . THR C 1 81 ? -44.317 20.711 31.988 1.00 16.57 79 THR C CA 1
ATOM 2736 C C . THR C 1 81 ? -43.684 21.971 32.547 1.00 15.96 79 THR C C 1
ATOM 2737 O O . THR C 1 81 ? -42.623 21.931 33.173 1.00 16.47 79 THR C O 1
ATOM 2741 N N . GLU C 1 82 ? -44.352 23.095 32.316 1.00 16.47 80 GLU C N 1
ATOM 2742 C CA . GLU C 1 82 ? -43.943 24.357 32.910 1.00 21.01 80 GLU C CA 1
ATOM 2743 C C . GLU C 1 82 ? -44.907 24.819 34.001 1.00 22.72 80 GLU C C 1
ATOM 2744 O O . GLU C 1 82 ? -44.844 25.974 34.429 1.00 19.89 80 GLU C O 1
ATOM 2750 N N . ALA C 1 83 ? -45.764 23.920 34.503 1.00 17.61 81 ALA C N 1
ATOM 2751 C CA . ALA C 1 83 ? -46.820 24.351 35.420 1.00 22.35 81 ALA C CA 1
ATOM 2752 C C . ALA C 1 83 ? -46.281 24.830 36.772 1.00 24.52 81 ALA C C 1
ATOM 2753 O O . ALA C 1 83 ? -46.933 25.652 37.427 1.00 22.86 81 ALA C O 1
ATOM 2755 N N . PHE C 1 84 ? -45.120 24.331 37.212 1.00 15.28 82 PHE C N 1
ATOM 2756 C CA . PHE C 1 84 ? -44.533 24.684 38.509 1.00 25.73 82 PHE C CA 1
ATOM 2757 C C . PHE C 1 84 ? -43.459 25.753 38.309 1.00 25.40 82 PHE C C 1
ATOM 2758 O O . PHE C 1 84 ? -42.380 25.460 37.787 1.00 32.75 82 PHE C O 1
ATOM 2766 N N . VAL C 1 85 ? -43.727 26.977 38.745 1.00 31.97 83 VAL C N 1
ATOM 2767 C CA . VAL C 1 85 ? -42.712 28.025 38.805 1.00 31.90 83 VAL C CA 1
ATOM 2768 C C . VAL C 1 85 ? -42.107 28.012 40.209 1.00 34.92 83 VAL C C 1
ATOM 2769 O O . VAL C 1 85 ? -42.853 28.184 41.188 1.00 31.65 83 VAL C O 1
ATOM 2773 N N . PRO C 1 86 ? -40.794 27.817 40.354 1.00 38.20 84 PRO C N 1
ATOM 2774 C CA . PRO C 1 86 ? -40.207 27.823 41.702 1.00 34.82 84 PRO C CA 1
ATOM 2775 C C . PRO C 1 86 ? -40.388 29.177 42.372 1.00 32.24 84 PRO C C 1
ATOM 2776 O O . PRO C 1 86 ? -40.455 30.222 41.718 1.00 29.40 84 PRO C O 1
ATOM 2780 N N . GLY C 1 87 ? -40.508 29.140 43.696 1.00 33.50 85 GLY C N 1
ATOM 2781 C CA . GLY C 1 87 ? -40.811 30.325 44.466 1.00 33.73 85 GLY C CA 1
ATOM 2782 C C . GLY C 1 87 ? -42.270 30.719 44.490 1.00 31.12 85 GLY C C 1
ATOM 2783 O O . GLY C 1 87 ? -42.657 31.534 45.335 1.00 30.24 85 GLY C O 1
ATOM 2784 N N . GLN C 1 88 ? -43.103 30.166 43.597 1.00 28.15 86 GLN C N 1
ATOM 2785 C CA . GLN C 1 88 ? -44.517 30.513 43.581 1.00 26.29 86 GLN C CA 1
ATOM 2786 C C . GLN C 1 88 ? -45.356 29.413 44.228 1.00 26.84 86 GLN C C 1
ATOM 2787 O O . GLN C 1 88 ? -45.060 28.225 44.065 1.00 26.42 86 GLN C O 1
ATOM 2793 N N . PRO C 1 89 ? -46.400 29.775 44.969 1.00 25.53 87 PRO C N 1
ATOM 2794 C CA . PRO C 1 89 ? -47.299 28.753 45.515 1.00 22.73 87 PRO C CA 1
ATOM 2795 C C . PRO C 1 89 ? -48.078 28.096 44.389 1.00 18.73 87 PRO C C 1
ATOM 2796 O O . PRO C 1 89 ? -48.441 28.748 43.408 1.00 18.08 87 PRO C O 1
ATOM 2800 N N . PHE C 1 90 ? -48.301 26.791 44.514 1.00 16.50 88 PHE C N 1
ATOM 2801 C CA . PHE C 1 90 ? -49.064 26.052 43.520 1.00 16.21 88 PHE C CA 1
ATOM 2802 C C . PHE C 1 90 ? -50.171 25.265 44.208 1.00 14.03 88 PHE C C 1
ATOM 2803 O O . PHE C 1 90 ? -50.139 25.021 45.415 1.00 14.94 88 PHE C O 1
ATOM 2811 N N . GLU C 1 91 ? -51.164 24.880 43.420 1.00 15.15 89 GLU C N 1
ATOM 2812 C CA . GLU C 1 91 ? -52.195 23.953 43.867 1.00 15.56 89 GLU C CA 1
ATOM 2813 C C . GLU C 1 91 ? -52.093 22.701 43.011 1.00 13.27 89 GLU C C 1
ATOM 2814 O O . GLU C 1 91 ? -52.195 22.781 41.783 1.00 15.70 89 GLU C O 1
ATOM 2820 N N . LEU C 1 92 ? -51.855 21.559 43.649 1.00 14.06 90 LEU C N 1
ATOM 2821 C CA . LEU C 1 92 ? -51.718 20.280 42.960 1.00 12.68 90 LEU C CA 1
ATOM 2822 C C . LEU C 1 92 ? -52.901 19.386 43.323 1.00 11.88 90 LEU C C 1
ATOM 2823 O O . LEU C 1 92 ? -53.130 19.099 44.505 1.00 12.38 90 LEU C O 1
ATOM 2828 N N . GLN C 1 93 ? -53.642 18.934 42.312 1.00 12.58 91 GLN C N 1
ATOM 2829 C CA . GLN C 1 93 ? -54.774 18.036 42.518 1.00 11.93 91 GLN C CA 1
ATOM 2830 C C . GLN C 1 93 ? -54.550 16.698 41.833 1.00 13.32 91 GLN C C 1
ATOM 2831 O O . GLN C 1 93 ? -54.149 16.646 40.664 1.00 12.88 91 GLN C O 1
ATOM 2837 N N . PHE C 1 94 ? -54.855 15.624 42.555 1.00 9.43 92 PHE C N 1
ATOM 2838 C CA . PHE C 1 94 ? -54.943 14.283 42.002 1.00 8.94 92 PHE C CA 1
ATOM 2839 C C . PHE C 1 94 ? -56.406 13.870 42.045 1.00 12.46 92 PHE C C 1
ATOM 2840 O O . PHE C 1 94 ? -57.032 13.903 43.110 1.00 10.92 92 PHE C O 1
ATOM 2848 N N . LEU C 1 95 ? -56.946 13.485 40.899 1.00 7.15 93 LEU C N 1
ATOM 2849 C CA . LEU C 1 95 ? -58.316 12.999 40.800 1.00 11.51 93 LEU C CA 1
ATOM 2850 C C . LEU C 1 95 ? -58.274 11.499 40.548 1.00 15.37 93 LEU C C 1
ATOM 2851 O O . LEU C 1 95 ? -57.753 11.058 39.516 1.00 14.15 93 LEU C O 1
ATOM 2856 N N . VAL C 1 96 ? -58.803 10.717 41.491 1.00 12.43 94 VAL C N 1
ATOM 2857 C CA . VAL C 1 96 ? -58.806 9.259 41.380 1.00 11.29 94 VAL C CA 1
ATOM 2858 C C . VAL C 1 96 ? -60.134 8.818 40.780 1.00 13.66 94 VAL C C 1
ATOM 2859 O O . VAL C 1 96 ? -61.193 8.985 41.395 1.00 12.09 94 VAL C O 1
ATOM 2863 N N . LEU C 1 97 ? -60.072 8.249 39.574 1.00 12.60 95 LEU C N 1
ATOM 2864 C CA . LEU C 1 97 ? -61.211 7.701 38.857 1.00 14.18 95 LEU C CA 1
ATOM 2865 C C . LEU C 1 97 ? -61.005 6.199 38.697 1.00 15.07 95 LEU C C 1
ATOM 2866 O O . LEU C 1 97 ? -59.966 5.651 39.070 1.00 15.51 95 LEU C O 1
ATOM 2871 N N . GLU C 1 98 ? -62.021 5.524 38.156 1.00 16.20 96 GLU C N 1
ATOM 2872 C CA . GLU C 1 98 ? -61.945 4.069 38.064 1.00 19.49 96 GLU C CA 1
ATOM 2873 C C . GLU C 1 98 ? -60.789 3.618 37.184 1.00 17.97 96 GLU C C 1
ATOM 2874 O O . GLU C 1 98 ? -60.184 2.579 37.457 1.00 16.15 96 GLU C O 1
ATOM 2880 N N . ASN C 1 99 ? -60.450 4.390 36.148 1.00 16.08 97 ASN C N 1
ATOM 2881 C CA . ASN C 1 99 ? -59.448 3.975 35.170 1.00 17.58 97 ASN C CA 1
ATOM 2882 C C . ASN C 1 99 ? -58.080 4.621 35.360 1.00 20.52 97 ASN C C 1
ATOM 2883 O O . ASN C 1 99 ? -57.089 4.110 34.822 1.00 13.52 97 ASN C O 1
ATOM 2888 N N . GLU C 1 100 ? -57.985 5.711 36.112 1.00 14.87 98 GLU C N 1
ATOM 2889 C CA . GLU C 1 100 ? -56.775 6.511 36.030 1.00 14.07 98 GLU C CA 1
ATOM 2890 C C . GLU C 1 100 ? -56.769 7.514 37.166 1.00 13.39 98 GLU C C 1
ATOM 2891 O O . GLU C 1 100 ? -57.817 7.840 37.733 1.00 12.71 98 GLU C O 1
ATOM 2897 N N . TYR C 1 101 ? -55.571 7.995 37.490 1.00 10.02 99 TYR C N 1
ATOM 2898 C CA . TYR C 1 101 ? -55.401 9.257 38.196 1.00 10.13 99 TYR C CA 1
ATOM 2899 C C . TYR C 1 101 ? -55.303 10.370 37.165 1.00 16.25 99 TYR C C 1
ATOM 2900 O O . TYR C 1 101 ? -54.661 10.197 36.124 1.00 16.95 99 TYR C O 1
ATOM 2909 N N . GLN C 1 102 ? -55.927 11.513 37.459 1.00 12.97 100 GLN C N 1
ATOM 2910 C CA . GLN C 1 102 ? -55.746 12.730 36.678 1.00 13.05 100 GLN C CA 1
ATOM 2911 C C . GLN C 1 102 ? -55.046 13.775 37.529 1.00 16.89 100 GLN C C 1
ATOM 2912 O O . GLN C 1 102 ? -55.370 13.951 38.708 1.00 12.79 100 GLN C O 1
ATOM 2918 N N . VAL C 1 103 ? -54.073 14.458 36.935 1.00 13.66 101 VAL C N 1
ATOM 2919 C CA . VAL C 1 103 ? -53.263 15.441 37.641 1.00 10.44 101 VAL C CA 1
ATOM 2920 C C . VAL C 1 103 ? -53.615 16.810 37.095 1.00 12.06 101 VAL C C 1
ATOM 2921 O O . VAL C 1 103 ? -53.713 16.989 35.872 1.00 12.76 101 VAL C O 1
ATOM 2925 N N . PHE C 1 104 ? -53.840 17.761 38.002 1.00 10.54 102 PHE C N 1
ATOM 2926 C CA . PHE C 1 104 ? -54.093 19.161 37.680 1.00 12.66 102 PHE C CA 1
ATOM 2927 C C . PHE C 1 104 ? -53.149 20.016 38.502 1.00 11.91 102 PHE C C 1
ATOM 2928 O O . PHE C 1 104 ? -52.862 19.698 39.659 1.00 11.35 102 PHE C O 1
ATOM 2936 N N . VAL C 1 105 ? -52.684 21.109 37.914 1.00 11.36 103 VAL C N 1
ATOM 2937 C CA . VAL C 1 105 ? -51.876 22.078 38.634 1.00 13.82 103 VAL C CA 1
ATOM 2938 C C . VAL C 1 105 ? -52.440 23.460 38.339 1.00 13.29 103 VAL C C 1
ATOM 2939 O O . VAL C 1 105 ? -52.550 23.848 37.169 1.00 11.77 103 VAL C O 1
ATOM 2943 N N . ASN C 1 106 ? -52.806 24.191 39.394 1.00 15.14 104 ASN C N 1
ATOM 2944 C CA . ASN C 1 106 ? -53.383 25.532 39.265 1.00 15.77 104 ASN C CA 1
ATOM 2945 C C . ASN C 1 106 ? -54.589 25.527 38.331 1.00 16.50 104 ASN C C 1
ATOM 2946 O O . ASN C 1 106 ? -54.714 26.359 37.427 1.00 16.43 104 ASN C O 1
ATOM 2951 N N . ASN C 1 107 ? -55.471 24.549 38.545 1.00 11.93 105 ASN C N 1
ATOM 2952 C CA . ASN C 1 107 ? -56.707 24.355 37.785 1.00 12.19 105 ASN C CA 1
ATOM 2953 C C . ASN C 1 107 ? -56.468 24.014 36.317 1.00 16.14 105 ASN C C 1
ATOM 2954 O O . ASN C 1 107 ? -57.398 24.072 35.514 1.00 16.11 105 ASN C O 1
ATOM 2959 N N . LYS C 1 108 ? -55.244 23.626 35.927 1.00 14.94 106 LYS C N 1
ATOM 2960 C CA . LYS C 1 108 ? -55.088 23.195 34.538 1.00 13.31 106 LYS C CA 1
ATOM 2961 C C . LYS C 1 108 ? -54.724 21.716 34.484 1.00 14.84 106 LYS C C 1
ATOM 2962 O O . LYS C 1 108 ? -53.958 21.249 35.331 1.00 12.98 106 LYS C O 1
ATOM 2968 N N . PRO C 1 109 ? -55.237 20.955 33.511 1.00 12.97 107 PRO C N 1
ATOM 2969 C CA . PRO C 1 109 ? -54.861 19.539 33.420 1.00 14.34 107 PRO C CA 1
ATOM 2970 C C . PRO C 1 109 ? -53.448 19.380 32.876 1.00 14.66 107 PRO C C 1
ATOM 2971 O O . PRO C 1 109 ? -53.041 20.068 31.940 1.00 12.01 107 PRO C O 1
ATOM 2975 N N . ILE C 1 110 ? -52.699 18.465 33.484 1.00 14.00 108 ILE C N 1
ATOM 2976 C CA . ILE C 1 110 ? -51.316 18.190 33.110 1.00 14.14 108 ILE C CA 1
ATOM 2977 C C . ILE C 1 110 ? -51.203 16.851 32.400 1.00 15.70 108 ILE C C 1
ATOM 2978 O O . ILE C 1 110 ? -50.733 16.779 31.265 1.00 14.58 108 ILE C O 1
ATOM 2983 N N . CYS C 1 111 ? -51.641 15.776 33.048 1.00 14.26 109 CYS C N 1
ATOM 2984 C CA . CYS C 1 111 ? -51.408 14.428 32.539 1.00 16.19 109 CYS C CA 1
ATOM 2985 C C . CYS C 1 111 ? -52.300 13.468 33.319 1.00 18.32 109 CYS C C 1
ATOM 2986 O O . CYS C 1 111 ? -53.034 13.878 34.222 1.00 14.03 109 CYS C O 1
ATOM 2989 N N . GLN C 1 112 ? -52.212 12.179 32.975 1.00 14.96 110 GLN C N 1
ATOM 2990 C CA . GLN C 1 112 ? -52.932 11.130 33.683 1.00 15.85 110 GLN C CA 1
ATOM 2991 C C . GLN C 1 112 ? -52.016 9.924 33.888 1.00 15.96 110 GLN C C 1
ATOM 2992 O O . GLN C 1 112 ? -50.908 9.854 33.347 1.00 17.13 110 GLN C O 1
ATOM 2998 N N . PHE C 1 113 ? -52.486 8.971 34.690 1.00 13.09 111 PHE C N 1
ATOM 2999 C CA . PHE C 1 113 ? -51.717 7.760 34.981 1.00 16.00 111 PHE C CA 1
ATOM 3000 C C . PHE C 1 113 ? -52.700 6.614 35.155 1.00 14.47 111 PHE C C 1
ATOM 3001 O O . PHE C 1 113 ? -53.431 6.568 36.152 1.00 15.12 111 PHE C O 1
ATOM 3009 N N . ALA C 1 114 ? -52.734 5.715 34.177 1.00 13.14 112 ALA C N 1
ATOM 3010 C CA . ALA C 1 114 ? -53.600 4.549 34.253 1.00 15.54 112 ALA C CA 1
ATOM 3011 C C . ALA C 1 114 ? -53.195 3.684 35.433 1.00 18.00 112 ALA C C 1
ATOM 3012 O O . ALA C 1 114 ? -52.005 3.490 35.699 1.00 14.11 112 ALA C O 1
ATOM 3014 N N . HIS C 1 115 ? -54.193 3.176 36.155 1.00 13.98 113 HIS C N 1
ATOM 3015 C CA . HIS C 1 115 ? -53.901 2.300 37.278 1.00 16.46 113 HIS C CA 1
ATOM 3016 C C . HIS C 1 115 ? -53.116 1.086 36.802 1.00 18.65 113 HIS C C 1
ATOM 3017 O O . HIS C 1 115 ? -53.501 0.428 35.832 1.00 13.92 113 HIS C O 1
ATOM 3024 N N . ARG C 1 116 ? -51.996 0.823 37.469 1.00 14.27 114 ARG C N 1
ATOM 3025 C CA . ARG C 1 116 ? -51.255 -0.420 37.324 1.00 19.22 114 ARG C CA 1
ATOM 3026 C C . ARG C 1 116 ? -51.543 -1.402 38.450 1.00 18.27 114 ARG C C 1
ATOM 3027 O O . ARG C 1 116 ? -51.559 -2.612 38.217 1.00 14.47 114 ARG C O 1
ATOM 3035 N N . LEU C 1 117 ? -51.775 -0.905 39.661 1.00 20.32 115 LEU C N 1
ATOM 3036 C CA . LEU C 1 117 ? -52.208 -1.670 40.820 1.00 19.39 115 LEU C CA 1
ATOM 3037 C C . LEU C 1 117 ? -53.556 -1.140 41.281 1.00 21.62 115 LEU C C 1
ATOM 3038 O O . LEU C 1 117 ? -53.882 0.027 41.026 1.00 19.69 115 LEU C O 1
ATOM 3043 N N . PRO C 1 118 ? -54.369 -1.966 41.939 1.00 22.23 116 PRO C N 1
ATOM 3044 C CA . PRO C 1 118 ? -55.717 -1.518 42.318 1.00 20.51 116 PRO C CA 1
ATOM 3045 C C . PRO C 1 118 ? -55.673 -0.278 43.206 1.00 17.12 116 PRO C C 1
ATOM 3046 O O . PRO C 1 118 ? -54.913 -0.208 44.174 1.00 15.40 116 PRO C O 1
ATOM 3050 N N . LEU C 1 119 ? -56.493 0.714 42.857 1.00 17.59 117 LEU C N 1
ATOM 3051 C CA . LEU C 1 119 ? -56.622 1.880 43.723 1.00 17.79 117 LEU C CA 1
ATOM 3052 C C . LEU C 1 119 ? -57.095 1.483 45.122 1.00 18.15 117 LEU C C 1
ATOM 3053 O O . LEU C 1 119 ? -56.767 2.163 46.101 1.00 16.03 117 LEU C O 1
ATOM 3058 N N . GLN C 1 120 ? -57.829 0.366 45.241 1.00 16.37 118 GLN C N 1
ATOM 3059 C CA . GLN C 1 120 ? -58.244 -0.134 46.550 1.00 18.00 118 GLN C CA 1
ATOM 3060 C C . GLN C 1 120 ? -57.062 -0.495 47.442 1.00 17.50 118 GLN C C 1
ATOM 3061 O O . GLN C 1 120 ? -57.237 -0.617 48.659 1.00 18.30 118 GLN C O 1
ATOM 3067 N N . SER C 1 121 ? -55.873 -0.700 46.882 1.00 14.59 119 SER C N 1
ATOM 3068 C CA . SER C 1 121 ? -54.761 -1.115 47.725 1.00 16.71 119 SER C CA 1
ATOM 3069 C C . SER C 1 121 ? -53.983 0.059 48.286 1.00 16.96 119 SER C C 1
ATOM 3070 O O . SER C 1 121 ? -53.126 -0.147 49.153 1.00 14.63 119 SER C O 1
ATOM 3073 N N . VAL C 1 122 ? -54.260 1.283 47.826 1.00 16.94 120 VAL C N 1
ATOM 3074 C CA . VAL C 1 122 ? -53.602 2.444 48.411 1.00 15.26 120 VAL C CA 1
ATOM 3075 C C . VAL C 1 122 ? -54.145 2.671 49.813 1.00 13.81 120 VAL C C 1
ATOM 3076 O O . VAL C 1 122 ? -55.363 2.759 50.017 1.00 13.81 120 VAL C O 1
ATOM 3080 N N . LYS C 1 123 ? -53.239 2.765 50.785 1.00 12.13 121 LYS C N 1
ATOM 3081 C CA . LYS C 1 123 ? -53.612 2.995 52.171 1.00 16.29 121 LYS C CA 1
ATOM 3082 C C . LYS C 1 123 ? -52.914 4.184 52.794 1.00 16.34 121 LYS C C 1
ATOM 3083 O O . LYS C 1 123 ? -53.259 4.547 53.925 1.00 16.03 121 LYS C O 1
ATOM 3089 N N . MET C 1 124 ? -51.957 4.803 52.106 1.00 15.35 122 MET C N 1
ATOM 3090 C CA . MET C 1 124 ? -51.096 5.794 52.736 1.00 16.87 122 MET C CA 1
ATOM 3091 C C . MET C 1 124 ? -50.691 6.841 51.712 1.00 19.43 122 MET C C 1
ATOM 3092 O O . MET C 1 124 ? -50.103 6.501 50.677 1.00 17.47 122 MET C O 1
ATOM 3097 N N . LEU C 1 125 ? -50.996 8.102 52.011 1.00 13.90 123 LEU C N 1
ATOM 3098 C CA . LEU C 1 125 ? -50.568 9.241 51.209 1.00 12.99 123 LEU C CA 1
ATOM 3099 C C . LEU C 1 125 ? -49.313 9.851 51.828 1.00 17.83 123 LEU C C 1
ATOM 3100 O O . LEU C 1 125 ? -49.272 10.110 53.034 1.00 18.90 123 LEU C O 1
ATOM 3105 N N . ASP C 1 126 ? -48.297 10.088 51.001 1.00 12.59 124 ASP C N 1
ATOM 3106 C CA . ASP C 1 126 ? -47.021 10.629 51.452 1.00 14.56 124 ASP C CA 1
ATOM 3107 C C . ASP C 1 126 ? -46.667 11.802 50.547 1.00 14.86 124 ASP C C 1
ATOM 3108 O O . ASP C 1 126 ? -46.599 11.641 49.326 1.00 14.89 124 ASP C O 1
ATOM 3113 N N . VAL C 1 127 ? -46.446 12.977 51.135 1.00 13.52 125 VAL C N 1
ATOM 3114 C CA . VAL C 1 127 ? -46.108 14.181 50.382 1.00 11.66 125 VAL C CA 1
ATOM 3115 C C . VAL C 1 127 ? -44.814 14.753 50.939 1.00 17.19 125 VAL C C 1
ATOM 3116 O O . VAL C 1 127 ? -44.695 14.969 52.153 1.00 15.25 125 VAL C O 1
ATOM 3120 N N . ARG C 1 128 ? -43.851 15.016 50.058 1.00 14.38 126 ARG C N 1
ATOM 3121 C CA . ARG C 1 128 ? -42.551 15.491 50.514 1.00 16.49 126 ARG C CA 1
ATOM 3122 C C . ARG C 1 128 ? -41.848 16.186 49.358 1.00 21.01 126 ARG C C 1
ATOM 3123 O O . ARG C 1 128 ? -42.298 16.143 48.210 1.00 16.88 126 ARG C O 1
ATOM 3131 N N . GLY C 1 129 ? -40.737 16.831 49.676 1.00 22.84 127 GLY C N 1
ATOM 3132 C CA . GLY C 1 129 ? -39.928 17.491 48.683 1.00 17.94 127 GLY C CA 1
ATOM 3133 C C . GLY C 1 129 ? -39.352 18.775 49.235 1.00 26.73 127 GLY C C 1
ATOM 3134 O O . GLY C 1 129 ? -39.376 19.022 50.439 1.00 24.39 127 GLY C O 1
ATOM 3135 N N . ASP C 1 130 ? -38.814 19.591 48.328 1.00 21.01 128 ASP C N 1
ATOM 3136 C CA . ASP C 1 130 ? -38.265 20.905 48.671 1.00 20.82 128 ASP C CA 1
ATOM 3137 C C . ASP C 1 130 ? -39.374 21.944 48.545 1.00 21.95 128 ASP C C 1
ATOM 3138 O O . ASP C 1 130 ? -39.403 22.783 47.643 1.00 21.25 128 ASP C O 1
ATOM 3143 N N . ILE C 1 131 ? -40.306 21.864 49.494 1.00 23.89 129 ILE C N 1
ATOM 3144 C CA . ILE C 1 131 ? -41.507 22.680 49.490 1.00 21.79 129 ILE C CA 1
ATOM 3145 C C . ILE C 1 131 ? -41.788 23.133 50.912 1.00 21.07 129 ILE C C 1
ATOM 3146 O O . ILE C 1 131 ? -41.350 22.515 51.883 1.00 21.82 129 ILE C O 1
ATOM 3151 N N . VAL C 1 132 ? -42.527 24.231 51.022 1.00 19.99 130 VAL C N 1
ATOM 3152 C CA . VAL C 1 132 ? -43.275 24.553 52.231 1.00 21.09 130 VAL C CA 1
ATOM 3153 C C . VAL C 1 132 ? -44.700 24.067 51.988 1.00 20.23 130 VAL C C 1
ATOM 3154 O O . VAL C 1 132 ? -45.397 24.576 51.104 1.00 21.09 130 VAL C O 1
ATOM 3158 N N . LEU C 1 133 ? -45.120 23.049 52.737 1.00 16.58 131 LEU C N 1
ATOM 3159 C CA . LEU C 1 133 ? -46.414 22.400 52.547 1.00 13.94 131 LEU C CA 1
ATOM 3160 C C . LEU C 1 133 ? -47.452 23.119 53.403 1.00 13.75 131 LEU C C 1
ATOM 3161 O O . LEU C 1 133 ? -47.363 23.105 54.633 1.00 16.13 131 LEU C O 1
ATOM 3166 N N . THR C 1 134 ? -48.434 23.758 52.772 1.00 13.52 132 THR C N 1
ATOM 3167 C CA . THR C 1 134 ? -49.382 24.533 53.568 1.00 14.98 132 THR C CA 1
ATOM 3168 C C . THR C 1 134 ? -50.695 23.812 53.842 1.00 13.63 132 THR C C 1
ATOM 3169 O O . THR C 1 134 ? -51.268 24.000 54.921 1.00 15.09 132 THR C O 1
ATOM 3173 N N . SER C 1 135 ? -51.186 22.978 52.926 1.00 15.95 133 SER C N 1
ATOM 3174 C CA . SER C 1 135 ? -52.374 22.200 53.252 1.00 17.13 133 SER C CA 1
ATOM 3175 C C . SER C 1 135 ? -52.456 20.964 52.372 1.00 11.85 133 SER C C 1
ATOM 3176 O O . SER C 1 135 ? -51.947 20.941 51.244 1.00 13.05 133 SER C O 1
ATOM 3179 N N . VAL C 1 136 ? -53.100 19.931 52.914 1.00 12.09 134 VAL C N 1
ATOM 3180 C CA . VAL C 1 136 ? -53.443 18.720 52.172 1.00 11.27 134 VAL C CA 1
ATOM 3181 C C . VAL C 1 136 ? -54.888 18.377 52.519 1.00 14.34 134 VAL C C 1
ATOM 3182 O O . VAL C 1 136 ? -55.214 18.175 53.695 1.00 14.08 134 VAL C O 1
ATOM 3186 N N . ASP C 1 137 ? -55.752 18.326 51.509 1.00 10.39 135 ASP C N 1
ATOM 3187 C CA . ASP C 1 137 ? -57.160 18.019 51.705 1.00 10.40 135 ASP C CA 1
ATOM 3188 C C . ASP C 1 137 ? -57.577 16.853 50.816 1.00 10.70 135 ASP C C 1
ATOM 3189 O O . ASP C 1 137 ? -57.060 16.682 49.706 1.00 9.78 135 ASP C O 1
ATOM 3194 N N . THR C 1 138 ? -58.528 16.059 51.314 1.00 13.00 136 THR C N 1
ATOM 3195 C CA . THR C 1 138 ? -59.066 14.917 50.584 1.00 10.34 136 THR C CA 1
ATOM 3196 C C . THR C 1 138 ? -60.583 14.887 50.715 1.00 14.22 136 THR C C 1
ATOM 3197 O O . THR C 1 138 ? -61.149 15.322 51.725 1.00 14.59 136 THR C O 1
ATOM 3201 N N . LEU C 1 139 ? -61.243 14.399 49.673 1.00 11.52 137 LEU C N 1
ATOM 3202 C CA . LEU C 1 139 ? -62.701 14.241 49.705 1.00 13.77 137 LEU C CA 1
ATOM 3203 C C . LEU C 1 139 ? -63.134 13.047 48.864 1.00 18.94 137 LEU C C 1
ATOM 3204 O O . LEU C 1 139 ? -62.686 12.928 47.716 1.00 19.78 137 LEU C O 1
ATOM 3209 N N . SER D 1 5 ? -15.080 7.433 -3.012 1.00 24.98 3 SER D N 1
ATOM 3210 C CA . SER D 1 5 ? -15.237 7.718 -1.585 1.00 17.84 3 SER D CA 1
ATOM 3211 C C . SER D 1 5 ? -15.175 9.223 -1.297 1.00 18.12 3 SER D C 1
ATOM 3212 O O . SER D 1 5 ? -14.855 10.013 -2.185 1.00 18.24 3 SER D O 1
ATOM 3215 N N . LEU D 1 6 ? -15.479 9.617 -0.043 1.00 12.61 4 LEU D N 1
ATOM 3216 C CA . LEU D 1 6 ? -15.561 11.025 0.319 1.00 14.15 4 LEU D CA 1
ATOM 3217 C C . LEU D 1 6 ? -14.174 11.570 0.658 1.00 11.83 4 LEU D C 1
ATOM 3218 O O . LEU D 1 6 ? -13.279 10.811 1.037 1.00 12.51 4 LEU D O 1
ATOM 3223 N N . PRO D 1 7 ? -13.958 12.870 0.508 1.00 11.12 5 PRO D N 1
ATOM 3224 C CA . PRO D 1 7 ? -12.681 13.436 0.946 1.00 11.93 5 PRO D CA 1
ATOM 3225 C C . PRO D 1 7 ? -12.445 13.102 2.407 1.00 14.78 5 PRO D C 1
ATOM 3226 O O . PRO D 1 7 ? -13.382 13.006 3.208 1.00 11.29 5 PRO D O 1
ATOM 3230 N N . ASN D 1 8 ? -11.174 12.896 2.732 1.00 14.88 6 ASN D N 1
ATOM 3231 C CA . ASN D 1 8 ? -10.727 12.485 4.056 1.00 13.44 6 ASN D CA 1
ATOM 3232 C C . ASN D 1 8 ? -9.419 13.220 4.283 1.00 16.29 6 ASN D C 1
ATOM 3233 O O . ASN D 1 8 ? -8.427 12.923 3.622 1.00 17.91 6 ASN D O 1
ATOM 3238 N N . PRO D 1 9 ? -9.405 14.206 5.196 1.00 17.31 7 PRO D N 1
ATOM 3239 C CA . PRO D 1 9 ? -10.483 14.647 6.089 1.00 14.68 7 PRO D CA 1
ATOM 3240 C C . PRO D 1 9 ? -11.724 15.245 5.416 1.00 14.59 7 PRO D C 1
ATOM 3241 O O . PRO D 1 9 ? -11.652 15.859 4.351 1.00 11.72 7 PRO D O 1
ATOM 3245 N N . TYR D 1 10 ? -12.858 15.039 6.083 1.00 14.56 8 TYR D N 1
ATOM 3246 C CA . TYR D 1 10 ? -14.179 15.482 5.647 1.00 9.68 8 TYR D CA 1
ATOM 3247 C C . TYR D 1 10 ? -14.656 16.596 6.571 1.00 9.62 8 TYR D C 1
ATOM 3248 O O . TYR D 1 10 ? -14.595 16.456 7.797 1.00 11.96 8 TYR D O 1
ATOM 3257 N N . LEU D 1 11 ? -15.142 17.683 5.983 1.00 9.97 9 LEU D N 1
ATOM 3258 C CA . LEU D 1 11 ? -15.680 18.830 6.706 1.00 14.57 9 LEU D CA 1
ATOM 3259 C C . LEU D 1 11 ? -17.158 19.008 6.393 1.00 12.10 9 LEU D C 1
ATOM 3260 O O . LEU D 1 11 ? -17.584 18.806 5.254 1.00 12.66 9 LEU D O 1
ATOM 3265 N N . GLN D 1 12 ? -17.928 19.459 7.388 1.00 13.17 10 GLN D N 1
ATOM 3266 C CA . GLN D 1 12 ? -19.312 19.872 7.129 1.00 14.59 10 GLN D CA 1
ATOM 3267 C C . GLN D 1 12 ? -19.758 20.878 8.182 1.00 10.69 10 GLN D C 1
ATOM 3268 O O . GLN D 1 12 ? -19.772 20.555 9.369 1.00 10.16 10 GLN D O 1
ATOM 3274 N N . SER D 1 13 ? -20.116 22.084 7.759 1.00 9.74 11 SER D N 1
ATOM 3275 C CA . SER D 1 13 ? -20.776 23.006 8.676 1.00 10.95 11 SER D CA 1
ATOM 3276 C C . SER D 1 13 ? -22.058 22.380 9.203 1.00 13.27 11 SER D C 1
ATOM 3277 O O . SER D 1 13 ? -22.788 21.707 8.464 1.00 11.86 11 SER D O 1
ATOM 3280 N N . VAL D 1 14 ? -22.330 22.600 10.489 1.00 10.07 12 VAL D N 1
ATOM 3281 C CA . VAL D 1 14 ? -23.494 22.025 11.154 1.00 11.32 12 VAL D CA 1
ATOM 3282 C C . VAL D 1 14 ? -24.067 23.030 12.139 1.00 9.89 12 VAL D C 1
ATOM 3283 O O . VAL D 1 14 ? -23.417 23.994 12.535 1.00 13.88 12 VAL D O 1
ATOM 3287 N N . SER D 1 15 ? -25.290 22.745 12.571 1.00 12.82 13 SER D N 1
ATOM 3288 C CA . SER D 1 15 ? -25.900 23.416 13.708 1.00 14.09 13 SER D CA 1
ATOM 3289 C C . SER D 1 15 ? -26.627 22.338 14.497 1.00 14.80 13 SER D C 1
ATOM 3290 O O . SER D 1 15 ? -27.579 21.737 13.988 1.00 15.02 13 SER D O 1
ATOM 3293 N N . LEU D 1 16 ? -26.156 22.061 15.709 1.00 10.43 14 LEU D N 1
ATOM 3294 C CA . LEU D 1 16 ? -26.704 20.945 16.458 1.00 13.61 14 LEU D CA 1
ATOM 3295 C C . LEU D 1 16 ? -27.980 21.372 17.176 1.00 15.90 14 LEU D C 1
ATOM 3296 O O . LEU D 1 16 ? -28.315 22.555 17.269 1.00 15.18 14 LEU D O 1
ATOM 3301 N N . THR D 1 17 ? -28.705 20.382 17.667 1.00 11.37 15 THR D N 1
ATOM 3302 C CA . THR D 1 17 ? -29.883 20.603 18.479 1.00 15.48 15 THR D CA 1
ATOM 3303 C C . THR D 1 17 ? -29.891 19.558 19.574 1.00 16.25 15 THR D C 1
ATOM 3304 O O . THR D 1 17 ? -29.006 18.701 19.662 1.00 12.97 15 THR D O 1
ATOM 3308 N N . VAL D 1 18 ? -30.947 19.617 20.387 1.00 11.65 16 VAL D N 1
ATOM 3309 C CA . VAL D 1 18 ? -31.144 18.697 21.502 1.00 12.85 16 VAL D CA 1
ATOM 3310 C C . VAL D 1 18 ? -31.628 17.328 21.042 1.00 13.78 16 VAL D C 1
ATOM 3311 O O . VAL D 1 18 ? -31.815 16.419 21.863 1.00 14.41 16 VAL D O 1
ATOM 3315 N N . CYS D 1 19 ? -31.837 17.153 19.742 1.00 11.96 17 CYS D N 1
ATOM 3316 C CA . CYS D 1 19 ? -32.216 15.868 19.149 1.00 12.46 17 CYS D CA 1
ATOM 3317 C C . CYS D 1 19 ? -31.686 15.897 17.716 1.00 11.65 17 CYS D C 1
ATOM 3318 O O . CYS D 1 19 ? -32.384 16.332 16.797 1.00 12.36 17 CYS D O 1
ATOM 3321 N N . TYR D 1 20 ? -30.446 15.437 17.553 1.00 9.76 18 TYR D N 1
ATOM 3322 C CA . TYR D 1 20 ? -29.665 15.616 16.341 1.00 10.96 18 TYR D CA 1
ATOM 3323 C C . TYR D 1 20 ? -28.770 14.402 16.170 1.00 9.08 18 TYR D C 1
ATOM 3324 O O . TYR D 1 20 ? -28.141 13.955 17.129 1.00 9.69 18 TYR D O 1
ATOM 3333 N N . MET D 1 21 ? -28.688 13.889 14.952 1.00 9.88 19 MET D N 1
ATOM 3334 C CA . MET D 1 21 ? -27.952 12.658 14.724 1.00 10.97 19 MET D CA 1
ATOM 3335 C C . MET D 1 21 ? -26.939 12.812 13.606 1.00 10.61 19 MET D C 1
ATOM 3336 O O . MET D 1 21 ? -27.231 13.389 12.554 1.00 10.90 19 MET D O 1
ATOM 3341 N N . VAL D 1 22 ? -25.762 12.250 13.836 1.00 10.93 20 VAL D N 1
ATOM 3342 C CA . VAL D 1 22 ? -24.717 12.111 12.831 1.00 8.02 20 VAL D CA 1
ATOM 3343 C C . VAL D 1 22 ? -24.493 10.624 12.614 1.00 11.26 20 VAL D C 1
ATOM 3344 O O . VAL D 1 22 ? -24.296 9.876 13.585 1.00 13.61 20 VAL D O 1
ATOM 3348 N N . LYS D 1 23 ? -24.479 10.202 11.352 1.00 8.19 21 LYS D N 1
ATOM 3349 C CA . LYS D 1 23 ? -24.203 8.813 11.010 1.00 9.08 21 LYS D CA 1
ATOM 3350 C C . LYS D 1 23 ? -23.073 8.760 9.995 1.00 10.01 21 LYS D C 1
ATOM 3351 O O . LYS D 1 23 ? -23.179 9.328 8.905 1.00 10.83 21 LYS D O 1
ATOM 3357 N N . ILE D 1 24 ? -22.006 8.068 10.359 1.00 9.50 22 ILE D N 1
ATOM 3358 C CA . ILE D 1 24 ? -20.794 7.950 9.560 1.00 9.39 22 ILE D CA 1
ATOM 3359 C C . ILE D 1 24 ? -20.658 6.494 9.135 1.00 10.67 22 ILE D C 1
ATOM 3360 O O . ILE D 1 24 ? -20.786 5.588 9.963 1.00 7.83 22 ILE D O 1
ATOM 3365 N N . LYS D 1 25 ? -20.426 6.268 7.847 1.00 8.78 23 LYS D N 1
ATOM 3366 C CA . LYS D 1 25 ? -20.138 4.938 7.333 1.00 10.42 23 LYS D CA 1
ATOM 3367 C C . LYS D 1 25 ? -18.778 4.976 6.655 1.00 13.35 23 LYS D C 1
ATOM 3368 O O . LYS D 1 25 ? -18.522 5.837 5.800 1.00 8.02 23 LYS D O 1
ATOM 3374 N N . ALA D 1 26 ? -17.913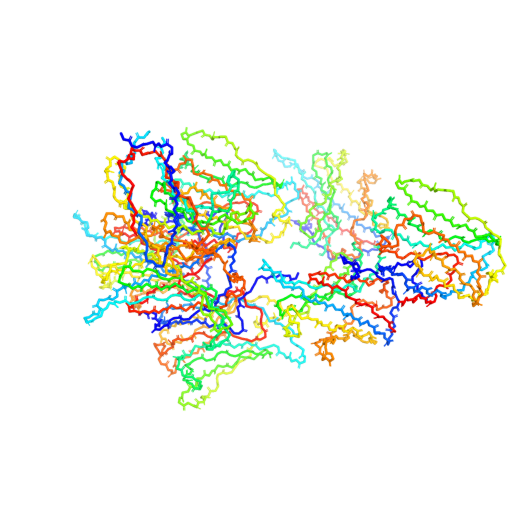 4.049 7.053 1.00 12.16 24 ALA D N 1
ATOM 3375 C CA . ALA D 1 26 ? -16.527 4.041 6.624 1.00 10.53 24 ALA D CA 1
ATOM 3376 C C . ALA D 1 26 ? -15.987 2.621 6.739 1.00 10.85 24 ALA D C 1
ATOM 3377 O O . ALA D 1 26 ? -16.514 1.795 7.485 1.00 10.02 24 ALA D O 1
ATOM 3379 N N . ASN D 1 27 ? -14.935 2.343 5.975 1.00 12.04 25 ASN D N 1
ATOM 3380 C CA . ASN D 1 27 ? -14.213 1.084 6.097 1.00 14.38 25 ASN D CA 1
ATOM 3381 C C . ASN D 1 27 ? -12.898 1.348 6.824 1.00 10.71 25 ASN D C 1
ATOM 3382 O O . ASN D 1 27 ? -12.131 2.222 6.424 1.00 10.87 25 ASN D O 1
ATOM 3387 N N . LEU D 1 28 ? -12.661 0.621 7.909 1.00 13.29 26 LEU D N 1
ATOM 3388 C CA . LEU D 1 28 ? -11.403 0.741 8.633 1.00 11.06 26 LEU D CA 1
ATOM 3389 C C . LEU D 1 28 ? -10.273 0.097 7.828 1.00 15.22 26 LEU D C 1
ATOM 3390 O O . LEU D 1 28 ? -10.405 -1.035 7.352 1.00 15.40 26 LEU D O 1
ATOM 3395 N N . LEU D 1 29 ? -9.170 0.823 7.654 1.00 13.18 27 LEU D N 1
ATOM 3396 C CA . LEU D 1 29 ? -8.036 0.296 6.908 1.00 17.62 27 LEU D CA 1
ATOM 3397 C C . LEU D 1 29 ? -7.217 -0.666 7.768 1.00 17.42 27 LEU D C 1
ATOM 3398 O O . LEU D 1 29 ? -7.412 -0.772 8.980 1.00 15.80 27 LEU D O 1
ATOM 3403 N N . SER D 1 30 ? -6.267 -1.356 7.121 1.00 19.74 28 SER D N 1
ATOM 3404 C CA . SER D 1 30 ? -5.412 -2.358 7.769 1.00 19.08 28 SER D CA 1
ATOM 3405 C C . SER D 1 30 ? -3.933 -2.050 7.534 1.00 18.12 28 SER D C 1
ATOM 3406 O O . SER D 1 30 ? -3.214 -2.854 6.936 1.00 16.78 28 SER D O 1
ATOM 3409 N N . PRO D 1 31 ? -3.439 -0.898 7.999 1.00 21.13 29 PRO D N 1
ATOM 3410 C CA . PRO D 1 31 ? -2.035 -0.553 7.739 1.00 20.80 29 PRO D CA 1
ATOM 3411 C C . PRO D 1 31 ? -1.078 -1.521 8.421 1.00 25.93 29 PRO D C 1
ATOM 3412 O O . PRO D 1 31 ? -1.378 -2.106 9.465 1.00 20.14 29 PRO D O 1
ATOM 3416 N N . PHE D 1 32 ? 0.101 -1.675 7.815 1.00 25.61 30 PHE D N 1
ATOM 3417 C CA . PHE D 1 32 ? 1.044 -2.698 8.258 1.00 24.33 30 PHE D CA 1
ATOM 3418 C C . PHE D 1 32 ? 1.853 -2.242 9.469 1.00 25.09 30 PHE D C 1
ATOM 3419 O O . PHE D 1 32 ? 1.995 -2.990 10.443 1.00 29.75 30 PHE D O 1
ATOM 3427 N N . GLY D 1 33 ? 2.381 -1.027 9.438 1.00 19.54 31 GLY D N 1
ATOM 3428 C CA . GLY D 1 33 ? 3.274 -0.618 10.502 1.00 27.36 31 GLY D CA 1
ATOM 3429 C C . GLY D 1 33 ? 2.670 0.165 11.655 1.00 29.96 31 GLY D C 1
ATOM 3430 O O . GLY D 1 33 ? 3.430 0.738 12.444 1.00 31.39 31 GLY D O 1
ATOM 3431 N N . LYS D 1 34 ? 1.345 0.209 11.796 1.00 26.74 32 LYS D N 1
ATOM 3432 C CA . LYS D 1 34 ? 0.720 0.991 12.860 1.00 20.66 32 LYS D CA 1
ATOM 3433 C C . LYS D 1 34 ? -0.721 0.536 13.016 1.00 27.09 32 LYS D C 1
ATOM 3434 O O . LYS D 1 34 ? -1.243 -0.231 12.203 1.00 25.72 32 LYS D O 1
ATOM 3440 N N . ASN D 1 35 ? -1.372 1.021 14.110 1.00 21.47 33 ASN D N 1
ATOM 3441 C CA . ASN D 1 35 ? -2.790 0.692 14.137 1.00 23.81 33 ASN D CA 1
ATOM 3442 C C . ASN D 1 35 ? -3.602 1.857 13.584 1.00 20.49 33 ASN D C 1
ATOM 3443 O O . ASN D 1 35 ? -3.248 3.022 13.807 1.00 21.85 33 ASN D O 1
ATOM 3448 N N . PRO D 1 36 ? -4.666 1.584 12.839 1.00 18.43 34 PRO D N 1
ATOM 3449 C CA . PRO D 1 36 ? -5.417 2.679 12.210 1.00 19.27 34 PRO D CA 1
ATOM 3450 C C . PRO D 1 36 ? -6.145 3.522 13.248 1.00 16.80 34 PRO D C 1
ATOM 3451 O O . PRO D 1 36 ? -6.614 3.020 14.274 1.00 18.00 34 PRO D O 1
ATOM 3455 N N . GLU D 1 37 ? -6.225 4.817 12.970 1.00 14.22 35 GLU D N 1
ATOM 3456 C CA . GLU D 1 37 ? -6.847 5.788 13.857 1.00 17.60 35 GLU D CA 1
ATOM 3457 C C . GLU D 1 37 ? -8.113 6.345 13.221 1.00 16.48 35 GLU D C 1
ATOM 3458 O O . GLU D 1 37 ? -8.234 6.410 11.997 1.00 13.80 35 GLU D O 1
ATOM 3464 N N . LEU D 1 38 ? -9.031 6.786 14.073 1.00 14.92 36 LEU D N 1
ATOM 3465 C CA . LEU D 1 38 ? -10.252 7.454 13.652 1.00 16.08 36 LEU D CA 1
ATOM 3466 C C . LEU D 1 38 ? -10.453 8.653 14.567 1.00 13.81 36 LEU D C 1
ATOM 3467 O O . LEU D 1 38 ? -10.321 8.525 15.785 1.00 15.00 36 LEU D O 1
ATOM 3472 N N . GLN D 1 39 ? -10.768 9.814 14.003 1.00 13.04 37 GLN D N 1
ATOM 3473 C CA . GLN D 1 39 ? -10.986 11.004 14.819 1.00 14.20 37 GLN D CA 1
ATOM 3474 C C . GLN D 1 39 ? -12.166 11.809 14.287 1.00 12.21 37 GLN D C 1
ATOM 3475 O O . GLN D 1 39 ? -12.209 12.136 13.097 1.00 9.85 37 GLN D O 1
ATOM 3481 N N . VAL D 1 40 ? -13.107 12.140 15.173 1.00 12.50 38 VAL D N 1
ATOM 3482 C CA . VAL D 1 40 ? -14.301 12.908 14.828 1.00 10.48 38 VAL D CA 1
ATOM 3483 C C . VAL D 1 40 ? -14.359 14.119 15.752 1.00 11.82 38 VAL D C 1
ATOM 3484 O O . VAL D 1 40 ? -14.366 13.960 16.979 1.00 14.16 38 VAL D O 1
ATOM 3488 N N . ASP D 1 41 ? -14.389 15.321 15.170 1.00 12.80 39 ASP D N 1
ATOM 3489 C CA . ASP D 1 41 ? -14.395 16.576 15.923 1.00 16.31 39 ASP D CA 1
ATOM 3490 C C . ASP D 1 41 ? -15.724 17.304 15.739 1.00 13.56 39 ASP D C 1
ATOM 3491 O O . ASP D 1 41 ? -16.110 17.637 14.608 1.00 11.93 39 ASP D O 1
ATOM 3496 N N . PHE D 1 42 ? -16.391 17.594 16.850 1.00 13.50 40 PHE D N 1
ATOM 3497 C CA . PHE D 1 42 ? -17.492 18.556 16.884 1.00 10.39 40 PHE D CA 1
ATOM 3498 C C . PHE D 1 42 ? -16.876 19.869 17.362 1.00 10.40 40 PHE D C 1
ATOM 3499 O O . PHE D 1 42 ? -16.746 20.109 18.561 1.00 12.68 40 PHE D O 1
ATOM 3507 N N . GLY D 1 43 ? -16.465 20.712 16.416 1.00 11.53 41 GLY D N 1
ATOM 3508 C CA . GLY D 1 43 ? -15.706 21.907 16.708 1.00 15.56 41 GLY D CA 1
ATOM 3509 C C . GLY D 1 43 ? -16.501 23.198 16.522 1.00 18.16 41 GLY D C 1
ATOM 3510 O O . GLY D 1 43 ? -17.573 23.232 15.915 1.00 16.98 41 GLY D O 1
ATOM 3511 N N . THR D 1 44 ? -15.941 24.283 17.069 1.00 19.97 42 THR D N 1
ATOM 3512 C CA . THR D 1 44 ? -16.573 25.596 16.965 1.00 17.83 42 THR D CA 1
ATOM 3513 C C . THR D 1 44 ? -16.369 26.234 15.603 1.00 19.94 42 THR D C 1
ATOM 3514 O O . THR D 1 44 ? -17.062 27.203 15.282 1.00 24.16 42 THR D O 1
ATOM 3518 N N . GLY D 1 45 ? -15.447 25.724 14.793 1.00 21.62 43 GLY D N 1
ATOM 3519 C CA . GLY D 1 45 ? -15.215 26.337 13.501 1.00 22.05 43 GLY D CA 1
ATOM 3520 C C . GLY D 1 45 ? -14.712 27.761 13.595 1.00 32.62 43 GLY D C 1
ATOM 3521 O O . GLY D 1 45 ? -15.016 28.578 12.719 1.00 32.41 43 GLY D O 1
ATOM 3522 N N . THR D 1 46 ? -13.955 28.082 14.649 1.00 37.56 44 THR D N 1
ATOM 3523 C CA . THR D 1 46 ? -13.376 29.405 14.854 1.00 38.38 44 THR D CA 1
ATOM 3524 C C . THR D 1 46 ? -11.886 29.449 14.523 1.00 40.88 44 THR D C 1
ATOM 3525 O O . THR D 1 46 ? -11.147 30.251 15.103 1.00 41.85 44 THR D O 1
ATOM 3529 N N . GLY D 1 47 ? -11.422 28.601 13.614 1.00 41.48 45 GLY D N 1
ATOM 3530 C CA . GLY D 1 47 ? -10.030 28.622 13.208 1.00 37.80 45 GLY D CA 1
ATOM 3531 C C . GLY D 1 47 ? -9.184 27.571 13.899 1.00 39.86 45 GLY D C 1
ATOM 3532 O O . GLY D 1 47 ? -9.667 26.671 14.594 1.00 35.33 45 GLY D O 1
ATOM 3533 N N . GLN D 1 48 ? -7.871 27.726 13.723 1.00 43.15 46 GLN D N 1
ATOM 3534 C CA . GLN D 1 48 ? -6.956 26.625 14.010 1.00 47.65 46 GLN D CA 1
ATOM 3535 C C . GLN D 1 48 ? -6.811 26.363 15.508 1.00 40.36 46 GLN D C 1
ATOM 3536 O O . GLN D 1 48 ? -6.734 25.206 15.936 1.00 43.57 46 GLN D O 1
ATOM 3542 N N . GLY D 1 49 ? -6.765 27.398 16.322 1.00 32.54 47 GLY D N 1
ATOM 3543 C CA . GLY D 1 49 ? -6.692 27.048 17.724 1.00 39.12 47 GLY D CA 1
ATOM 3544 C C . GLY D 1 49 ? -8.022 26.811 18.404 1.00 32.35 47 GLY D C 1
ATOM 3545 O O . GLY D 1 49 ? -8.047 26.421 19.576 1.00 28.87 47 GLY D O 1
ATOM 3546 N N . GLY D 1 50 ? -9.126 26.995 17.679 1.00 28.47 48 GLY D N 1
ATOM 3547 C CA . GLY D 1 50 ? -10.416 27.193 18.312 1.00 25.17 48 GLY D CA 1
ATOM 3548 C C . GLY D 1 50 ? -10.868 26.005 19.138 1.00 22.81 48 GLY D C 1
ATOM 3549 O O . GLY D 1 50 ? -10.364 24.880 19.023 1.00 23.64 48 GLY D O 1
ATOM 3550 N N . ASP D 1 51 ? -11.863 26.282 19.978 1.00 21.33 49 ASP D N 1
ATOM 3551 C CA . ASP D 1 51 ? -12.396 25.290 20.897 1.00 23.29 49 ASP D CA 1
ATOM 3552 C C . ASP D 1 51 ? -13.012 24.107 20.151 1.00 19.08 49 ASP D C 1
ATOM 3553 O O . ASP D 1 51 ? -13.513 24.227 19.029 1.00 16.85 49 ASP D O 1
ATOM 3558 N N . ILE D 1 52 ? -12.954 22.951 20.795 1.00 17.52 50 ILE D N 1
ATOM 3559 C CA . ILE D 1 52 ? -13.567 21.733 20.290 1.00 16.69 50 ILE D CA 1
ATOM 3560 C C . ILE D 1 52 ? -14.407 21.172 21.423 1.00 12.73 50 ILE D C 1
ATOM 3561 O O . ILE D 1 52 ? -13.870 20.535 22.343 1.00 11.87 50 ILE D O 1
ATOM 3566 N N . PRO D 1 53 ? -15.715 21.409 21.412 1.00 11.78 51 PRO D N 1
ATOM 3567 C CA . PRO D 1 53 ? -16.554 20.888 22.495 1.00 10.74 51 PRO D CA 1
ATOM 3568 C C . PRO D 1 53 ? -16.457 19.384 22.669 1.00 14.52 51 PRO D C 1
ATOM 3569 O O . PRO D 1 53 ? -16.559 18.894 23.802 1.00 15.30 51 PRO D O 1
ATOM 3573 N N . PHE D 1 54 ? -16.240 18.630 21.592 1.00 12.36 52 PHE D N 1
ATOM 3574 C CA . PHE D 1 54 ? -16.259 17.174 21.688 1.00 12.43 52 PHE D CA 1
ATOM 3575 C C . PHE D 1 54 ? -15.350 16.601 20.613 1.00 12.91 52 PHE D C 1
ATOM 3576 O O . PHE D 1 54 ? -15.614 16.792 19.423 1.00 12.51 52 PHE D O 1
ATOM 3584 N N . ARG D 1 55 ? -14.280 15.924 21.028 1.00 14.21 53 ARG D N 1
ATOM 3585 C CA . ARG D 1 55 ? -13.454 15.112 20.136 1.00 15.76 53 ARG D CA 1
ATOM 3586 C C . ARG D 1 55 ? -13.613 13.640 20.492 1.00 14.70 53 ARG D C 1
ATOM 3587 O O . ARG D 1 55 ? -13.476 13.256 21.658 1.00 14.63 53 ARG D O 1
ATOM 3595 N N . PHE D 1 56 ? -13.903 12.827 19.488 1.00 11.59 54 PHE D N 1
ATOM 3596 C CA . PHE D 1 56 ? -13.968 11.376 19.623 1.00 16.85 54 PHE D CA 1
ATOM 3597 C C . PHE D 1 56 ? -12.781 10.789 18.874 1.00 13.13 54 PHE D C 1
ATOM 3598 O O . PHE D 1 56 ? -12.607 11.059 17.680 1.00 10.53 54 PHE D O 1
ATOM 3606 N N . TRP D 1 57 ? -11.984 9.987 19.562 1.00 12.54 55 TRP D N 1
ATOM 3607 C CA . TRP D 1 57 ? -10.784 9.399 18.986 1.00 18.36 55 TRP D CA 1
ATOM 3608 C C . TRP D 1 57 ? -10.799 7.910 19.274 1.00 13.26 55 TRP D C 1
ATOM 3609 O O . TRP D 1 57 ? -11.153 7.493 20.378 1.00 15.03 55 TRP D O 1
ATOM 3620 N N . TYR D 1 58 ? -10.478 7.103 18.267 1.00 13.54 56 TYR D N 1
ATOM 3621 C CA . TYR D 1 58 ? -10.373 5.665 18.454 1.00 15.62 56 TYR D CA 1
ATOM 3622 C C . TYR D 1 58 ? -9.071 5.195 17.836 1.00 16.58 56 TYR D C 1
ATOM 3623 O O . TYR D 1 58 ? -8.701 5.634 16.741 1.00 13.95 56 TYR D O 1
ATOM 3632 N N . CYS D 1 59 ? -8.394 4.285 18.536 1.00 17.92 57 CYS D N 1
ATOM 3633 C CA . CYS D 1 59 ? -7.274 3.549 17.958 1.00 19.00 57 CYS D CA 1
ATOM 3634 C C . CYS D 1 59 ? -7.010 2.319 18.814 1.00 18.82 57 CYS D C 1
ATOM 3635 O O . CYS D 1 59 ? -6.937 2.427 20.044 1.00 19.70 57 CYS D O 1
ATOM 3638 N N . ASP D 1 60 ? -6.932 1.152 18.175 1.00 16.74 58 ASP D N 1
ATOM 3639 C CA . ASP D 1 60 ? -6.385 -0.055 18.808 1.00 19.84 58 ASP D CA 1
ATOM 3640 C C . ASP D 1 60 ? -7.140 -0.423 20.088 1.00 23.86 58 ASP D C 1
ATOM 3641 O O . ASP D 1 60 ? -6.555 -0.588 21.160 1.00 21.37 58 ASP D O 1
ATOM 3646 N N . GLY D 1 61 ? -8.463 -0.537 19.975 1.00 22.56 59 GLY D N 1
ATOM 3647 C CA . GLY D 1 61 ? -9.299 -0.946 21.088 1.00 16.86 59 GLY D CA 1
ATOM 3648 C C . GLY D 1 61 ? -9.583 0.113 22.134 1.00 18.70 59 GLY D C 1
ATOM 3649 O O . GLY D 1 61 ? -10.294 -0.183 23.106 1.00 19.46 59 GLY D O 1
ATOM 3650 N N . ILE D 1 62 ? -9.056 1.328 21.981 1.00 16.70 60 ILE D N 1
ATOM 3651 C CA . ILE D 1 62 ? -9.216 2.396 22.964 1.00 18.87 60 ILE D CA 1
ATOM 3652 C C . ILE D 1 62 ? -9.988 3.542 22.323 1.00 15.85 60 ILE D C 1
ATOM 3653 O O . ILE D 1 62 ? -9.678 3.956 21.201 1.00 17.53 60 ILE D O 1
ATOM 3658 N N . VAL D 1 63 ? -10.983 4.053 23.036 1.00 16.66 61 VAL D N 1
ATOM 3659 C CA . VAL D 1 63 ? -11.669 5.288 22.670 1.00 13.80 61 VAL D CA 1
ATOM 3660 C C . VAL D 1 63 ? -11.246 6.364 23.660 1.00 15.27 61 VAL D C 1
ATOM 3661 O O . VAL D 1 63 ? -11.237 6.124 24.873 1.00 17.05 61 VAL D O 1
ATOM 3665 N N . VAL D 1 64 ? -10.876 7.537 23.150 1.00 13.75 62 VAL D N 1
ATOM 3666 C CA . VAL D 1 64 ? -10.594 8.700 23.985 1.00 16.87 62 VAL D CA 1
ATOM 3667 C C . VAL D 1 64 ? -11.533 9.824 23.572 1.00 17.71 62 VAL D C 1
ATOM 3668 O O . VAL D 1 64 ? -11.661 10.123 22.376 1.00 16.16 62 VAL D O 1
ATOM 3672 N N . MET D 1 65 ? -12.199 10.433 24.558 1.00 16.87 63 MET D N 1
ATOM 3673 C CA . MET D 1 65 ? -13.058 11.595 24.345 1.00 19.08 63 MET D CA 1
ATOM 3674 C C . MET D 1 65 ? -12.594 12.750 25.225 1.00 14.86 63 MET D C 1
ATOM 3675 O O . MET D 1 65 ? -12.184 12.539 26.368 1.00 20.55 63 MET D O 1
ATOM 3680 N N . ASN D 1 66 ? -12.647 13.966 24.693 1.00 15.32 64 ASN D N 1
ATOM 3681 C CA . ASN D 1 66 ? -12.084 15.112 25.399 1.00 20.17 64 ASN D CA 1
ATOM 3682 C C . ASN D 1 66 ? -12.608 16.392 24.772 1.00 16.32 64 ASN D C 1
ATOM 3683 O O . ASN D 1 66 ? -13.210 16.380 23.698 1.00 17.20 64 ASN D O 1
ATOM 3688 N N . THR D 1 67 ? -12.325 17.506 25.444 1.00 18.03 65 THR D N 1
ATOM 3689 C CA . THR D 1 67 ? -12.752 18.838 25.051 1.00 16.31 65 THR D CA 1
ATOM 3690 C C . THR D 1 67 ? -11.555 19.779 25.017 1.00 20.31 65 THR D C 1
ATOM 3691 O O . THR D 1 67 ? -10.724 19.771 25.930 1.00 21.69 65 THR D O 1
ATOM 3695 N N . LEU D 1 68 ? -11.470 20.584 23.961 1.00 18.40 66 LEU D N 1
ATOM 3696 C CA . LEU D 1 68 ? -10.462 21.627 23.836 1.00 21.68 66 LEU D CA 1
ATOM 3697 C C . LEU D 1 68 ? -11.113 22.969 24.151 1.00 21.70 66 LEU D C 1
ATOM 3698 O O . LEU D 1 68 ? -12.033 23.400 23.451 1.00 22.95 66 LEU D O 1
ATOM 3703 N N . LYS D 1 69 ? -10.630 23.621 25.203 1.00 22.42 67 LYS D N 1
ATOM 3704 C CA . LYS D 1 69 ? -11.167 24.896 25.663 1.00 23.85 67 LYS D CA 1
ATOM 3705 C C . LYS D 1 69 ? -9.989 25.779 26.041 1.00 29.88 67 LYS D C 1
ATOM 3706 O O . LYS D 1 69 ? -9.182 25.396 26.894 1.00 28.23 67 LYS D O 1
ATOM 3712 N N . ASP D 1 70 ? -9.868 26.930 25.377 1.00 29.68 68 ASP D N 1
ATOM 3713 C CA . ASP D 1 70 ? -8.845 27.928 25.703 1.00 32.22 68 ASP D CA 1
ATOM 3714 C C . ASP D 1 70 ? -7.434 27.400 25.476 1.00 36.01 68 ASP D C 1
ATOM 3715 O O . ASP D 1 70 ? -6.523 27.661 26.264 1.00 37.97 68 ASP D O 1
ATOM 3720 N N . GLY D 1 71 ? -7.242 26.655 24.393 1.00 34.59 69 GLY D N 1
ATOM 3721 C CA . GLY D 1 71 ? -5.927 26.132 24.088 1.00 30.25 69 GLY D CA 1
ATOM 3722 C C . GLY D 1 71 ? -5.466 24.973 24.945 1.00 28.12 69 GLY D C 1
ATOM 3723 O O . GLY D 1 71 ? -4.362 24.470 24.726 1.00 32.62 69 GLY D O 1
ATOM 3724 N N . SER D 1 72 ? -6.262 24.508 25.898 1.00 26.18 70 SER D N 1
ATOM 3725 C CA . SER D 1 72 ? -5.859 23.352 26.684 1.00 29.03 70 SER D CA 1
ATOM 3726 C C . SER D 1 72 ? -6.925 22.268 26.627 1.00 27.58 70 SER D C 1
ATOM 3727 O O . SER D 1 72 ? -8.126 22.549 26.682 1.00 31.14 70 SER D O 1
ATOM 3730 N N . TRP D 1 73 ? -6.470 21.029 26.495 1.00 28.84 71 TRP D N 1
ATOM 3731 C CA . TRP D 1 73 ? -7.357 19.882 26.527 1.00 26.53 71 TRP D CA 1
ATOM 3732 C C . TRP D 1 73 ? -7.675 19.516 27.968 1.00 27.42 71 TRP D C 1
ATOM 3733 O O . TRP D 1 73 ? -6.829 19.640 28.857 1.00 27.21 71 TRP D O 1
ATOM 3744 N N . GLY D 1 74 ? -8.898 19.063 28.199 1.00 26.17 72 GLY D N 1
ATOM 3745 C CA . GLY D 1 74 ? -9.327 18.694 29.530 1.00 22.91 72 GLY D CA 1
ATOM 3746 C C . GLY D 1 74 ? -8.942 17.272 29.880 1.00 24.34 72 GLY D C 1
ATOM 3747 O O . GLY D 1 74 ? -8.065 16.661 29.265 1.00 27.38 72 GLY D O 1
ATOM 3748 N N . LYS D 1 75 ? -9.631 16.734 30.882 1.00 25.13 73 LYS D N 1
ATOM 3749 C CA . LYS D 1 75 ? -9.394 15.366 31.320 1.00 29.24 73 LYS D CA 1
ATOM 3750 C C . LYS D 1 75 ? -10.044 14.376 30.361 1.00 28.03 73 LYS D C 1
ATOM 3751 O O . LYS D 1 75 ? -11.248 14.451 30.098 1.00 27.14 73 LYS D O 1
ATOM 3757 N N . GLU D 1 76 ? -9.247 13.441 29.854 1.00 25.56 74 GLU D N 1
ATOM 3758 C CA . GLU D 1 76 ? -9.748 12.442 28.919 1.00 22.32 74 GLU D CA 1
ATOM 3759 C C . GLU D 1 76 ? -10.748 11.508 29.583 1.00 24.45 74 GLU D C 1
ATOM 3760 O O . GLU D 1 76 ? -10.552 11.064 30.716 1.00 23.35 74 GLU D O 1
ATOM 3766 N N . GLN D 1 77 ? -11.813 11.183 28.853 1.00 21.31 75 GLN D N 1
ATOM 3767 C CA . GLN D 1 77 ? -12.662 10.042 29.175 1.00 19.05 75 GLN D CA 1
ATOM 3768 C C . GLN D 1 77 ? -12.251 8.887 28.264 1.00 19.01 75 GLN D C 1
ATOM 3769 O O . GLN D 1 77 ? -12.399 8.967 27.038 1.00 22.40 75 GLN D O 1
ATOM 3775 N N . LYS D 1 78 ? -11.751 7.819 28.866 1.00 21.60 76 LYS D N 1
ATOM 3776 C CA . LYS D 1 78 ? -11.063 6.739 28.175 1.00 21.41 76 LYS D CA 1
ATOM 3777 C C . LYS D 1 78 ? -11.772 5.431 28.480 1.00 22.16 76 LYS D C 1
ATOM 3778 O O . LYS D 1 78 ? -12.163 5.196 29.626 1.00 24.16 76 LYS D O 1
ATOM 3784 N N . LEU D 1 79 ? -11.950 4.587 27.460 1.00 17.02 77 LEU D N 1
ATOM 3785 C CA . LEU D 1 79 ? -12.603 3.295 27.635 1.00 16.13 77 LEU D CA 1
ATOM 3786 C C . LEU D 1 79 ? -12.068 2.321 26.594 1.00 18.48 77 LEU D C 1
ATOM 3787 O O . LEU D 1 79 ? -11.436 2.715 25.615 1.00 18.88 77 LEU D O 1
ATOM 3792 N N . HIS D 1 80 ? -12.345 1.037 26.809 1.00 17.50 78 HIS D N 1
ATOM 3793 C CA . HIS D 1 80 ? -11.952 -0.022 25.890 1.00 23.79 78 HIS D CA 1
ATOM 3794 C C . HIS D 1 80 ? -13.177 -0.509 25.120 1.00 24.80 78 HIS D C 1
ATOM 3795 O O . HIS D 1 80 ? -14.258 -0.650 25.698 1.00 21.20 78 HIS D O 1
ATOM 3802 N N . THR D 1 81 ? -13.016 -0.758 23.817 1.00 19.92 79 THR D N 1
ATOM 3803 C CA . THR D 1 81 ? -14.101 -1.340 23.028 1.00 22.28 79 THR D CA 1
ATOM 3804 C C . THR D 1 81 ? -13.560 -2.218 21.902 1.00 20.19 79 THR D C 1
ATOM 3805 O O . THR D 1 81 ? -12.529 -1.910 21.302 1.00 20.99 79 THR D O 1
ATOM 3809 N N . GLU D 1 82 ? -14.285 -3.303 21.616 1.00 19.04 80 GLU D N 1
ATOM 3810 C CA . GLU D 1 82 ? -14.011 -4.199 20.501 1.00 25.54 80 GLU D CA 1
ATOM 3811 C C . GLU D 1 82 ? -14.892 -3.925 19.283 1.00 21.13 80 GLU D C 1
ATOM 3812 O O . GLU D 1 82 ? -14.927 -4.747 18.360 1.00 15.59 80 GLU D O 1
ATOM 3818 N N . ALA D 1 83 ? -15.589 -2.784 19.248 1.00 22.42 81 ALA D N 1
ATOM 3819 C CA . ALA D 1 83 ? -16.636 -2.576 18.244 1.00 23.16 81 ALA D CA 1
ATOM 3820 C C . ALA D 1 83 ? -16.074 -2.336 16.848 1.00 18.63 81 ALA D C 1
ATOM 3821 O O . ALA D 1 83 ? -16.747 -2.636 15.861 1.00 18.48 81 ALA D O 1
ATOM 3823 N N . PHE D 1 84 ? -14.873 -1.769 16.730 1.00 17.37 82 PHE D N 1
ATOM 3824 C CA . PHE D 1 84 ? -14.302 -1.496 15.409 1.00 17.64 82 PHE D CA 1
ATOM 3825 C C . PHE D 1 84 ? -13.488 -2.714 14.975 1.00 18.85 82 PHE D C 1
ATOM 3826 O O . PHE D 1 84 ? -12.265 -2.780 15.142 1.00 18.84 82 PHE D O 1
ATOM 3834 N N . VAL D 1 85 ? -14.187 -3.696 14.410 1.00 19.36 83 VAL D N 1
ATOM 3835 C CA . VAL D 1 85 ? -13.489 -4.924 13.989 1.00 19.48 83 VAL D CA 1
ATOM 3836 C C . VAL D 1 85 ? -12.434 -4.580 12.942 1.00 19.73 83 VAL D C 1
ATOM 3837 O O . VAL D 1 85 ? -12.752 -3.911 11.936 1.00 20.62 83 VAL D O 1
ATOM 3841 N N . PRO D 1 86 ? -11.183 -5.002 13.123 1.00 21.15 84 PRO D N 1
ATOM 3842 C CA . PRO D 1 86 ? -10.118 -4.608 12.190 1.00 22.38 84 PRO D CA 1
ATOM 3843 C C . PRO D 1 86 ? -10.477 -4.904 10.740 1.00 20.05 84 PRO D C 1
ATOM 3844 O O . PRO D 1 86 ? -11.034 -5.954 10.416 1.00 18.47 84 PRO D O 1
ATOM 3848 N N . GLY D 1 87 ? -10.197 -3.933 9.871 1.00 18.44 85 GLY D N 1
ATOM 3849 C CA . GLY D 1 87 ? -10.353 -4.085 8.441 1.00 13.92 85 GLY D CA 1
ATOM 3850 C C . GLY D 1 87 ? -11.766 -4.103 7.901 1.00 20.52 85 GLY D C 1
ATOM 3851 O O . GLY D 1 87 ? -11.927 -4.284 6.693 1.00 20.34 85 GLY D O 1
ATOM 3852 N N . GLN D 1 88 ? -12.793 -3.904 8.731 1.00 16.85 86 GLN D N 1
ATOM 3853 C CA . GLN D 1 88 ? -14.181 -4.073 8.313 1.00 16.12 86 GLN D CA 1
ATOM 3854 C C . GLN D 1 88 ? -14.918 -2.735 8.153 1.00 20.26 86 GLN D C 1
ATOM 3855 O O . GLN D 1 88 ? -14.534 -1.717 8.742 1.00 16.39 86 GLN D O 1
ATOM 3861 N N . PRO D 1 89 ? -15.993 -2.714 7.362 1.00 18.24 87 PRO D N 1
ATOM 3862 C CA . PRO D 1 89 ? -16.909 -1.567 7.387 1.00 19.03 87 PRO D CA 1
ATOM 3863 C C . PRO D 1 89 ? -17.541 -1.409 8.761 1.00 14.39 87 PRO D C 1
ATOM 3864 O O . PRO D 1 89 ? -17.842 -2.391 9.444 1.00 14.33 87 PRO D O 1
ATOM 3868 N N . PHE D 1 90 ? -17.753 -0.158 9.161 1.00 11.62 88 PHE D N 1
ATOM 3869 C CA . PHE D 1 90 ? -18.484 0.118 10.390 1.00 13.97 88 PHE D CA 1
ATOM 3870 C C . PHE D 1 90 ? -19.481 1.240 10.149 1.00 13.18 88 PHE D C 1
ATOM 3871 O O . PHE D 1 90 ? -19.439 1.954 9.142 1.00 10.33 88 PHE D O 1
ATOM 3879 N N . GLU D 1 91 ? -20.402 1.380 11.088 1.00 13.10 89 GLU D N 1
ATOM 3880 C CA . GLU D 1 91 ? -21.335 2.493 11.094 1.00 11.76 89 GLU D CA 1
ATOM 3881 C C . GLU D 1 91 ? -21.269 3.125 12.473 1.00 14.59 89 GLU D C 1
ATOM 3882 O O . GLU D 1 91 ? -21.545 2.458 13.472 1.00 16.06 89 GLU D O 1
ATOM 3888 N N . LEU D 1 92 ? -20.895 4.402 12.524 1.00 11.15 90 LEU D N 1
ATOM 3889 C CA . LEU D 1 92 ? -20.676 5.136 13.764 1.00 12.05 90 LEU D CA 1
ATOM 3890 C C . LEU D 1 92 ? -21.702 6.260 13.842 1.00 12.48 90 LEU D C 1
ATOM 3891 O O . LEU D 1 92 ? -21.765 7.107 12.939 1.00 9.41 90 LEU D O 1
ATOM 3896 N N . GLN D 1 93 ? -22.517 6.247 14.898 1.00 13.18 91 GLN D N 1
ATOM 3897 C CA . GLN D 1 93 ? -23.560 7.242 15.120 1.00 11.79 91 GLN D CA 1
ATOM 3898 C C . GLN D 1 93 ? -23.240 8.101 16.337 1.00 10.04 91 GLN D C 1
ATOM 3899 O O . GLN D 1 93 ? -22.854 7.586 17.391 1.00 12.99 91 GLN D O 1
ATOM 3905 N N . PHE D 1 94 ? -23.429 9.408 16.194 1.00 8.05 92 PHE D N 1
ATOM 3906 C CA . PHE D 1 94 ? -23.415 10.330 17.317 1.00 11.13 92 PHE D CA 1
ATOM 3907 C C . PHE D 1 94 ? -24.816 10.897 17.496 1.00 10.58 92 PHE D C 1
ATOM 3908 O O . PHE D 1 94 ? -25.377 11.494 16.572 1.00 10.06 92 PHE D O 1
ATOM 3916 N N . LEU D 1 95 ? -25.383 10.689 18.669 1.00 11.99 93 LEU D N 1
ATOM 3917 C CA . LEU D 1 95 ? -26.689 11.232 19.005 1.00 12.47 93 LEU D CA 1
ATOM 3918 C C . LEU D 1 95 ? -26.476 12.383 19.976 1.00 12.67 93 LEU D C 1
ATOM 3919 O O . LEU D 1 95 ? -25.924 12.181 21.065 1.00 11.90 93 LEU D O 1
ATOM 3924 N N . VAL D 1 96 ? -26.884 13.583 19.569 1.00 9.31 94 VAL D N 1
ATOM 3925 C CA . VAL D 1 96 ? -26.761 14.780 20.390 1.00 9.65 94 VAL D CA 1
ATOM 3926 C C . VAL D 1 96 ? -28.058 14.972 21.166 1.00 12.04 94 VAL D C 1
ATOM 3927 O O . VAL D 1 96 ? -29.121 15.167 20.567 1.00 13.40 94 VAL D O 1
ATOM 3931 N N . LEU D 1 97 ? -27.980 14.911 22.487 1.00 15.24 95 LEU D N 1
ATOM 3932 C CA . LEU D 1 97 ? -29.123 15.161 23.368 1.00 15.75 95 LEU D CA 1
ATOM 3933 C C . LEU D 1 97 ? -28.817 16.350 24.273 1.00 16.52 95 LEU D C 1
ATOM 3934 O O . LEU D 1 97 ? -27.704 16.880 24.285 1.00 14.87 95 LEU D O 1
ATOM 3939 N N . GLU D 1 98 ? -29.822 16.743 25.064 1.00 15.89 96 GLU D N 1
ATOM 3940 C CA . GLU D 1 98 ? -29.683 17.915 25.926 1.00 21.37 96 GLU D CA 1
ATOM 3941 C C . GLU D 1 98 ? -28.477 17.796 26.852 1.00 18.03 96 GLU D C 1
ATOM 3942 O O . GLU D 1 98 ? -27.789 18.788 27.127 1.00 20.05 96 GLU D O 1
ATOM 3948 N N . ASN D 1 99 ? -28.209 16.588 27.334 1.00 17.05 97 ASN D N 1
ATOM 3949 C CA . ASN D 1 99 ? -27.258 16.339 28.403 1.00 21.23 97 ASN D CA 1
ATOM 3950 C C . ASN D 1 99 ? -25.945 15.711 27.947 1.00 18.42 97 ASN D C 1
ATOM 3951 O O . ASN D 1 99 ? -24.971 15.750 28.703 1.00 21.22 97 ASN D O 1
ATOM 3956 N N . GLU D 1 100 ? -25.887 15.137 26.749 1.00 18.05 98 GLU D N 1
ATOM 3957 C CA . GLU D 1 100 ? -24.760 14.281 26.404 1.00 14.28 98 GLU D CA 1
ATOM 3958 C C . GLU D 1 100 ? -24.814 13.959 24.920 1.00 16.20 98 GLU D C 1
ATOM 3959 O O . GLU D 1 100 ? -25.868 14.054 24.280 1.00 16.24 98 GLU D O 1
ATOM 3965 N N . TYR D 1 101 ? -23.653 13.588 24.381 1.00 16.14 99 TYR D N 1
ATOM 3966 C CA . TYR D 1 101 ? -23.569 12.841 23.135 1.00 13.49 99 TYR D CA 1
ATOM 3967 C C . TYR D 1 101 ? -23.627 11.360 23.474 1.00 16.07 99 TYR D C 1
ATOM 3968 O O . TYR D 1 101 ? -22.896 10.904 24.355 1.00 18.03 99 TYR D O 1
ATOM 3977 N N . GLN D 1 102 ? -24.472 10.608 22.775 1.00 12.84 100 GLN D N 1
ATOM 3978 C CA . GLN D 1 102 ? -24.437 9.155 22.847 1.00 12.96 100 GLN D CA 1
ATOM 3979 C C . GLN D 1 102 ? -23.784 8.607 21.586 1.00 15.45 100 GLN D C 1
ATOM 3980 O O . GLN D 1 102 ? -24.047 9.099 20.487 1.00 15.95 100 GLN D O 1
ATOM 3986 N N . VAL D 1 103 ? -22.949 7.576 21.744 1.00 13.07 101 VAL D N 1
ATOM 3987 C CA . VAL D 1 103 ? -22.185 7.000 20.641 1.00 13.84 101 VAL D CA 1
ATOM 3988 C C . VAL D 1 103 ? -22.617 5.554 20.430 1.00 12.49 101 VAL D C 1
ATOM 3989 O O . VAL D 1 103 ? -22.653 4.761 21.381 1.00 14.58 101 VAL D O 1
ATOM 3993 N N . PHE D 1 104 ? -22.938 5.211 19.182 1.00 11.45 102 PHE D N 1
ATOM 3994 C CA . PHE D 1 104 ? -23.242 3.841 18.791 1.00 10.52 102 PHE D CA 1
ATOM 3995 C C . PHE D 1 104 ? -22.326 3.423 17.651 1.00 11.52 102 PHE D C 1
ATOM 3996 O O . PHE D 1 104 ? -22.023 4.224 16.763 1.00 13.09 102 PHE D O 1
ATOM 4004 N N . VAL D 1 105 ? -21.916 2.157 17.660 1.00 11.42 103 VAL D N 1
ATOM 4005 C CA . VAL D 1 105 ? -21.165 1.560 16.562 1.00 11.33 103 VAL D CA 1
ATOM 4006 C C . VAL D 1 105 ? -21.887 0.294 16.146 1.00 11.64 103 VAL D C 1
ATOM 4007 O O . VAL D 1 105 ? -22.143 -0.583 16.983 1.00 10.96 103 VAL D O 1
ATOM 4011 N N . ASN D 1 106 ? -22.234 0.207 14.866 1.00 9.54 104 ASN D N 1
ATOM 4012 C CA . ASN D 1 106 ? -22.945 -0.942 14.330 1.00 13.97 104 ASN D CA 1
ATOM 4013 C C . ASN D 1 106 ? -24.154 -1.292 15.203 1.00 16.91 104 ASN D C 1
ATOM 4014 O O . ASN D 1 106 ? -24.377 -2.451 15.561 1.00 10.10 104 ASN D O 1
ATOM 4019 N N . ASN D 1 107 ? -24.919 -0.254 15.569 1.00 14.86 105 ASN D N 1
ATOM 4020 C CA . ASN D 1 107 ? -26.197 -0.336 16.289 1.00 16.04 105 ASN D CA 1
ATOM 4021 C C . ASN D 1 107 ? -26.068 -0.793 17.739 1.00 17.08 105 ASN D C 1
ATOM 4022 O O . ASN D 1 107 ? -27.069 -1.220 18.337 1.00 16.79 105 ASN D O 1
ATOM 4027 N N . LYS D 1 108 ? -24.878 -0.689 18.337 1.00 13.23 106 LYS D N 1
ATOM 4028 C CA . LYS D 1 108 ? -24.682 -1.022 19.741 1.00 14.44 106 LYS D CA 1
ATOM 4029 C C . LYS D 1 108 ? -24.174 0.189 20.511 1.00 12.76 106 LYS D C 1
ATOM 4030 O O . LYS D 1 108 ? -23.256 0.868 20.043 1.00 13.58 106 LYS D O 1
ATOM 4036 N N . PRO D 1 109 ? -24.717 0.470 21.700 1.00 16.76 107 PRO D N 1
ATOM 4037 C CA . PRO D 1 109 ? -24.213 1.608 22.475 1.00 15.11 107 PRO D CA 1
ATOM 4038 C C . PRO D 1 109 ? -22.783 1.344 22.933 1.00 15.06 107 PRO D C 1
ATOM 4039 O O . PRO D 1 109 ? -22.440 0.239 23.344 1.00 17.28 107 PRO D O 1
ATOM 4043 N N . ILE D 1 110 ? -21.938 2.360 22.828 1.00 17.23 108 ILE D N 1
ATOM 4044 C CA . ILE D 1 110 ? -20.520 2.238 23.142 1.00 17.76 108 ILE D CA 1
ATOM 4045 C C . ILE D 1 110 ? -20.144 3.102 24.336 1.00 21.14 108 ILE D C 1
ATOM 4046 O O . ILE D 1 110 ? -19.461 2.644 25.258 1.00 19.54 108 ILE D O 1
ATOM 4051 N N . CYS D 1 111 ? -20.589 4.356 24.339 1.00 17.20 109 CYS D N 1
ATOM 4052 C CA . CYS D 1 111 ? -20.202 5.303 25.370 1.00 18.28 109 CYS D CA 1
ATOM 4053 C C . CYS D 1 111 ? -21.002 6.583 25.181 1.00 18.62 109 CYS D C 1
ATOM 4054 O O . CYS D 1 111 ? -21.598 6.815 24.127 1.00 15.68 109 CYS D O 1
ATOM 4057 N N . GLN D 1 112 ? -21.008 7.407 26.224 1.00 17.87 110 GLN D N 1
ATOM 4058 C CA . GLN D 1 112 ? -21.687 8.689 26.212 1.00 17.99 110 GLN D CA 1
ATOM 4059 C C . GLN D 1 112 ? -20.738 9.741 26.769 1.00 17.75 110 GLN D C 1
ATOM 4060 O O . GLN D 1 112 ? -19.826 9.433 27.536 1.00 18.64 110 GLN D O 1
ATOM 4066 N N . PHE D 1 113 ? -20.954 10.993 26.374 1.00 12.99 111 PHE D N 1
ATOM 4067 C CA . PHE D 1 113 ? -20.069 12.095 26.749 1.00 16.22 111 PHE D CA 1
ATOM 4068 C C . PHE D 1 113 ? -20.920 13.269 27.204 1.00 17.75 111 PHE D C 1
ATOM 4069 O O . PHE D 1 113 ? -21.560 13.922 26.375 1.00 14.19 111 PHE D O 1
ATOM 4077 N N . ALA D 1 114 ? -20.917 13.546 28.508 1.00 18.20 112 ALA D N 1
ATOM 4078 C CA . ALA D 1 114 ? -21.590 14.736 29.024 1.00 17.39 112 ALA D CA 1
ATOM 4079 C C . ALA D 1 114 ? -21.028 15.999 28.377 1.00 17.46 112 ALA D C 1
ATOM 4080 O O . ALA D 1 114 ? -19.820 16.119 28.180 1.00 16.93 112 ALA D O 1
ATOM 4082 N N . HIS D 1 115 ? -21.918 16.936 28.035 1.00 15.26 113 HIS D N 1
ATOM 4083 C CA . HIS D 1 115 ? -21.500 18.222 27.479 1.00 16.67 113 HIS D CA 1
ATOM 4084 C C . HIS D 1 115 ? -20.609 18.982 28.449 1.00 19.32 113 HIS D C 1
ATOM 4085 O O . HIS D 1 115 ? -20.915 19.101 29.638 1.00 19.91 113 HIS D O 1
ATOM 4092 N N . ARG D 1 116 ? -19.501 19.492 27.929 1.00 17.16 114 ARG D N 1
ATOM 4093 C CA . ARG D 1 116 ? -18.596 20.365 28.660 1.00 21.18 114 ARG D CA 1
ATOM 4094 C C . ARG D 1 116 ? -18.649 21.797 28.177 1.00 22.48 114 ARG D C 1
ATOM 4095 O O . ARG D 1 116 ? -18.538 22.715 28.987 1.00 25.03 114 ARG D O 1
ATOM 4103 N N . LEU D 1 117 ? -18.812 21.997 26.874 1.00 20.18 115 LEU D N 1
ATOM 4104 C CA . LEU D 1 117 ? -19.143 23.266 26.252 1.00 20.40 115 LEU D CA 1
ATOM 4105 C C . LEU D 1 117 ? -20.528 23.166 25.600 1.00 17.64 115 LEU D C 1
ATOM 4106 O O . LEU D 1 117 ? -21.016 22.063 25.337 1.00 16.43 115 LEU D O 1
ATOM 4111 N N . PRO D 1 118 ? -21.211 24.289 25.384 1.00 21.47 116 PRO D N 1
ATOM 4112 C CA . PRO D 1 118 ? -22.574 24.229 24.820 1.00 18.80 116 PRO D CA 1
ATOM 4113 C C . PRO D 1 118 ? -22.609 23.525 23.469 1.00 18.56 116 PRO D C 1
ATOM 4114 O O . PRO D 1 118 ? -21.802 23.808 22.586 1.00 15.84 116 PRO D O 1
ATOM 4118 N N . LEU D 1 119 ? -23.572 22.610 23.298 1.00 18.10 117 LEU D N 1
ATOM 4119 C CA . LEU D 1 119 ? -23.754 22.029 21.969 1.00 15.04 117 LEU D CA 1
ATOM 4120 C C . LEU D 1 119 ? -24.066 23.107 20.935 1.00 19.02 117 LEU D C 1
ATOM 4121 O O . LEU D 1 119 ? -23.707 22.963 19.755 1.00 14.77 117 LEU D O 1
ATOM 4126 N N . GLN D 1 120 ? -24.717 24.200 21.359 1.00 14.48 118 GLN D N 1
ATOM 4127 C CA . GLN D 1 120 ? -25.046 25.299 20.456 1.00 16.80 118 GLN D CA 1
ATOM 4128 C C . GLN D 1 120 ? -23.800 25.957 19.871 1.00 16.00 118 GLN D C 1
ATOM 4129 O O . GLN D 1 120 ? -23.902 26.649 18.853 1.00 14.60 118 GLN D O 1
ATOM 4135 N N . SER D 1 121 ? -22.629 25.776 20.489 1.00 13.00 119 SER D N 1
ATOM 4136 C CA . SER D 1 121 ? -21.438 26.413 19.933 1.00 13.43 119 SER D CA 1
ATOM 4137 C C . SER D 1 121 ? -20.786 25.601 18.824 1.00 16.01 119 SER D C 1
ATOM 4138 O O . SER D 1 121 ? -19.896 26.127 18.152 1.00 16.70 119 SER D O 1
ATOM 4141 N N . VAL D 1 122 ? -21.197 24.346 18.613 1.00 14.51 120 VAL D N 1
ATOM 4142 C CA . VAL D 1 122 ? -20.582 23.524 17.573 1.00 13.38 120 VAL D CA 1
ATOM 4143 C C . VAL D 1 122 ? -21.041 24.011 16.208 1.00 14.53 120 VAL D C 1
ATOM 4144 O O . VAL D 1 122 ? -22.243 24.042 15.913 1.00 15.09 120 VAL D O 1
ATOM 4148 N N . LYS D 1 123 ? -20.083 24.374 15.360 1.00 11.27 121 LYS D N 1
ATOM 4149 C CA . LYS D 1 123 ? -20.382 24.862 14.031 1.00 13.91 121 LYS D CA 1
ATOM 4150 C C . LYS D 1 123 ? -19.766 24.028 12.917 1.00 14.05 121 LYS D C 1
ATOM 4151 O O . LYS D 1 123 ? -20.074 24.282 11.747 1.00 11.92 121 LYS D O 1
ATOM 4157 N N . MET D 1 124 ? -18.932 23.037 13.235 1.00 12.54 122 MET D N 1
ATOM 4158 C CA . MET D 1 124 ? -18.139 22.360 12.220 1.00 14.04 122 MET D CA 1
ATOM 4159 C C . MET D 1 124 ? -17.913 20.913 12.617 1.00 12.77 122 MET D C 1
ATOM 4160 O O . MET D 1 124 ? -17.381 20.638 13.698 1.00 16.33 122 MET D O 1
ATOM 4165 N N . LEU D 1 125 ? -18.278 20.001 11.727 1.00 12.68 123 LEU D N 1
ATOM 4166 C CA . LEU D 1 125 ? -17.995 18.582 11.903 1.00 13.08 123 LEU D CA 1
ATOM 4167 C C . LEU D 1 125 ? -16.768 18.216 11.081 1.00 11.65 123 LEU D C 1
ATOM 4168 O O . LEU D 1 125 ? -16.682 18.570 9.902 1.00 10.20 123 LEU D O 1
ATOM 4173 N N . ASP D 1 126 ? -15.841 17.488 11.693 1.00 13.85 124 ASP D N 1
ATOM 4174 C CA . ASP D 1 126 ? -14.618 17.053 11.028 1.00 14.56 124 ASP D CA 1
ATOM 4175 C C . ASP D 1 126 ? -14.448 15.556 11.245 1.00 12.74 124 ASP D C 1
ATOM 4176 O O . ASP D 1 126 ? -14.442 15.090 12.386 1.00 11.65 124 ASP D O 1
ATOM 4181 N N . VAL D 1 127 ? -14.310 14.807 10.154 1.00 11.99 125 VAL D N 1
ATOM 4182 C CA . VAL D 1 127 ? -14.117 13.362 10.200 1.00 12.48 125 VAL D CA 1
ATOM 4183 C C . VAL D 1 127 ? -12.829 13.039 9.461 1.00 10.31 125 VAL D C 1
ATOM 4184 O O . VAL D 1 127 ? -12.651 13.457 8.312 1.00 10.19 125 VAL D O 1
ATOM 4188 N N . ARG D 1 128 ? -11.940 12.293 10.108 1.00 12.95 126 ARG D N 1
ATOM 4189 C CA . ARG D 1 128 ? -10.709 11.878 9.451 1.00 13.82 126 ARG D CA 1
ATOM 4190 C C . ARG D 1 128 ? -10.241 10.566 10.047 1.00 15.34 126 ARG D C 1
ATOM 4191 O O . ARG D 1 128 ? -10.708 10.135 11.106 1.00 15.21 126 ARG D O 1
ATOM 4199 N N . GLY D 1 129 ? -9.295 9.938 9.372 1.00 12.76 127 GLY D N 1
ATOM 4200 C CA . GLY D 1 129 ? -8.656 8.770 9.945 1.00 14.99 127 GLY D CA 1
ATOM 4201 C C . GLY D 1 129 ? -8.110 7.856 8.872 1.00 13.06 127 GLY D C 1
ATOM 4202 O O . GLY D 1 129 ? -8.200 8.128 7.679 1.00 14.29 127 GLY D O 1
ATOM 4203 N N . ASP D 1 130 ? -7.523 6.755 9.337 1.00 13.99 128 ASP D N 1
ATOM 4204 C CA . ASP D 1 130 ? -7.092 5.670 8.457 1.00 15.18 128 ASP D CA 1
ATOM 4205 C C . ASP D 1 130 ? -8.322 4.854 8.066 1.00 13.82 128 ASP D C 1
ATOM 4206 O O . ASP D 1 130 ? -8.525 3.716 8.490 1.00 14.58 128 ASP D O 1
ATOM 4211 N N . ILE D 1 131 ? -9.165 5.477 7.243 1.00 13.81 129 ILE D N 1
ATOM 4212 C CA . ILE D 1 131 ? -10.449 4.914 6.845 1.00 12.68 129 ILE D CA 1
ATOM 4213 C C . ILE D 1 131 ? -10.709 5.270 5.387 1.00 14.10 129 ILE D C 1
ATOM 4214 O O . ILE D 1 131 ? -10.174 6.247 4.857 1.00 14.79 129 ILE D O 1
ATOM 4219 N N . VAL D 1 132 ? -11.550 4.472 4.739 1.00 11.97 130 VAL D N 1
ATOM 4220 C CA . VAL D 1 132 ? -12.221 4.881 3.512 1.00 13.69 130 VAL D CA 1
ATOM 4221 C C . VAL D 1 132 ? -13.616 5.340 3.924 1.00 10.93 130 VAL D C 1
ATOM 4222 O O . VAL D 1 132 ? -14.446 4.536 4.364 1.00 12.07 130 VAL D O 1
ATOM 4226 N N . LEU D 1 133 ? -13.854 6.645 3.823 1.00 12.32 131 LEU D N 1
ATOM 4227 C CA . LEU D 1 133 ? -15.103 7.258 4.264 1.00 11.33 131 LEU D CA 1
ATOM 4228 C C . LEU D 1 133 ? -16.117 7.175 3.133 1.00 10.03 131 LEU D C 1
ATOM 4229 O O . LEU D 1 133 ? -15.909 7.770 2.071 1.00 12.69 131 LEU D O 1
ATOM 4234 N N . THR D 1 134 ? -17.202 6.438 3.344 1.00 9.14 132 THR D N 1
ATOM 4235 C CA . THR D 1 134 ? -18.170 6.303 2.260 1.00 13.62 132 THR D CA 1
ATOM 4236 C C . THR D 1 134 ? -19.399 7.186 2.411 1.00 9.99 132 THR D C 1
ATOM 4237 O O . THR D 1 134 ? -19.936 7.639 1.393 1.00 13.49 132 THR D O 1
ATOM 4241 N N . SER D 1 135 ? -19.869 7.464 3.625 1.00 9.53 133 SER D N 1
ATOM 4242 C CA . SER D 1 135 ? -20.958 8.433 3.756 1.00 11.26 133 SER D CA 1
ATOM 4243 C C . SER D 1 135 ? -20.955 9.087 5.135 1.00 9.43 133 SER D C 1
ATOM 4244 O O . SER D 1 135 ? -20.497 8.504 6.123 1.00 7.87 133 SER D O 1
ATOM 4247 N N . VAL D 1 136 ? -21.453 10.327 5.169 1.00 8.35 134 VAL D N 1
ATOM 4248 C CA . VAL D 1 136 ? -21.702 11.104 6.383 1.00 9.82 134 VAL D CA 1
ATOM 4249 C C . VAL D 1 136 ? -23.089 11.721 6.222 1.00 12.67 134 VAL D C 1
ATOM 4250 O O . VAL D 1 136 ? -23.340 12.440 5.244 1.00 10.61 134 VAL D O 1
ATOM 4254 N N . ASP D 1 137 ? -23.996 11.416 7.150 1.00 10.77 135 ASP D N 1
ATOM 4255 C CA . ASP D 1 137 ? -25.349 11.945 7.107 1.00 10.01 135 ASP D CA 1
ATOM 4256 C C . ASP D 1 137 ? -25.701 12.563 8.451 1.00 10.41 135 ASP D C 1
ATOM 4257 O O . ASP D 1 137 ? -25.227 12.115 9.502 1.00 10.42 135 ASP D O 1
ATOM 4262 N N . THR D 1 138 ? -26.521 13.616 8.401 1.00 10.88 136 THR D N 1
ATOM 4263 C CA . THR D 1 138 ? -27.026 14.288 9.590 1.00 10.84 136 THR D CA 1
ATOM 4264 C C . THR D 1 138 ? -28.525 14.514 9.452 1.00 12.47 136 THR D C 1
ATOM 4265 O O . THR D 1 138 ? -29.056 14.622 8.343 1.00 12.87 136 THR D O 1
ATOM 4269 N N . LEU D 1 139 ? -29.202 14.567 10.595 1.00 10.04 137 LEU D N 1
ATOM 4270 C CA . LEU D 1 139 ? -30.633 14.857 10.652 1.00 15.74 137 LEU D CA 1
ATOM 4271 C C . LEU D 1 139 ? -30.961 15.572 11.967 1.00 17.24 137 LEU D C 1
ATOM 4272 O O . LEU D 1 139 ? -30.604 15.059 13.033 1.00 18.34 137 LEU D O 1
ATOM 4277 N N . SER E 1 5 ? -30.301 28.395 12.384 1.00 22.45 3 SER E N 1
ATOM 4278 C CA . SER E 1 5 ? -30.007 28.133 10.976 1.00 18.90 3 SER E CA 1
ATOM 4279 C C . SER E 1 5 ? -28.555 27.670 10.762 1.00 22.53 3 SER E C 1
ATOM 4280 O O . SER E 1 5 ? -27.786 27.532 11.716 1.00 19.83 3 SER E O 1
ATOM 4283 N N . LEU E 1 6 ? -28.185 27.424 9.505 1.00 16.57 4 LEU E N 1
ATOM 4284 C CA . LEU E 1 6 ? -26.869 26.857 9.236 1.00 17.00 4 LEU E CA 1
ATOM 4285 C C . LEU E 1 6 ? -25.791 27.943 9.189 1.00 19.13 4 LEU E C 1
ATOM 4286 O O . LEU E 1 6 ? -26.077 29.104 8.878 1.00 11.93 4 LEU E O 1
ATOM 4291 N N . PRO E 1 7 ? -24.543 27.583 9.496 1.00 14.25 5 PRO E N 1
ATOM 4292 C CA . PRO E 1 7 ? -23.439 28.532 9.312 1.00 14.78 5 PRO E CA 1
ATOM 4293 C C . PRO E 1 7 ? -23.393 29.049 7.885 1.00 14.66 5 PRO E C 1
ATOM 4294 O O . PRO E 1 7 ? -23.718 28.342 6.929 1.00 12.29 5 PRO E O 1
ATOM 4298 N N . ASN E 1 8 ? -22.977 30.302 7.758 1.00 14.76 6 ASN E N 1
ATOM 4299 C CA . ASN E 1 8 ? -22.959 31.024 6.492 1.00 15.70 6 ASN E CA 1
ATOM 4300 C C . ASN E 1 8 ? -21.702 31.884 6.501 1.00 19.83 6 ASN E C 1
ATOM 4301 O O . ASN E 1 8 ? -21.642 32.875 7.229 1.00 18.23 6 ASN E O 1
ATOM 4306 N N . PRO E 1 9 ? -20.692 31.524 5.685 1.00 18.24 7 PRO E N 1
ATOM 4307 C CA . PRO E 1 9 ? -20.693 30.456 4.671 1.00 14.64 7 PRO E CA 1
ATOM 4308 C C . PRO E 1 9 ? -20.787 29.025 5.203 1.00 14.19 7 PRO E C 1
ATOM 4309 O O . PRO E 1 9 ? -20.429 28.729 6.345 1.00 11.72 7 PRO E O 1
ATOM 4313 N N . TYR E 1 10 ? -21.291 28.158 4.331 1.00 10.38 8 TYR E N 1
ATOM 4314 C CA . TYR E 1 10 ? -21.486 26.746 4.596 1.00 12.02 8 TYR E CA 1
ATOM 4315 C C . TYR E 1 10 ? -20.457 25.970 3.793 1.00 12.26 8 TYR E C 1
ATOM 4316 O O . TYR E 1 10 ? -20.251 26.258 2.614 1.00 11.89 8 TYR E O 1
ATOM 4325 N N . LEU E 1 11 ? -19.822 24.986 4.425 1.00 10.75 9 LEU E N 1
ATOM 4326 C CA . LEU E 1 11 ? -18.854 24.139 3.744 1.00 11.31 9 LEU E CA 1
ATOM 4327 C C . LEU E 1 11 ? -19.264 22.684 3.894 1.00 12.05 9 LEU E C 1
ATOM 4328 O O . LEU E 1 11 ? -19.730 22.268 4.964 1.00 11.24 9 LEU E O 1
ATOM 4333 N N . GLN E 1 12 ? -19.072 21.912 2.827 1.00 8.55 10 GLN E N 1
ATOM 4334 C CA . GLN E 1 12 ? -19.266 20.470 2.895 1.00 9.40 10 GLN E CA 1
ATOM 4335 C C . GLN E 1 12 ? -18.375 19.798 1.863 1.00 7.57 10 GLN E C 1
ATOM 4336 O O . GLN E 1 12 ? -18.470 20.103 0.672 1.00 7.70 10 GLN E O 1
ATOM 4342 N N . SER E 1 13 ? -17.513 18.896 2.330 1.00 9.20 11 SER E N 1
ATOM 4343 C CA . SER E 1 13 ? -16.760 18.026 1.431 1.00 11.17 11 SER E CA 1
ATOM 4344 C C . SER E 1 13 ? -17.727 17.160 0.639 1.00 9.17 11 SER E C 1
ATOM 4345 O O . SER E 1 13 ? -18.695 16.639 1.193 1.00 7.96 11 SER E O 1
ATOM 4348 N N . VAL E 1 14 ? -17.454 16.995 -0.662 1.00 9.41 12 VAL E N 1
ATOM 4349 C CA . VAL E 1 14 ? -18.340 16.263 -1.563 1.00 10.22 12 VAL E CA 1
ATOM 4350 C C . VAL E 1 14 ? -17.513 15.415 -2.515 1.00 13.51 12 VAL E C 1
ATOM 4351 O O . VAL E 1 14 ? -16.329 15.671 -2.755 1.00 11.26 12 VAL E O 1
ATOM 4355 N N . SER E 1 15 ? -18.172 14.405 -3.078 1.00 9.15 13 SER E N 1
ATOM 4356 C CA . SER E 1 15 ? -17.664 13.693 -4.241 1.00 10.49 13 SER E CA 1
ATOM 4357 C C . SER E 1 15 ? -18.808 13.588 -5.247 1.00 12.42 13 SER E C 1
ATOM 4358 O O . SER E 1 15 ? -19.805 12.906 -4.989 1.00 11.70 13 SER E O 1
ATOM 4361 N N . LEU E 1 16 ? -18.684 14.292 -6.369 1.00 9.30 14 LEU E N 1
ATOM 4362 C CA . LEU E 1 16 ? -19.736 14.333 -7.373 1.00 13.24 14 LEU E CA 1
ATOM 4363 C C . LEU E 1 16 ? -19.730 13.066 -8.226 1.00 12.94 14 LEU E C 1
ATOM 4364 O O . LEU E 1 16 ? -18.732 12.346 -8.318 1.00 11.88 14 LEU E O 1
ATOM 4369 N N . THR E 1 17 ? -20.865 12.810 -8.869 1.00 9.77 15 THR E N 1
ATOM 4370 C CA . THR E 1 17 ? -20.970 11.744 -9.858 1.00 11.21 15 THR E CA 1
ATOM 4371 C C . THR E 1 17 ? -21.728 12.294 -11.059 1.00 14.94 15 THR E C 1
ATOM 4372 O O . THR E 1 17 ? -22.058 13.481 -11.122 1.00 12.18 15 THR E O 1
ATOM 4376 N N . VAL E 1 18 ? -22.050 11.397 -11.994 1.00 10.36 16 VAL E N 1
ATOM 4377 C CA . VAL E 1 18 ? -22.810 11.730 -13.201 1.00 12.05 16 VAL E CA 1
ATOM 4378 C C . VAL E 1 18 ? -24.312 11.809 -12.955 1.00 13.83 16 VAL E C 1
ATOM 4379 O O . VAL E 1 18 ? -25.089 12.114 -13.874 1.00 12.64 16 VAL E O 1
ATOM 4383 N N . CYS E 1 19 ? -24.751 11.548 -11.731 1.00 11.29 17 CYS E N 1
ATOM 4384 C CA . CYS E 1 19 ? -26.153 11.662 -11.350 1.00 12.20 17 CYS E CA 1
ATOM 4385 C C . CYS E 1 19 ? -26.130 12.048 -9.872 1.00 12.56 17 CYS E C 1
ATOM 4386 O O . CYS E 1 19 ? -26.198 11.190 -8.992 1.00 9.53 17 CYS E O 1
ATOM 4389 N N . TYR E 1 20 ? -26.015 13.347 -9.622 1.00 9.52 18 TYR E N 1
ATOM 4390 C CA . TYR E 1 20 ? -25.766 13.873 -8.290 1.00 9.30 18 TYR E CA 1
ATOM 4391 C C . TYR E 1 20 ? -26.568 15.150 -8.146 1.00 11.50 18 TYR E C 1
ATOM 4392 O O . TYR E 1 20 ? -26.664 15.938 -9.092 1.00 10.55 18 TYR E O 1
ATOM 4401 N N . MET E 1 21 ? -27.153 15.348 -6.978 1.00 9.98 19 MET E N 1
ATOM 4402 C CA . MET E 1 21 ? -28.020 16.491 -6.780 1.00 13.19 19 MET E CA 1
ATOM 4403 C C . MET E 1 21 ? -27.623 17.219 -5.509 1.00 10.86 19 MET E C 1
ATOM 4404 O O . MET E 1 21 ? -27.293 16.597 -4.498 1.00 9.64 19 MET E O 1
ATOM 4409 N N . VAL E 1 22 ? -27.643 18.542 -5.579 1.00 8.44 20 VAL E N 1
ATOM 4410 C CA . VAL E 1 22 ? -27.515 19.401 -4.413 1.00 10.02 20 VAL E CA 1
ATOM 4411 C C . VAL E 1 22 ? -28.816 20.179 -4.300 1.00 13.39 20 VAL E C 1
ATOM 4412 O O . VAL E 1 22 ? -29.283 20.741 -5.296 1.00 13.01 20 VAL E O 1
ATOM 4416 N N . LYS E 1 23 ? -29.404 20.212 -3.104 1.00 10.75 21 LYS E N 1
ATOM 4417 C CA . LYS E 1 23 ? -30.607 21.001 -2.876 1.00 8.57 21 LYS E CA 1
ATOM 4418 C C . LYS E 1 23 ? -30.373 21.946 -1.712 1.00 10.22 21 LYS E C 1
ATOM 4419 O O . LYS E 1 23 ? -30.061 21.506 -0.594 1.00 7.34 21 LYS E O 1
ATOM 4425 N N . ILE E 1 24 ? -30.543 23.237 -1.979 1.00 8.76 22 ILE E N 1
ATOM 4426 C CA . ILE E 1 24 ? -30.335 24.304 -1.001 1.00 10.88 22 ILE E CA 1
ATOM 4427 C C . ILE E 1 24 ? -31.667 24.981 -0.720 1.00 9.96 22 ILE E C 1
ATOM 4428 O O . ILE E 1 24 ? -32.387 25.358 -1.651 1.00 10.93 22 ILE E O 1
ATOM 4433 N N . LYS E 1 25 ? -31.994 25.141 0.559 1.00 12.38 23 LYS E N 1
ATOM 4434 C CA . LYS E 1 25 ? -33.146 25.930 0.970 1.00 12.39 23 LYS E CA 1
ATOM 4435 C C . LYS E 1 25 ? -32.672 27.092 1.822 1.00 14.09 23 LYS E C 1
ATOM 4436 O O . LYS E 1 25 ? -31.925 26.902 2.786 1.00 14.67 23 LYS E O 1
ATOM 4442 N N . ALA E 1 26 ? -33.114 28.288 1.466 1.00 14.16 24 ALA E N 1
ATOM 4443 C CA . ALA E 1 26 ? -32.661 29.488 2.146 1.00 16.69 24 ALA E CA 1
ATOM 4444 C C . ALA E 1 26 ? -33.722 30.564 1.984 1.00 18.70 24 ALA E C 1
ATOM 4445 O O . ALA E 1 26 ? -34.553 30.505 1.072 1.00 12.07 24 ALA E O 1
ATOM 4447 N N . ASN E 1 27 ? -33.705 31.527 2.910 1.00 19.98 25 ASN E N 1
ATOM 4448 C CA . ASN E 1 27 ? -34.495 32.751 2.825 1.00 19.10 25 ASN E CA 1
ATOM 4449 C C . ASN E 1 27 ? -33.569 33.878 2.371 1.00 25.07 25 ASN E C 1
ATOM 4450 O O . ASN E 1 27 ? -32.524 34.124 2.993 1.00 21.46 25 ASN E O 1
ATOM 4455 N N . LEU E 1 28 ? -33.936 34.551 1.286 1.00 24.57 26 LEU E N 1
ATOM 4456 C CA . LEU E 1 28 ? -33.164 35.700 0.829 1.00 21.15 26 LEU E CA 1
ATOM 4457 C C . LEU E 1 28 ? -33.431 36.900 1.739 1.00 21.15 26 LEU E C 1
ATOM 4458 O O . LEU E 1 28 ? -34.588 37.219 2.030 1.00 21.12 26 LEU E O 1
ATOM 4463 N N . LEU E 1 29 ? -32.365 37.564 2.193 1.00 21.35 27 LEU E N 1
ATOM 4464 C CA . LEU E 1 29 ? -32.507 38.677 3.127 1.00 24.30 27 LEU E CA 1
ATOM 4465 C C . LEU E 1 29 ? -32.823 39.979 2.389 1.00 27.27 27 LEU E C 1
ATOM 4466 O O . LEU E 1 29 ? -32.826 40.049 1.156 1.00 26.16 27 LEU E O 1
ATOM 4471 N N . SER E 1 30 ? -33.099 41.025 3.170 1.00 27.91 28 SER E N 1
ATOM 4472 C CA . SER E 1 30 ? -33.355 42.367 2.648 1.00 32.85 28 SER E CA 1
ATOM 4473 C C . SER E 1 30 ? -32.421 43.345 3.345 1.00 36.11 28 SER E C 1
ATOM 4474 O O . SER E 1 30 ? -32.865 44.203 4.116 1.00 42.08 28 SER E O 1
ATOM 4477 N N . PRO E 1 31 ? -31.116 43.248 3.089 1.00 40.32 29 PRO E N 1
ATOM 4478 C CA . PRO E 1 31 ? -30.161 44.114 3.796 1.00 37.18 29 PRO E CA 1
ATOM 4479 C C . PRO E 1 31 ? -30.287 45.560 3.333 1.00 43.48 29 PRO E C 1
ATOM 4480 O O . PRO E 1 31 ? -30.311 45.846 2.132 1.00 40.65 29 PRO E O 1
ATOM 4484 N N . PHE E 1 32 ? -30.377 46.475 4.297 1.00 45.92 30 PHE E N 1
ATOM 4485 C CA . PHE E 1 32 ? -30.397 47.895 3.970 1.00 50.22 30 PHE E CA 1
ATOM 4486 C C . PHE E 1 32 ? -29.001 48.321 3.533 1.00 49.79 30 PHE E C 1
ATOM 4487 O O . PHE E 1 32 ? -28.033 48.154 4.283 1.00 48.20 30 PHE E O 1
ATOM 4489 N N . GLY E 1 33 ? -28.887 48.842 2.312 1.00 39.28 31 GLY E N 1
ATOM 4490 C CA . GLY E 1 33 ? -27.617 49.324 1.811 1.00 38.01 31 GLY E CA 1
ATOM 4491 C C . GLY E 1 33 ? -26.994 48.505 0.705 1.00 33.92 31 GLY E C 1
ATOM 4492 O O . GLY E 1 33 ? -25.890 48.849 0.261 1.00 34.07 31 GLY E O 1
ATOM 4493 N N . LYS E 1 34 ? -27.649 47.440 0.240 1.00 30.79 32 LYS E N 1
ATOM 4494 C CA . LYS E 1 34 ? -27.141 46.674 -0.894 1.00 27.76 32 LYS E CA 1
ATOM 4495 C C . LYS E 1 34 ? -28.210 45.692 -1.355 1.00 26.24 32 LYS E C 1
ATOM 4496 O O . LYS E 1 34 ? -29.172 45.406 -0.637 1.00 28.75 32 LYS E O 1
ATOM 4502 N N . ASN E 1 35 ? -28.031 45.190 -2.551 1.00 21.00 33 ASN E N 1
ATOM 4503 C CA . ASN E 1 35 ? -28.892 44.105 -3.004 1.00 28.29 33 ASN E CA 1
ATOM 4504 C C . ASN E 1 35 ? -28.333 42.761 -2.526 1.00 21.70 33 ASN E C 1
ATOM 4505 O O . ASN E 1 35 ? -27.118 42.550 -2.567 1.00 17.77 33 ASN E O 1
ATOM 4510 N N . PRO E 1 36 ? -29.190 41.847 -2.058 1.00 25.22 34 PRO E N 1
ATOM 4511 C CA . PRO E 1 36 ? -28.685 40.585 -1.499 1.00 19.32 34 PRO E CA 1
ATOM 4512 C C . PRO E 1 36 ? -28.036 39.701 -2.556 1.00 18.12 34 PRO E C 1
ATOM 4513 O O . PRO E 1 36 ? -28.489 39.623 -3.699 1.00 19.36 34 PRO E O 1
ATOM 4517 N N . GLU E 1 37 ? -26.978 39.010 -2.138 1.00 19.61 35 GLU E N 1
ATOM 4518 C CA . GLU E 1 37 ? -26.097 38.232 -2.994 1.00 19.31 35 GLU E CA 1
ATOM 4519 C C . GLU E 1 37 ? -26.131 36.764 -2.585 1.00 17.75 35 GLU E C 1
ATOM 4520 O O . GLU E 1 37 ? -26.270 36.443 -1.403 1.00 15.82 35 GLU E O 1
ATOM 4526 N N . LEU E 1 38 ? -25.956 35.884 -3.566 1.00 12.62 36 LEU E N 1
ATOM 4527 C CA . LEU E 1 38 ? -25.941 34.437 -3.366 1.00 15.98 36 LEU E CA 1
ATOM 4528 C C . LEU E 1 38 ? -24.817 33.846 -4.204 1.00 11.62 36 LEU E C 1
ATOM 4529 O O . LEU E 1 38 ? -24.665 34.201 -5.377 1.00 14.47 36 LEU E O 1
ATOM 4534 N N . GLN E 1 39 ? -24.027 32.958 -3.606 1.00 12.30 37 GLN E N 1
ATOM 4535 C CA . GLN E 1 39 ? -22.865 32.389 -4.283 1.00 13.22 37 GLN E CA 1
ATOM 4536 C C . GLN E 1 39 ? -22.680 30.934 -3.878 1.00 13.17 37 GLN E C 1
ATOM 4537 O O . GLN E 1 39 ? -22.656 30.622 -2.683 1.00 11.22 37 GLN E O 1
ATOM 4543 N N . VAL E 1 40 ? -22.542 30.053 -4.872 1.00 12.71 38 VAL E N 1
ATOM 4544 C CA . VAL E 1 40 ? -22.327 28.627 -4.642 1.00 11.07 38 VAL E CA 1
ATOM 4545 C C . VAL E 1 40 ? -21.108 28.190 -5.437 1.00 9.36 38 VAL E C 1
ATOM 4546 O O . VAL E 1 40 ? -21.078 28.337 -6.663 1.00 10.81 38 VAL E O 1
ATOM 4550 N N . ASP E 1 41 ? -20.120 27.635 -4.747 1.00 7.72 39 ASP E N 1
ATOM 4551 C CA . ASP E 1 41 ? -18.901 27.150 -5.373 1.00 9.59 39 ASP E CA 1
ATOM 4552 C C . ASP E 1 41 ? -18.889 25.628 -5.371 1.00 9.23 39 ASP E C 1
ATOM 4553 O O . ASP E 1 41 ? -19.070 25.004 -4.320 1.00 11.45 39 ASP E O 1
ATOM 4558 N N . PHE E 1 42 ? -18.679 25.043 -6.545 1.00 9.75 40 PHE E N 1
ATOM 4559 C CA . PHE E 1 42 ? -18.241 23.656 -6.658 1.00 9.46 40 PHE E CA 1
ATOM 4560 C C . PHE E 1 42 ? -16.730 23.735 -6.870 1.00 13.10 40 PHE E C 1
ATOM 4561 O O . PHE E 1 42 ? -16.244 23.870 -8.000 1.00 9.83 40 PHE E O 1
ATOM 4569 N N . GLY E 1 43 ? -15.984 23.663 -5.764 1.00 10.28 41 GLY E N 1
ATOM 4570 C CA . GLY E 1 43 ? -14.549 23.901 -5.781 1.00 18.40 41 GLY E CA 1
ATOM 4571 C C . GLY E 1 43 ? -13.679 22.673 -5.573 1.00 19.42 41 GLY E C 1
ATOM 4572 O O . GLY E 1 43 ? -14.162 21.641 -5.091 1.00 14.86 41 GLY E O 1
ATOM 4573 N N . THR E 1 44 ? -12.388 22.770 -5.930 1.00 18.30 42 THR E N 1
ATOM 4574 C CA . THR E 1 44 ? -11.482 21.633 -5.779 1.00 19.15 42 THR E CA 1
ATOM 4575 C C . THR E 1 44 ? -11.009 21.421 -4.348 1.00 22.92 42 THR E C 1
ATOM 4576 O O . THR E 1 44 ? -10.384 20.389 -4.075 1.00 19.03 42 THR E O 1
ATOM 4580 N N . GLY E 1 45 ? -11.257 22.366 -3.445 1.00 19.11 43 GLY E N 1
ATOM 4581 C CA . GLY E 1 45 ? -10.773 22.256 -2.083 1.00 24.97 43 GLY E CA 1
ATOM 4582 C C . GLY E 1 45 ? -9.266 22.086 -1.960 1.00 30.57 43 GLY E C 1
ATOM 4583 O O . GLY E 1 45 ? -8.798 21.218 -1.216 1.00 33.31 43 GLY E O 1
ATOM 4584 N N . THR E 1 46 ? -8.498 22.906 -2.675 1.00 28.33 44 THR E N 1
ATOM 4585 C CA . THR E 1 46 ? -7.043 22.792 -2.738 1.00 31.94 44 THR E CA 1
ATOM 4586 C C . THR E 1 46 ? -6.362 24.087 -2.306 1.00 40.45 44 THR E C 1
ATOM 4587 O O . THR E 1 46 ? -5.385 24.529 -2.920 1.00 39.44 44 THR E O 1
ATOM 4591 N N . GLY E 1 47 ? -6.871 24.727 -1.256 1.00 39.61 45 GLY E N 1
ATOM 4592 C CA . GLY E 1 47 ? -6.268 25.948 -0.752 1.00 37.57 45 GLY E CA 1
ATOM 4593 C C . GLY E 1 47 ? -6.998 27.191 -1.219 1.00 40.04 45 GLY E C 1
ATOM 4594 O O . GLY E 1 47 ? -7.913 27.150 -2.048 1.00 39.42 45 GLY E O 1
ATOM 4595 N N . GLN E 1 48 ? -6.538 28.331 -0.687 1.00 45.07 46 GLN E N 1
ATOM 4596 C CA . GLN E 1 48 ? -7.291 29.579 -0.806 1.00 50.41 46 GLN E CA 1
ATOM 4597 C C . GLN E 1 48 ? -7.482 30.009 -2.257 1.00 45.07 46 GLN E C 1
ATOM 4598 O O . GLN E 1 48 ? -8.521 30.584 -2.597 1.00 52.25 46 GLN E O 1
ATOM 4600 N N . GLY E 1 49 ? -6.515 29.735 -3.131 1.00 37.52 47 GLY E N 1
ATOM 4601 C CA . GLY E 1 49 ? -6.632 30.130 -4.525 1.00 32.85 47 GLY E CA 1
ATOM 4602 C C . GLY E 1 49 ? -6.865 29.016 -5.527 1.00 33.60 47 GLY E C 1
ATOM 4603 O O . GLY E 1 49 ? -6.738 29.258 -6.732 1.00 30.03 47 GLY E O 1
ATOM 4604 N N . GLY E 1 50 ? -7.212 27.806 -5.071 1.00 31.01 48 GLY E N 1
ATOM 4605 C CA . GLY E 1 50 ? -7.321 26.655 -5.953 1.00 24.45 48 GLY E CA 1
ATOM 4606 C C . GLY E 1 50 ? -8.427 26.794 -6.989 1.00 17.94 48 GLY E C 1
ATOM 4607 O O . GLY E 1 50 ? -9.271 27.6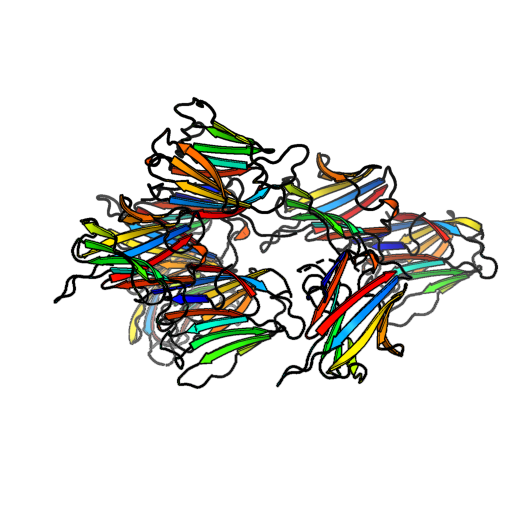81 -6.934 1.00 16.69 48 GLY E O 1
ATOM 4608 N N . ASP E 1 51 ? -8.402 25.883 -7.964 1.00 15.97 49 ASP E N 1
ATOM 4609 C CA . ASP E 1 51 ? -9.380 25.889 -9.045 1.00 14.86 49 ASP E CA 1
ATOM 4610 C C . ASP E 1 51 ? -10.812 25.780 -8.513 1.00 16.20 49 ASP E C 1
ATOM 4611 O O . ASP E 1 51 ? -11.071 25.168 -7.476 1.00 17.93 49 ASP E O 1
ATOM 4616 N N . ILE E 1 52 ? -11.742 26.395 -9.238 1.00 15.80 50 ILE E N 1
ATOM 4617 C CA . ILE E 1 52 ? -13.178 26.305 -8.969 1.00 13.30 50 ILE E CA 1
ATOM 4618 C C . ILE E 1 52 ? -13.849 25.901 -10.276 1.00 14.26 50 ILE E C 1
ATOM 4619 O O . ILE E 1 52 ? -14.081 26.747 -11.156 1.00 11.91 50 ILE E O 1
ATOM 4624 N N . PRO E 1 53 ? -14.130 24.616 -10.462 1.00 12.55 51 PRO E N 1
ATOM 4625 C CA . PRO E 1 53 ? -14.806 24.186 -11.695 1.00 11.58 51 PRO E CA 1
ATOM 4626 C C . PRO E 1 53 ? -16.123 24.902 -11.966 1.00 11.81 51 PRO E C 1
ATOM 4627 O O . PRO E 1 53 ? -16.463 25.120 -13.138 1.00 12.31 51 PRO E O 1
ATOM 4631 N N . PHE E 1 54 ? -16.874 25.305 -10.940 1.00 11.27 52 PHE E N 1
ATOM 4632 C CA . PHE E 1 54 ? -18.182 25.912 -11.199 1.00 12.04 52 PHE E CA 1
ATOM 4633 C C . PHE E 1 54 ? -18.563 26.859 -10.070 1.00 9.61 52 PHE E C 1
ATOM 4634 O O . PHE E 1 54 ? -18.750 26.425 -8.932 1.00 9.79 52 PHE E O 1
ATOM 4642 N N . ARG E 1 55 ? -18.673 28.147 -10.376 1.00 12.26 53 ARG E N 1
ATOM 4643 C CA . ARG E 1 55 ? -19.241 29.116 -9.448 1.00 13.41 53 ARG E CA 1
ATOM 4644 C C . ARG E 1 55 ? -20.566 29.609 -10.002 1.00 10.92 53 ARG E C 1
ATOM 4645 O O . ARG E 1 55 ? -20.655 30.010 -11.165 1.00 11.30 53 ARG E O 1
ATOM 4653 N N . PHE E 1 56 ? -21.577 29.581 -9.158 1.00 11.03 54 PHE E N 1
ATOM 4654 C CA . PHE E 1 56 ? -22.892 30.127 -9.434 1.00 12.24 54 PHE E CA 1
ATOM 4655 C C . PHE E 1 56 ? -23.042 31.335 -8.529 1.00 11.26 54 PHE E C 1
ATOM 4656 O O . PHE E 1 56 ? -22.882 31.206 -7.313 1.00 14.19 54 PHE E O 1
ATOM 4664 N N . TRP E 1 57 ? -23.325 32.497 -9.119 1.00 11.39 55 TRP E N 1
ATOM 4665 C CA . TRP E 1 57 ? -23.487 33.752 -8.387 1.00 13.05 55 TRP E CA 1
ATOM 4666 C C . TRP E 1 57 ? -24.776 34.415 -8.835 1.00 10.61 55 TRP E C 1
ATOM 4667 O O . TRP E 1 57 ? -25.101 34.398 -10.023 1.00 12.88 55 TRP E O 1
ATOM 4678 N N . TYR E 1 58 ? -25.525 34.977 -7.884 1.00 13.76 56 TYR E N 1
ATOM 4679 C CA . TYR E 1 58 ? -26.772 35.659 -8.211 1.00 10.04 56 TYR E CA 1
ATOM 4680 C C . TYR E 1 58 ? -26.878 36.958 -7.431 1.00 13.32 56 TYR E C 1
ATOM 4681 O O . TYR E 1 58 ? -26.582 36.997 -6.234 1.00 13.75 56 TYR E O 1
ATOM 4690 N N . CYS E 1 59 ? -27.358 38.007 -8.107 1.00 13.62 57 CYS E N 1
ATOM 4691 C CA . CYS E 1 59 ? -27.674 39.269 -7.444 1.00 16.57 57 CYS E CA 1
ATOM 4692 C C . CYS E 1 59 ? -28.515 40.135 -8.368 1.00 15.65 57 CYS E C 1
ATOM 4693 O O . CYS E 1 59 ? -28.215 40.251 -9.564 1.00 12.23 57 CYS E O 1
ATOM 4696 N N . ASP E 1 60 ? -29.587 40.701 -7.824 1.00 15.39 58 ASP E N 1
ATOM 4697 C CA . ASP E 1 60 ? -30.346 41.755 -8.485 1.00 21.86 58 ASP E CA 1
ATOM 4698 C C . ASP E 1 60 ? -30.749 41.340 -9.901 1.00 19.26 58 ASP E C 1
ATOM 4699 O O . ASP E 1 60 ? -30.404 41.984 -10.892 1.00 17.36 58 ASP E O 1
ATOM 4704 N N . GLY E 1 61 ? -31.436 40.200 -9.981 1.00 18.51 59 GLY E N 1
ATOM 4705 C CA . GLY E 1 61 ? -31.943 39.705 -11.242 1.00 17.43 59 GLY E CA 1
ATOM 4706 C C . GLY E 1 61 ? -30.921 39.168 -12.221 1.00 15.02 59 GLY E C 1
ATOM 4707 O O . GLY E 1 61 ? -31.285 38.880 -13.362 1.00 18.93 59 GLY E O 1
ATOM 4708 N N . ILE E 1 62 ? -29.654 39.011 -11.835 1.00 17.92 60 ILE E N 1
ATOM 4709 C CA . ILE E 1 62 ? -28.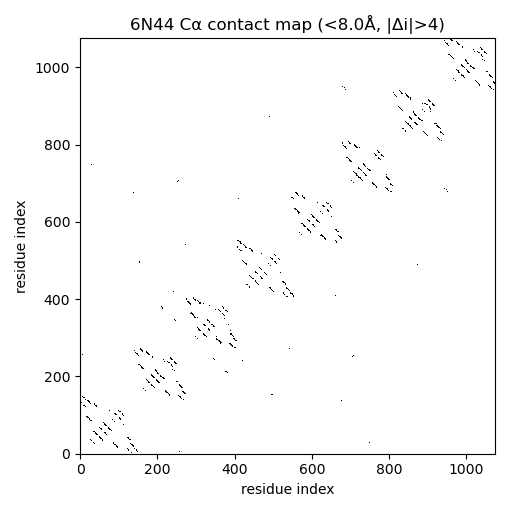626 38.534 -12.760 1.00 15.25 60 ILE E CA 1
ATOM 4710 C C . ILE E 1 62 ? -27.920 37.319 -12.159 1.00 16.94 60 ILE E C 1
ATOM 4711 O O . ILE E 1 62 ? -27.540 37.337 -10.984 1.00 13.15 60 ILE E O 1
ATOM 4716 N N . VAL E 1 63 ? -27.736 36.276 -12.976 1.00 14.84 61 VAL E N 1
ATOM 4717 C CA . VAL E 1 63 ? -26.900 35.121 -12.652 1.00 11.67 61 VAL E CA 1
ATOM 4718 C C . VAL E 1 63 ? -25.612 35.214 -13.460 1.00 12.67 61 VAL E C 1
ATOM 4719 O O . VAL E 1 63 ? -25.650 35.432 -14.674 1.00 15.49 61 VAL E O 1
ATOM 4723 N N . VAL E 1 64 ? -24.476 35.010 -12.799 1.00 15.49 62 VAL E N 1
ATOM 4724 C CA . VAL E 1 64 ? -23.194 34.846 -13.473 1.00 14.63 62 VAL E CA 1
ATOM 4725 C C . VAL E 1 64 ? -22.615 33.496 -13.071 1.00 13.67 62 VAL E C 1
ATOM 4726 O O . VAL E 1 64 ? -22.582 33.155 -11.881 1.00 12.65 62 VAL E O 1
ATOM 4730 N N . MET E 1 65 ? -22.165 32.737 -14.061 1.00 13.72 63 MET E N 1
ATOM 4731 C CA . MET E 1 65 ? -21.500 31.457 -13.861 1.00 16.51 63 MET E CA 1
ATOM 4732 C C . MET E 1 65 ? -20.142 31.489 -14.545 1.00 14.98 63 MET E C 1
ATOM 4733 O O . MET E 1 65 ? -19.995 32.097 -15.612 1.00 15.55 63 MET E O 1
ATOM 4738 N N . ASN E 1 66 ? -19.155 30.827 -13.939 1.00 12.67 64 ASN E N 1
ATOM 4739 C CA . ASN E 1 66 ? -17.793 30.861 -14.468 1.00 14.95 64 ASN E CA 1
ATOM 4740 C C . ASN E 1 66 ? -16.953 29.784 -13.790 1.00 14.65 64 ASN E C 1
ATOM 4741 O O . ASN E 1 66 ? -17.386 29.124 -12.838 1.00 10.72 64 ASN E O 1
ATOM 4746 N N . THR E 1 67 ? -15.724 29.644 -14.286 1.00 13.57 65 THR E N 1
ATOM 4747 C CA . THR E 1 67 ? -14.752 28.653 -13.846 1.00 10.89 65 THR E CA 1
ATOM 4748 C C . THR E 1 67 ? -13.452 29.379 -13.537 1.00 14.71 65 THR E C 1
ATOM 4749 O O . THR E 1 67 ? -13.026 30.236 -14.319 1.00 14.12 65 THR E O 1
ATOM 4753 N N . LEU E 1 68 ? -12.842 29.055 -12.397 1.00 12.18 66 LEU E N 1
ATOM 4754 C CA . LEU E 1 68 ? -11.523 29.554 -12.020 1.00 16.08 66 LEU E CA 1
ATOM 4755 C C . LEU E 1 68 ? -10.503 28.452 -12.255 1.00 17.11 66 LEU E C 1
ATOM 4756 O O . LEU E 1 68 ? -10.559 27.399 -11.606 1.00 16.13 66 LEU E O 1
ATOM 4761 N N . LYS E 1 69 ? -9.569 28.696 -13.167 1.00 16.42 67 LYS E N 1
ATOM 4762 C CA . LYS E 1 69 ? -8.535 27.724 -13.496 1.00 16.07 67 LYS E CA 1
ATOM 4763 C C . LYS E 1 69 ? -7.184 28.420 -13.494 1.00 22.35 67 LYS E C 1
ATOM 4764 O O . LYS E 1 69 ? -6.986 29.408 -14.216 1.00 19.72 67 LYS E O 1
ATOM 4770 N N . ASP E 1 70 ? -6.276 27.916 -12.659 1.00 21.66 68 ASP E N 1
ATOM 4771 C CA . ASP E 1 70 ? -4.898 28.399 -12.587 1.00 21.21 68 ASP E CA 1
ATOM 4772 C C . ASP E 1 70 ? -4.850 29.888 -12.257 1.00 21.72 68 ASP E C 1
ATOM 4773 O O . ASP E 1 70 ? -4.039 30.636 -12.804 1.00 24.98 68 ASP E O 1
ATOM 4778 N N . GLY E 1 71 ? -5.736 30.319 -11.360 1.00 19.76 69 GLY E N 1
ATOM 4779 C CA . GLY E 1 71 ? -5.735 31.670 -10.844 1.00 22.08 69 GLY E CA 1
ATOM 4780 C C . GLY E 1 71 ? -6.463 32.710 -11.676 1.00 21.75 69 GLY E C 1
ATOM 4781 O O . GLY E 1 71 ? -6.432 33.886 -11.308 1.00 22.76 69 GLY E O 1
ATOM 4782 N N . SER E 1 72 ? -7.107 32.336 -12.783 1.00 18.82 70 SER E N 1
ATOM 4783 C CA . SER E 1 72 ? -7.890 33.300 -13.549 1.00 19.70 70 SER E CA 1
ATOM 4784 C C . SER E 1 72 ? -9.239 32.727 -13.963 1.00 17.06 70 SER E C 1
ATOM 4785 O O . SER E 1 72 ? -9.350 31.554 -14.346 1.00 19.06 70 SER E O 1
ATOM 4788 N N . TRP E 1 73 ? -10.243 33.594 -13.946 1.00 15.86 71 TRP E N 1
ATOM 4789 C CA . TRP E 1 73 ? -11.593 33.235 -14.348 1.00 17.82 71 TRP E CA 1
ATOM 4790 C C . TRP E 1 73 ? -11.704 33.164 -15.864 1.00 22.80 71 TRP E C 1
ATOM 4791 O O . TRP E 1 73 ? -11.001 33.873 -16.597 1.00 18.83 71 TRP E O 1
ATOM 4802 N N . GLY E 1 74 ? -12.606 32.287 -16.333 1.00 16.58 72 GLY E N 1
ATOM 4803 C CA . GLY E 1 74 ? -12.838 32.103 -17.751 1.00 16.22 72 GLY E CA 1
ATOM 4804 C C . GLY E 1 74 ? -13.814 33.123 -18.299 1.00 15.28 72 GLY E C 1
ATOM 4805 O O . GLY E 1 74 ? -14.047 34.179 -17.710 1.00 15.68 72 GLY E O 1
ATOM 4806 N N . LYS E 1 75 ? -14.407 32.784 -19.443 1.00 18.89 73 LYS E N 1
ATOM 4807 C CA . LYS E 1 75 ? -15.466 33.597 -20.029 1.00 16.47 73 LYS E CA 1
ATOM 4808 C C . LYS E 1 75 ? -16.779 33.312 -19.305 1.00 21.58 73 LYS E C 1
ATOM 4809 O O . LYS E 1 75 ? -17.237 32.161 -19.269 1.00 17.63 73 LYS E O 1
ATOM 4811 N N . GLU E 1 76 ? -17.370 34.357 -18.726 1.00 17.18 74 GLU E N 1
ATOM 4812 C CA . GLU E 1 76 ? -18.628 34.248 -17.991 1.00 17.83 74 GLU E CA 1
ATOM 4813 C C . GLU E 1 76 ? -19.745 33.678 -18.847 1.00 20.35 74 GLU E C 1
ATOM 4814 O O . GLU E 1 76 ? -19.772 33.849 -20.068 1.00 24.98 74 GLU E O 1
ATOM 4820 N N . GLN E 1 77 ? -20.714 33.055 -18.177 1.00 19.65 75 GLN E N 1
ATOM 4821 C CA . GLN E 1 77 ? -22.055 32.862 -18.726 1.00 19.27 75 GLN E CA 1
ATOM 4822 C C . GLN E 1 77 ? -23.015 33.659 -17.850 1.00 18.44 75 GLN E C 1
ATOM 4823 O O . GLN E 1 77 ? -23.263 33.287 -16.693 1.00 17.34 75 GLN E O 1
ATOM 4829 N N . LYS E 1 78 ? -23.529 34.770 -18.384 1.00 16.86 76 LYS E N 1
ATOM 4830 C CA . LYS E 1 78 ? -24.410 35.679 -17.656 1.00 15.51 76 LYS E CA 1
ATOM 4831 C C . LYS E 1 78 ? -25.817 35.630 -18.243 1.00 19.77 76 LYS E C 1
ATOM 4832 O O . LYS E 1 78 ? -25.980 35.567 -19.465 1.00 18.23 76 LYS E O 1
ATOM 4834 N N . LEU E 1 79 ? -26.832 35.677 -17.378 1.00 18.52 77 LEU E N 1
ATOM 4835 C CA . LEU E 1 79 ? -28.215 35.714 -17.845 1.00 20.66 77 LEU E CA 1
ATOM 4836 C C . LEU E 1 79 ? -29.090 36.387 -16.796 1.00 17.02 77 LEU E C 1
ATOM 4837 O O . LEU E 1 79 ? -28.654 36.661 -15.675 1.00 20.58 77 LEU E O 1
ATOM 4842 N N . HIS E 1 80 ? -30.334 36.669 -17.180 1.00 19.59 78 HIS E N 1
ATOM 4843 C CA . HIS E 1 80 ? -31.309 37.314 -16.308 1.00 23.90 78 HIS E CA 1
ATOM 4844 C C . HIS E 1 80 ? -32.365 36.320 -15.845 1.00 20.68 78 HIS E C 1
ATOM 4845 O O . HIS E 1 80 ? -32.758 35.420 -16.587 1.00 20.15 78 HIS E O 1
ATOM 4852 N N . THR E 1 81 ? -32.829 36.505 -14.610 1.00 21.11 79 THR E N 1
ATOM 4853 C CA . THR E 1 81 ? -33.868 35.661 -14.042 1.00 23.22 79 THR E CA 1
ATOM 4854 C C . THR E 1 81 ? -34.613 36.439 -12.965 1.00 21.17 79 THR E C 1
ATOM 4855 O O . THR E 1 81 ? -34.013 37.231 -12.234 1.00 22.07 79 THR E O 1
ATOM 4859 N N . GLU E 1 82 ? -35.921 36.207 -12.871 1.00 18.50 80 GLU E N 1
ATOM 4860 C CA . GLU E 1 82 ? -36.736 36.740 -11.786 1.00 23.52 80 GLU E CA 1
ATOM 4861 C C . GLU E 1 82 ? -37.039 35.698 -10.713 1.00 23.27 80 GLU E C 1
ATOM 4862 O O . GLU E 1 82 ? -37.854 35.956 -9.825 1.00 19.74 80 GLU E O 1
ATOM 4868 N N . ALA E 1 83 ? -36.365 34.545 -10.748 1.00 21.36 81 ALA E N 1
ATOM 4869 C CA . ALA E 1 83 ? -36.785 33.419 -9.916 1.00 21.20 81 ALA E CA 1
ATOM 4870 C C . ALA E 1 83 ? -36.559 33.669 -8.432 1.00 20.47 81 ALA E C 1
ATOM 4871 O O . ALA E 1 83 ? -37.239 33.055 -7.604 1.00 20.48 81 ALA E O 1
ATOM 4873 N N . PHE E 1 84 ? -35.615 34.540 -8.071 1.00 18.88 82 PHE E N 1
ATOM 4874 C CA . PHE E 1 84 ? -35.318 34.824 -6.666 1.00 21.92 82 PHE E CA 1
ATOM 4875 C C . PHE E 1 84 ? -36.143 36.032 -6.232 1.00 26.34 82 PHE E C 1
ATOM 4876 O O . PHE E 1 84 ? -35.751 37.179 -6.445 1.00 29.41 82 PHE E O 1
ATOM 4884 N N . VAL E 1 85 ? -37.279 35.777 -5.603 1.00 30.56 83 VAL E N 1
ATOM 4885 C CA . VAL E 1 85 ? -38.137 36.867 -5.137 1.00 32.20 83 VAL E CA 1
ATOM 4886 C C . VAL E 1 85 ? -37.552 37.437 -3.847 1.00 34.29 83 VAL E C 1
ATOM 4887 O O . VAL E 1 85 ? -37.311 36.676 -2.886 1.00 22.28 83 VAL E O 1
ATOM 4891 N N . PRO E 1 86 ? -37.304 38.745 -3.781 1.00 39.85 84 PRO E N 1
ATOM 4892 C CA . PRO E 1 86 ? -36.656 39.313 -2.593 1.00 33.37 84 PRO E CA 1
ATOM 4893 C C . PRO E 1 86 ? -37.469 39.039 -1.334 1.00 28.96 84 PRO E C 1
ATOM 4894 O O . PRO E 1 86 ? -38.699 39.089 -1.346 1.00 31.23 84 PRO E O 1
ATOM 4898 N N . GLY E 1 87 ? -36.769 38.707 -0.253 1.00 26.78 85 GLY E N 1
ATOM 4899 C CA . GLY E 1 87 ? -37.413 38.378 1.002 1.00 26.92 85 GLY E CA 1
ATOM 4900 C C . GLY E 1 87 ? -38.186 37.073 1.039 1.00 25.17 85 GLY E C 1
ATOM 4901 O O . GLY E 1 87 ? -38.831 36.787 2.058 1.00 29.72 85 GLY E O 1
ATOM 4902 N N . GLN E 1 88 ? -38.147 36.268 -0.018 1.00 21.21 86 GLN E N 1
ATOM 4903 C CA . GLN E 1 88 ? -38.943 35.051 0.003 1.00 23.54 86 GLN E CA 1
ATOM 4904 C C . GLN E 1 88 ? -38.052 33.816 0.135 1.00 23.40 86 GLN E C 1
ATOM 4905 O O . GLN E 1 88 ? -36.921 33.802 -0.367 1.00 20.92 86 GLN E O 1
ATOM 4911 N N . PRO E 1 89 ? -38.531 32.760 0.796 1.00 19.69 87 PRO E N 1
ATOM 4912 C CA . PRO E 1 89 ? -37.777 31.499 0.795 1.00 18.34 87 PRO E CA 1
ATOM 4913 C C . PRO E 1 89 ? -37.675 30.961 -0.620 1.00 15.68 87 PRO E C 1
ATOM 4914 O O . PRO E 1 89 ? -38.569 31.149 -1.446 1.00 15.53 87 PRO E O 1
ATOM 4918 N N . PHE E 1 90 ? -36.555 30.313 -0.913 1.00 10.97 88 PHE E N 1
ATOM 4919 C CA . PHE E 1 90 ? -36.380 29.695 -2.212 1.00 14.07 88 PHE E CA 1
ATOM 4920 C C . PHE E 1 90 ? -35.744 28.328 -2.034 1.00 15.09 88 PHE E C 1
ATOM 4921 O O . PHE E 1 90 ? -35.133 28.023 -1.007 1.00 12.66 88 PHE E O 1
ATOM 4929 N N . GLU E 1 91 ? -35.888 27.519 -3.069 1.00 11.37 89 GLU E N 1
ATOM 4930 C CA . GLU E 1 91 ? -35.219 26.238 -3.162 1.00 12.65 89 GLU E CA 1
ATOM 4931 C C . GLU E 1 91 ? -34.372 26.244 -4.428 1.00 13.16 89 GLU E C 1
ATOM 4932 O O . GLU E 1 91 ? -34.883 26.475 -5.530 1.00 13.26 89 GLU E O 1
ATOM 4938 N N . LEU E 1 92 ? -33.080 26.010 -4.263 1.00 11.08 90 LEU E N 1
ATOM 4939 C CA . LEU E 1 92 ? -32.120 26.038 -5.354 1.00 9.47 90 LEU E CA 1
ATOM 4940 C C . LEU E 1 92 ? -31.552 24.637 -5.510 1.00 9.32 90 LEU E C 1
ATOM 4941 O O . LEU E 1 92 ? -31.002 24.081 -4.552 1.00 10.52 90 LEU E O 1
ATOM 4946 N N . GLN E 1 93 ? -31.694 24.058 -6.692 1.00 9.70 91 GLN E N 1
ATOM 4947 C CA . GLN E 1 93 ? -31.125 22.747 -6.959 1.00 10.10 91 GLN E CA 1
ATOM 4948 C C . GLN E 1 93 ? -30.021 22.831 -7.994 1.00 10.47 91 GLN E C 1
ATOM 4949 O O . GLN E 1 93 ? -30.142 23.553 -8.983 1.00 9.06 91 GLN E O 1
ATOM 4955 N N . PHE E 1 94 ? -28.960 22.057 -7.775 1.00 9.93 92 PHE E N 1
ATOM 4956 C CA . PHE E 1 94 ? -27.962 21.801 -8.800 1.00 11.44 92 PHE E CA 1
ATOM 4957 C C . PHE E 1 94 ? -27.985 20.313 -9.100 1.00 10.55 92 PHE E C 1
ATOM 4958 O O . PHE E 1 94 ? -27.810 19.493 -8.192 1.00 10.42 92 PHE E O 1
ATOM 4966 N N . LEU E 1 95 ? -28.209 19.973 -10.365 1.00 8.23 93 LEU E N 1
ATOM 4967 C CA . LEU E 1 95 ? -28.133 18.598 -10.851 1.00 9.24 93 LEU E CA 1
ATOM 4968 C C . LEU E 1 95 ? -26.843 18.430 -11.636 1.00 10.88 93 LEU E C 1
ATOM 4969 O O . LEU E 1 95 ? -26.626 19.139 -12.622 1.00 14.18 93 LEU E O 1
ATOM 4974 N N . VAL E 1 96 ? -26.007 17.482 -11.224 1.00 10.24 94 VAL E N 1
ATOM 4975 C CA . VAL E 1 96 ? -24.730 17.220 -11.883 1.00 12.45 94 VAL E CA 1
ATOM 4976 C C . VAL E 1 96 ? -24.926 16.045 -12.824 1.00 11.18 94 VAL E C 1
ATOM 4977 O O . VAL E 1 96 ? -25.118 14.913 -12.372 1.00 12.65 94 VAL E O 1
ATOM 4981 N N . LEU E 1 97 ? -24.850 16.302 -14.125 1.00 12.17 95 LEU E N 1
ATOM 4982 C CA . LEU E 1 97 ? -24.923 15.270 -15.145 1.00 13.93 95 LEU E CA 1
ATOM 4983 C C . LEU E 1 97 ? -23.556 15.104 -15.808 1.00 13.97 95 LEU E C 1
ATOM 4984 O O . LEU E 1 97 ? -22.609 15.837 -15.534 1.00 11.66 95 LEU E O 1
ATOM 4989 N N . GLU E 1 98 ? -23.468 14.112 -16.694 1.00 14.65 96 GLU E N 1
ATOM 4990 C CA . GLU E 1 98 ? -22.209 13.805 -17.356 1.00 17.29 96 GLU E CA 1
ATOM 4991 C C . GLU E 1 98 ? -21.711 14.985 -18.185 1.00 18.03 96 GLU E C 1
ATOM 4992 O O . GLU E 1 98 ? -20.501 15.208 -18.295 1.00 14.82 96 GLU E O 1
ATOM 4998 N N . ASN E 1 99 ? -22.623 15.755 -18.755 1.00 15.06 97 ASN E N 1
ATOM 4999 C CA . ASN E 1 99 ? -22.253 16.823 -19.660 1.00 18.86 97 ASN E CA 1
ATOM 5000 C C . ASN E 1 99 ? -22.338 18.218 -19.043 1.00 18.15 97 ASN E C 1
ATOM 5001 O O . ASN E 1 99 ? -21.683 19.131 -19.555 1.00 13.89 97 ASN E O 1
ATOM 5006 N N . GLU E 1 100 ? -23.120 18.414 -17.977 1.00 14.88 98 GLU E N 1
ATOM 5007 C CA . GLU E 1 100 ? -23.403 19.768 -17.501 1.00 11.19 98 GLU E CA 1
ATOM 5008 C C . GLU E 1 100 ? -23.962 19.722 -16.085 1.00 13.03 98 GLU E C 1
ATOM 5009 O O . GLU E 1 100 ? -24.351 18.657 -15.583 1.00 9.45 98 GLU E O 1
ATOM 5015 N N . TYR E 1 101 ? -23.947 20.898 -15.436 1.00 13.25 99 TYR E N 1
ATOM 5016 C CA . TYR E 1 101 ? -24.788 21.188 -14.282 1.00 13.00 99 TYR E CA 1
ATOM 5017 C C . TYR E 1 101 ? -26.091 21.787 -14.775 1.00 12.41 99 TYR E C 1
ATOM 5018 O O . TYR E 1 101 ? -26.086 22.674 -15.629 1.00 15.78 99 TYR E O 1
ATOM 5027 N N . GLN E 1 102 ? -27.206 21.327 -14.223 1.00 11.99 100 GLN E N 1
ATOM 5028 C CA . GLN E 1 102 ? -28.496 21.948 -14.491 1.00 10.01 100 GLN E CA 1
ATOM 5029 C C . GLN E 1 102 ? -28.967 22.619 -13.213 1.00 10.55 100 GLN E C 1
ATOM 5030 O O . GLN E 1 102 ? -28.849 22.040 -12.128 1.00 10.86 100 GLN E O 1
ATOM 5036 N N . VAL E 1 103 ? -29.460 23.853 -13.330 1.00 9.18 101 VAL E N 1
ATOM 5037 C CA . VAL E 1 103 ? -29.883 24.639 -12.180 1.00 8.46 101 VAL E CA 1
ATOM 5038 C C . VAL E 1 103 ? -31.392 24.806 -12.215 1.00 11.48 101 VAL E C 1
ATOM 5039 O O . VAL E 1 103 ? -31.967 25.139 -13.257 1.00 14.44 101 VAL E O 1
ATOM 5043 N N . PHE E 1 104 ? -32.023 24.634 -11.057 1.00 10.85 102 PHE E N 1
ATOM 5044 C CA . PHE E 1 104 ? -33.455 24.823 -10.908 1.00 10.71 102 PHE E CA 1
ATOM 5045 C C . PHE E 1 104 ? -33.679 25.690 -9.686 1.00 11.52 102 PHE E C 1
ATOM 5046 O O . PHE E 1 104 ? -32.973 25.543 -8.688 1.00 11.00 102 PHE E O 1
ATOM 5054 N N . VAL E 1 105 ? -34.669 26.579 -9.757 1.00 10.38 103 VAL E N 1
ATOM 5055 C CA . VAL E 1 105 ? -35.084 27.389 -8.619 1.00 9.44 103 VAL E CA 1
ATOM 5056 C C . VAL E 1 105 ? -36.587 27.228 -8.463 1.00 14.66 103 VAL E C 1
ATOM 5057 O O . VAL E 1 105 ? -37.341 27.456 -9.417 1.00 12.20 103 VAL E O 1
ATOM 5061 N N . ASN E 1 106 ? -37.016 26.826 -7.270 1.00 13.13 104 ASN E N 1
ATOM 5062 C CA . ASN E 1 106 ? -38.424 26.559 -6.992 1.00 13.74 104 ASN E CA 1
ATOM 5063 C C . ASN E 1 106 ? -39.036 25.683 -8.077 1.00 15.77 104 ASN E C 1
ATOM 5064 O O . ASN E 1 106 ? -40.088 25.989 -8.643 1.00 14.76 104 ASN E O 1
ATOM 5069 N N . ASN E 1 107 ? -38.330 24.595 -8.396 1.00 16.13 105 ASN E N 1
ATOM 5070 C CA . ASN E 1 107 ? -38.790 23.567 -9.324 1.00 16.68 105 ASN E CA 1
ATOM 5071 C C . ASN E 1 107 ? -38.889 24.055 -10.774 1.00 23.26 105 ASN E C 1
ATOM 5072 O O . ASN E 1 107 ? -39.554 23.421 -11.607 1.00 22.04 105 ASN E O 1
ATOM 5077 N N . LYS E 1 108 ? -38.219 25.151 -11.121 1.00 17.41 106 LYS E N 1
ATOM 5078 C CA . LYS E 1 108 ? -38.221 25.614 -12.504 1.00 14.45 106 LYS E CA 1
ATOM 5079 C C . LYS E 1 108 ? -36.799 25.593 -13.055 1.00 15.07 106 LYS E C 1
ATOM 5080 O O . LYS E 1 108 ? -35.872 25.997 -12.351 1.00 14.54 106 LYS E O 1
ATOM 5086 N N . PRO E 1 109 ? -36.587 25.156 -14.296 1.00 14.56 107 PRO E N 1
ATOM 5087 C CA . PRO E 1 109 ? -35.236 25.238 -14.874 1.00 11.90 107 PRO E CA 1
ATOM 5088 C C . PRO E 1 109 ? -34.839 26.695 -15.086 1.00 19.20 107 PRO E C 1
ATOM 5089 O O . PRO E 1 109 ? -35.625 27.490 -15.605 1.00 17.40 107 PRO E O 1
ATOM 5093 N N . ILE E 1 110 ? -33.612 27.042 -14.682 1.00 13.81 108 ILE E N 1
ATOM 5094 C CA . ILE E 1 110 ? -33.100 28.406 -14.775 1.00 15.54 108 ILE E CA 1
ATOM 5095 C C . ILE E 1 110 ? -31.997 28.523 -15.825 1.00 19.75 108 ILE E C 1
ATOM 5096 O O . ILE E 1 110 ? -32.017 29.432 -16.655 1.00 17.40 108 ILE E O 1
ATOM 5101 N N . CYS E 1 111 ? -31.033 27.603 -15.808 1.00 16.37 109 CYS E N 1
ATOM 5102 C CA . CYS E 1 111 ? -29.853 27.697 -16.663 1.00 14.63 109 CYS E CA 1
ATOM 5103 C C . CYS E 1 111 ? -29.051 26.417 -16.526 1.00 15.46 109 CYS E C 1
ATOM 5104 O O . CYS E 1 111 ? -29.250 25.643 -15.587 1.00 14.89 109 CYS E O 1
ATOM 5107 N N . GLN E 1 112 ? -28.127 26.213 -17.468 1.00 14.72 110 GLN E N 1
ATOM 5108 C CA . GLN E 1 112 ? -27.238 25.059 -17.461 1.00 16.06 110 GLN E CA 1
ATOM 5109 C C . GLN E 1 112 ? -25.806 25.531 -17.691 1.00 17.22 110 GLN E C 1
ATOM 5110 O O . GLN E 1 112 ? -25.572 26.576 -18.308 1.00 18.60 110 GLN E O 1
ATOM 5116 N N . PHE E 1 113 ? -24.845 24.753 -17.197 1.00 13.38 111 PHE E N 1
ATOM 5117 C CA . PHE E 1 113 ? -23.431 25.116 -17.303 1.00 14.45 111 PHE E CA 1
ATOM 5118 C C . PHE E 1 113 ? -22.653 23.877 -17.725 1.00 10.27 111 PHE E C 1
ATOM 5119 O O . PHE E 1 113 ? -22.493 22.953 -16.926 1.00 12.98 111 PHE E O 1
ATOM 5127 N N . ALA E 1 114 ? -22.181 23.840 -18.972 1.00 11.18 112 ALA E N 1
ATOM 5128 C CA . ALA E 1 114 ? -21.386 22.700 -19.421 1.00 14.10 112 ALA E CA 1
ATOM 5129 C C . ALA E 1 114 ? -20.115 22.581 -18.595 1.00 15.33 112 ALA E C 1
ATOM 5130 O O . ALA E 1 114 ? -19.536 23.582 -18.166 1.00 17.58 112 ALA E O 1
ATOM 5132 N N . HIS E 1 115 ? -19.674 21.340 -18.374 1.00 15.89 113 HIS E N 1
ATOM 5133 C CA . HIS E 1 115 ? -18.449 21.121 -17.613 1.00 15.26 113 HIS E CA 1
ATOM 5134 C C . HIS E 1 115 ? -17.259 21.700 -18.356 1.00 17.00 113 HIS E C 1
ATOM 5135 O O . HIS E 1 115 ? -17.075 21.445 -19.548 1.00 17.73 113 HIS E O 1
ATOM 5142 N N . ARG E 1 116 ? -16.454 22.489 -17.648 1.00 18.44 114 ARG E N 1
ATOM 5143 C CA . ARG E 1 116 ? -15.192 22.975 -18.181 1.00 18.25 114 ARG E CA 1
ATOM 5144 C C . ARG E 1 116 ? -13.987 22.289 -17.573 1.00 15.06 114 ARG E C 1
ATOM 5145 O O . ARG E 1 116 ? -12.968 22.153 -18.246 1.00 15.90 114 ARG E O 1
ATOM 5153 N N . LEU E 1 117 ? -14.078 21.885 -16.311 1.00 15.42 115 LEU E N 1
ATOM 5154 C CA . LEU E 1 117 ? -13.115 21.075 -15.591 1.00 13.22 115 LEU E CA 1
ATOM 5155 C C . LEU E 1 117 ? -13.823 19.816 -15.111 1.00 14.91 115 LEU E C 1
ATOM 5156 O O . LEU E 1 117 ? -15.047 19.831 -14.942 1.00 16.23 115 LEU E O 1
ATOM 5161 N N . PRO E 1 118 ? -13.104 18.712 -14.907 1.00 17.17 116 PRO E N 1
ATOM 5162 C CA . PRO E 1 118 ? -13.786 17.445 -14.583 1.00 13.83 116 PRO E CA 1
ATOM 5163 C C . PRO E 1 118 ? -14.633 17.567 -13.316 1.00 15.67 116 PRO E C 1
ATOM 5164 O O . PRO E 1 118 ? -14.194 18.118 -12.302 1.00 12.02 116 PRO E O 1
ATOM 5168 N N . LEU E 1 119 ? -15.866 17.052 -13.381 1.00 13.71 117 LEU E N 1
ATOM 5169 C CA . LEU E 1 119 ? -16.697 17.044 -12.180 1.00 15.04 117 LEU E CA 1
ATOM 5170 C C . LEU E 1 119 ? -16.057 16.205 -11.081 1.00 11.86 117 LEU E C 1
ATOM 5171 O O . LEU E 1 119 ? -16.264 16.471 -9.890 1.00 12.17 117 LEU E O 1
ATOM 5176 N N . GLN E 1 120 ? -15.258 15.209 -11.465 1.00 11.47 118 GLN E N 1
ATOM 5177 C CA . GLN E 1 120 ? -14.561 14.365 -10.499 1.00 13.11 118 GLN E CA 1
ATOM 5178 C C . GLN E 1 120 ? -13.543 15.146 -9.667 1.00 14.88 118 GLN E C 1
ATOM 5179 O O . GLN E 1 120 ? -13.136 14.681 -8.597 1.00 12.10 118 GLN E O 1
ATOM 5185 N N . SER E 1 121 ? -13.140 16.331 -10.118 1.00 10.62 119 SER E N 1
ATOM 5186 C CA . SER E 1 121 ? -12.169 17.120 -9.375 1.00 13.02 119 SER E CA 1
ATOM 5187 C C . SER E 1 121 ? -12.802 17.999 -8.300 1.00 14.50 119 SER E C 1
ATOM 5188 O O . SER E 1 121 ? -12.069 18.559 -7.482 1.00 14.77 119 SER E O 1
ATOM 5191 N N . VAL E 1 122 ? -14.133 18.146 -8.283 1.00 11.91 120 VAL E N 1
ATOM 5192 C CA . VAL E 1 122 ? -14.790 18.913 -7.226 1.00 11.77 120 VAL E CA 1
ATOM 5193 C C . VAL E 1 122 ? -14.691 18.151 -5.906 1.00 13.20 120 VAL E C 1
ATOM 5194 O O . VAL E 1 122 ? -15.075 16.980 -5.816 1.00 11.61 120 VAL E O 1
ATOM 5198 N N . LYS E 1 123 ? -14.200 18.821 -4.861 1.00 11.32 121 LYS E N 1
ATOM 5199 C CA . LYS E 1 123 ? -14.083 18.203 -3.547 1.00 13.60 121 LYS E CA 1
ATOM 5200 C C . LYS E 1 123 ? -14.758 18.985 -2.430 1.00 15.49 121 LYS E C 1
ATOM 5201 O O . LYS E 1 123 ? -14.836 18.473 -1.306 1.00 14.31 121 LYS E O 1
ATOM 5207 N N . MET E 1 124 ? -15.238 20.195 -2.692 1.00 11.73 122 MET E N 1
ATOM 5208 C CA . MET E 1 124 ? -15.739 21.059 -1.635 1.00 12.11 122 MET E CA 1
ATOM 5209 C C . MET E 1 124 ? -16.890 21.888 -2.179 1.00 13.64 122 MET E C 1
ATOM 5210 O O . MET E 1 124 ? -16.748 22.571 -3.201 1.00 14.93 122 MET E O 1
ATOM 5215 N N . LEU E 1 125 ? -18.028 21.813 -1.502 1.00 11.35 123 LEU E N 1
ATOM 5216 C CA . LEU E 1 125 ? -19.162 22.685 -1.770 1.00 9.97 123 LEU E CA 1
ATOM 5217 C C . LEU E 1 125 ? -19.127 23.863 -0.799 1.00 8.72 123 LEU E C 1
ATOM 5218 O O . LEU E 1 125 ? -18.953 23.672 0.405 1.00 12.31 123 LEU E O 1
ATOM 5223 N N . ASP E 1 126 ? -19.326 25.073 -1.316 1.00 11.93 124 ASP E N 1
ATOM 5224 C CA . ASP E 1 126 ? -19.304 26.293 -0.509 1.00 12.57 124 ASP E CA 1
ATOM 5225 C C . ASP E 1 126 ? -20.556 27.086 -0.848 1.00 10.12 124 ASP E C 1
ATOM 5226 O O . ASP E 1 126 ? -20.768 27.444 -2.009 1.00 12.62 124 ASP E O 1
ATOM 5231 N N . VAL E 1 127 ? -21.386 27.358 0.152 1.00 12.08 125 VAL E N 1
ATOM 5232 C CA . VAL E 1 127 ? -22.620 28.109 -0.041 1.00 9.29 125 VAL E CA 1
ATOM 5233 C C . VAL E 1 127 ? -22.566 29.317 0.875 1.00 11.11 125 VAL E C 1
ATOM 5234 O O . VAL E 1 127 ? -22.333 29.175 2.078 1.00 10.34 125 VAL E O 1
ATOM 5238 N N . ARG E 1 128 ? -22.794 30.501 0.319 1.00 12.04 126 ARG E N 1
ATOM 5239 C CA . ARG E 1 128 ? -22.758 31.698 1.151 1.00 16.68 126 ARG E CA 1
ATOM 5240 C C . ARG E 1 128 ? -23.638 32.777 0.537 1.00 18.41 126 ARG E C 1
ATOM 5241 O O . ARG E 1 128 ? -24.088 32.667 -0.610 1.00 18.49 126 ARG E O 1
ATOM 5249 N N . GLY E 1 129 ? -23.877 33.829 1.311 1.00 19.00 127 GLY E N 1
ATOM 5250 C CA . GLY E 1 129 ? -24.512 35.021 0.784 1.00 21.03 127 GLY E CA 1
ATOM 5251 C C . GLY E 1 129 ? -25.355 35.724 1.832 1.00 22.83 127 GLY E C 1
ATOM 5252 O O . GLY E 1 129 ? -25.333 35.381 3.014 1.00 17.82 127 GLY E O 1
ATOM 5253 N N . ASP E 1 130 ? -26.093 36.738 1.361 1.00 19.84 128 ASP E N 1
ATOM 5254 C CA . ASP E 1 130 ? -27.038 37.488 2.185 1.00 16.78 128 ASP E CA 1
ATOM 5255 C C . ASP E 1 130 ? -28.325 36.675 2.312 1.00 22.20 128 ASP E C 1
ATOM 5256 O O . ASP E 1 130 ? -29.399 37.028 1.815 1.00 18.02 128 ASP E O 1
ATOM 5261 N N . ILE E 1 131 ? -28.194 35.548 3.004 1.00 18.62 129 ILE E N 1
ATOM 5262 C CA . ILE E 1 131 ? -29.263 34.573 3.111 1.00 16.99 129 ILE E CA 1
ATOM 5263 C C . ILE E 1 131 ? -29.332 34.086 4.547 1.00 16.40 129 ILE E C 1
ATOM 5264 O O . ILE E 1 131 ? -28.374 34.189 5.314 1.00 15.94 129 ILE E O 1
ATOM 5269 N N . VAL E 1 132 ? -30.501 33.589 4.913 1.00 16.81 130 VAL E N 1
ATOM 5270 C CA . VAL E 1 132 ? -30.651 32.683 6.041 1.00 16.07 130 VAL E CA 1
ATOM 5271 C C . VAL E 1 132 ? -30.664 31.292 5.431 1.00 15.69 130 VAL E C 1
ATOM 5272 O O . VAL E 1 132 ? -31.549 30.971 4.634 1.00 15.28 130 VAL E O 1
ATOM 5276 N N . LEU E 1 133 ? -29.652 30.487 5.740 1.00 13.75 131 LEU E N 1
ATOM 5277 C CA . LEU E 1 133 ? -29.471 29.185 5.102 1.00 11.52 131 LEU E CA 1
ATOM 5278 C C . LEU E 1 133 ? -30.080 28.133 6.014 1.00 16.23 131 LEU E C 1
ATOM 5279 O O . LEU E 1 133 ? -29.595 27.921 7.131 1.00 14.37 131 LEU E O 1
ATOM 5284 N N . THR E 1 134 ? -31.160 27.498 5.560 1.00 14.65 132 THR E N 1
ATOM 5285 C CA . THR E 1 134 ? -31.873 26.575 6.433 1.00 15.37 132 THR E CA 1
ATOM 5286 C C . THR E 1 134 ? -31.474 25.119 6.214 1.00 10.29 132 THR E C 1
ATOM 5287 O O . THR E 1 134 ? -31.399 24.362 7.185 1.00 11.53 132 THR E O 1
ATOM 5291 N N . SER E 1 135 ? -31.183 24.710 4.976 1.00 11.40 133 SER E N 1
ATOM 5292 C CA . SER E 1 135 ? -30.768 23.335 4.737 1.00 12.77 133 SER E CA 1
ATOM 5293 C C . SER E 1 135 ? -29.965 23.233 3.447 1.00 12.47 133 SER E C 1
ATOM 5294 O O . SER E 1 135 ? -30.182 23.991 2.492 1.00 11.31 133 SER E O 1
ATOM 5297 N N . VAL E 1 136 ? -29.041 22.272 3.443 1.00 9.00 134 VAL E N 1
ATOM 5298 C CA . VAL E 1 136 ? -28.238 21.871 2.290 1.00 8.35 134 VAL E CA 1
ATOM 5299 C C . VAL E 1 136 ? -28.243 20.351 2.302 1.00 10.30 134 VAL E C 1
ATOM 5300 O O . VAL E 1 136 ? -27.873 19.744 3.309 1.00 5.74 134 VAL E O 1
ATOM 5304 N N . ASP E 1 137 ? -28.674 19.740 1.205 1.00 9.35 135 ASP E N 1
ATOM 5305 C CA . ASP E 1 137 ? -28.757 18.295 1.104 1.00 10.67 135 ASP E CA 1
ATOM 5306 C C . ASP E 1 137 ? -28.158 17.851 -0.210 1.00 10.60 135 ASP E C 1
ATOM 5307 O O . ASP E 1 137 ? -28.258 18.560 -1.214 1.00 10.84 135 ASP E O 1
ATOM 5312 N N . THR E 1 138 ? -27.535 16.670 -0.196 1.00 8.28 136 THR E N 1
ATOM 5313 C CA . THR E 1 138 ? -26.993 16.079 -1.409 1.00 10.31 136 THR E CA 1
ATOM 5314 C C . THR E 1 138 ? -27.390 14.610 -1.476 1.00 12.58 136 THR E C 1
ATOM 5315 O O . THR E 1 138 ? -27.627 13.965 -0.449 1.00 11.29 136 THR E O 1
ATOM 5319 N N . LEU E 1 139 ? -27.448 14.085 -2.700 1.00 12.33 137 LEU E N 1
ATOM 5320 C CA . LEU E 1 139 ? -27.733 12.664 -2.942 1.00 13.53 137 LEU E CA 1
ATOM 5321 C C . LEU E 1 139 ? -27.086 12.235 -4.258 1.00 16.30 137 LEU E C 1
ATOM 5322 O O . LEU E 1 139 ? -27.177 12.979 -5.249 1.00 16.21 137 LEU E O 1
ATOM 5327 N N . SER F 1 5 ? -33.945 -29.902 27.711 1.00 20.05 3 SER F N 1
ATOM 5328 C CA . SER F 1 5 ? -33.620 -29.950 26.292 1.00 18.78 3 SER F CA 1
ATOM 5329 C C . SER F 1 5 ? -32.145 -30.287 26.082 1.00 17.34 3 SER F C 1
ATOM 5330 O O . SER F 1 5 ? -31.387 -30.431 27.040 1.00 21.82 3 SER F O 1
ATOM 5333 N N . LEU F 1 6 ? -31.740 -30.404 24.824 1.00 18.02 4 LEU F N 1
ATOM 5334 C CA . LEU F 1 6 ? -30.378 -30.801 24.498 1.00 13.92 4 LEU F CA 1
ATOM 5335 C C . LEU F 1 6 ? -29.419 -29.636 24.702 1.00 14.24 4 LEU F C 1
ATOM 5336 O O . LEU F 1 6 ? -29.828 -28.467 24.653 1.00 15.43 4 LEU F O 1
ATOM 5341 N N . PRO F 1 7 ? -28.135 -29.922 24.934 1.00 11.39 5 PRO F N 1
ATOM 5342 C CA . PRO F 1 7 ? -27.143 -28.842 24.978 1.00 16.27 5 PRO F CA 1
ATOM 5343 C C . PRO F 1 7 ? -27.168 -28.007 23.706 1.00 17.04 5 PRO F C 1
ATOM 5344 O O . PRO F 1 7 ? -27.409 -28.512 22.606 1.00 11.00 5 PRO F O 1
ATOM 5348 N N . ASN F 1 8 ? -26.899 -26.715 23.879 1.00 13.48 6 ASN F N 1
ATOM 5349 C CA . ASN F 1 8 ? -26.892 -25.724 22.808 1.00 16.11 6 ASN F CA 1
ATOM 5350 C C . ASN F 1 8 ? -25.736 -24.768 23.092 1.00 17.49 6 ASN F C 1
ATOM 5351 O O . ASN F 1 8 ? -25.807 -23.994 24.040 1.00 18.40 6 ASN F O 1
ATOM 5356 N N . PRO F 1 9 ? -24.668 -24.814 22.270 1.00 14.52 7 PRO F N 1
ATOM 5357 C CA . PRO F 1 9 ? -24.551 -25.635 21.051 1.00 16.99 7 PRO F CA 1
ATOM 5358 C C . PRO F 1 9 ? -24.495 -27.154 21.248 1.00 15.25 7 PRO F C 1
ATOM 5359 O O . PRO F 1 9 ? -24.075 -27.664 22.282 1.00 14.27 7 PRO F O 1
ATOM 5363 N N . TYR F 1 10 ? -24.958 -27.856 20.221 1.00 15.17 8 TYR F N 1
ATOM 5364 C CA . TYR F 1 10 ? -25.009 -29.309 20.177 1.00 12.34 8 TYR F CA 1
ATOM 5365 C C . TYR F 1 10 ? -23.965 -29.802 19.186 1.00 13.79 8 TYR F C 1
ATOM 5366 O O . TYR F 1 10 ? -23.892 -29.290 18.060 1.00 13.07 8 TYR F O 1
ATOM 5375 N N . LEU F 1 11 ? -23.174 -30.796 19.600 1.00 12.54 9 LEU F N 1
ATOM 5376 C CA . LEU F 1 11 ? -22.140 -31.401 18.767 1.00 11.46 9 LEU F CA 1
ATOM 5377 C C . LEU F 1 11 ? -22.418 -32.889 18.592 1.00 9.37 9 LEU F C 1
ATOM 5378 O O . LEU F 1 11 ? -22.818 -33.565 19.544 1.00 12.16 9 LEU F O 1
ATOM 5383 N N . GLN F 1 12 ? -22.158 -33.401 17.387 1.00 11.36 10 GLN F N 1
ATOM 5384 C CA . GLN F 1 12 ? -22.191 -34.841 17.133 1.00 9.82 10 GLN F CA 1
ATOM 5385 C C . GLN F 1 12 ? -21.229 -35.206 16.009 1.00 9.53 10 GLN F C 1
ATOM 5386 O O . GLN F 1 12 ? -21.321 -34.668 14.899 1.00 10.65 10 GLN F O 1
ATOM 5392 N N . SER F 1 13 ? -20.315 -36.127 16.303 1.00 11.39 11 SER F N 1
ATOM 5393 C CA . SER F 1 13 ? -19.481 -36.738 15.270 1.00 12.48 11 SER F CA 1
ATOM 5394 C C . SER F 1 13 ? -20.341 -37.511 14.275 1.00 11.60 11 SER F C 1
ATOM 5395 O O . SER F 1 13 ? -21.245 -38.262 14.666 1.00 10.14 11 SER F O 1
ATOM 5398 N N . VAL F 1 14 ? -20.047 -37.334 12.977 1.00 8.64 12 VAL F N 1
ATOM 5399 C CA . VAL F 1 14 ? -20.823 -37.962 11.909 1.00 8.97 12 VAL F CA 1
ATOM 5400 C C . VAL F 1 14 ? -19.911 -38.486 10.807 1.00 11.41 12 VAL F C 1
ATOM 5401 O O . VAL F 1 14 ? -18.755 -38.076 10.663 1.00 11.96 12 VAL F O 1
ATOM 5405 N N . SER F 1 15 ? -20.469 -39.403 10.018 1.00 14.14 13 SER F N 1
ATOM 5406 C CA . SER F 1 15 ? -19.904 -39.836 8.746 1.00 14.26 13 SER F CA 1
ATOM 5407 C C . SER F 1 15 ? -21.028 -39.822 7.723 1.00 15.44 13 SER F C 1
ATOM 5408 O O . SER F 1 15 ? -21.969 -40.625 7.814 1.00 13.42 13 SER F O 1
ATOM 5411 N N . LEU F 1 16 ? -20.947 -38.895 6.768 1.00 11.32 14 LEU F N 1
ATOM 5412 C CA . LEU F 1 16 ? -22.012 -38.739 5.791 1.00 11.17 14 LEU F CA 1
ATOM 5413 C C . LEU F 1 16 ? -21.905 -39.786 4.690 1.00 13.24 14 LEU F C 1
ATOM 5414 O O . LEU F 1 16 ? -20.839 -40.361 4.446 1.00 11.21 14 LEU F O 1
ATOM 5419 N N . THR F 1 17 ? -23.029 -40.007 4.005 1.00 11.72 15 THR F N 1
ATOM 5420 C CA . THR F 1 17 ? -23.069 -40.826 2.804 1.00 14.55 15 THR F CA 1
ATOM 5421 C C . THR F 1 17 ? -23.918 -40.140 1.734 1.00 16.56 15 THR F C 1
ATOM 5422 O O . THR F 1 17 ? -24.447 -39.042 1.919 1.00 12.07 15 THR F O 1
ATOM 5426 N N . VAL F 1 18 ? -24.066 -40.837 0.614 1.00 11.87 16 VAL F N 1
ATOM 5427 C CA . VAL F 1 18 ? -24.770 -40.407 -0.585 1.00 14.42 16 VAL F CA 1
ATOM 5428 C C . VAL F 1 18 ? -26.284 -40.525 -0.365 1.00 13.80 16 VAL F C 1
ATOM 5429 O O . VAL F 1 18 ? -27.100 -40.111 -1.200 1.00 11.21 16 VAL F O 1
ATOM 5433 N N . CYS F 1 19 ? -26.669 -41.035 0.801 1.00 14.89 17 CYS F N 1
ATOM 5434 C CA . CYS F 1 19 ? -28.080 -41.135 1.183 1.00 13.22 17 CYS F CA 1
ATOM 5435 C C . CYS F 1 19 ? -28.099 -41.093 2.713 1.00 14.27 17 CYS F C 1
ATOM 5436 O O . CYS F 1 19 ? -28.040 -42.126 3.382 1.00 12.19 17 CYS F O 1
ATOM 5439 N N . TYR F 1 20 ? -28.150 -39.882 3.248 1.00 14.56 18 TYR F N 1
ATOM 5440 C CA . TYR F 1 20 ? -27.996 -39.643 4.671 1.00 12.51 18 TYR F CA 1
ATOM 5441 C C . TYR F 1 20 ? -28.932 -38.518 5.073 1.00 13.21 18 TYR F C 1
ATOM 5442 O O . TYR F 1 20 ? -29.073 -37.540 4.335 1.00 11.95 18 TYR F O 1
ATOM 5451 N N . MET F 1 21 ? -29.560 -38.647 6.243 1.00 13.58 19 MET F N 1
ATOM 5452 C CA . MET F 1 21 ? -30.496 -37.633 6.714 1.00 12.54 19 MET F CA 1
ATOM 5453 C C . MET F 1 21 ? -30.137 -37.142 8.109 1.00 13.53 19 MET F C 1
ATOM 5454 O O . MET F 1 21 ? -29.767 -37.930 8.984 1.00 11.68 19 MET F O 1
ATOM 5459 N N . VAL F 1 22 ? -30.289 -35.836 8.320 1.00 11.59 20 VAL F N 1
ATOM 5460 C CA . VAL F 1 22 ? -30.280 -35.237 9.651 1.00 11.55 20 VAL F CA 1
ATOM 5461 C C . VAL F 1 22 ? -31.660 -34.650 9.882 1.00 12.12 20 VAL F C 1
ATOM 5462 O O . VAL F 1 22 ? -32.182 -33.946 9.009 1.00 11.36 20 VAL F O 1
ATOM 5466 N N . LYS F 1 23 ? -32.260 -34.949 11.039 1.00 8.10 21 LYS F N 1
ATOM 5467 C CA . LYS F 1 23 ? -33.544 -34.357 11.413 1.00 12.81 21 LYS F CA 1
ATOM 5468 C C . LYS F 1 23 ? -33.421 -33.604 12.735 1.00 13.12 21 LYS F C 1
ATOM 5469 O O . LYS F 1 23 ? -33.142 -34.207 13.778 1.00 11.92 21 LYS F O 1
ATOM 5475 N N . ILE F 1 24 ? -33.674 -32.299 12.694 1.00 11.52 22 ILE F N 1
ATOM 5476 C CA . ILE F 1 24 ? -33.533 -31.410 13.849 1.00 13.73 22 ILE F CA 1
ATOM 5477 C C . ILE F 1 24 ? -34.914 -30.906 14.253 1.00 14.90 22 ILE F C 1
ATOM 5478 O O . ILE F 1 24 ? -35.671 -30.395 13.413 1.00 14.86 22 ILE F O 1
ATOM 5483 N N . LYS F 1 25 ? -35.242 -31.052 15.534 1.00 13.37 23 LYS F N 1
ATOM 5484 C CA . LYS F 1 25 ? -36.480 -30.538 16.102 1.00 9.64 23 LYS F CA 1
ATOM 5485 C C . LYS F 1 25 ? -36.146 -29.551 17.214 1.00 11.20 23 LYS F C 1
ATOM 5486 O O . LYS F 1 25 ? -35.409 -29.881 18.148 1.00 9.71 23 LYS F O 1
ATOM 5492 N N . ALA F 1 26 ? -36.684 -28.343 17.102 1.00 12.20 24 ALA F N 1
ATOM 5493 C CA . ALA F 1 26 ? -36.354 -27.261 18.019 1.00 17.36 24 ALA F CA 1
ATOM 5494 C C . ALA F 1 26 ? -37.497 -26.261 18.026 1.00 17.54 24 ALA F C 1
ATOM 5495 O O . ALA F 1 26 ? -38.282 -26.185 17.074 1.00 16.33 24 ALA F O 1
ATOM 5497 N N . ASN F 1 27 ? -37.586 -25.505 19.126 1.00 25.93 25 ASN F N 1
ATOM 5498 C CA . ASN F 1 27 ? -38.485 -24.359 19.237 1.00 25.33 25 ASN F CA 1
ATOM 5499 C C . ASN F 1 27 ? -37.653 -23.094 19.028 1.00 21.84 25 ASN F C 1
ATOM 5500 O O . ASN F 1 27 ? -36.676 -22.857 19.751 1.00 21.87 25 ASN F O 1
ATOM 5505 N N . LEU F 1 28 ? -38.021 -22.303 18.033 1.00 20.75 26 LEU F N 1
ATOM 5506 C CA . LEU F 1 28 ? -37.367 -21.019 17.811 1.00 20.06 26 LEU F CA 1
ATOM 5507 C C . LEU F 1 28 ? -37.842 -20.017 18.860 1.00 23.44 26 LEU F C 1
ATOM 5508 O O . LEU F 1 28 ? -39.047 -19.775 18.993 1.00 23.51 26 LEU F O 1
ATOM 5513 N N . LEU F 1 29 ? -36.904 -19.441 19.607 1.00 20.18 27 LEU F N 1
ATOM 5514 C CA . LEU F 1 29 ? -37.265 -18.484 20.641 1.00 24.88 27 LEU F CA 1
ATOM 5515 C C . LEU F 1 29 ? -37.792 -17.202 20.018 1.00 27.69 27 LEU F C 1
ATOM 5516 O O . LEU F 1 29 ? -37.603 -16.930 18.831 1.00 27.25 27 LEU F O 1
ATOM 5521 N N . SER F 1 30 ? -38.480 -16.411 20.834 1.00 31.89 28 SER F N 1
ATOM 5522 C CA . SER F 1 30 ? -38.966 -15.096 20.421 1.00 33.64 28 SER F CA 1
ATOM 5523 C C . SER F 1 30 ? -38.491 -14.062 21.433 1.00 38.24 28 SER F C 1
ATOM 5524 O O . SER F 1 30 ? -39.286 -13.518 22.209 1.00 39.94 28 SER F O 1
ATOM 5527 N N . PRO F 1 31 ? -37.187 -13.779 21.463 1.00 37.18 29 PRO F N 1
ATOM 5528 C CA . PRO F 1 31 ? -36.687 -12.758 22.388 1.00 36.28 29 PRO F CA 1
ATOM 5529 C C . PRO F 1 31 ? -37.121 -11.365 21.947 1.00 40.98 29 PRO F C 1
ATOM 5530 O O . PRO F 1 31 ? -37.120 -11.038 20.756 1.00 40.78 29 PRO F O 1
ATOM 5534 N N . PHE F 1 32 ? -37.516 -10.554 22.932 1.00 36.32 30 PHE F N 1
ATOM 5535 C CA . PHE F 1 32 ? -38.028 -9.208 22.668 1.00 38.29 30 PHE F CA 1
ATOM 5536 C C . PHE F 1 32 ? -36.981 -8.345 21.971 1.00 36.14 30 PHE F C 1
ATOM 5537 O O . PHE F 1 32 ? -37.317 -7.540 21.091 1.00 32.48 30 PHE F O 1
ATOM 5545 N N . GLY F 1 33 ? -35.702 -8.515 22.331 1.00 30.73 31 GLY F N 1
ATOM 5546 C CA . GLY F 1 33 ? -34.672 -7.579 21.925 1.00 30.68 31 GLY F CA 1
ATOM 5547 C C . GLY F 1 33 ? -33.965 -7.818 20.601 1.00 36.88 31 GLY F C 1
ATOM 5548 O O . GLY F 1 33 ? -33.148 -6.975 20.210 1.00 34.01 31 GLY F O 1
ATOM 5549 N N . LYS F 1 34 ? -34.230 -8.918 19.893 1.00 28.77 32 LYS F N 1
ATOM 5550 C CA . LYS F 1 34 ? -33.497 -9.195 18.658 1.00 26.36 32 LYS F CA 1
ATOM 5551 C C . LYS F 1 34 ? -34.163 -10.345 17.916 1.00 25.66 32 LYS F C 1
ATOM 5552 O O . LYS F 1 34 ? -34.956 -11.102 18.481 1.00 24.59 32 LYS F O 1
ATOM 5558 N N . ASN F 1 35 ? -33.784 -10.495 16.650 1.00 20.36 33 ASN F N 1
ATOM 5559 C CA . ASN F 1 35 ? -34.310 -11.582 15.834 1.00 26.05 33 ASN F CA 1
ATOM 5560 C C . ASN F 1 35 ? -33.544 -12.875 16.115 1.00 21.69 33 ASN F C 1
ATOM 5561 O O . ASN F 1 35 ? -32.312 -12.884 16.074 1.00 19.89 33 ASN F O 1
ATOM 5566 N N . PRO F 1 36 ? -34.233 -13.978 16.391 1.00 20.26 34 PRO F N 1
ATOM 5567 C CA . PRO F 1 36 ? -33.528 -15.227 16.714 1.00 19.48 34 PRO F CA 1
ATOM 5568 C C . PRO F 1 36 ? -32.812 -15.817 15.504 1.00 15.32 34 PRO F C 1
ATOM 5569 O O . PRO F 1 36 ? -33.300 -15.751 14.374 1.00 15.20 34 PRO F O 1
ATOM 5573 N N . GLU F 1 37 ? -31.648 -16.408 15.756 1.00 16.05 35 GLU F N 1
ATOM 5574 C CA . GLU F 1 37 ? -30.794 -16.973 14.727 1.00 16.16 35 GLU F CA 1
ATOM 5575 C C . GLU F 1 37 ? -30.679 -18.478 14.898 1.00 17.03 35 GLU F C 1
ATOM 5576 O O . GLU F 1 37 ? -30.856 -19.022 15.994 1.00 15.74 35 GLU F O 1
ATOM 5582 N N . LEU F 1 38 ? -30.372 -19.143 13.791 1.00 12.10 36 LEU F N 1
ATOM 5583 C CA . LEU F 1 38 ? -30.163 -20.582 13.767 1.00 14.00 36 LEU F CA 1
ATOM 5584 C C . LEU F 1 38 ? -28.978 -20.886 12.866 1.00 11.35 36 LEU F C 1
ATOM 5585 O O . LEU F 1 38 ? -28.884 -20.340 11.763 1.00 12.65 36 LEU F O 1
ATOM 5590 N N . GLN F 1 39 ? -28.091 -21.772 13.324 1.00 8.83 37 GLN F N 1
ATOM 5591 C CA . GLN F 1 39 ? -26.912 -22.136 12.543 1.00 11.58 37 GLN F CA 1
ATOM 5592 C C . GLN F 1 39 ? -26.622 -23.628 12.654 1.00 10.99 37 GLN F C 1
ATOM 5593 O O . GLN F 1 39 ? -26.523 -24.148 13.766 1.00 9.25 37 GLN F O 1
ATOM 5599 N N . VAL F 1 40 ? -26.466 -24.302 11.511 1.00 9.95 38 VAL F N 1
ATOM 5600 C CA . VAL F 1 40 ? -26.078 -25.717 11.457 1.00 12.56 38 VAL F CA 1
ATOM 5601 C C . VAL F 1 40 ? -24.823 -25.834 10.606 1.00 9.84 38 VAL F C 1
ATOM 5602 O O . VAL F 1 40 ? -24.823 -25.424 9.443 1.00 11.83 38 VAL F O 1
ATOM 5606 N N . ASP F 1 41 ? -23.762 -26.397 11.183 1.00 11.22 39 ASP F N 1
ATOM 5607 C CA . ASP F 1 41 ? -22.493 -26.622 10.495 1.00 13.31 39 ASP F CA 1
ATOM 5608 C C . ASP F 1 41 ? -22.296 -28.110 10.225 1.00 13.79 39 ASP F C 1
ATOM 5609 O O . ASP F 1 41 ? -22.260 -28.914 11.160 1.00 12.94 39 ASP F O 1
ATOM 5614 N N . PHE F 1 42 ? -22.136 -28.468 8.956 1.00 12.50 40 PHE F N 1
ATOM 5615 C CA . PHE F 1 42 ? -21.504 -29.735 8.580 1.00 13.32 40 PHE F CA 1
ATOM 5616 C C . PHE F 1 42 ? -20.016 -29.443 8.410 1.00 13.51 40 PHE F C 1
ATOM 5617 O O . PHE F 1 42 ? -19.570 -28.993 7.356 1.00 13.61 40 PHE F O 1
ATOM 5625 N N . GLY F 1 43 ? -19.237 -29.674 9.470 1.00 13.22 41 GLY F N 1
ATOM 5626 C CA . GLY F 1 43 ? -17.851 -29.264 9.521 1.00 17.57 41 GLY F CA 1
ATOM 5627 C C . GLY F 1 43 ? -16.873 -30.435 9.460 1.00 20.08 41 GLY F C 1
ATOM 5628 O O . GLY F 1 43 ? -17.246 -31.599 9.610 1.00 15.80 41 GLY F O 1
ATOM 5629 N N . THR F 1 44 ? -15.591 -30.096 9.216 1.00 23.41 42 THR F N 1
ATOM 5630 C CA . THR F 1 44 ? -14.529 -31.107 9.172 1.00 18.65 42 THR F CA 1
ATOM 5631 C C . THR F 1 44 ? -14.093 -31.569 10.551 1.00 24.05 42 THR F C 1
ATOM 5632 O O . THR F 1 44 ? -13.443 -32.616 10.654 1.00 26.27 42 THR F O 1
ATOM 5636 N N . GLY F 1 45 ? -14.413 -30.811 11.596 1.00 27.09 43 GLY F N 1
ATOM 5637 C CA . GLY F 1 45 ? -14.035 -31.179 12.947 1.00 28.99 43 GLY F CA 1
ATOM 5638 C C . GLY F 1 45 ? -12.537 -31.309 13.130 1.00 36.75 43 GLY F C 1
ATOM 5639 O O . GLY F 1 45 ? -12.062 -32.270 13.744 1.00 40.41 43 GLY F O 1
ATOM 5640 N N . THR F 1 46 ? -11.782 -30.347 12.602 1.00 40.32 44 THR F N 1
ATOM 5641 C CA . THR F 1 46 ? -10.321 -30.392 12.667 1.00 39.57 44 THR F CA 1
ATOM 5642 C C . THR F 1 46 ? -9.739 -29.394 13.687 1.00 42.18 44 THR F C 1
ATOM 5643 O O . THR F 1 46 ? -10.160 -28.234 13.784 1.00 39.32 44 THR F O 1
ATOM 5647 N N . GLY F 1 49 ? -11.116 -23.343 13.489 1.00 31.48 47 GLY F N 1
ATOM 5648 C CA . GLY F 1 49 ? -10.711 -22.758 12.219 1.00 27.18 47 GLY F CA 1
ATOM 5649 C C . GLY F 1 49 ? -10.720 -23.688 11.007 1.00 28.08 47 GLY F C 1
ATOM 5650 O O . GLY F 1 49 ? -10.488 -23.242 9.876 1.00 31.01 47 GLY F O 1
ATOM 5651 N N . GLY F 1 50 ? -10.991 -24.973 11.233 1.00 28.42 48 GLY F N 1
ATOM 5652 C CA . GLY F 1 50 ? -10.978 -25.949 10.157 1.00 29.75 48 GLY F CA 1
ATOM 5653 C C . GLY F 1 50 ? -12.074 -25.712 9.132 1.00 22.80 48 GLY F C 1
ATOM 5654 O O . GLY F 1 50 ? -13.005 -24.936 9.341 1.00 24.08 48 GLY F O 1
ATOM 5655 N N . ASP F 1 51 ? -11.948 -26.401 7.996 1.00 21.06 49 ASP F N 1
ATOM 5656 C CA . ASP F 1 51 ? -12.904 -26.255 6.899 1.00 23.56 49 ASP F CA 1
ATOM 5657 C C . ASP F 1 51 ? -14.326 -26.610 7.333 1.00 19.80 49 ASP F C 1
ATOM 5658 O O . ASP F 1 51 ? -14.552 -27.526 8.127 1.00 17.25 49 ASP F O 1
ATOM 5663 N N . ILE F 1 52 ? -15.291 -25.899 6.765 1.00 21.41 50 ILE F N 1
ATOM 5664 C CA . ILE F 1 52 ? -16.707 -26.185 6.946 1.00 16.30 50 ILE F CA 1
ATOM 5665 C C . ILE F 1 52 ? -17.323 -26.396 5.570 1.00 14.71 50 ILE F C 1
ATOM 5666 O O . ILE F 1 52 ? -17.624 -25.438 4.859 1.00 15.15 50 ILE F O 1
ATOM 5671 N N . PRO F 1 53 ? -17.492 -27.645 5.140 1.00 12.91 51 PRO F N 1
ATOM 5672 C CA . PRO F 1 53 ? -18.113 -27.880 3.825 1.00 12.73 51 PRO F CA 1
ATOM 5673 C C . PRO F 1 53 ? -19.471 -27.209 3.645 1.00 12.61 51 PRO F C 1
ATOM 5674 O O . PRO F 1 53 ? -19.789 -26.789 2.524 1.00 13.80 51 PRO F O 1
ATOM 5678 N N . PHE F 1 54 ? -20.273 -27.072 4.703 1.00 9.70 52 PHE F N 1
ATOM 5679 C CA . PHE F 1 54 ? -21.624 -26.534 4.542 1.00 13.32 52 PHE F CA 1
ATOM 5680 C C . PHE F 1 54 ? -22.093 -25.936 5.858 1.00 10.67 52 PHE F C 1
ATOM 5681 O O . PHE F 1 54 ? -22.264 -26.655 6.851 1.00 9.56 52 PHE F O 1
ATOM 5689 N N . ARG F 1 55 ? -22.307 -24.628 5.856 1.00 9.95 53 ARG F N 1
ATOM 5690 C CA . ARG F 1 55 ? -22.933 -23.916 6.955 1.00 12.31 53 ARG F CA 1
ATOM 5691 C C . ARG F 1 55 ? -24.300 -23.438 6.488 1.00 12.96 53 ARG F C 1
ATOM 5692 O O . ARG F 1 55 ? -24.411 -22.776 5.449 1.00 11.26 53 ARG F O 1
ATOM 5700 N N . PHE F 1 56 ? -25.333 -23.803 7.240 1.00 8.10 54 PHE F N 1
ATOM 5701 C CA . PHE F 1 56 ? -26.689 -23.334 7.029 1.00 7.88 54 PHE F CA 1
ATOM 5702 C C . PHE F 1 56 ? -27.011 -22.332 8.131 1.00 11.39 54 PHE F C 1
ATOM 5703 O O . PHE F 1 56 ? -26.871 -22.643 9.319 1.00 11.75 54 PHE F O 1
ATOM 5711 N N . TRP F 1 57 ? -27.428 -21.135 7.741 1.00 10.78 55 TRP F N 1
ATOM 5712 C CA . TRP F 1 57 ? -27.702 -20.052 8.677 1.00 12.47 55 TRP F CA 1
ATOM 5713 C C . TRP F 1 57 ? -29.043 -19.437 8.333 1.00 16.68 55 TRP F C 1
ATOM 5714 O O . TRP F 1 57 ? -29.359 -19.233 7.152 1.00 16.81 55 TRP F O 1
ATOM 5725 N N . TYR F 1 58 ? -29.824 -19.145 9.371 1.00 13.19 56 TYR F N 1
ATOM 5726 C CA . TYR F 1 58 ? -31.147 -18.573 9.210 1.00 12.61 56 TYR F CA 1
ATOM 5727 C C . TYR F 1 58 ? -31.337 -17.452 10.215 1.00 14.25 56 TYR F C 1
ATOM 5728 O O . TYR F 1 58 ? -30.979 -17.597 11.386 1.00 10.97 56 TYR F O 1
ATOM 5737 N N . CYS F 1 59 ? -31.944 -16.357 9.752 1.00 12.56 57 CYS F N 1
ATOM 5738 C CA . CYS F 1 59 ? -32.431 -15.299 10.630 1.00 14.23 57 CYS F CA 1
ATOM 5739 C C . CYS F 1 59 ? -33.359 -14.366 9.863 1.00 13.26 57 CYS F C 1
ATOM 5740 O O . CYS F 1 59 ? -33.022 -13.930 8.757 1.00 13.75 57 CYS F O 1
ATOM 5743 N N . ASP F 1 60 ? -34.539 -14.098 10.423 1.00 17.22 58 ASP F N 1
ATOM 5744 C CA . ASP F 1 60 ? -35.416 -13.012 9.981 1.00 16.39 58 ASP F CA 1
ATOM 5745 C C . ASP F 1 60 ? -35.701 -13.097 8.478 1.00 17.41 58 ASP F C 1
ATOM 5746 O O . ASP F 1 60 ? -35.400 -12.183 7.700 1.00 17.64 58 ASP F O 1
ATOM 5751 N N . GLY F 1 61 ? -36.279 -14.234 8.083 1.00 14.93 59 GLY F N 1
ATOM 5752 C CA . GLY F 1 61 ? -36.691 -14.508 6.718 1.00 18.09 59 GLY F CA 1
ATOM 5753 C C . GLY F 1 61 ? -35.585 -14.800 5.723 1.00 15.18 59 GLY F C 1
ATOM 5754 O O . GLY F 1 61 ? -35.879 -14.947 4.528 1.00 13.06 59 GLY F O 1
ATOM 5755 N N . ILE F 1 62 ? -34.330 -14.884 6.154 1.00 16.10 60 ILE F N 1
ATOM 5756 C CA . ILE F 1 62 ? -33.196 -15.035 5.244 1.00 13.50 60 ILE F CA 1
ATOM 5757 C C . ILE F 1 62 ? -32.433 -16.305 5.598 1.00 16.78 60 ILE F C 1
ATOM 5758 O O . ILE F 1 62 ? -32.047 -16.499 6.755 1.00 15.19 60 ILE F O 1
ATOM 5763 N N . VAL F 1 63 ? -32.217 -17.166 4.602 1.00 17.20 61 VAL F N 1
ATOM 5764 C CA . VAL F 1 63 ? -31.254 -18.261 4.690 1.00 12.47 61 VAL F CA 1
ATOM 5765 C C . VAL F 1 63 ? -29.965 -17.836 4.001 1.00 14.56 61 VAL F C 1
ATOM 5766 O O . VAL F 1 63 ? -29.993 -17.310 2.883 1.00 14.99 61 VAL F O 1
ATOM 5770 N N . VAL F 1 64 ? -28.835 -18.079 4.654 1.00 13.90 62 VAL F N 1
ATOM 5771 C CA . VAL F 1 64 ? -27.521 -17.955 4.043 1.00 12.44 62 VAL F CA 1
ATOM 5772 C C . VAL F 1 64 ? -26.823 -19.305 4.141 1.00 11.69 62 VAL F C 1
ATOM 5773 O O . VAL F 1 64 ? -26.705 -19.870 5.233 1.00 11.58 62 VAL F O 1
ATOM 5777 N N . MET F 1 65 ? -26.333 -19.795 3.011 1.00 10.18 63 MET F N 1
ATOM 5778 C CA . MET F 1 65 ? -25.557 -21.024 2.944 1.00 11.86 63 MET F CA 1
ATOM 5779 C C . MET F 1 65 ? -24.200 -20.711 2.337 1.00 14.67 63 MET F C 1
ATOM 5780 O O . MET F 1 65 ? -24.099 -19.916 1.396 1.00 14.86 63 MET F O 1
ATOM 5785 N N . ASN F 1 66 ? -23.159 -21.333 2.880 1.00 12.89 64 ASN F N 1
ATOM 5786 C CA . ASN F 1 66 ? -21.804 -21.016 2.464 1.00 17.66 64 ASN F CA 1
ATOM 5787 C C . ASN F 1 66 ? -20.877 -22.128 2.930 1.00 15.95 64 ASN F C 1
ATOM 5788 O O . ASN F 1 66 ? -21.265 -23.029 3.685 1.00 14.23 64 ASN F O 1
ATOM 5793 N N . THR F 1 67 ? -19.628 -22.018 2.495 1.00 13.28 65 THR F N 1
ATOM 5794 C CA . THR F 1 67 ? -18.590 -23.010 2.722 1.00 16.28 65 THR F CA 1
ATOM 5795 C C . THR F 1 67 ? -17.341 -22.280 3.177 1.00 19.63 65 THR F C 1
ATOM 5796 O O . THR F 1 67 ? -16.974 -21.261 2.581 1.00 20.12 65 THR F O 1
ATOM 5800 N N . LEU F 1 68 ? -16.700 -22.785 4.229 1.00 16.45 66 LEU F N 1
ATOM 5801 C CA . LEU F 1 68 ? -15.415 -22.265 4.687 1.00 19.91 66 LEU F CA 1
ATOM 5802 C C . LEU F 1 68 ? -14.318 -23.217 4.209 1.00 25.02 66 LEU F C 1
ATOM 5803 O O . LEU F 1 68 ? -14.269 -24.379 4.627 1.00 19.22 66 LEU F O 1
ATOM 5808 N N . LYS F 1 69 ? -13.442 -22.729 3.326 1.00 26.84 67 LYS F N 1
ATOM 5809 C CA . LYS F 1 69 ? -12.333 -23.524 2.811 1.00 22.20 67 LYS F CA 1
ATOM 5810 C C . LYS F 1 69 ? -11.033 -22.755 2.994 1.00 31.97 67 LYS F C 1
ATOM 5811 O O . LYS F 1 69 ? -10.959 -21.566 2.658 1.00 30.92 67 LYS F O 1
ATOM 5817 N N . ASP F 1 70 ? -10.025 -23.431 3.548 1.00 31.24 68 ASP F N 1
ATOM 5818 C CA . ASP F 1 70 ? -8.686 -22.866 3.733 1.00 34.33 68 ASP F CA 1
ATOM 5819 C C . ASP F 1 70 ? -8.749 -21.483 4.369 1.00 37.63 68 ASP F C 1
ATOM 5820 O O . ASP F 1 70 ? -8.157 -20.518 3.881 1.00 30.83 68 ASP F O 1
ATOM 5825 N N . GLY F 1 71 ? -9.509 -21.389 5.457 1.00 32.61 69 GLY F N 1
ATOM 5826 C CA . GLY F 1 71 ? -9.619 -20.160 6.205 1.00 28.34 69 GLY F CA 1
ATOM 5827 C C . GLY F 1 71 ? -10.411 -19.054 5.548 1.00 25.69 69 GLY F C 1
ATOM 5828 O O . GLY F 1 71 ? -10.489 -17.964 6.117 1.00 28.36 69 GLY F O 1
ATOM 5829 N N . SER F 1 72 ? -11.017 -19.283 4.386 1.00 24.23 70 SER F N 1
ATOM 5830 C CA . SER F 1 72 ? -11.771 -18.227 3.722 1.00 31.02 70 SER F CA 1
ATOM 5831 C C . SER F 1 72 ? -13.185 -18.696 3.409 1.00 22.43 70 SER F C 1
ATOM 5832 O O . SER F 1 72 ? -13.377 -19.785 2.859 1.00 20.04 70 SER F O 1
ATOM 5835 N N . TRP F 1 73 ? -14.166 -17.870 3.762 1.00 23.45 71 TRP F N 1
ATOM 5836 C CA . TRP F 1 73 ? -15.548 -18.112 3.376 1.00 21.71 71 TRP F CA 1
ATOM 5837 C C . TRP F 1 73 ? -15.774 -17.746 1.915 1.00 24.24 71 TRP F C 1
ATOM 5838 O O . TRP F 1 73 ? -15.162 -16.814 1.388 1.00 24.30 71 TRP F O 1
ATOM 5849 N N . GLY F 1 74 ? -16.689 -18.469 1.270 1.00 17.50 72 GLY F N 1
ATOM 5850 C CA . GLY F 1 74 ? -16.936 -18.331 -0.149 1.00 19.86 72 GLY F CA 1
ATOM 5851 C C . GLY F 1 74 ? -18.095 -17.408 -0.464 1.00 17.84 72 GLY F C 1
ATOM 5852 O O . GLY F 1 74 ? -18.511 -16.583 0.355 1.00 14.39 72 GLY F O 1
ATOM 5853 N N . LYS F 1 75 ? -18.618 -17.543 -1.682 1.00 23.10 73 LYS F N 1
ATOM 5854 C CA . LYS F 1 75 ? -19.790 -16.769 -2.080 1.00 24.43 73 LYS F CA 1
ATOM 5855 C C . LYS F 1 75 ? -21.035 -17.314 -1.390 1.00 20.61 73 LYS F C 1
ATOM 5856 O O . LYS F 1 75 ? -21.245 -18.526 -1.330 1.00 17.82 73 LYS F O 1
ATOM 5862 N N . GLU F 1 76 ? -21.859 -16.407 -0.871 1.00 21.63 74 GLU F N 1
ATOM 5863 C CA . GLU F 1 76 ? -23.087 -16.771 -0.179 1.00 20.64 74 GLU F CA 1
ATOM 5864 C C . GLU F 1 76 ? -24.186 -17.148 -1.164 1.00 20.63 74 GLU F C 1
ATOM 5865 O O . GLU F 1 76 ? -24.426 -16.439 -2.147 1.00 20.28 74 GLU F O 1
ATOM 5871 N N . GLN F 1 77 ? -24.870 -18.254 -0.887 1.00 15.98 75 GLN F N 1
ATOM 5872 C CA . GLN F 1 77 ? -26.128 -18.571 -1.546 1.00 15.27 75 GLN F CA 1
ATOM 5873 C C . GLN F 1 77 ? -27.209 -18.156 -0.564 1.00 17.62 75 GLN F C 1
ATOM 5874 O O . GLN F 1 77 ? -27.321 -18.729 0.528 1.00 16.19 75 GLN F O 1
ATOM 5880 N N . LYS F 1 78 ? -27.986 -17.149 -0.942 1.00 11.86 76 LYS F N 1
ATOM 5881 C CA . LYS F 1 78 ? -28.878 -16.471 -0.021 1.00 15.72 76 LYS F CA 1
ATOM 5882 C C . LYS F 1 78 ? -30.277 -16.441 -0.616 1.00 15.70 76 LYS F C 1
ATOM 5883 O O . LYS F 1 78 ? -30.439 -16.218 -1.819 1.00 13.89 76 LYS F O 1
ATOM 5889 N N . LEU F 1 79 ? -31.286 -16.678 0.218 1.00 15.54 77 LEU F N 1
ATOM 5890 C CA . LEU F 1 79 ? -32.662 -16.687 -0.264 1.00 13.99 77 LEU F CA 1
ATOM 5891 C C . LEU F 1 79 ? -33.597 -16.305 0.870 1.00 18.76 77 LEU F C 1
ATOM 5892 O O . LEU F 1 79 ? -33.228 -16.340 2.047 1.00 15.18 77 LEU F O 1
ATOM 5897 N N . HIS F 1 80 ? -34.825 -15.963 0.498 1.00 17.37 78 HIS F N 1
ATOM 5898 C CA . HIS F 1 80 ? -35.877 -15.642 1.449 1.00 19.60 78 HIS F CA 1
ATOM 5899 C C . HIS F 1 80 ? -36.735 -16.877 1.712 1.00 17.27 78 HIS F C 1
ATOM 5900 O O . HIS F 1 80 ? -36.983 -17.677 0.806 1.00 16.55 78 HIS F O 1
ATOM 5907 N N . THR F 1 81 ? -37.168 -17.043 2.959 1.00 14.62 79 THR F N 1
ATOM 5908 C CA . THR F 1 81 ? -38.121 -18.099 3.300 1.00 18.59 79 THR F CA 1
ATOM 5909 C C . THR F 1 81 ? -39.017 -17.617 4.431 1.00 18.15 79 THR F C 1
ATOM 5910 O O . THR F 1 81 ? -38.584 -16.865 5.311 1.00 16.91 79 THR F O 1
ATOM 5914 N N . GLU F 1 82 ? -40.270 -18.065 4.405 1.00 17.18 80 GLU F N 1
ATOM 5915 C CA . GLU F 1 82 ? -41.195 -17.833 5.503 1.00 20.95 80 GLU F CA 1
ATOM 5916 C C . GLU F 1 82 ? -41.399 -19.073 6.369 1.00 20.38 80 GLU F C 1
ATOM 5917 O O . GLU F 1 82 ? -42.297 -19.085 7.213 1.00 21.35 80 GLU F O 1
ATOM 5923 N N . ALA F 1 83 ? -40.563 -20.099 6.200 1.00 15.74 81 ALA F N 1
ATOM 5924 C CA . ALA F 1 83 ? -40.839 -21.400 6.808 1.00 18.19 81 ALA F CA 1
ATOM 5925 C C . ALA F 1 83 ? -40.684 -21.387 8.325 1.00 16.38 81 ALA F C 1
ATOM 5926 O O . ALA F 1 83 ? -41.361 -22.159 9.014 1.00 16.47 81 ALA F O 1
ATOM 5928 N N . PHE F 1 84 ? -39.786 -20.559 8.861 1.00 14.49 82 PHE F N 1
ATOM 5929 C CA . PHE F 1 84 ? -39.569 -20.466 10.299 1.00 15.89 82 PHE F CA 1
ATOM 5930 C C . PHE F 1 84 ? -40.456 -19.370 10.870 1.00 24.24 82 PHE F C 1
ATOM 5931 O O . PHE F 1 84 ? -40.480 -18.250 10.348 1.00 27.04 82 PHE F O 1
ATOM 5939 N N . VAL F 1 85 ? -41.180 -19.683 11.937 1.00 28.26 83 VAL F N 1
ATOM 5940 C CA . VAL F 1 85 ? -41.987 -18.707 12.657 1.00 26.57 83 VAL F CA 1
ATOM 5941 C C . VAL F 1 85 ? -41.491 -18.664 14.097 1.00 31.05 83 VAL F C 1
ATOM 5942 O O . VAL F 1 85 ? -41.562 -19.680 14.795 1.00 25.17 83 VAL F O 1
ATOM 5946 N N . PRO F 1 86 ? -40.978 -17.526 14.591 1.00 28.52 84 PRO F N 1
ATOM 5947 C CA . PRO F 1 86 ? -40.495 -17.493 15.978 1.00 28.90 84 PRO F CA 1
ATOM 5948 C C . PRO F 1 86 ? -41.629 -17.794 16.939 1.00 27.62 84 PRO F C 1
ATOM 5949 O O . PRO F 1 86 ? -42.788 -17.457 16.690 1.00 26.14 84 PRO F O 1
ATOM 5953 N N . GLY F 1 87 ? -41.280 -18.463 18.034 1.00 28.95 85 GLY F N 1
ATOM 5954 C CA . GLY F 1 87 ? -42.251 -18.954 18.980 1.00 22.24 85 GLY F CA 1
ATOM 5955 C C . GLY F 1 87 ? -42.824 -20.310 18.654 1.00 23.33 85 GLY F C 1
ATOM 5956 O O . GLY F 1 87 ? -43.461 -20.918 19.527 1.00 26.42 85 GLY F O 1
ATOM 5957 N N . GLN F 1 88 ? -42.626 -20.807 17.432 1.00 17.54 86 GLN F N 1
ATOM 5958 C CA . GLN F 1 88 ? -43.191 -22.093 17.054 1.00 25.45 86 GLN F CA 1
ATOM 5959 C C . GLN F 1 88 ? -42.105 -23.168 16.978 1.00 26.67 86 GLN F C 1
ATOM 5960 O O . GLN F 1 88 ? -40.949 -22.872 16.655 1.00 24.48 86 GLN F O 1
ATOM 5966 N N . PRO F 1 89 ? -42.439 -24.418 17.288 1.00 22.49 87 PRO F N 1
ATOM 5967 C CA . PRO F 1 89 ? -41.512 -25.516 16.999 1.00 23.42 87 PRO F CA 1
ATOM 5968 C C . PRO F 1 89 ? -41.426 -25.757 15.500 1.00 18.31 87 PRO F C 1
ATOM 5969 O O . PRO F 1 89 ? -42.381 -25.527 14.756 1.00 20.50 87 PRO F O 1
ATOM 5973 N N . PHE F 1 90 ? -40.254 -26.200 15.054 1.00 15.95 88 PHE F N 1
ATOM 5974 C CA . PHE F 1 90 ? -40.054 -26.541 13.653 1.00 17.10 88 PHE F CA 1
ATOM 5975 C C . PHE F 1 90 ? -39.322 -27.870 13.556 1.00 16.42 88 PHE F C 1
ATOM 5976 O O . PHE F 1 90 ? -38.646 -28.310 14.490 1.00 10.67 88 PHE F O 1
ATOM 5984 N N . GLU F 1 91 ? -39.455 -28.497 12.393 1.00 13.38 89 GLU F N 1
ATOM 5985 C CA . GLU F 1 91 ? -38.676 -29.672 12.046 1.00 15.57 89 GLU F CA 1
ATOM 5986 C C . GLU F 1 91 ? -37.812 -29.316 10.844 1.00 17.67 89 GLU F C 1
ATOM 5987 O O . GLU F 1 91 ? -38.330 -28.906 9.797 1.00 14.40 89 GLU F O 1
ATOM 5993 N N . LEU F 1 92 ? -36.502 -29.454 11.006 1.00 13.69 90 LEU F N 1
ATOM 5994 C CA . LEU F 1 92 ? -35.530 -29.067 9.991 1.00 13.48 90 LEU F CA 1
ATOM 5995 C C . LEU F 1 92 ? -34.811 -30.323 9.529 1.00 12.81 90 LEU F C 1
ATOM 5996 O O . LEU F 1 92 ? -34.182 -31.014 10.340 1.00 10.83 90 LEU F O 1
ATOM 6001 N N . GLN F 1 93 ? -34.893 -30.624 8.240 1.00 11.89 91 GLN F N 1
ATOM 6002 C CA . GLN F 1 93 ? -34.243 -31.815 7.715 1.00 12.67 91 GLN F CA 1
ATOM 6003 C C . GLN F 1 93 ? -33.179 -31.447 6.701 1.00 12.99 91 GLN F C 1
ATOM 6004 O O . GLN F 1 93 ? -33.401 -30.589 5.836 1.00 14.63 91 GLN F O 1
ATOM 6010 N N . PHE F 1 94 ? -32.031 -32.122 6.803 1.00 11.22 92 PHE F N 1
ATOM 6011 C CA . PHE F 1 94 ? -30.980 -32.055 5.795 1.00 8.14 92 PHE F CA 1
ATOM 6012 C C . PHE F 1 94 ? -30.860 -33.434 5.176 1.00 12.38 92 PHE F C 1
ATOM 6013 O O . PHE F 1 94 ? -30.622 -34.420 5.885 1.00 10.93 92 PHE F O 1
ATOM 6021 N N . LEU F 1 95 ? -31.060 -33.509 3.865 1.00 10.45 93 LEU F N 1
ATOM 6022 C CA . LEU F 1 95 ? -30.856 -34.742 3.113 1.00 9.79 93 LEU F CA 1
ATOM 6023 C C . LEU F 1 95 ? -29.551 -34.634 2.347 1.00 11.85 93 LEU F C 1
ATOM 6024 O O . LEU F 1 95 ? -29.405 -33.742 1.507 1.00 14.38 93 LEU F O 1
ATOM 6029 N N . VAL F 1 96 ? -28.612 -35.536 2.623 1.00 9.14 94 VAL F N 1
ATOM 6030 C CA . VAL F 1 96 ? -27.324 -35.537 1.941 1.00 9.01 94 VAL F CA 1
ATOM 6031 C C . VAL F 1 96 ? -27.397 -36.507 0.765 1.00 14.09 94 VAL F C 1
ATOM 6032 O O . VAL F 1 96 ? -27.516 -37.725 0.950 1.00 10.77 94 VAL F O 1
ATOM 6036 N N . LEU F 1 97 ? -27.318 -35.962 -0.444 1.00 12.58 95 LEU F N 1
ATOM 6037 C CA . LEU F 1 97 ? -27.323 -36.722 -1.677 1.00 12.85 95 LEU F CA 1
ATOM 6038 C C . LEU F 1 97 ? -25.976 -36.576 -2.368 1.00 16.08 95 LEU F C 1
ATOM 6039 O O . LEU F 1 97 ? -25.096 -35.824 -1.939 1.00 13.86 95 LEU F O 1
ATOM 6044 N N . GLU F 1 98 ? -25.827 -37.319 -3.461 1.00 16.81 96 GLU F N 1
ATOM 6045 C CA . GLU F 1 98 ? -24.546 -37.354 -4.155 1.00 19.46 96 GLU F CA 1
ATOM 6046 C C . GLU F 1 98 ? -24.148 -35.972 -4.672 1.00 17.11 96 GLU F C 1
ATOM 6047 O O . GLU F 1 98 ? -22.965 -35.616 -4.669 1.00 18.01 96 GLU F O 1
ATOM 6053 N N . ASN F 1 99 ? -25.124 -35.171 -5.099 1.00 16.22 97 ASN F N 1
ATOM 6054 C CA . ASN F 1 99 ? -24.849 -33.902 -5.762 1.00 17.56 97 ASN F CA 1
ATOM 6055 C C . ASN F 1 99 ? -25.043 -32.680 -4.872 1.00 19.52 97 ASN F C 1
ATOM 6056 O O . ASN F 1 99 ? -24.460 -31.628 -5.165 1.00 15.37 97 ASN F O 1
ATOM 6061 N N . GLU F 1 100 ? -25.832 -32.783 -3.803 1.00 15.42 98 GLU F N 1
ATOM 6062 C CA . GLU F 1 100 ? -26.274 -31.600 -3.073 1.00 14.39 98 GLU F CA 1
ATOM 6063 C C . GLU F 1 100 ? -26.840 -32.029 -1.728 1.00 13.79 98 GLU F C 1
ATOM 6064 O O . GLU F 1 100 ? -27.211 -33.192 -1.539 1.00 14.05 98 GLU F O 1
ATOM 6070 N N . TYR F 1 101 ? -26.892 -31.074 -0.794 1.00 10.38 99 TYR F N 1
ATOM 6071 C CA . TYR F 1 101 ? -27.764 -31.161 0.371 1.00 10.55 99 TYR F CA 1
ATOM 6072 C C . TYR F 1 101 ? -29.140 -30.643 -0.020 1.00 11.25 99 TYR F C 1
ATOM 6073 O O . TYR F 1 101 ? -29.254 -29.612 -0.686 1.00 12.90 99 TYR F O 1
ATOM 6082 N N . GLN F 1 102 ? -30.186 -31.343 0.392 1.00 10.15 100 GLN F N 1
ATOM 6083 C CA . GLN F 1 102 ? -31.535 -30.808 0.250 1.00 11.38 100 GLN F CA 1
ATOM 6084 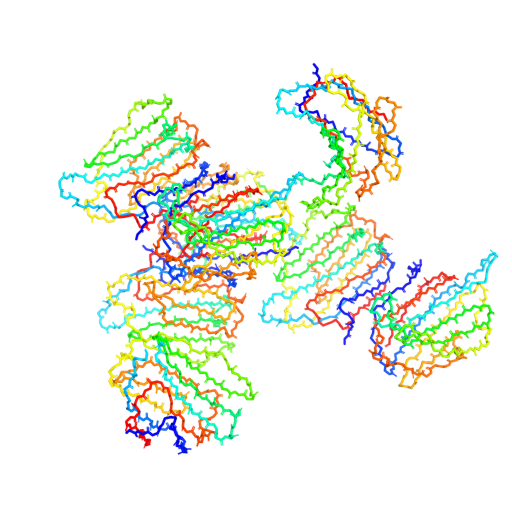C C . GLN F 1 102 ? -32.069 -30.429 1.620 1.00 11.51 100 GLN F C 1
ATOM 6085 O O . GLN F 1 102 ? -31.882 -31.165 2.592 1.00 11.42 100 GLN F O 1
ATOM 6091 N N . VAL F 1 103 ? -32.716 -29.271 1.701 1.00 10.36 101 VAL F N 1
ATOM 6092 C CA . VAL F 1 103 ? -33.186 -28.727 2.972 1.00 13.01 101 VAL F CA 1
ATOM 6093 C C . VAL F 1 103 ? -34.709 -28.702 2.983 1.00 11.58 101 VAL F C 1
ATOM 6094 O O . VAL F 1 103 ? -35.344 -28.184 2.050 1.00 10.34 101 VAL F O 1
ATOM 6098 N N . PHE F 1 104 ? -35.288 -29.229 4.057 1.00 10.26 102 PHE F N 1
ATOM 6099 C CA . PHE F 1 104 ? -36.731 -29.252 4.255 1.00 9.93 102 PHE F CA 1
ATOM 6100 C C . PHE F 1 104 ? -37.057 -28.671 5.622 1.00 11.43 102 PHE F C 1
ATOM 6101 O O . PHE F 1 104 ? -36.349 -28.933 6.601 1.00 11.79 102 PHE F O 1
ATOM 6109 N N . VAL F 1 105 ? -38.143 -27.904 5.693 1.00 10.08 103 VAL F N 1
ATOM 6110 C CA . VAL F 1 105 ? -38.654 -27.388 6.956 1.00 12.49 103 VAL F CA 1
ATOM 6111 C C . VAL F 1 105 ? -40.130 -27.744 7.040 1.00 12.75 103 VAL F C 1
ATOM 6112 O O . VAL F 1 105 ? -40.904 -27.412 6.134 1.00 12.75 103 VAL F O 1
ATOM 6116 N N . ASN F 1 106 ? -40.512 -28.429 8.116 1.00 11.63 104 ASN F N 1
ATOM 6117 C CA . ASN F 1 106 ? -41.884 -28.894 8.318 1.00 18.15 104 ASN F CA 1
ATOM 6118 C C . ASN F 1 106 ? -42.433 -29.569 7.058 1.00 16.18 104 ASN F C 1
ATOM 6119 O O . ASN F 1 106 ? -43.500 -29.222 6.547 1.00 18.19 104 ASN F O 1
ATOM 6124 N N . ASN F 1 107 ? -41.663 -30.532 6.548 1.00 12.66 105 ASN F N 1
ATOM 6125 C CA . ASN F 1 107 ? -42.008 -31.373 5.406 1.00 13.88 105 ASN F CA 1
ATOM 6126 C C . ASN F 1 107 ? -42.103 -30.609 4.084 1.00 17.41 105 ASN F C 1
ATOM 6127 O O . ASN F 1 107 ? -42.692 -31.118 3.127 1.00 17.16 105 ASN F O 1
ATOM 6132 N N . LYS F 1 108 ? -41.534 -29.404 3.989 1.00 13.97 106 LYS F N 1
ATOM 6133 C CA . LYS F 1 108 ? -41.577 -28.607 2.765 1.00 14.35 106 LYS F CA 1
ATOM 6134 C C . LYS F 1 108 ? -40.161 -28.326 2.285 1.00 12.98 106 LYS F C 1
ATOM 6135 O O . LYS F 1 108 ? -39.321 -27.912 3.091 1.00 12.84 106 LYS F O 1
ATOM 6141 N N . PRO F 1 109 ? -39.857 -28.522 1.000 1.00 14.71 107 PRO F N 1
ATOM 6142 C CA . PRO F 1 109 ? -38.509 -28.212 0.504 1.00 15.70 107 PRO F CA 1
ATOM 6143 C C . PRO F 1 109 ? -38.282 -26.707 0.535 1.00 17.98 107 PRO F C 1
ATOM 6144 O O . PRO F 1 109 ? -39.147 -25.933 0.128 1.00 17.97 107 PRO F O 1
ATOM 6148 N N . ILE F 1 110 ? -37.125 -26.303 1.048 1.00 15.07 108 ILE F N 1
ATOM 6149 C CA . ILE F 1 110 ? -36.767 -24.900 1.208 1.00 16.15 108 ILE F CA 1
ATOM 6150 C C . ILE F 1 110 ? -35.670 -24.495 0.230 1.00 17.42 108 ILE F C 1
ATOM 6151 O O . ILE F 1 110 ? -35.788 -23.485 -0.461 1.00 15.36 108 ILE F O 1
ATOM 6156 N N . CYS F 1 111 ? -34.600 -25.280 0.148 1.00 13.16 109 CYS F N 1
ATOM 6157 C CA . CYS F 1 111 ? -33.470 -24.906 -0.697 1.00 16.20 109 CYS F CA 1
ATOM 6158 C C . CYS F 1 111 ? -32.542 -26.105 -0.858 1.00 17.73 109 CYS F C 1
ATOM 6159 O O . CYS F 1 111 ? -32.751 -27.171 -0.263 1.00 14.40 109 CYS F O 1
ATOM 6162 N N . GLN F 1 112 ? -31.521 -25.922 -1.694 1.00 14.38 110 GLN F N 1
ATOM 6163 C CA . GLN F 1 112 ? -30.544 -26.966 -1.956 1.00 12.49 110 GLN F CA 1
ATOM 6164 C C . GLN F 1 112 ? -29.170 -26.323 -2.063 1.00 16.77 110 GLN F C 1
ATOM 6165 O O . GLN F 1 112 ? -29.041 -25.157 -2.445 1.00 15.74 110 GLN F O 1
ATOM 6167 N N . PHE F 1 113 ? -28.138 -27.095 -1.728 1.00 9.91 111 PHE F N 1
ATOM 6168 C CA . PHE F 1 113 ? -26.772 -26.585 -1.709 1.00 12.33 111 PHE F CA 1
ATOM 6169 C C . PHE F 1 113 ? -25.867 -27.611 -2.378 1.00 13.99 111 PHE F C 1
ATOM 6170 O O . PHE F 1 113 ? -25.576 -28.659 -1.794 1.00 8.96 111 PHE F O 1
ATOM 6178 N N . ALA F 1 114 ? -25.429 -27.309 -3.602 1.00 11.56 112 ALA F N 1
ATOM 6179 C CA . ALA F 1 114 ? -24.491 -28.177 -4.306 1.00 13.35 112 ALA F CA 1
ATOM 6180 C C . ALA F 1 114 ? -23.192 -28.294 -3.522 1.00 15.24 112 ALA F C 1
ATOM 6181 O O . ALA F 1 114 ? -22.724 -27.322 -2.924 1.00 14.84 112 ALA F O 1
ATOM 6183 N N . HIS F 1 115 ? -22.611 -29.495 -3.509 1.00 14.00 113 HIS F N 1
ATOM 6184 C CA . HIS F 1 115 ? -21.381 -29.708 -2.747 1.00 17.38 113 HIS F CA 1
ATOM 6185 C C . HIS F 1 115 ? -20.243 -28.867 -3.309 1.00 17.01 113 HIS F C 1
ATOM 6186 O O . HIS F 1 115 ? -20.020 -28.831 -4.520 1.00 18.79 113 HIS F O 1
ATOM 6193 N N . ARG F 1 116 ? -19.505 -28.209 -2.419 1.00 14.19 114 ARG F N 1
ATOM 6194 C CA . ARG F 1 116 ? -18.287 -27.501 -2.788 1.00 18.52 114 ARG F CA 1
ATOM 6195 C C . ARG F 1 116 ? -17.033 -28.162 -2.242 1.00 17.33 114 ARG F C 1
ATOM 6196 O O . ARG F 1 116 ? -15.956 -27.970 -2.800 1.00 17.55 114 ARG F O 1
ATOM 6204 N N . LEU F 1 117 ? -17.150 -28.890 -1.141 1.00 15.66 115 LEU F N 1
ATOM 6205 C CA . LEU F 1 117 ? -16.127 -29.763 -0.600 1.00 18.60 115 LEU F CA 1
ATOM 6206 C C . LEU F 1 117 ? -16.712 -31.163 -0.492 1.00 18.40 115 LEU F C 1
ATOM 6207 O O . LEU F 1 117 ? -17.938 -31.325 -0.446 1.00 14.71 115 LEU F O 1
ATOM 6212 N N . PRO F 1 118 ? -15.875 -32.199 -0.487 1.00 21.78 116 PRO F N 1
ATOM 6213 C CA . PRO F 1 118 ? -16.406 -33.572 -0.454 1.00 19.72 116 PRO F CA 1
ATOM 6214 C C . PRO F 1 118 ? -17.266 -33.805 0.779 1.00 18.60 116 PRO F C 1
ATOM 6215 O O . PRO F 1 118 ? -16.887 -33.452 1.898 1.00 19.11 116 PRO F O 1
ATOM 6219 N N . LEU F 1 119 ? -18.438 -34.407 0.562 1.00 15.69 117 LEU F N 1
ATOM 6220 C CA . LEU F 1 119 ? -19.285 -34.756 1.697 1.00 22.17 117 LEU F CA 1
ATOM 6221 C C . LEU F 1 119 ? -18.589 -35.761 2.605 1.00 19.07 117 LEU F C 1
ATOM 6222 O O . LEU F 1 119 ? -18.846 -35.786 3.813 1.00 17.27 117 LEU F O 1
ATOM 6227 N N . GLN F 1 120 ? -17.678 -36.570 2.046 1.00 15.57 118 GLN F N 1
ATOM 6228 C CA . GLN F 1 120 ? -16.920 -37.535 2.837 1.00 18.28 118 GLN F CA 1
ATOM 6229 C C . GLN F 1 120 ? -15.988 -36.867 3.846 1.00 15.49 118 GLN F C 1
ATOM 6230 O O . GLN F 1 120 ? -15.572 -37.514 4.808 1.00 16.57 118 GLN F O 1
ATOM 6236 N N . SER F 1 121 ? -15.668 -35.589 3.666 1.00 15.50 119 SER F N 1
ATOM 6237 C CA . SER F 1 121 ? -14.778 -34.892 4.593 1.00 18.07 119 SER F CA 1
ATOM 6238 C C . SER F 1 121 ? -15.500 -34.325 5.817 1.00 13.29 119 SER F C 1
ATOM 6239 O O . SER F 1 121 ? -14.836 -33.862 6.749 1.00 15.97 119 SER F O 1
ATOM 6242 N N . VAL F 1 122 ? -16.829 -34.352 5.844 1.00 13.40 120 VAL F N 1
ATOM 6243 C CA . VAL F 1 122 ? -17.581 -33.887 7.008 1.00 12.82 120 VAL F CA 1
ATOM 6244 C C . VAL F 1 122 ? -17.445 -34.900 8.141 1.00 14.41 120 VAL F C 1
ATOM 6245 O O . VAL F 1 122 ? -17.783 -36.078 7.987 1.00 13.75 120 VAL F O 1
ATOM 6249 N N . LYS F 1 123 ? -16.955 -34.448 9.295 1.00 15.45 121 LYS F N 1
ATOM 6250 C CA . LYS F 1 123 ? -16.825 -35.329 10.445 1.00 13.64 121 LYS F CA 1
ATOM 6251 C C . LYS F 1 123 ? -17.575 -34.852 11.681 1.00 14.92 121 LYS F C 1
ATOM 6252 O O . LYS F 1 123 ? -17.602 -35.583 12.676 1.00 12.20 121 LYS F O 1
ATOM 6258 N N . MET F 1 124 ? -18.192 -33.666 11.653 1.00 14.39 122 MET F N 1
ATOM 6259 C CA . MET F 1 124 ? -18.750 -33.072 12.865 1.00 14.90 122 MET F CA 1
ATOM 6260 C C . MET F 1 124 ? -19.991 -32.253 12.529 1.00 15.25 122 MET F C 1
ATOM 6261 O O . MET F 1 124 ? -19.925 -31.319 11.731 1.00 15.29 122 MET F O 1
ATOM 6266 N N . LEU F 1 125 ? -21.110 -32.588 13.151 1.00 13.64 123 LEU F N 1
ATOM 6267 C CA . LEU F 1 125 ? -22.330 -31.799 13.050 1.00 13.06 123 LEU F CA 1
ATOM 6268 C C . LEU F 1 125 ? -22.402 -30.839 14.229 1.00 14.34 123 LEU F C 1
ATOM 6269 O O . LEU F 1 125 ? -22.109 -31.226 15.365 1.00 14.05 123 LEU F O 1
ATOM 6274 N N . ASP F 1 126 ? -22.773 -29.580 13.958 1.00 12.01 124 ASP F N 1
ATOM 6275 C CA . ASP F 1 126 ? -22.915 -28.574 15.005 1.00 8.54 124 ASP F CA 1
ATOM 6276 C C . ASP F 1 126 ? -24.219 -27.803 14.823 1.00 12.96 124 ASP F C 1
ATOM 6277 O O . ASP F 1 126 ? -24.491 -27.264 13.745 1.00 12.37 124 ASP F O 1
ATOM 6279 N N . VAL F 1 127 ? -25.031 -27.766 15.876 1.00 9.91 125 VAL F N 1
ATOM 6280 C CA . VAL F 1 127 ? -26.327 -27.103 15.849 1.00 12.45 125 VAL F CA 1
ATOM 6281 C C . VAL F 1 127 ? -26.369 -26.108 16.997 1.00 13.96 125 VAL F C 1
ATOM 6282 O O . VAL F 1 127 ? -26.058 -26.468 18.138 1.00 11.79 125 VAL F O 1
ATOM 6286 N N . ARG F 1 128 ? -26.761 -24.867 16.704 1.00 12.75 126 ARG F N 1
ATOM 6287 C CA . ARG F 1 128 ? -26.809 -23.844 17.742 1.00 12.94 126 ARG F CA 1
ATOM 6288 C C . ARG F 1 128 ? -27.734 -22.712 17.302 1.00 11.41 126 ARG F C 1
ATOM 6289 O O . ARG F 1 128 ? -28.116 -22.607 16.135 1.00 10.71 126 ARG F O 1
ATOM 6297 N N . GLY F 1 129 ? -28.064 -21.848 18.246 1.00 14.01 127 GLY F N 1
ATOM 6298 C CA . GLY F 1 129 ? -28.779 -20.632 17.928 1.00 16.45 127 GLY F CA 1
ATOM 6299 C C . GLY F 1 129 ? -29.752 -20.273 19.029 1.00 15.43 127 GLY F C 1
ATOM 6300 O O . GLY F 1 129 ? -29.738 -20.852 20.116 1.00 15.07 127 GLY F O 1
ATOM 6301 N N . ASP F 1 130 ? -30.620 -19.306 18.724 1.00 15.60 128 ASP F N 1
ATOM 6302 C CA . ASP F 1 130 ? -31.621 -18.812 19.670 1.00 14.16 128 ASP F CA 1
ATOM 6303 C C . ASP F 1 130 ? -32.819 -19.756 19.646 1.00 16.86 128 ASP F C 1
ATOM 6304 O O . ASP F 1 130 ? -33.887 -19.465 19.105 1.00 12.78 128 ASP F O 1
ATOM 6309 N N . ILE F 1 131 ? -32.597 -20.944 20.204 1.00 15.77 129 ILE F N 1
ATOM 6310 C CA . ILE F 1 131 ? -33.519 -22.058 20.042 1.00 13.66 129 ILE F CA 1
ATOM 6311 C C . ILE F 1 131 ? -33.513 -22.875 21.322 1.00 12.70 129 ILE F C 1
ATOM 6312 O O . ILE F 1 131 ? -32.556 -22.839 22.103 1.00 13.05 129 ILE F O 1
ATOM 6317 N N . VAL F 1 132 ? -34.611 -23.592 21.547 1.00 13.66 130 VAL F N 1
ATOM 6318 C CA . VAL F 1 132 ? -34.667 -24.697 22.497 1.00 12.80 130 VAL F CA 1
ATOM 6319 C C . VAL F 1 132 ? -34.584 -25.970 21.663 1.00 15.98 130 VAL F C 1
ATOM 6320 O O . VAL F 1 132 ? -35.506 -26.285 20.904 1.00 17.10 130 VAL F O 1
ATOM 6324 N N . LEU F 1 133 ? -33.474 -26.690 21.775 1.00 13.71 131 LEU F N 1
ATOM 6325 C CA . LEU F 1 133 ? -33.196 -27.824 20.901 1.00 12.70 131 LEU F CA 1
ATOM 6326 C C . LEU F 1 133 ? -33.712 -29.100 21.552 1.00 13.16 131 LEU F C 1
ATOM 6327 O O . LEU F 1 133 ? -33.219 -29.498 22.612 1.00 13.82 131 LEU F O 1
ATOM 6332 N N . THR F 1 134 ? -34.691 -29.753 20.919 1.00 11.49 132 THR F N 1
ATOM 6333 C CA . THR F 1 134 ? -35.293 -30.920 21.553 1.00 12.93 132 THR F CA 1
ATOM 6334 C C . THR F 1 134 ? -34.791 -32.256 21.008 1.00 12.98 132 THR F C 1
ATOM 6335 O O . THR F 1 134 ? -34.670 -33.210 21.785 1.00 10.56 132 THR F O 1
ATOM 6339 N N . SER F 1 135 ? -34.479 -32.369 19.716 1.00 9.61 133 SER F N 1
ATOM 6340 C CA . SER F 1 135 ? -33.943 -33.640 19.243 1.00 12.32 133 SER F CA 1
ATOM 6341 C C . SER F 1 135 ? -33.104 -33.436 17.984 1.00 10.47 133 SER F C 1
ATOM 6342 O O . SER F 1 135 ? -33.377 -32.549 17.167 1.00 11.12 133 SER F O 1
ATOM 6345 N N . VAL F 1 136 ? -32.059 -34.250 17.859 1.00 10.26 134 VAL F N 1
ATOM 6346 C CA . VAL F 1 136 ? -31.232 -34.328 16.661 1.00 8.58 134 VAL F CA 1
ATOM 6347 C C . VAL F 1 136 ? -31.081 -35.806 16.320 1.00 13.27 134 VAL F C 1
ATOM 6348 O O . VAL F 1 136 ? -30.575 -36.586 17.139 1.00 10.38 134 VAL F O 1
ATOM 6352 N N . ASP F 1 137 ? -31.535 -36.200 15.128 1.00 9.17 135 ASP F N 1
ATOM 6353 C CA . ASP F 1 137 ? -31.478 -37.599 14.729 1.00 12.36 135 ASP F CA 1
ATOM 6354 C C . ASP F 1 137 ? -30.806 -37.729 13.375 1.00 14.26 135 ASP F C 1
ATOM 6355 O O . ASP F 1 137 ? -30.978 -36.876 12.499 1.00 10.33 135 ASP F O 1
ATOM 6360 N N . THR F 1 138 ? -30.028 -38.792 13.210 1.00 13.04 136 THR F N 1
ATOM 6361 C CA . THR F 1 138 ? -29.434 -39.090 11.919 1.00 13.60 136 THR F CA 1
ATOM 6362 C C . THR F 1 138 ? -29.721 -40.534 11.531 1.00 17.00 136 THR F C 1
ATOM 6363 O O . THR F 1 138 ? -29.850 -41.413 12.385 1.00 15.41 136 THR F O 1
ATOM 6367 N N . LEU F 1 139 ? -29.811 -40.769 10.229 1.00 13.38 137 LEU F N 1
ATOM 6368 C CA . LEU F 1 139 ? -29.959 -42.118 9.699 1.00 16.89 137 LEU F CA 1
ATOM 6369 C C . LEU F 1 139 ? -29.149 -42.276 8.412 1.00 18.81 137 LEU F C 1
ATOM 6370 O O . LEU F 1 139 ? -29.153 -41.366 7.574 1.00 19.19 137 LEU F O 1
ATOM 6375 N N . SER G 1 5 ? 15.686 -1.306 -15.840 1.00 22.79 3 SER G N 1
ATOM 6376 C CA . SER G 1 5 ? 15.453 -2.313 -14.811 1.00 19.69 3 SER G CA 1
ATOM 6377 C C . SER G 1 5 ? 13.981 -2.713 -14.808 1.00 20.71 3 SER G C 1
ATOM 6378 O O . SER G 1 5 ? 13.201 -2.177 -15.585 1.00 22.50 3 SER G O 1
ATOM 6381 N N . LEU G 1 6 ? 13.608 -3.650 -13.936 1.00 16.37 4 LEU G N 1
ATOM 6382 C CA . LEU G 1 6 ? 12.239 -4.147 -13.908 1.00 13.77 4 LEU G CA 1
ATOM 6383 C C . LEU G 1 6 ? 11.303 -3.122 -13.266 1.00 16.98 4 LEU G C 1
ATOM 6384 O O . LEU G 1 6 ? 11.729 -2.324 -12.430 1.00 16.96 4 LEU G O 1
ATOM 6389 N N . PRO G 1 7 ? 10.015 -3.153 -13.611 1.00 17.65 5 PRO G N 1
ATOM 6390 C CA . PRO G 1 7 ? 9.050 -2.286 -12.922 1.00 16.13 5 PRO G CA 1
ATOM 6391 C C . PRO G 1 7 ? 9.077 -2.506 -11.413 1.00 20.28 5 PRO G C 1
ATOM 6392 O O . PRO G 1 7 ? 9.300 -3.617 -10.924 1.00 17.03 5 PRO G O 1
ATOM 6396 N N . ASN G 1 8 ? 8.848 -1.422 -10.676 1.00 17.68 6 ASN G N 1
ATOM 6397 C CA . ASN G 1 8 ? 8.848 -1.430 -9.219 1.00 18.83 6 ASN G CA 1
ATOM 6398 C C . ASN G 1 8 ? 7.714 -0.524 -8.750 1.00 19.13 6 ASN G C 1
ATOM 6399 O O . ASN G 1 8 ? 7.805 0.689 -8.893 1.00 24.72 6 ASN G O 1
ATOM 6404 N N . PRO G 1 9 ? 6.644 -1.095 -8.180 1.00 19.49 7 PRO G N 1
ATOM 6405 C CA . PRO G 1 9 ? 6.435 -2.499 -7.783 1.00 23.28 7 PRO G CA 1
ATOM 6406 C C . PRO G 1 9 ? 6.380 -3.520 -8.918 1.00 20.38 7 PRO G C 1
ATOM 6407 O O . PRO G 1 9 ? 5.936 -3.238 -10.023 1.00 14.65 7 PRO G O 1
ATOM 6411 N N . TYR G 1 10 ? 6.850 -4.721 -8.598 1.00 18.86 8 TYR G N 1
ATOM 6412 C CA . TYR G 1 10 ? 6.868 -5.854 -9.508 1.00 13.17 8 TYR G CA 1
ATOM 6413 C C . TYR G 1 10 ? 5.811 -6.848 -9.061 1.00 16.84 8 TYR G C 1
ATOM 6414 O O . TYR G 1 10 ? 5.725 -7.166 -7.868 1.00 17.05 8 TYR G O 1
ATOM 6423 N N . LEU G 1 11 ? 5.013 -7.333 -10.010 1.00 13.23 9 LEU G N 1
ATOM 6424 C CA . LEU G 1 11 ? 3.999 -8.339 -9.746 1.00 17.12 9 LEU G CA 1
ATOM 6425 C C . LEU G 1 11 ? 4.246 -9.555 -10.619 1.00 16.12 9 LEU G C 1
ATOM 6426 O O . LEU G 1 11 ? 4.730 -9.439 -11.750 1.00 11.96 9 LEU G O 1
ATOM 6431 N N . GLN G 1 12 ? 3.870 -10.719 -10.093 1.00 13.37 10 GLN G N 1
ATOM 6432 C CA . GLN G 1 12 ? 3.919 -11.946 -10.874 1.00 13.26 10 GLN G CA 1
ATOM 6433 C C . GLN G 1 12 ? 2.962 -12.966 -10.273 1.00 12.33 10 GLN G C 1
ATOM 6434 O O . GLN G 1 12 ? 3.039 -13.269 -9.079 1.00 12.96 10 GLN G O 1
ATOM 6440 N N . SER G 1 13 ? 2.076 -13.501 -11.104 1.00 14.22 11 SER G N 1
ATOM 6441 C CA . SER G 1 13 ? 1.228 -14.598 -10.671 1.00 14.49 11 SER G CA 1
ATOM 6442 C C . SER G 1 13 ? 2.087 -15.835 -10.412 1.00 15.20 11 SER G C 1
ATOM 6443 O O . SER G 1 13 ? 3.024 -16.127 -11.161 1.00 14.55 11 SER G O 1
ATOM 6446 N N . VAL G 1 14 ? 1.778 -16.554 -9.333 1.00 14.53 12 VAL G N 1
ATOM 6447 C CA . VAL G 1 14 ? 2.573 -17.699 -8.915 1.00 12.63 12 VAL G CA 1
ATOM 6448 C C . VAL G 1 14 ? 1.653 -18.812 -8.434 1.00 15.33 12 VAL G C 1
ATOM 6449 O O . VAL G 1 14 ? 0.477 -18.600 -8.124 1.00 14.82 12 VAL G O 1
ATOM 6453 N N . SER G 1 15 ? 2.229 -20.012 -8.367 1.00 13.50 13 SER G N 1
ATOM 6454 C CA . SER G 1 15 ? 1.614 -21.165 -7.723 1.00 14.88 13 SER G CA 1
ATOM 6455 C C . SER G 1 15 ? 2.710 -21.862 -6.919 1.00 16.22 13 SER G C 1
ATOM 6456 O O . SER G 1 15 ? 3.649 -22.420 -7.494 1.00 16.71 13 SER G O 1
ATOM 6459 N N . LEU G 1 16 ? 2.619 -21.807 -5.594 1.00 14.54 14 LEU G N 1
ATOM 6460 C CA . LEU G 1 16 ? 3.689 -22.346 -4.771 1.00 16.89 14 LEU G CA 1
ATOM 6461 C C . LEU G 1 16 ? 3.555 -23.861 -4.641 1.00 11.63 14 LEU G C 1
ATOM 6462 O O . LEU G 1 16 ? 2.474 -24.425 -4.843 1.00 14.43 14 LEU G O 1
ATOM 6467 N N . THR G 1 17 ? 4.686 -24.512 -4.326 1.00 14.10 15 THR G N 1
ATOM 6468 C CA . THR G 1 17 ? 4.782 -25.928 -3.937 1.00 11.98 15 THR G CA 1
ATOM 6469 C C . THR G 1 17 ? 5.613 -26.029 -2.659 1.00 13.95 15 THR G C 1
ATOM 6470 O O . THR G 1 17 ? 6.105 -25.017 -2.133 1.00 14.91 15 THR G O 1
ATOM 6474 N N . VAL G 1 18 ? 5.788 -27.261 -2.163 1.00 11.96 16 VAL G N 1
ATOM 6475 C CA . VAL G 1 18 ? 6.583 -27.521 -0.960 1.00 14.86 16 VAL G CA 1
ATOM 6476 C C . VAL G 1 18 ? 8.069 -27.600 -1.294 1.00 10.52 16 VAL G C 1
ATOM 6477 O O . VAL G 1 18 ? 8.891 -27.957 -0.445 1.00 12.04 16 VAL G O 1
ATOM 6481 N N . CYS G 1 19 ? 8.422 -27.290 -2.529 1.00 12.32 17 CYS G N 1
ATOM 6482 C CA . CYS G 1 19 ? 9.823 -27.146 -2.895 1.00 13.89 17 CYS G CA 1
ATOM 6483 C C . CYS G 1 19 ? 9.855 -26.124 -4.032 1.00 13.89 17 CYS G C 1
ATOM 6484 O O . CYS G 1 19 ? 9.927 -26.472 -5.214 1.00 13.87 17 CYS G O 1
ATOM 6487 N N . TYR G 1 20 ? 9.812 -24.844 -3.648 1.00 14.25 18 TYR G N 1
ATOM 6488 C CA . TYR G 1 20 ? 9.661 -23.713 -4.555 1.00 13.53 18 TYR G CA 1
ATOM 6489 C C . TYR G 1 20 ? 10.605 -22.606 -4.121 1.00 14.05 18 TYR G C 1
ATOM 6490 O O . TYR G 1 20 ? 10.730 -22.325 -2.923 1.00 12.40 18 TYR G O 1
ATOM 6499 N N . MET G 1 21 ? 11.256 -21.960 -5.089 1.00 12.06 19 MET G N 1
ATOM 6500 C CA . MET G 1 21 ? 12.226 -20.921 -4.773 1.00 10.74 19 MET G CA 1
ATOM 6501 C C . MET G 1 21 ? 11.916 -19.642 -5.541 1.00 16.45 19 MET G C 1
ATOM 6502 O O . MET G 1 21 ? 11.519 -19.682 -6.712 1.00 13.79 19 MET G O 1
ATOM 6507 N N . VAL G 1 22 ? 12.082 -18.514 -4.852 1.00 11.62 20 VAL G N 1
ATOM 6508 C CA . VAL G 1 22 ? 12.052 -17.181 -5.434 1.00 12.36 20 VAL G CA 1
ATOM 6509 C C . VAL G 1 22 ? 13.431 -16.574 -5.234 1.00 11.83 20 VAL G C 1
ATOM 6510 O O . VAL G 1 22 ? 13.958 -16.582 -4.116 1.00 13.05 20 VAL G O 1
ATOM 6514 N N . LYS G 1 23 ? 14.025 -16.068 -6.310 1.00 12.65 21 LYS G N 1
ATOM 6515 C CA . LYS G 1 23 ? 15.303 -15.374 -6.217 1.00 13.89 21 LYS G CA 1
ATOM 6516 C C . LYS G 1 23 ? 15.137 -13.962 -6.748 1.00 13.83 21 LYS G C 1
ATOM 6517 O O . LYS G 1 23 ? 14.785 -13.770 -7.918 1.00 15.43 21 LYS G O 1
ATOM 6523 N N . ILE G 1 24 ? 15.439 -12.990 -5.893 1.00 10.48 22 ILE G N 1
ATOM 6524 C CA . ILE G 1 24 ? 15.323 -11.569 -6.182 1.00 12.60 22 ILE G CA 1
ATOM 6525 C C . ILE G 1 24 ? 16.723 -10.968 -6.152 1.00 15.78 22 ILE G C 1
ATOM 6526 O O . ILE G 1 24 ? 17.460 -11.152 -5.174 1.00 14.41 22 ILE G O 1
ATOM 6531 N N . LYS G 1 25 ? 17.090 -10.251 -7.211 1.00 13.19 23 LYS G N 1
ATOM 6532 C CA . LYS G 1 25 ? 18.335 -9.490 -7.234 1.00 15.61 23 LYS G CA 1
ATOM 6533 C C . LYS G 1 25 ? 18.018 -8.013 -7.406 1.00 13.82 23 LYS G C 1
ATOM 6534 O O . LYS G 1 25 ? 17.338 -7.624 -8.360 1.00 12.56 23 LYS G O 1
ATOM 6540 N N . ALA G 1 26 ? 18.535 -7.189 -6.507 1.00 14.98 24 ALA G N 1
ATOM 6541 C CA . ALA G 1 26 ? 18.237 -5.772 -6.586 1.00 13.91 24 ALA G CA 1
ATOM 6542 C C . ALA G 1 26 ? 19.389 -4.978 -5.991 1.00 18.00 24 ALA G C 1
ATOM 6543 O O . ALA G 1 26 ? 20.269 -5.527 -5.319 1.00 15.29 24 ALA G O 1
ATOM 6545 N N . ASN G 1 27 ? 19.392 -3.677 -6.296 1.00 20.63 25 ASN G N 1
ATOM 6546 C CA . ASN G 1 27 ? 20.294 -2.702 -5.687 1.00 21.22 25 ASN G CA 1
ATOM 6547 C C . ASN G 1 27 ? 19.524 -1.957 -4.608 1.00 17.71 25 ASN G C 1
ATOM 6548 O O . ASN G 1 27 ? 18.478 -1.359 -4.889 1.00 17.72 25 ASN G O 1
ATOM 6553 N N . LEU G 1 28 ? 20.029 -1.988 -3.381 1.00 20.28 26 LEU G N 1
ATOM 6554 C CA . LEU G 1 28 ? 19.418 -1.190 -2.322 1.00 26.31 26 LEU G CA 1
ATOM 6555 C C . LEU G 1 28 ? 19.839 0.267 -2.500 1.00 23.50 26 LEU G C 1
ATOM 6556 O O . LEU G 1 28 ? 21.035 0.566 -2.585 1.00 22.44 26 LEU G O 1
ATOM 6561 N N . LEU G 1 29 ? 18.865 1.171 -2.585 1.00 25.45 27 LEU G N 1
ATOM 6562 C CA . LEU G 1 29 ? 19.191 2.581 -2.747 1.00 26.49 27 LEU G CA 1
ATOM 6563 C C . LEU G 1 29 ? 19.664 3.170 -1.417 1.00 30.84 27 LEU G C 1
ATOM 6564 O O . LEU G 1 29 ? 19.542 2.553 -0.352 1.00 26.56 27 LEU G O 1
ATOM 6569 N N . SER G 1 30 ? 20.219 4.380 -1.481 1.00 29.27 28 SER G N 1
ATOM 6570 C CA . SER G 1 30 ? 20.570 5.145 -0.281 1.00 32.10 28 SER G CA 1
ATOM 6571 C C . SER G 1 30 ? 19.945 6.529 -0.398 1.00 34.21 28 SER G C 1
ATOM 6572 O O . SER G 1 30 ? 20.628 7.518 -0.700 1.00 32.27 28 SER G O 1
ATOM 6575 N N . PRO G 1 31 ? 18.640 6.632 -0.172 1.00 31.23 29 PRO G N 1
ATOM 6576 C CA . PRO G 1 31 ? 17.980 7.935 -0.267 1.00 30.83 29 PRO G CA 1
ATOM 6577 C C . PRO G 1 31 ? 18.372 8.824 0.898 1.00 36.71 29 PRO G C 1
ATOM 6578 O O . PRO G 1 31 ? 18.656 8.354 2.005 1.00 32.83 29 PRO G O 1
ATOM 6582 N N . PHE G 1 32 ? 18.393 10.128 0.637 1.00 37.73 30 PHE G N 1
ATOM 6583 C CA . PHE G 1 32 ? 18.876 11.065 1.636 1.00 37.11 30 PHE G CA 1
ATOM 6584 C C . PHE G 1 32 ? 17.845 11.256 2.740 1.00 37.86 30 PHE G C 1
ATOM 6585 O O . PHE G 1 32 ? 16.649 11.416 2.478 1.00 35.50 30 PHE G O 1
ATOM 6593 N N . GLY G 1 33 ? 18.325 11.236 3.983 1.00 37.83 31 GLY G N 1
ATOM 6594 C CA . GLY G 1 33 ? 17.478 11.557 5.111 1.00 36.83 31 GLY G CA 1
ATOM 6595 C C . GLY G 1 33 ? 16.402 10.549 5.419 1.00 39.18 31 GLY G C 1
ATOM 6596 O O . GLY G 1 33 ? 15.497 10.853 6.204 1.00 41.63 31 GLY G O 1
ATOM 6597 N N . LYS G 1 34 ? 16.454 9.365 4.815 1.00 39.33 32 LYS G N 1
ATOM 6598 C CA . LYS G 1 34 ? 15.561 8.284 5.200 1.00 36.31 32 LYS G CA 1
ATOM 6599 C C . LYS G 1 34 ? 16.263 6.952 4.972 1.00 35.21 32 LYS G C 1
ATOM 6600 O O . LYS G 1 34 ? 17.289 6.870 4.286 1.00 32.94 32 LYS G O 1
ATOM 6606 N N . ASN G 1 35 ? 15.733 5.952 5.567 1.00 28.95 33 ASN G N 1
ATOM 6607 C CA . ASN G 1 35 ? 16.324 4.659 5.275 1.00 30.99 33 ASN G CA 1
ATOM 6608 C C . ASN G 1 35 ? 15.509 3.933 4.209 1.00 25.57 33 ASN G C 1
ATOM 6609 O O . ASN G 1 35 ? 14.271 3.985 4.225 1.00 27.63 33 ASN G O 1
ATOM 6614 N N . PRO G 1 36 ? 16.165 3.289 3.250 1.00 24.56 34 PRO G N 1
ATOM 6615 C CA . PRO G 1 36 ? 15.420 2.571 2.209 1.00 22.27 34 PRO G CA 1
ATOM 6616 C C . PRO G 1 36 ? 14.696 1.369 2.791 1.00 21.00 34 PRO G C 1
ATOM 6617 O O . PRO G 1 36 ? 15.171 0.727 3.732 1.00 19.37 34 PRO G O 1
ATOM 6621 N N . GLU G 1 37 ? 13.532 1.060 2.235 1.00 21.77 35 GLU G N 1
ATOM 6622 C CA . GLU G 1 37 ? 12.862 -0.155 2.668 1.00 24.84 35 GLU G CA 1
ATOM 6623 C C . GLU G 1 37 ? 12.593 -1.102 1.505 1.00 23.85 35 GLU G C 1
ATOM 6624 O O . GLU G 1 37 ? 12.682 -0.749 0.325 1.00 22.30 35 GLU G O 1
ATOM 6630 N N . LEU G 1 38 ? 12.276 -2.333 1.884 1.00 19.06 36 LEU G N 1
ATOM 6631 C CA . LEU G 1 38 ? 12.072 -3.434 0.963 1.00 17.32 36 LEU G CA 1
ATOM 6632 C C . LEU G 1 38 ? 10.859 -4.216 1.433 1.00 19.13 36 LEU G C 1
ATOM 6633 O O . LEU G 1 38 ? 10.694 -4.439 2.635 1.00 20.61 36 LEU G O 1
ATOM 6638 N N . GLN G 1 39 ? 10.006 -4.632 0.498 1.00 14.45 37 GLN G N 1
ATOM 6639 C CA . GLN G 1 39 ? 8.819 -5.382 0.882 1.00 16.61 37 GLN G CA 1
ATOM 6640 C C . GLN G 1 39 ? 8.489 -6.447 -0.150 1.00 14.49 37 GLN G C 1
ATOM 6641 O O . GLN G 1 39 ? 8.328 -6.143 -1.336 1.00 14.48 37 GLN G O 1
ATOM 6647 N N . VAL G 1 40 ? 8.353 -7.684 0.311 1.00 13.48 38 VAL G N 1
ATOM 6648 C CA . VAL G 1 40 ? 7.953 -8.799 -0.543 1.00 11.03 38 VAL G CA 1
ATOM 6649 C C . VAL G 1 40 ? 6.671 -9.403 0.019 1.00 12.68 38 VAL G C 1
ATOM 6650 O O . VAL G 1 40 ? 6.628 -9.816 1.185 1.00 16.22 38 VAL G O 1
ATOM 6654 N N . ASP G 1 41 ? 5.627 -9.452 -0.800 1.00 11.55 39 ASP G N 1
ATOM 6655 C CA . ASP G 1 41 ? 4.374 -10.089 -0.418 1.00 14.77 39 ASP G CA 1
ATOM 6656 C C . ASP G 1 41 ? 4.191 -11.386 -1.195 1.00 13.41 39 ASP G C 1
ATOM 6657 O O . ASP G 1 41 ? 4.296 -11.407 -2.427 1.00 16.88 39 ASP G O 1
ATOM 6662 N N . PHE G 1 42 ? 3.927 -12.456 -0.470 1.00 13.76 40 PHE G N 1
ATOM 6663 C CA . PHE G 1 42 ? 3.330 -13.669 -1.017 1.00 14.83 40 PHE G CA 1
ATOM 6664 C C . PHE G 1 42 ? 1.841 -13.516 -0.736 1.00 14.81 40 PHE G C 1
ATOM 6665 O O . PHE G 1 42 ? 1.354 -13.882 0.332 1.00 14.59 40 PHE G O 1
ATOM 6673 N N . GLY G 1 43 ? 1.123 -12.926 -1.691 1.00 16.26 41 GLY G N 1
ATOM 6674 C CA . GLY G 1 43 ? -0.260 -12.558 -1.507 1.00 17.31 41 GLY G CA 1
ATOM 6675 C C . GLY G 1 43 ? -1.238 -13.473 -2.225 1.00 22.03 41 GLY G C 1
ATOM 6676 O O . GLY G 1 43 ? -0.886 -14.415 -2.933 1.00 22.12 41 GLY G O 1
ATOM 6677 N N . THR G 1 44 ? -2.510 -13.146 -2.035 1.00 27.51 42 THR G N 1
ATOM 6678 C CA . THR G 1 44 ? -3.611 -13.994 -2.467 1.00 26.66 42 THR G CA 1
ATOM 6679 C C . THR G 1 44 ? -4.266 -13.500 -3.770 1.00 26.02 42 THR G C 1
ATOM 6680 O O . THR G 1 44 ? -3.856 -12.480 -4.340 1.00 27.80 42 THR G O 1
ATOM 6684 N N . GLY G 1 49 ? -8.364 -5.705 -0.867 1.00 33.81 47 GLY G N 1
ATOM 6685 C CA . GLY G 1 49 ? -7.530 -5.961 0.301 1.00 38.35 47 GLY G CA 1
ATOM 6686 C C . GLY G 1 49 ? -7.583 -7.400 0.804 1.00 36.47 47 GLY G C 1
ATOM 6687 O O . GLY G 1 49 ? -7.891 -7.654 1.974 1.00 37.68 47 GLY G O 1
ATOM 6688 N N . GLY G 1 50 ? -7.282 -8.347 -0.081 1.00 27.62 48 GLY G N 1
ATOM 6689 C CA . GLY G 1 50 ? -7.328 -9.752 0.263 1.00 24.69 48 GLY G CA 1
ATOM 6690 C C . GLY G 1 50 ? -6.194 -10.157 1.191 1.00 20.78 48 GLY G C 1
ATOM 6691 O O . GLY G 1 50 ? -5.301 -9.379 1.535 1.00 20.97 48 GLY G O 1
ATOM 6692 N N . ASP G 1 51 ? -6.236 -11.425 1.590 1.00 23.21 49 ASP G N 1
ATOM 6693 C CA . ASP G 1 51 ? -5.314 -11.934 2.595 1.00 21.91 49 ASP G CA 1
ATOM 6694 C C . ASP G 1 51 ? -3.878 -11.952 2.073 1.00 19.46 49 ASP G C 1
ATOM 6695 O O . ASP G 1 51 ? -3.631 -12.045 0.870 1.00 18.03 49 ASP G O 1
ATOM 6700 N N . ILE G 1 52 ? -2.925 -11.825 2.986 1.00 18.49 50 ILE G N 1
ATOM 6701 C CA . ILE G 1 52 ? -1.508 -11.946 2.666 1.00 16.69 50 ILE G CA 1
ATOM 6702 C C . ILE G 1 52 ? -0.903 -13.019 3.561 1.00 16.88 50 ILE G C 1
ATOM 6703 O O . ILE G 1 52 ? -0.516 -12.748 4.702 1.00 13.36 50 ILE G O 1
ATOM 6708 N N . PRO G 1 53 ? -0.795 -14.254 3.067 1.00 15.11 51 PRO G N 1
ATOM 6709 C CA . PRO G 1 53 ? -0.150 -15.321 3.855 1.00 12.96 51 PRO G CA 1
ATOM 6710 C C . PRO G 1 53 ? 1.210 -14.938 4.423 1.00 15.81 51 PRO G C 1
ATOM 6711 O O . PRO G 1 53 ? 1.547 -15.366 5.537 1.00 13.04 51 PRO G O 1
ATOM 6715 N N . PHE G 1 54 ? 1.989 -14.114 3.721 1.00 12.00 52 PHE G N 1
ATOM 6716 C CA . PHE G 1 54 ? 3.343 -13.824 4.192 1.00 13.32 52 PHE G CA 1
ATOM 6717 C C . PHE G 1 54 ? 3.846 -12.515 3.598 1.00 13.03 52 PHE G C 1
ATOM 6718 O O . PHE G 1 54 ? 4.048 -12.416 2.385 1.00 13.34 52 PHE G O 1
ATOM 6726 N N . ARG G 1 55 ? 4.070 -11.516 4.451 1.00 14.14 53 ARG G N 1
ATOM 6727 C CA . ARG G 1 55 ? 4.768 -10.299 4.063 1.00 16.12 53 ARG G CA 1
ATOM 6728 C C . ARG G 1 55 ? 6.145 -10.266 4.711 1.00 12.08 53 ARG G C 1
ATOM 6729 O O . ARG G 1 55 ? 6.267 -10.448 5.927 1.00 12.68 53 ARG G O 1
ATOM 6737 N N . PHE G 1 56 ? 7.169 -10.023 3.898 1.00 9.67 54 PHE G N 1
ATOM 6738 C CA . PHE G 1 56 ? 8.538 -9.778 4.344 1.00 14.03 54 PHE G CA 1
ATOM 6739 C C . PHE G 1 56 ? 8.823 -8.284 4.201 1.00 16.91 54 PHE G C 1
ATOM 6740 O O . PHE G 1 56 ? 8.721 -7.738 3.097 1.00 12.90 54 PHE G O 1
ATOM 6748 N N . TRP G 1 57 ? 9.188 -7.630 5.305 1.00 15.29 55 TRP G N 1
ATOM 6749 C CA . TRP G 1 57 ? 9.455 -6.190 5.299 1.00 19.83 55 TRP G CA 1
ATOM 6750 C C . TRP G 1 57 ? 10.814 -5.932 5.928 1.00 16.71 55 TRP G C 1
ATOM 6751 O O . TRP G 1 57 ? 11.152 -6.535 6.953 1.00 19.24 55 TRP G O 1
ATOM 6762 N N . TYR G 1 58 ? 11.607 -5.071 5.297 1.00 14.65 56 TYR G N 1
ATOM 6763 C CA . TYR G 1 58 ? 12.921 -4.730 5.810 1.00 18.97 56 TYR G CA 1
ATOM 6764 C C . TYR G 1 58 ? 13.133 -3.223 5.782 1.00 18.07 56 TYR G C 1
ATOM 6765 O O . TYR G 1 58 ? 12.785 -2.552 4.808 1.00 20.92 56 TYR G O 1
ATOM 6774 N N . CYS G 1 59 ? 13.737 -2.702 6.846 1.00 21.72 57 CYS G N 1
ATOM 6775 C CA . CYS G 1 59 ? 14.199 -1.318 6.866 1.00 20.36 57 CYS G CA 1
ATOM 6776 C C . CYS G 1 59 ? 15.140 -1.109 8.042 1.00 23.87 57 CYS G C 1
ATOM 6777 O O . CYS G 1 59 ? 14.792 -1.444 9.181 1.00 22.37 57 CYS G O 1
ATOM 6780 N N . ASP G 1 60 ? 16.338 -0.586 7.770 1.00 19.90 58 ASP G N 1
ATOM 6781 C CA . ASP G 1 60 ? 17.223 -0.068 8.816 1.00 25.44 58 ASP G CA 1
ATOM 6782 C C . ASP G 1 60 ? 17.620 -1.160 9.813 1.00 24.84 58 ASP G C 1
ATOM 6783 O O . ASP G 1 60 ? 17.489 -1.005 11.029 1.00 29.17 58 ASP G O 1
ATOM 6788 N N . GLY G 1 61 ? 18.115 -2.279 9.286 1.00 23.38 59 GLY G N 1
ATOM 6789 C CA . GLY G 1 61 ? 18.519 -3.380 10.139 1.00 20.40 59 GLY G CA 1
ATOM 6790 C C . GLY G 1 61 ? 17.404 -4.132 10.838 1.00 21.00 59 GLY G C 1
ATOM 6791 O O . GLY G 1 61 ? 17.697 -4.979 11.690 1.00 24.24 59 GLY G O 1
ATOM 6792 N N . ILE G 1 62 ? 16.138 -3.865 10.515 1.00 20.07 60 ILE G N 1
ATOM 6793 C CA . ILE G 1 62 ? 15.005 -4.582 11.091 1.00 19.77 60 ILE G CA 1
ATOM 6794 C C . ILE G 1 62 ? 14.264 -5.315 9.983 1.00 19.96 60 ILE G C 1
ATOM 6795 O O . ILE G 1 62 ? 13.906 -4.709 8.968 1.00 19.14 60 ILE G O 1
ATOM 6800 N N . VAL G 1 63 ? 13.990 -6.601 10.207 1.00 19.62 61 VAL G N 1
ATOM 6801 C CA . VAL G 1 63 ? 13.055 -7.383 9.405 1.00 16.13 61 VAL G CA 1
ATOM 6802 C C . VAL G 1 63 ? 11.780 -7.550 10.206 1.00 13.77 61 VAL G C 1
ATOM 6803 O O . VAL G 1 63 ? 11.832 -7.874 11.398 1.00 18.35 61 VAL G O 1
ATOM 6807 N N . VAL G 1 64 ? 10.635 -7.348 9.560 1.00 16.62 62 VAL G N 1
ATOM 6808 C CA . VAL G 1 64 ? 9.336 -7.645 10.148 1.00 13.79 62 VAL G CA 1
ATOM 6809 C C . VAL G 1 64 ? 8.570 -8.552 9.194 1.00 18.97 62 VAL G C 1
ATOM 6810 O O . VAL G 1 64 ? 8.398 -8.222 8.013 1.00 18.19 62 VAL G O 1
ATOM 6814 N N . MET G 1 65 ? 8.103 -9.687 9.700 1.00 15.33 63 MET G N 1
ATOM 6815 C CA . MET G 1 65 ? 7.310 -10.615 8.910 1.00 16.94 63 MET G CA 1
ATOM 6816 C C . MET G 1 65 ? 5.948 -10.795 9.562 1.00 15.92 63 MET G C 1
ATOM 6817 O O . MET G 1 65 ? 5.850 -10.879 10.791 1.00 19.13 63 MET G O 1
ATOM 6822 N N . ASN G 1 66 ? 4.897 -10.869 8.747 1.00 15.72 64 ASN G N 1
ATOM 6823 C CA . ASN G 1 66 ? 3.558 -10.989 9.305 1.00 16.85 64 ASN G CA 1
ATOM 6824 C C . ASN G 1 66 ? 2.585 -11.504 8.251 1.00 16.53 64 ASN G C 1
ATOM 6825 O O . ASN G 1 66 ? 2.910 -11.620 7.065 1.00 15.92 64 ASN G O 1
ATOM 6830 N N . THR G 1 67 ? 1.362 -11.774 8.713 1.00 15.16 65 THR G N 1
ATOM 6831 C CA . THR G 1 67 ? 0.270 -12.324 7.932 1.00 13.71 65 THR G CA 1
ATOM 6832 C C . THR G 1 67 ? -0.958 -11.446 8.096 1.00 18.98 65 THR G C 1
ATOM 6833 O O . THR G 1 67 ? -1.280 -11.029 9.216 1.00 19.05 65 THR G O 1
ATOM 6837 N N . LEU G 1 68 ? -1.642 -11.171 6.984 1.00 12.53 66 LEU G N 1
ATOM 6838 C CA . LEU G 1 68 ? -2.899 -10.425 6.984 1.00 18.28 66 LEU G CA 1
ATOM 6839 C C . LEU G 1 68 ? -4.036 -11.395 6.687 1.00 17.02 66 LEU G C 1
ATOM 6840 O O . LEU G 1 68 ? -4.018 -12.087 5.666 1.00 18.72 66 LEU G O 1
ATOM 6845 N N . LYS G 1 69 ? -5.016 -11.453 7.581 1.00 17.94 67 LYS G N 1
ATOM 6846 C CA . LYS G 1 69 ? -6.101 -12.424 7.484 1.00 19.22 67 LYS G CA 1
ATOM 6847 C C . LYS G 1 69 ? -7.402 -11.753 7.895 1.00 22.00 67 LYS G C 1
ATOM 6848 O O . LYS G 1 69 ? -7.517 -11.298 9.036 1.00 19.52 67 LYS G O 1
ATOM 6854 N N . ASP G 1 70 ? -8.380 -11.703 6.986 1.00 20.24 68 ASP G N 1
ATOM 6855 C CA . ASP G 1 70 ? -9.673 -11.059 7.257 1.00 23.96 68 ASP G CA 1
ATOM 6856 C C . ASP G 1 70 ? -9.492 -9.637 7.786 1.00 22.15 68 ASP G C 1
ATOM 6857 O O . ASP G 1 70 ? -10.054 -9.255 8.815 1.00 28.66 68 ASP G O 1
ATOM 6862 N N . GLY G 1 71 ? -8.679 -8.855 7.078 1.00 23.19 69 GLY G N 1
ATOM 6863 C CA . GLY G 1 71 ? -8.379 -7.484 7.446 1.00 19.97 69 GLY G CA 1
ATOM 6864 C C . GLY G 1 71 ? -7.528 -7.290 8.684 1.00 19.48 69 GLY G C 1
ATOM 6865 O O . GLY G 1 71 ? -7.274 -6.141 9.067 1.00 21.32 69 GLY G O 1
ATOM 6866 N N . SER G 1 72 ? -7.072 -8.354 9.330 1.00 20.59 70 SER G N 1
ATOM 6867 C CA . SER G 1 72 ? -6.310 -8.231 10.562 1.00 16.71 70 SER G CA 1
ATOM 6868 C C . SER G 1 72 ? -4.884 -8.729 10.366 1.00 22.04 70 SER G C 1
ATOM 6869 O O . SER G 1 72 ? -4.673 -9.839 9.857 1.00 17.81 70 SER G O 1
ATOM 6872 N N . TRP G 1 73 ? -3.910 -7.914 10.781 1.00 21.60 71 TRP G N 1
ATOM 6873 C CA . TRP G 1 73 ? -2.525 -8.363 10.874 1.00 19.53 71 TRP G CA 1
ATOM 6874 C C . TRP G 1 73 ? -2.303 -9.127 12.177 1.00 26.10 71 TRP G C 1
ATOM 6875 O O . TRP G 1 73 ? -2.775 -8.722 13.245 1.00 19.34 71 TRP G O 1
ATOM 6886 N N . GLY G 1 74 ? -1.576 -10.241 12.085 1.00 23.94 72 GLY G N 1
ATOM 6887 C CA . GLY G 1 74 ? -1.315 -11.089 13.229 1.00 17.27 72 GLY G CA 1
ATOM 6888 C C . GLY G 1 74 ? -0.141 -10.596 14.053 1.00 22.98 72 GLY G C 1
ATOM 6889 O O . GLY G 1 74 ? 0.243 -9.425 14.010 1.00 16.77 72 GLY G O 1
ATOM 6890 N N . LYS G 1 75 ? 0.444 -11.516 14.814 1.00 22.18 73 LYS G N 1
ATOM 6891 C CA . LYS G 1 75 ? 1.556 -11.167 15.691 1.00 24.32 73 LYS G CA 1
ATOM 6892 C C . LYS G 1 75 ? 2.854 -11.122 14.886 1.00 22.62 73 LYS G C 1
ATOM 6893 O O . LYS G 1 75 ? 3.213 -12.102 14.229 1.00 21.39 73 LYS G O 1
ATOM 6899 N N . GLU G 1 76 ? 3.545 -9.982 14.927 1.00 21.26 74 GLU G N 1
ATOM 6900 C CA . GLU G 1 76 ? 4.779 -9.795 14.168 1.00 20.28 74 GLU G CA 1
ATOM 6901 C C . GLU G 1 76 ? 5.869 -10.773 14.587 1.00 20.81 74 GLU G C 1
ATOM 6902 O O . GLU G 1 76 ? 6.004 -11.126 15.759 1.00 24.20 74 GLU G O 1
ATOM 6908 N N . GLN G 1 77 ? 6.692 -11.161 13.617 1.00 16.70 75 GLN G N 1
ATOM 6909 C CA . GLN G 1 77 ? 7.988 -11.775 13.872 1.00 18.94 75 GLN G CA 1
ATOM 6910 C C . GLN G 1 77 ? 9.065 -10.788 13.438 1.00 18.45 75 GLN G C 1
ATOM 6911 O O . GLN G 1 77 ? 9.151 -10.433 12.257 1.00 20.21 75 GLN G O 1
ATOM 6917 N N . LYS G 1 78 ? 9.882 -10.347 14.385 1.00 19.82 76 LYS G N 1
ATOM 6918 C CA . LYS G 1 78 ? 10.797 -9.240 14.159 1.00 21.02 76 LYS G CA 1
ATOM 6919 C C . LYS G 1 78 ? 12.210 -9.663 14.536 1.00 21.55 76 LYS G C 1
ATOM 6920 O O . LYS G 1 78 ? 12.402 -10.438 15.469 1.00 22.39 76 LYS G O 1
ATOM 6926 N N . LEU G 1 79 ? 13.200 -9.153 13.803 1.00 17.40 77 LEU G N 1
ATOM 6927 C CA . LEU G 1 79 ? 14.582 -9.501 14.098 1.00 22.41 77 LEU G CA 1
ATOM 6928 C C . LEU G 1 79 ? 15.502 -8.448 13.509 1.00 24.93 77 LEU G C 1
ATOM 6929 O O . LEU G 1 79 ? 15.101 -7.646 12.659 1.00 21.79 77 LEU G O 1
ATOM 6934 N N . HIS G 1 80 ? 16.737 -8.454 13.992 1.00 23.21 78 HIS G N 1
ATOM 6935 C CA . HIS G 1 80 ? 17.799 -7.616 13.458 1.00 27.07 78 HIS G CA 1
ATOM 6936 C C . HIS G 1 80 ? 18.635 -8.415 12.469 1.00 22.30 78 HIS G C 1
ATOM 6937 O O . HIS G 1 80 ? 18.801 -9.627 12.605 1.00 26.02 78 HIS G O 1
ATOM 6944 N N . THR G 1 81 ? 19.142 -7.720 11.456 1.00 20.88 79 THR G N 1
ATOM 6945 C CA . THR G 1 81 ? 20.044 -8.312 10.486 1.00 23.26 79 THR G CA 1
ATOM 6946 C C . THR G 1 81 ? 20.884 -7.189 9.904 1.00 22.35 79 THR G C 1
ATOM 6947 O O . THR G 1 81 ? 20.387 -6.084 9.689 1.00 21.04 79 THR G O 1
ATOM 6951 N N . GLU G 1 82 ? 22.164 -7.472 9.689 1.00 24.66 80 GLU G N 1
ATOM 6952 C CA . GLU G 1 82 ? 23.060 -6.574 8.977 1.00 21.38 80 GLU G CA 1
ATOM 6953 C C . GLU G 1 82 ? 23.186 -6.944 7.510 1.00 19.88 80 GLU G C 1
ATOM 6954 O O . GLU G 1 82 ? 24.097 -6.459 6.838 1.00 22.96 80 GLU G O 1
ATOM 6960 N N . ALA G 1 83 ? 22.297 -7.798 6.997 1.00 22.00 81 ALA G N 1
ATOM 6961 C CA . ALA G 1 83 ? 22.541 -8.409 5.691 1.00 24.75 81 ALA G CA 1
ATOM 6962 C C . ALA G 1 83 ? 22.400 -7.418 4.536 1.00 22.39 81 ALA G C 1
ATOM 6963 O O . ALA G 1 83 ? 23.058 -7.591 3.503 1.00 24.83 81 ALA G O 1
ATOM 6965 N N . PHE G 1 84 ? 21.538 -6.399 4.669 1.00 24.48 82 PHE G N 1
ATOM 6966 C CA . PHE G 1 84 ? 21.274 -5.433 3.595 1.00 20.98 82 PHE G CA 1
ATOM 6967 C C . PHE G 1 84 ? 22.100 -4.168 3.820 1.00 28.30 82 PHE G C 1
ATOM 6968 O O . PHE G 1 84 ? 21.695 -3.279 4.575 1.00 31.34 82 PHE G O 1
ATOM 6976 N N . VAL G 1 85 ? 23.235 -4.069 3.144 1.00 28.43 83 VAL G N 1
ATOM 6977 C CA . VAL G 1 85 ? 24.028 -2.837 3.178 1.00 32.39 83 VAL G CA 1
ATOM 6978 C C . VAL G 1 85 ? 23.478 -1.867 2.135 1.00 34.48 83 VAL G C 1
ATOM 6979 O O . VAL G 1 85 ? 23.382 -2.232 0.954 1.00 27.82 83 VAL G O 1
ATOM 6983 N N . PRO G 1 86 ? 23.124 -0.635 2.507 1.00 40.92 84 PRO G N 1
ATOM 6984 C CA . PRO G 1 86 ? 22.554 0.283 1.513 1.00 31.53 84 PRO G CA 1
ATOM 6985 C C . PRO G 1 86 ? 23.600 0.669 0.487 1.00 30.01 84 PRO G C 1
ATOM 6986 O O . PRO G 1 86 ? 24.804 0.663 0.758 1.00 33.66 84 PRO G O 1
ATOM 6990 N N . GLY G 1 87 ? 23.126 0.978 -0.714 1.00 31.53 85 GLY G N 1
ATOM 6991 C CA . GLY G 1 87 ? 24.010 1.232 -1.824 1.00 28.57 85 GLY G CA 1
ATOM 6992 C C . GLY G 1 87 ? 24.660 0.008 -2.413 1.00 25.76 85 GLY G C 1
ATOM 6993 O O . GLY G 1 87 ? 25.475 0.145 -3.328 1.00 27.61 85 GLY G O 1
ATOM 6994 N N . GLN G 1 88 ? 24.332 -1.187 -1.927 1.00 27.33 86 GLN G N 1
ATOM 6995 C CA . GLN G 1 88 ? 24.957 -2.392 -2.438 1.00 24.18 86 GLN G CA 1
ATOM 6996 C C . GLN G 1 88 ?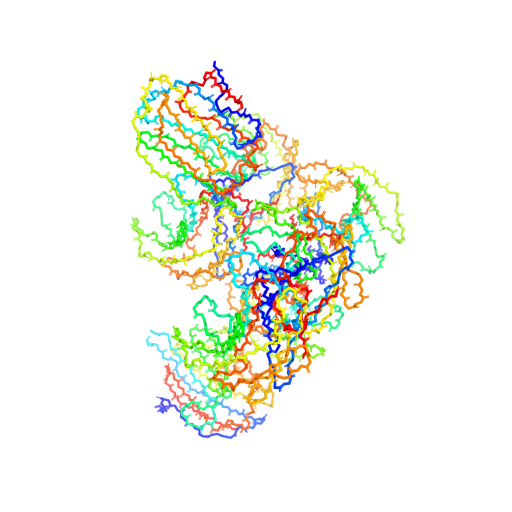 23.917 -3.283 -3.105 1.00 22.61 86 GLN G C 1
ATOM 6997 O O . GLN G 1 88 ? 22.753 -3.298 -2.696 1.00 23.46 86 GLN G O 1
ATOM 7003 N N . PRO G 1 89 ? 24.303 -4.024 -4.138 1.00 19.50 87 PRO G N 1
ATOM 7004 C CA . PRO G 1 89 ? 23.411 -5.055 -4.677 1.00 22.69 87 PRO G CA 1
ATOM 7005 C C . PRO G 1 89 ? 23.275 -6.210 -3.698 1.00 19.34 87 PRO G C 1
ATOM 7006 O O . PRO G 1 89 ? 24.196 -6.531 -2.944 1.00 19.54 87 PRO G O 1
ATOM 7010 N N . PHE G 1 90 ? 22.107 -6.843 -3.719 1.00 15.47 88 PHE G N 1
ATOM 7011 C CA . PHE G 1 90 ? 21.864 -8.007 -2.880 1.00 14.95 88 PHE G CA 1
ATOM 7012 C C . PHE G 1 90 ? 21.078 -9.053 -3.657 1.00 17.07 88 PHE G C 1
ATOM 7013 O O . PHE G 1 90 ? 20.405 -8.758 -4.647 1.00 17.16 88 PHE G O 1
ATOM 7021 N N . GLU G 1 91 ? 21.162 -10.284 -3.170 1.00 17.11 89 GLU G N 1
ATOM 7022 C CA . GLU G 1 91 ? 20.373 -11.403 -3.662 1.00 18.08 89 GLU G CA 1
ATOM 7023 C C . GLU G 1 91 ? 19.526 -11.940 -2.514 1.00 15.71 89 GLU G C 1
ATOM 7024 O O . GLU G 1 91 ? 20.063 -12.408 -1.504 1.00 20.39 89 GLU G O 1
ATOM 7030 N N . LEU G 1 92 ? 18.212 -11.858 -2.666 1.00 13.30 90 LEU G N 1
ATOM 7031 C CA . LEU G 1 92 ? 17.255 -12.252 -1.644 1.00 15.27 90 LEU G CA 1
ATOM 7032 C C . LEU G 1 92 ? 16.482 -13.467 -2.145 1.00 13.57 90 LEU G C 1
ATOM 7033 O O . LEU G 1 92 ? 15.830 -13.407 -3.195 1.00 11.02 90 LEU G O 1
ATOM 7038 N N . GLN G 1 93 ? 16.564 -14.568 -1.407 1.00 12.82 91 GLN G N 1
ATOM 7039 C CA . GLN G 1 93 ? 15.917 -15.813 -1.797 1.00 16.15 91 GLN G CA 1
ATOM 7040 C C . GLN G 1 93 ? 14.878 -16.206 -0.772 1.00 13.93 91 GLN G C 1
ATOM 7041 O O . GLN G 1 93 ? 15.134 -16.154 0.435 1.00 12.65 91 GLN G O 1
ATOM 7047 N N . PHE G 1 94 ? 13.717 -16.610 -1.267 1.00 13.25 92 PHE G N 1
ATOM 7048 C CA . PHE G 1 94 ? 12.701 -17.255 -0.455 1.00 12.25 92 PHE G CA 1
ATOM 7049 C C . PHE G 1 94 ? 12.609 -18.702 -0.912 1.00 11.74 92 PHE G C 1
ATOM 7050 O O . PHE G 1 94 ? 12.533 -18.983 -2.113 1.00 12.69 92 PHE G O 1
ATOM 7058 N N . LEU G 1 95 ? 12.655 -19.608 0.043 1.00 10.26 93 LEU G N 1
ATOM 7059 C CA . LEU G 1 95 ? 12.480 -21.029 -0.193 1.00 12.23 93 LEU G CA 1
ATOM 7060 C C . LEU G 1 95 ? 11.183 -21.453 0.472 1.00 13.52 93 LEU G C 1
ATOM 7061 O O . LEU G 1 95 ? 11.023 -21.273 1.685 1.00 14.13 93 LEU G O 1
ATOM 7066 N N . VAL G 1 96 ? 10.245 -21.975 -0.310 1.00 11.69 94 VAL G N 1
ATOM 7067 C CA . VAL G 1 96 ? 8.976 -22.443 0.230 1.00 14.59 94 VAL G CA 1
ATOM 7068 C C . VAL G 1 96 ? 9.079 -23.946 0.470 1.00 14.00 94 VAL G C 1
ATOM 7069 O O . VAL G 1 96 ? 9.305 -24.724 -0.467 1.00 12.26 94 VAL G O 1
ATOM 7073 N N . LEU G 1 97 ? 8.971 -24.346 1.730 1.00 13.55 95 LEU G N 1
ATOM 7074 C CA . LEU G 1 97 ? 8.941 -25.750 2.129 1.00 12.00 95 LEU G CA 1
ATOM 7075 C C . LEU G 1 97 ? 7.577 -26.086 2.722 1.00 13.15 95 LEU G C 1
ATOM 7076 O O . LEU G 1 97 ? 6.723 -25.221 2.901 1.00 13.57 95 LEU G O 1
ATOM 7081 N N . GLU G 1 98 ? 7.377 -27.371 3.029 1.00 15.02 96 GLU G N 1
ATOM 7082 C CA . GLU G 1 98 ? 6.107 -27.818 3.590 1.00 14.87 96 GLU G CA 1
ATOM 7083 C C . GLU G 1 98 ? 5.764 -27.062 4.872 1.00 17.11 96 GLU G C 1
ATOM 7084 O O . GLU G 1 98 ? 4.595 -26.735 5.114 1.00 19.98 96 GLU G O 1
ATOM 7090 N N . ASN G 1 99 ? 6.770 -26.761 5.697 1.00 17.13 97 ASN G N 1
ATOM 7091 C CA . ASN G 1 99 ? 6.535 -26.211 7.024 1.00 18.75 97 ASN G CA 1
ATOM 7092 C C . ASN G 1 99 ? 6.726 -24.703 7.124 1.00 20.84 97 ASN G C 1
ATOM 7093 O O . ASN G 1 99 ? 6.236 -24.105 8.088 1.00 18.15 97 ASN G O 1
ATOM 7098 N N . GLU G 1 100 ? 7.433 -24.074 6.188 1.00 15.53 98 GLU G N 1
ATOM 7099 C CA . GLU G 1 100 ? 7.846 -22.695 6.419 1.00 15.32 98 GLU G CA 1
ATOM 7100 C C . GLU G 1 100 ? 8.444 -22.117 5.146 1.00 15.78 98 GLU G C 1
ATOM 7101 O O . GLU G 1 100 ? 8.821 -22.851 4.217 1.00 11.78 98 GLU G O 1
ATOM 7107 N N . TYR G 1 101 ? 8.525 -20.784 5.123 1.00 11.38 99 TYR G N 1
ATOM 7108 C CA . TYR G 1 101 ? 9.432 -20.063 4.237 1.00 12.42 99 TYR G CA 1
ATOM 7109 C C . TYR G 1 101 ? 10.791 -19.946 4.910 1.00 11.66 99 TYR G C 1
ATOM 7110 O O . TYR G 1 101 ? 10.872 -19.658 6.107 1.00 14.42 99 TYR G O 1
ATOM 7119 N N . GLN G 1 102 ? 11.857 -20.157 4.140 1.00 12.42 100 GLN G N 1
ATOM 7120 C CA . GLN G 1 102 ? 13.218 -19.857 4.570 1.00 12.03 100 GLN G CA 1
ATOM 7121 C C . GLN G 1 102 ? 13.756 -18.685 3.758 1.00 13.92 100 GLN G C 1
ATOM 7122 O O . GLN G 1 102 ? 13.547 -18.620 2.542 1.00 13.98 100 GLN G O 1
ATOM 7128 N N . VAL G 1 103 ? 14.461 -17.773 4.428 1.00 11.65 101 VAL G N 1
ATOM 7129 C CA . VAL G 1 103 ? 14.944 -16.533 3.837 1.00 11.38 101 VAL G CA 1
ATOM 7130 C C . VAL G 1 103 ? 16.461 -16.550 3.835 1.00 14.86 101 VAL G C 1
ATOM 7131 O O . VAL G 1 103 ? 17.084 -16.836 4.864 1.00 13.54 101 VAL G O 1
ATOM 7135 N N . PHE G 1 104 ? 17.048 -16.237 2.684 1.00 10.29 102 PHE G N 1
ATOM 7136 C CA . PHE G 1 104 ? 18.484 -16.118 2.520 1.00 11.87 102 PHE G CA 1
ATOM 7137 C C . PHE G 1 104 ? 18.794 -14.770 1.899 1.00 11.73 102 PHE G C 1
ATOM 7138 O O . PHE G 1 104 ? 18.059 -14.306 1.027 1.00 13.23 102 PHE G O 1
ATOM 7146 N N . VAL G 1 105 ? 19.882 -14.146 2.346 1.00 14.80 103 VAL G N 1
ATOM 7147 C CA . VAL G 1 105 ? 20.418 -12.952 1.703 1.00 13.41 103 VAL G CA 1
ATOM 7148 C C . VAL G 1 105 ? 21.892 -13.186 1.433 1.00 15.31 103 VAL G C 1
ATOM 7149 O O . VAL G 1 105 ? 22.655 -13.496 2.358 1.00 18.31 103 VAL G O 1
ATOM 7153 N N . ASN G 1 106 ? 22.288 -13.023 0.173 1.00 12.84 104 ASN G N 1
ATOM 7154 C CA . ASN G 1 106 ? 23.667 -13.191 -0.266 1.00 14.63 104 ASN G CA 1
ATOM 7155 C C . ASN G 1 106 ? 24.239 -14.516 0.227 1.00 16.71 104 ASN G C 1
ATOM 7156 O O . ASN G 1 106 ? 25.326 -14.578 0.797 1.00 14.32 104 ASN G O 1
ATOM 7161 N N . ASN G 1 107 ? 23.454 -15.583 0.031 1.00 16.18 105 ASN G N 1
ATOM 7162 C CA . ASN G 1 107 ? 23.850 -16.967 0.293 1.00 15.64 105 ASN G CA 1
ATOM 7163 C C . ASN G 1 107 ? 23.938 -17.291 1.780 1.00 18.86 105 ASN G C 1
ATOM 7164 O O . ASN G 1 107 ? 24.599 -18.257 2.163 1.00 19.78 105 ASN G O 1
ATOM 7169 N N . LYS G 1 108 ? 23.285 -16.504 2.634 1.00 15.88 106 LYS G N 1
ATOM 7170 C CA . LYS G 1 108 ? 23.330 -16.709 4.076 1.00 15.03 106 LYS G CA 1
ATOM 7171 C C . LYS G 1 108 ? 21.913 -16.754 4.637 1.00 13.99 106 LYS G C 1
ATOM 7172 O O . LYS G 1 108 ? 21.079 -15.909 4.280 1.00 14.64 106 LYS G O 1
ATOM 7178 N N . PRO G 1 109 ? 21.604 -17.716 5.504 1.00 13.35 107 PRO G N 1
ATOM 7179 C CA . PRO G 1 109 ? 20.271 -17.764 6.112 1.00 14.53 107 PRO G CA 1
ATOM 7180 C C . PRO G 1 109 ? 20.056 -16.596 7.064 1.00 18.16 107 PRO G C 1
ATOM 7181 O O . PRO G 1 109 ? 20.929 -16.249 7.862 1.00 20.21 107 PRO G O 1
ATOM 7185 N N . ILE G 1 110 ? 18.881 -15.988 6.975 1.00 16.12 108 ILE G N 1
ATOM 7186 C CA . ILE G 1 110 ? 18.538 -14.819 7.769 1.00 15.45 108 ILE G CA 1
ATOM 7187 C C . ILE G 1 110 ? 17.452 -15.135 8.790 1.00 18.86 108 ILE G C 1
ATOM 7188 O O . ILE G 1 110 ? 17.600 -14.823 9.970 1.00 23.03 108 ILE G O 1
ATOM 7193 N N . CYS G 1 111 ? 16.364 -15.777 8.359 1.00 14.68 109 CYS G N 1
ATOM 7194 C CA . CYS G 1 111 ? 15.215 -16.032 9.222 1.00 16.56 109 CYS G CA 1
ATOM 7195 C C . CYS G 1 111 ? 14.283 -17.015 8.517 1.00 15.15 109 CYS G C 1
ATOM 7196 O O . CYS G 1 111 ? 14.442 -17.303 7.329 1.00 15.98 109 CYS G O 1
ATOM 7199 N N . GLN G 1 112 ? 13.302 -17.523 9.269 1.00 17.12 110 GLN G N 1
ATOM 7200 C CA . GLN G 1 112 ? 12.305 -18.460 8.754 1.00 15.97 110 GLN G CA 1
ATOM 7201 C C . GLN G 1 112 ? 10.919 -18.063 9.252 1.00 17.75 110 GLN G C 1
ATOM 7202 O O . GLN G 1 112 ? 10.770 -17.493 10.338 1.00 20.36 110 GLN G O 1
ATOM 7208 N N . PHE G 1 113 ? 9.897 -18.379 8.453 1.00 15.21 111 PHE G N 1
ATOM 7209 C CA . PHE G 1 113 ? 8.522 -17.981 8.741 1.00 15.87 111 PHE G CA 1
ATOM 7210 C C . PHE G 1 113 ? 7.615 -19.188 8.564 1.00 14.91 111 PHE G C 1
ATOM 7211 O O . PHE G 1 113 ? 7.366 -19.625 7.434 1.00 14.53 111 PHE G O 1
ATOM 7219 N N . ALA G 1 114 ? 7.126 -19.726 9.677 1.00 17.76 112 ALA G N 1
ATOM 7220 C CA . ALA G 1 114 ? 6.200 -20.853 9.626 1.00 18.22 112 ALA G CA 1
ATOM 7221 C C . ALA G 1 114 ? 4.892 -20.432 8.969 1.00 21.23 112 ALA G C 1
ATOM 7222 O O . ALA G 1 114 ? 4.386 -19.335 9.219 1.00 19.27 112 ALA G O 1
ATOM 7224 N N . HIS G 1 115 ? 4.339 -21.310 8.122 1.00 17.32 113 HIS G N 1
ATOM 7225 C CA . HIS G 1 115 ? 3.114 -20.968 7.404 1.00 20.32 113 HIS G CA 1
ATOM 7226 C C . HIS G 1 115 ? 1.972 -20.719 8.380 1.00 19.91 113 HIS G C 1
ATOM 7227 O O . HIS G 1 115 ? 1.735 -21.514 9.292 1.00 17.37 113 HIS G O 1
ATOM 7234 N N . ARG G 1 116 ? 1.261 -19.611 8.184 1.00 18.70 114 ARG G N 1
ATOM 7235 C CA . ARG G 1 116 ? 0.048 -19.347 8.944 1.00 18.54 114 ARG G CA 1
ATOM 7236 C C . ARG G 1 116 ? -1.201 -19.581 8.113 1.00 19.98 114 ARG G C 1
ATOM 7237 O O . ARG G 1 116 ? -2.200 -20.079 8.633 1.00 18.91 114 ARG G O 1
ATOM 7245 N N . LEU G 1 117 ? -1.148 -19.265 6.816 1.00 19.18 115 LEU G N 1
ATOM 7246 C CA . LEU G 1 117 ? -2.150 -19.611 5.829 1.00 17.64 115 LEU G CA 1
ATOM 7247 C C . LEU G 1 117 ? -1.541 -20.573 4.811 1.00 16.98 115 LEU G C 1
ATOM 7248 O O . LEU G 1 117 ? -0.319 -20.583 4.622 1.00 19.94 115 LEU G O 1
ATOM 7253 N N . PRO G 1 118 ? -2.344 -21.408 4.160 1.00 19.92 116 PRO G N 1
ATOM 7254 C CA . PRO G 1 118 ? -1.769 -22.417 3.256 1.00 21.29 116 PRO G CA 1
ATOM 7255 C C . PRO G 1 118 ? -0.938 -21.782 2.151 1.00 18.68 116 PRO G C 1
ATOM 7256 O O . PRO G 1 118 ? -1.348 -20.799 1.529 1.00 17.36 116 PRO G O 1
ATOM 7260 N N . LEU G 1 119 ? 0.253 -22.348 1.922 1.00 15.82 117 LEU G N 1
ATOM 7261 C CA . LEU G 1 119 ? 1.062 -21.912 0.795 1.00 16.88 117 LEU G CA 1
ATOM 7262 C C . LEU G 1 119 ? 0.325 -22.096 -0.522 1.00 18.22 117 LEU G C 1
ATOM 7263 O O . LEU G 1 119 ? 0.637 -21.402 -1.492 1.00 18.81 117 LEU G O 1
ATOM 7268 N N . GLN G 1 120 ? -0.652 -23.006 -0.579 1.00 16.42 118 GLN G N 1
ATOM 7269 C CA . GLN G 1 120 ? -1.447 -23.166 -1.789 1.00 21.43 118 GLN G CA 1
ATOM 7270 C C . GLN G 1 120 ? -2.378 -21.988 -2.039 1.00 19.41 118 GLN G C 1
ATOM 7271 O O . GLN G 1 120 ? -2.937 -21.891 -3.134 1.00 20.61 118 GLN G O 1
ATOM 7277 N N . SER G 1 121 ? -2.581 -21.110 -1.064 1.00 17.58 119 SER G N 1
ATOM 7278 C CA . SER G 1 121 ? -3.464 -19.974 -1.276 1.00 15.86 119 SER G CA 1
ATOM 7279 C C . SER G 1 121 ? -2.746 -18.769 -1.881 1.00 20.98 119 SER G C 1
ATOM 7280 O O . SER G 1 121 ? -3.410 -17.798 -2.263 1.00 17.83 119 SER G O 1
ATOM 7283 N N . VAL G 1 122 ? -1.416 -18.808 -1.986 1.00 15.31 120 VAL G N 1
ATOM 7284 C CA . VAL G 1 122 ? -0.669 -17.702 -2.575 1.00 14.78 120 VAL G CA 1
ATOM 7285 C C . VAL G 1 122 ? -0.863 -17.705 -4.087 1.00 16.18 120 VAL G C 1
ATOM 7286 O O . VAL G 1 122 ? -0.641 -18.720 -4.762 1.00 13.99 120 VAL G O 1
ATOM 7290 N N . LYS G 1 123 ? -1.309 -16.573 -4.623 1.00 18.91 121 LYS G N 1
ATOM 7291 C CA . LYS G 1 123 ? -1.548 -16.432 -6.048 1.00 17.79 121 LYS G CA 1
ATOM 7292 C C . LYS G 1 123 ? -0.681 -15.375 -6.708 1.00 15.94 121 LYS G C 1
ATOM 7293 O O . LYS G 1 123 ? -0.608 -15.358 -7.938 1.00 15.33 121 LYS G O 1
ATOM 7299 N N . MET G 1 124 ? -0.021 -14.509 -5.938 1.00 12.88 122 MET G N 1
ATOM 7300 C CA . MET G 1 124 ? 0.571 -13.294 -6.486 1.00 14.88 122 MET G CA 1
ATOM 7301 C C . MET G 1 124 ? 1.786 -12.890 -5.665 1.00 17.01 122 MET G C 1
ATOM 7302 O O . MET G 1 124 ? 1.677 -12.664 -4.453 1.00 20.65 122 MET G O 1
ATOM 7307 N N . LEU G 1 125 ? 2.931 -12.766 -6.327 1.00 12.86 123 LEU G N 1
ATOM 7308 C CA . LEU G 1 125 ? 4.159 -12.275 -5.717 1.00 12.89 123 LEU G CA 1
ATOM 7309 C C . LEU G 1 125 ? 4.274 -10.777 -5.984 1.00 13.35 123 LEU G C 1
ATOM 7310 O O . LEU G 1 125 ? 4.069 -10.334 -7.117 1.00 15.52 123 LEU G O 1
ATOM 7315 N N . ASP G 1 126 ? 4.618 -10.002 -4.957 1.00 12.03 124 ASP G N 1
ATOM 7316 C CA . ASP G 1 126 ? 4.763 -8.551 -5.090 1.00 13.39 124 ASP G CA 1
ATOM 7317 C C . ASP G 1 126 ? 6.085 -8.120 -4.471 1.00 14.79 124 ASP G C 1
ATOM 7318 O O . ASP G 1 126 ? 6.311 -8.341 -3.277 1.00 17.20 124 ASP G O 1
ATOM 7323 N N . VAL G 1 127 ? 6.946 -7.484 -5.274 1.00 10.08 125 VAL G N 1
ATOM 7324 C CA . VAL G 1 127 ? 8.234 -6.975 -4.818 1.00 13.37 125 VAL G CA 1
ATOM 7325 C C . VAL G 1 127 ? 8.264 -5.463 -5.026 1.00 14.44 125 VAL G C 1
ATOM 7326 O O . VAL G 1 127 ? 7.963 -4.976 -6.122 1.00 13.92 125 VAL G O 1
ATOM 7330 N N . ARG G 1 128 ? 8.669 -4.727 -3.995 1.00 15.69 126 ARG G N 1
ATOM 7331 C CA . ARG G 1 128 ? 8.723 -3.272 -4.104 1.00 15.67 126 ARG G CA 1
ATOM 7332 C C . ARG G 1 128 ? 9.662 -2.722 -3.041 1.00 19.42 126 ARG G C 1
ATOM 7333 O O . ARG G 1 128 ? 10.042 -3.417 -2.094 1.00 16.91 126 ARG G O 1
ATOM 7341 N N . GLY G 1 129 ? 10.030 -1.460 -3.210 1.00 20.72 127 GLY G N 1
ATOM 7342 C CA . GLY G 1 129 ? 10.790 -0.751 -2.203 1.00 19.49 127 GLY G CA 1
ATOM 7343 C C . GLY G 1 129 ? 11.731 0.266 -2.825 1.00 20.29 127 GLY G C 1
ATOM 7344 O O . GLY G 1 129 ? 11.690 0.530 -4.023 1.00 21.39 127 GLY G O 1
ATOM 7345 N N . ASP G 1 130 ? 12.574 0.845 -1.966 1.00 17.93 128 ASP G N 1
ATOM 7346 C CA . ASP G 1 130 ? 13.613 1.788 -2.385 1.00 18.22 128 ASP G CA 1
ATOM 7347 C C . ASP G 1 130 ? 14.798 1.014 -2.958 1.00 18.50 128 ASP G C 1
ATOM 7348 O O . ASP G 1 130 ? 15.883 0.921 -2.377 1.00 19.73 128 ASP G O 1
ATOM 7353 N N . ILE G 1 131 ? 14.568 0.441 -4.139 1.00 21.48 129 ILE G N 1
ATOM 7354 C CA . ILE G 1 131 ? 15.520 -0.467 -4.763 1.00 16.80 129 ILE G CA 1
ATOM 7355 C C . ILE G 1 131 ? 15.477 -0.256 -6.267 1.00 16.02 129 ILE G C 1
ATOM 7356 O O . ILE G 1 131 ? 14.523 0.300 -6.813 1.00 15.58 129 ILE G O 1
ATOM 7361 N N . VAL G 1 132 ? 16.532 -0.707 -6.937 1.00 17.64 130 VAL G N 1
ATOM 7362 C CA . VAL G 1 132 ? 16.509 -0.923 -8.378 1.00 16.19 130 VAL G CA 1
ATOM 7363 C C . VAL G 1 132 ? 16.436 -2.434 -8.581 1.00 19.82 130 VAL G C 1
ATOM 7364 O O . VAL G 1 132 ? 17.399 -3.160 -8.295 1.00 13.69 130 VAL G O 1
ATOM 7368 N N . LEU G 1 133 ? 15.282 -2.905 -9.046 1.00 13.45 131 LEU G N 1
ATOM 7369 C CA . LEU G 1 133 ? 15.022 -4.327 -9.202 1.00 16.24 131 LEU G CA 1
ATOM 7370 C C . LEU G 1 133 ? 15.580 -4.808 -10.535 1.00 14.95 131 LEU G C 1
ATOM 7371 O O . LEU G 1 133 ? 15.162 -4.335 -11.596 1.00 19.04 131 LEU G O 1
ATOM 7376 N N . THR G 1 134 ? 16.514 -5.749 -10.493 1.00 16.32 132 THR G N 1
ATOM 7377 C CA . THR G 1 134 ? 17.122 -6.194 -11.739 1.00 16.87 132 THR G CA 1
ATOM 7378 C C . THR G 1 134 ? 16.618 -7.549 -12.219 1.00 14.69 132 THR G C 1
ATOM 7379 O O . THR G 1 134 ? 16.507 -7.744 -13.429 1.00 15.38 132 THR G O 1
ATOM 7383 N N . SER G 1 135 ? 16.295 -8.485 -11.327 1.00 10.71 133 SER G N 1
ATOM 7384 C CA . SER G 1 135 ? 15.695 -9.737 -11.783 1.00 15.03 133 SER G CA 1
ATOM 7385 C C . SER G 1 135 ? 14.888 -10.381 -10.666 1.00 14.06 133 SER G C 1
ATOM 7386 O O . SER G 1 135 ? 15.193 -10.226 -9.481 1.00 12.50 133 SER G O 1
ATOM 7389 N N . VAL G 1 136 ? 13.833 -11.080 -11.073 1.00 13.86 134 VAL G N 1
ATOM 7390 C CA . VAL G 1 136 ? 13.022 -11.918 -10.204 1.00 9.12 134 VAL G CA 1
ATOM 7391 C C . VAL G 1 136 ? 12.841 -13.246 -10.932 1.00 13.22 134 VAL G C 1
ATOM 7392 O O . VAL G 1 136 ? 12.276 -13.277 -12.035 1.00 11.42 134 VAL G O 1
ATOM 7396 N N . ASP G 1 137 ? 13.324 -14.334 -10.332 1.00 10.11 135 ASP G N 1
ATOM 7397 C CA . ASP G 1 137 ? 13.210 -15.662 -10.924 1.00 10.67 135 ASP G CA 1
ATOM 7398 C C . ASP G 1 137 ? 12.525 -16.615 -9.956 1.00 15.57 135 ASP G C 1
ATOM 7399 O O . ASP G 1 137 ? 12.610 -16.450 -8.735 1.00 15.22 135 ASP G O 1
ATOM 7404 N N . THR G 1 138 ? 11.834 -17.613 -10.510 1.00 14.56 136 THR G N 1
ATOM 7405 C CA . THR G 1 138 ? 11.183 -18.636 -9.706 1.00 12.07 136 THR G CA 1
ATOM 7406 C C . THR G 1 138 ? 11.398 -19.993 -10.360 1.00 17.23 136 THR G C 1
ATOM 7407 O O . THR G 1 138 ? 11.611 -20.088 -11.571 1.00 16.77 136 THR G O 1
ATOM 7411 N N . LEU G 1 139 ? 11.374 -21.041 -9.539 1.00 15.77 137 LEU G N 1
ATOM 7412 C CA . LEU G 1 139 ? 11.564 -22.408 -10.018 1.00 18.77 137 LEU G CA 1
ATOM 7413 C C . LEU G 1 139 ? 10.848 -23.393 -9.088 1.00 19.45 137 LEU G C 1
ATOM 7414 O O . LEU G 1 139 ? 11.075 -23.362 -7.875 1.00 18.90 137 LEU G O 1
ATOM 7419 N N . SER H 1 5 ? -16.616 -45.933 8.670 1.00 26.87 3 SER H N 1
ATOM 7420 C CA . SER H 1 5 ? -16.958 -45.942 10.088 1.00 16.92 3 SER H CA 1
ATOM 7421 C C . SER H 1 5 ? -17.013 -44.531 10.684 1.00 15.60 3 SER H C 1
ATOM 7422 O O . SER H 1 5 ? -16.745 -43.539 10.008 1.00 18.03 3 SER H O 1
ATOM 7425 N N . LEU H 1 6 ? -17.386 -44.452 11.949 1.00 15.58 4 LEU H N 1
ATOM 7426 C CA . LEU H 1 6 ? -17.584 -43.194 12.655 1.00 11.54 4 LEU H CA 1
ATOM 7427 C C . LEU H 1 6 ? -16.251 -42.614 13.111 1.00 11.82 4 LEU H C 1
ATOM 7428 O O . LEU H 1 6 ? -15.315 -43.365 13.406 1.00 14.17 4 LEU H O 1
ATOM 7433 N N . PRO H 1 7 ? -16.160 -41.282 13.228 1.00 12.12 5 PRO H N 1
ATOM 7434 C CA . PRO H 1 7 ? -14.952 -40.676 13.796 1.00 14.96 5 PRO H CA 1
ATOM 7435 C C . PRO H 1 7 ? -14.623 -41.290 15.150 1.00 13.64 5 PRO H C 1
ATOM 7436 O O . PRO H 1 7 ? -15.506 -41.654 15.929 1.00 14.75 5 PRO H O 1
ATOM 7440 N N . ASN H 1 8 ? -13.338 -41.398 15.422 1.00 11.17 6 ASN H N 1
ATOM 7441 C CA . ASN H 1 8 ? -12.853 -42.021 16.640 1.00 16.21 6 ASN H CA 1
ATOM 7442 C C . ASN H 1 8 ? -11.623 -41.242 17.057 1.00 16.43 6 ASN H C 1
ATOM 7443 O O . ASN H 1 8 ? -10.584 -41.366 16.426 1.00 18.66 6 ASN H O 1
ATOM 7448 N N . PRO H 1 9 ? -11.725 -40.443 18.130 1.00 20.07 7 PRO H N 1
ATOM 7449 C CA . PRO H 1 9 ? -12.844 -40.340 19.083 1.00 17.90 7 PRO H CA 1
ATOM 7450 C C . PRO H 1 9 ? -14.149 -39.768 18.528 1.00 18.13 7 PRO H C 1
ATOM 7451 O O . PRO H 1 9 ? -14.155 -38.979 17.585 1.00 15.57 7 PRO H O 1
ATOM 7455 N N . TYR H 1 10 ? -15.240 -40.221 19.138 1.00 17.03 8 TYR H N 1
ATOM 7456 C CA . TYR H 1 10 ? -16.602 -39.822 18.821 1.00 15.87 8 TYR H CA 1
ATOM 7457 C C . TYR H 1 10 ? -17.141 -38.959 19.953 1.00 14.35 8 TYR H C 1
ATOM 7458 O O . TYR H 1 10 ? -16.980 -39.303 21.129 1.00 13.69 8 TYR H O 1
ATOM 7467 N N . LEU H 1 11 ? -17.783 -37.852 19.594 1.00 10.83 9 LEU H N 1
ATOM 7468 C CA . LEU H 1 11 ? -18.405 -36.938 20.540 1.00 12.07 9 LEU H CA 1
ATOM 7469 C C . LEU H 1 11 ? -19.891 -36.830 20.239 1.00 13.02 9 LEU H C 1
ATOM 7470 O O . LEU H 1 11 ? -20.300 -36.874 19.073 1.00 12.39 9 LEU H O 1
ATOM 7475 N N . GLN H 1 12 ? -20.697 -36.653 21.290 1.00 16.17 10 GLN H N 1
ATOM 7476 C CA . GLN H 1 12 ? -22.113 -36.329 21.097 1.00 13.06 10 GLN H CA 1
ATOM 7477 C C . GLN H 1 12 ? -22.661 -35.654 22.347 1.00 14.05 10 GLN H C 1
ATOM 7478 O O . GLN H 1 12 ? -22.590 -36.222 23.442 1.00 11.90 10 GLN H O 1
ATOM 7484 N N . SER H 1 13 ? -23.198 -34.448 22.182 1.00 10.82 11 SER H N 1
ATOM 7485 C CA . SER H 1 13 ? -23.902 -33.789 23.272 1.00 11.93 11 SER H CA 1
ATOM 7486 C C . SER H 1 13 ? -25.110 -34.624 23.650 1.00 10.74 11 SER H C 1
ATOM 7487 O O . SER H 1 13 ? -25.804 -35.151 22.776 1.00 8.32 11 SER H O 1
ATOM 7490 N N . VAL H 1 14 ? -25.337 -34.788 24.955 1.00 8.88 12 VAL H N 1
ATOM 7491 C CA . VAL H 1 14 ? -26.451 -35.590 25.460 1.00 10.72 12 VAL H CA 1
ATOM 7492 C C . VAL H 1 14 ? -27.134 -34.848 26.600 1.00 10.49 12 VAL H C 1
ATOM 7493 O O . VAL H 1 14 ? -26.601 -33.889 27.164 1.00 14.54 12 VAL H O 1
ATOM 7497 N N . SER H 1 15 ? -28.316 -35.343 26.957 1.00 13.16 13 SER H N 1
ATOM 7498 C CA . SER H 1 15 ? -29.033 -34.936 28.157 1.00 12.97 13 SER H CA 1
ATOM 7499 C C . SER H 1 15 ? -29.667 -36.194 28.743 1.00 15.26 13 SER H C 1
ATOM 7500 O O . SER H 1 15 ? -30.609 -36.745 28.164 1.00 12.15 13 SER H O 1
ATOM 7503 N N . LEU H 1 16 ? -29.131 -36.671 29.867 1.00 13.87 14 LEU H N 1
ATOM 7504 C CA . LEU H 1 16 ? -29.534 -37.964 30.403 1.00 10.59 14 LEU H CA 1
ATOM 7505 C C . LEU H 1 16 ? -30.856 -37.845 31.159 1.00 10.41 14 LEU H C 1
ATOM 7506 O O . LEU H 1 16 ? -31.294 -36.759 31.519 1.00 12.03 14 LEU H O 1
ATOM 7511 N N . THR H 1 17 ? -31.503 -38.988 31.370 1.00 12.46 15 THR H N 1
ATOM 7512 C CA . THR H 1 17 ? -32.698 -39.094 32.201 1.00 11.73 15 THR H CA 1
ATOM 7513 C C . THR H 1 17 ? -32.573 -40.355 33.043 1.00 13.88 15 THR H C 1
ATOM 7514 O O . THR H 1 17 ? -31.612 -41.115 32.905 1.00 14.50 15 THR H O 1
ATOM 7518 N N . VAL H 1 18 ? -33.567 -40.596 33.907 1.00 11.53 16 VAL H N 1
ATOM 7519 C CA . VAL H 1 18 ? -33.564 -41.793 34.750 1.00 14.93 16 VAL H CA 1
ATOM 7520 C C . VAL H 1 18 ? -33.937 -43.043 33.976 1.00 13.03 16 VAL H C 1
ATOM 7521 O O . VAL H 1 18 ? -34.001 -44.136 34.553 1.00 12.78 16 VAL H O 1
ATOM 7525 N N . CYS H 1 19 ? -34.196 -42.916 32.684 1.00 10.81 17 CYS H N 1
ATOM 7526 C CA . CYS H 1 19 ? -34.500 -44.070 31.853 1.00 12.15 17 CYS H CA 1
ATOM 7527 C C . CYS H 1 19 ? -33.943 -43.713 30.477 1.00 12.69 17 CYS H C 1
ATOM 7528 O O . CYS H 1 19 ? -34.649 -43.201 29.606 1.00 13.18 17 CYS H O 1
ATOM 7531 N N . TYR H 1 20 ? -32.641 -43.964 30.304 1.00 13.37 18 TYR H N 1
ATOM 7532 C CA . TYR H 1 20 ? -31.912 -43.499 29.133 1.00 14.16 18 TYR H CA 1
ATOM 7533 C C . TYR H 1 20 ? -30.887 -44.549 28.739 1.00 14.31 18 TYR H C 1
ATOM 7534 O O . TYR H 1 20 ? -30.186 -45.099 29.596 1.00 14.69 18 TYR H O 1
ATOM 7543 N N . MET H 1 21 ? -30.796 -44.824 27.445 1.00 12.71 19 MET H N 1
ATOM 7544 C CA . MET H 1 21 ? -29.918 -45.865 26.941 1.00 13.56 19 MET H CA 1
ATOM 7545 C C . MET H 1 21 ? -28.933 -45.317 25.916 1.00 15.88 19 MET H C 1
ATOM 7546 O O . MET H 1 21 ? -29.308 -44.534 25.026 1.00 8.52 19 MET H O 1
ATOM 7551 N N . VAL H 1 22 ? -27.679 -45.760 26.042 1.00 9.98 20 VAL H N 1
ATOM 7552 C CA . VAL H 1 22 ? -26.652 -45.599 25.021 1.00 12.33 20 VAL H CA 1
ATOM 7553 C C . VAL H 1 22 ? -26.294 -46.980 24.496 1.00 12.90 20 VAL H C 1
ATOM 7554 O O . VAL H 1 22 ? -26.038 -47.899 25.285 1.00 11.88 20 VAL H O 1
ATOM 7558 N N . LYS H 1 23 ? -26.269 -47.133 23.171 1.00 10.59 21 LYS H N 1
ATOM 7559 C CA . LYS H 1 23 ? -25.876 -48.398 22.559 1.00 10.85 21 LYS H CA 1
ATOM 7560 C C . LYS H 1 23 ? -24.737 -48.160 21.581 1.00 14.77 21 LYS H C 1
ATOM 7561 O O . LYS H 1 23 ? -24.904 -47.457 20.573 1.00 12.59 21 LYS H O 1
ATOM 7567 N N . ILE H 1 24 ? -23.597 -48.779 21.863 1.00 12.65 22 ILE H N 1
ATOM 7568 C CA . ILE H 1 24 ? -22.389 -48.646 21.060 1.00 13.74 22 ILE H CA 1
ATOM 7569 C C . ILE H 1 24 ? -22.140 -49.979 20.373 1.00 14.14 22 ILE H C 1
ATOM 7570 O O . ILE H 1 24 ? -22.113 -51.028 21.027 1.00 15.83 22 ILE H O 1
ATOM 7575 N N . LYS H 1 25 ? -21.944 -49.940 19.064 1.00 14.12 23 LYS H N 1
ATOM 7576 C CA . LYS H 1 25 ? -21.521 -51.106 18.306 1.00 10.45 23 LYS H CA 1
ATOM 7577 C C . LYS H 1 25 ? -20.164 -50.802 17.685 1.00 12.30 23 LYS H C 1
ATOM 7578 O O . LYS H 1 25 ? -20.002 -49.770 17.031 1.00 11.29 23 LYS H O 1
ATOM 7584 N N . ALA H 1 26 ? -19.195 -51.699 17.876 1.00 9.01 24 ALA H N 1
ATOM 7585 C CA . ALA H 1 26 ? -17.847 -51.461 17.371 1.00 10.95 24 ALA H CA 1
ATOM 7586 C C . ALA H 1 26 ? -17.140 -52.792 17.162 1.00 14.39 24 ALA H C 1
ATOM 7587 O O . ALA H 1 26 ? -17.605 -53.846 17.603 1.00 12.68 24 ALA H O 1
ATOM 7589 N N . ASN H 1 27 ? -15.994 -52.729 16.490 1.00 14.46 25 ASN H N 1
ATOM 7590 C CA . ASN H 1 27 ? -15.137 -53.894 16.306 1.00 18.57 25 ASN H CA 1
ATOM 7591 C C . ASN H 1 27 ? -13.868 -53.652 17.100 1.00 17.85 25 ASN H C 1
ATOM 7592 O O . ASN H 1 27 ? -13.159 -52.667 16.854 1.00 16.41 25 ASN H O 1
ATOM 7597 N N . LEU H 1 28 ? -13.596 -54.533 18.056 1.00 17.49 26 LEU H N 1
ATOM 7598 C CA . LEU H 1 28 ? -12.347 -54.463 18.796 1.00 19.00 26 LEU H CA 1
ATOM 7599 C C . LEU H 1 28 ? -11.192 -54.895 17.896 1.00 19.98 26 LEU H C 1
ATOM 7600 O O . LEU H 1 28 ? -11.242 -55.963 17.280 1.00 23.16 26 LEU H O 1
ATOM 7605 N N . LEU H 1 29 ? -10.158 -54.060 17.816 1.00 18.02 27 LEU H N 1
ATOM 7606 C CA . LEU H 1 29 ? -8.983 -54.365 17.018 1.00 18.91 27 LEU H CA 1
ATOM 7607 C C . LEU H 1 29 ? -8.082 -55.375 17.733 1.00 20.91 27 LEU H C 1
ATOM 7608 O O . LEU H 1 29 ? -8.202 -55.622 18.938 1.00 18.89 27 LEU H O 1
ATOM 7613 N N . SER H 1 30 ? -7.157 -55.952 16.967 1.00 19.42 28 SER H N 1
ATOM 7614 C CA . SER H 1 30 ? -6.134 -56.858 17.489 1.00 21.14 28 SER H CA 1
ATOM 7615 C C . SER H 1 30 ? -4.763 -56.356 17.059 1.00 20.37 28 SER H C 1
ATOM 7616 O O . SER H 1 30 ? -4.115 -56.955 16.193 1.00 24.06 28 SER H O 1
ATOM 7619 N N . PRO H 1 31 ? -4.283 -55.261 17.643 1.00 19.06 29 PRO H N 1
ATOM 7620 C CA . PRO H 1 31 ? -2.977 -54.736 17.223 1.00 22.24 29 PRO H CA 1
ATOM 7621 C C . PRO H 1 31 ? -1.843 -55.615 17.734 1.00 21.07 29 PRO H C 1
ATOM 7622 O O . PRO H 1 31 ? -1.810 -56.003 18.905 1.00 20.09 29 PRO H O 1
ATOM 7626 N N . PHE H 1 32 ? -0.920 -55.941 16.836 1.00 20.61 30 PHE H N 1
ATOM 7627 C CA . PHE H 1 32 ? 0.333 -56.559 17.238 1.00 20.30 30 PHE H CA 1
ATOM 7628 C C . PHE H 1 32 ? 1.133 -55.560 18.064 1.00 20.50 30 PHE H C 1
ATOM 7629 O O . PHE H 1 32 ? 1.407 -54.444 17.610 1.00 19.28 30 PHE H O 1
ATOM 7637 N N . GLY H 1 33 ? 1.482 -55.931 19.283 1.00 14.62 31 GLY H N 1
ATOM 7638 C CA . GLY H 1 33 ? 2.324 -55.068 20.081 1.00 25.02 31 GLY H CA 1
ATOM 7639 C C . GLY H 1 33 ? 1.633 -54.227 21.135 1.00 31.03 31 GLY H C 1
ATOM 7640 O O . GLY H 1 33 ? 2.327 -53.498 21.856 1.00 35.70 31 GLY H O 1
ATOM 7641 N N . LYS H 1 34 ? 0.305 -54.293 21.257 1.00 24.81 32 LYS H N 1
ATOM 7642 C CA . LYS H 1 34 ? -0.349 -53.672 22.404 1.00 28.14 32 LYS H CA 1
ATOM 7643 C C . LYS H 1 34 ? -1.747 -54.248 22.585 1.00 25.64 32 LYS H C 1
ATOM 7644 O O . LYS H 1 34 ? -2.348 -54.780 21.651 1.00 28.18 32 LYS H O 1
ATOM 7650 N N . ASN H 1 35 ? -2.246 -54.145 23.814 1.00 19.55 33 ASN H N 1
ATOM 7651 C CA . ASN H 1 35 ? -3.599 -54.578 24.122 1.00 22.13 33 ASN H CA 1
ATOM 7652 C C . ASN H 1 35 ? -4.576 -53.473 23.740 1.00 16.72 33 ASN H C 1
ATOM 7653 O O . ASN H 1 35 ? -4.372 -52.318 24.125 1.00 18.54 33 ASN H O 1
ATOM 7658 N N . PRO H 1 36 ? -5.621 -53.773 22.973 1.00 21.44 34 PRO H N 1
ATOM 7659 C CA . PRO H 1 36 ? -6.573 -52.720 22.582 1.00 20.32 34 PRO H CA 1
ATOM 7660 C C . PRO H 1 36 ? -7.334 -52.174 23.789 1.00 17.46 34 PRO H C 1
ATOM 7661 O O . PRO H 1 36 ? -7.805 -52.928 24.640 1.00 19.84 34 PRO H O 1
ATOM 7665 N N . GLU H 1 37 ? -7.428 -50.854 23.860 1.00 18.87 35 GLU H N 1
ATOM 7666 C CA . GLU H 1 37 ? -8.164 -50.146 24.894 1.00 22.82 35 GLU H CA 1
ATOM 7667 C C . GLU H 1 37 ? -9.501 -49.636 24.370 1.00 20.32 35 GLU H C 1
ATOM 7668 O O . GLU H 1 37 ? -9.702 -49.445 23.167 1.00 18.94 35 GLU H O 1
ATOM 7674 N N . LEU H 1 38 ? -10.410 -49.402 25.306 1.00 17.85 36 LEU H N 1
ATOM 7675 C CA . LEU H 1 38 ? -11.717 -48.817 25.049 1.00 14.60 36 LEU H CA 1
ATOM 7676 C C . LEU H 1 38 ? -12.017 -47.845 26.182 1.00 16.59 36 LEU H C 1
ATOM 7677 O O . LEU H 1 38 ? -11.726 -48.150 27.342 1.00 18.50 36 LEU H O 1
ATOM 7682 N N . GLN H 1 39 ? -12.601 -46.685 25.861 1.00 13.27 37 GLN H N 1
ATOM 7683 C CA . GLN H 1 39 ? -12.939 -45.717 26.897 1.00 12.45 37 GLN H CA 1
ATOM 7684 C C . GLN H 1 39 ? -14.184 -44.923 26.517 1.00 17.41 37 GLN H C 1
ATOM 7685 O O . GLN H 1 39 ? -14.247 -44.343 25.426 1.00 13.74 37 GLN H O 1
ATOM 7691 N N . VAL H 1 40 ? -15.151 -44.870 27.434 1.00 12.14 38 VAL H N 1
ATOM 7692 C CA . VAL H 1 40 ? -16.396 -44.132 27.250 1.00 10.31 38 VAL H CA 1
ATOM 7693 C C . VAL H 1 40 ? -16.540 -43.159 28.414 1.00 14.69 38 VAL H C 1
ATOM 7694 O O . VAL H 1 40 ? -16.512 -43.573 29.583 1.00 19.04 38 VAL H O 1
ATOM 7698 N N . ASP H 1 41 ? -16.707 -41.874 28.106 1.00 11.72 39 ASP H N 1
ATOM 7699 C CA . ASP H 1 41 ? -16.855 -40.844 29.130 1.00 12.50 39 ASP H CA 1
ATOM 7700 C C . ASP H 1 41 ? -18.259 -40.260 29.065 1.00 17.91 39 ASP H C 1
ATOM 7701 O O . ASP H 1 41 ? -18.673 -39.741 28.019 1.00 12.93 39 ASP H O 1
ATOM 7706 N N . PHE H 1 42 ? -18.970 -40.302 30.190 1.00 17.16 40 PHE H N 1
ATOM 7707 C CA . PHE H 1 42 ? -20.143 -39.451 30.384 1.00 12.39 40 PHE H CA 1
ATOM 7708 C C . PHE H 1 42 ? -19.656 -38.214 31.128 1.00 15.75 40 PHE H C 1
ATOM 7709 O O . PHE H 1 42 ? -19.514 -38.230 32.355 1.00 15.65 40 PHE H O 1
ATOM 7717 N N . GLY H 1 43 ? -19.381 -37.142 30.387 1.00 12.68 41 GLY H N 1
ATOM 7718 C CA . GLY H 1 43 ? -18.745 -35.969 30.964 1.00 16.23 41 GLY H CA 1
ATOM 7719 C C . GLY H 1 43 ? -19.622 -34.730 31.036 1.00 19.69 41 GLY H C 1
ATOM 7720 O O . GLY H 1 43 ? -20.672 -34.649 30.391 1.00 14.64 41 GLY H O 1
ATOM 7721 N N . THR H 1 44 ? -19.198 -33.751 31.833 1.00 23.02 42 THR H N 1
ATOM 7722 C CA . THR H 1 44 ? -19.942 -32.505 31.962 1.00 24.02 42 THR H CA 1
ATOM 7723 C C . THR H 1 44 ? -19.798 -31.601 30.754 1.00 21.09 42 THR H C 1
ATOM 7724 O O . THR H 1 44 ? -20.560 -30.637 30.645 1.00 27.40 42 THR H O 1
ATOM 7728 N N . GLY H 1 45 ? -18.836 -31.862 29.874 1.00 20.21 43 GLY H N 1
ATOM 7729 C CA . GLY H 1 45 ? -18.603 -30.976 28.741 1.00 25.00 43 GLY H CA 1
ATOM 7730 C C . GLY H 1 45 ? -18.263 -29.548 29.120 1.00 35.49 43 GLY H C 1
ATOM 7731 O O . GLY H 1 45 ? -18.775 -28.603 28.504 1.00 38.23 43 GLY H O 1
ATOM 7732 N N . THR H 1 46 ? -17.415 -29.367 30.132 1.00 37.37 44 THR H N 1
ATOM 7733 C CA . THR H 1 46 ? -16.991 -28.051 30.599 1.00 33.19 44 THR H CA 1
ATOM 7734 C C . THR H 1 46 ? -15.497 -27.848 30.369 1.00 34.45 44 THR H C 1
ATOM 7735 O O . THR H 1 46 ? -14.783 -27.319 31.228 1.00 40.15 44 THR H O 1
ATOM 7739 N N . GLY H 1 47 ? -15.001 -28.281 29.207 1.00 35.22 45 GLY H N 1
ATOM 7740 C CA . GLY H 1 47 ? -13.605 -28.094 28.858 1.00 39.16 45 GLY H CA 1
ATOM 7741 C C . GLY H 1 47 ? -12.695 -29.200 29.361 1.00 39.97 45 GLY H C 1
ATOM 7742 O O . GLY H 1 47 ? -13.117 -30.184 29.978 1.00 37.36 45 GLY H O 1
ATOM 7743 N N . GLN H 1 48 ? -11.394 -29.003 29.109 1.00 41.60 46 GLN H N 1
ATOM 7744 C CA . GLN H 1 48 ? -10.409 -30.059 29.343 1.00 42.86 46 GLN H CA 1
ATOM 7745 C C . GLN H 1 48 ? -10.323 -30.443 30.818 1.00 40.58 46 GLN H C 1
ATOM 7746 O O . GLN H 1 48 ? -10.121 -31.617 31.153 1.00 40.61 46 GLN H O 1
ATOM 7748 N N . GLY H 1 49 ? -10.472 -29.483 31.717 1.00 32.41 47 GLY H N 1
ATOM 7749 C CA . GLY H 1 49 ? -10.395 -29.891 33.110 1.00 42.43 47 GLY H CA 1
ATOM 7750 C C . GLY H 1 49 ? -11.648 -30.530 33.683 1.00 33.54 47 GLY H C 1
ATOM 7751 O O . GLY H 1 49 ? -11.592 -31.070 34.790 1.00 32.29 47 GLY H O 1
ATOM 7752 N N . GLY H 1 50 ? -12.753 -30.527 32.934 1.00 28.65 48 GLY H N 1
ATOM 7753 C CA . GLY H 1 50 ? -14.067 -30.616 33.540 1.00 27.67 48 GLY H CA 1
ATOM 7754 C C . GLY H 1 50 ? -14.368 -31.959 34.177 1.00 25.08 48 GLY H C 1
ATOM 7755 O O . GLY H 1 50 ? -13.746 -32.986 33.896 1.00 26.09 48 GLY H O 1
ATOM 7756 N N . ASP H 1 51 ? -15.374 -31.936 35.050 1.00 23.56 49 ASP H N 1
ATOM 7757 C CA . ASP H 1 51 ? -15.798 -33.146 35.745 1.00 20.91 49 ASP H CA 1
ATOM 7758 C C . ASP H 1 51 ? -16.276 -34.210 34.761 1.00 17.66 49 ASP H C 1
ATOM 7759 O O . ASP H 1 51 ? -16.848 -33.917 33.706 1.00 15.84 49 ASP H O 1
ATOM 7764 N N . ILE H 1 52 ? -16.031 -35.460 35.129 1.00 18.51 50 ILE H N 1
ATOM 7765 C CA . ILE H 1 52 ? -16.555 -36.613 34.410 1.00 15.59 50 ILE H CA 1
ATOM 7766 C C . ILE H 1 52 ? -17.304 -37.465 35.423 1.00 16.21 50 ILE H C 1
ATOM 7767 O O . ILE H 1 52 ? -16.674 -38.210 36.189 1.00 16.44 50 ILE H O 1
ATOM 7772 N N . PRO H 1 53 ? -18.631 -37.360 35.488 1.00 12.22 51 PRO H N 1
ATOM 7773 C CA . PRO H 1 53 ? -19.388 -38.202 36.425 1.00 12.51 51 PRO H CA 1
ATOM 7774 C C . PRO H 1 53 ? -19.134 -39.689 36.256 1.00 14.70 51 PRO H C 1
ATOM 7775 O O . PRO H 1 53 ? -19.154 -40.418 37.254 1.00 17.59 51 PRO H O 1
ATOM 7779 N N . PHE H 1 54 ? -18.866 -40.170 35.042 1.00 13.37 52 PHE H N 1
ATOM 7780 C CA . PHE H 1 54 ? -18.698 -41.609 34.835 1.00 15.42 52 PHE H CA 1
ATOM 7781 C C . PHE H 1 54 ? -17.766 -41.845 33.657 1.00 15.22 52 PHE H C 1
ATOM 7782 O O . PHE H 1 54 ? -18.074 -41.432 32.535 1.00 15.70 52 PHE H O 1
ATOM 7790 N N . ARG H 1 55 ? -16.631 -42.496 33.924 1.00 14.30 53 ARG H N 1
ATOM 7791 C CA . ARG H 1 55 ? -15.739 -43.022 32.900 1.00 14.98 53 ARG H CA 1
ATOM 7792 C C . ARG H 1 55 ? -15.750 -44.543 32.959 1.00 14.01 53 ARG H C 1
ATOM 7793 O O . ARG H 1 55 ? -15.572 -45.132 34.031 1.00 14.73 53 ARG H O 1
ATOM 7801 N N . PHE H 1 56 ? -15.933 -45.167 31.808 1.00 13.09 54 PHE H N 1
ATOM 7802 C CA . PHE H 1 56 ? -15.856 -46.611 31.656 1.00 12.24 54 PHE H CA 1
ATOM 7803 C C . PHE H 1 56 ? -14.633 -46.927 30.807 1.00 12.98 54 PHE H C 1
ATOM 7804 O O . PHE H 1 56 ? -14.534 -46.458 29.668 1.00 14.99 54 PHE H O 1
ATOM 7812 N N . TRP H 1 57 ? -13.731 -47.741 31.340 1.00 15.19 55 TRP H N 1
ATOM 7813 C CA . TRP H 1 57 ? -12.489 -48.092 30.660 1.00 18.63 55 TRP H CA 1
ATOM 7814 C C . TRP H 1 57 ? -12.293 -49.600 30.676 1.00 20.76 55 TRP H C 1
ATOM 7815 O O . TRP H 1 57 ? -12.520 -50.260 31.698 1.00 18.88 55 TRP H O 1
ATOM 7826 N N . TYR H 1 58 ? -11.869 -50.142 29.537 1.00 17.72 56 TYR H N 1
ATOM 7827 C CA . TYR H 1 58 ? -11.618 -51.570 29.402 1.00 18.59 56 TYR H CA 1
ATOM 7828 C C . TYR H 1 58 ? -10.297 -51.792 28.683 1.00 20.73 56 TYR H C 1
ATOM 7829 O O . TYR H 1 58 ? -9.963 -51.073 27.736 1.00 18.92 56 TYR H O 1
ATOM 7838 N N . CYS H 1 59 ? -9.558 -52.802 29.140 1.00 22.60 57 CYS H N 1
ATOM 7839 C CA . CYS H 1 59 ? -8.370 -53.277 28.448 1.00 20.81 57 CYS H CA 1
ATOM 7840 C C . CYS H 1 59 ? -7.948 -54.628 29.019 1.00 20.09 57 CYS H C 1
ATOM 7841 O O . CYS H 1 59 ? -7.827 -54.783 30.239 1.00 19.02 57 CYS H O 1
ATOM 7844 N N . ASP H 1 60 ? -7.766 -55.617 28.149 1.00 20.87 58 ASP H N 1
ATOM 7845 C CA . ASP H 1 60 ? -7.073 -56.855 28.507 1.00 23.96 58 ASP H CA 1
ATOM 7846 C C . ASP H 1 60 ? -7.748 -57.561 29.689 1.00 23.63 58 ASP H C 1
ATOM 7847 O O . ASP H 1 60 ? -7.103 -57.969 30.658 1.00 20.80 58 ASP H O 1
ATOM 7852 N N . GLY H 1 61 ? -9.074 -57.696 29.605 1.00 23.71 59 GLY H N 1
ATOM 7853 C CA . GLY H 1 61 ? -9.841 -58.410 30.601 1.00 22.85 59 GLY H CA 1
ATOM 7854 C C . GLY H 1 61 ? -10.231 -57.612 31.831 1.00 23.32 59 GLY H C 1
ATOM 7855 O O . GLY H 1 61 ? -10.873 -58.174 32.728 1.00 22.65 59 GLY H O 1
ATOM 7856 N N . ILE H 1 62 ? -9.876 -56.331 31.907 1.00 19.47 60 ILE H N 1
ATOM 7857 C CA . ILE H 1 62 ? -10.123 -55.510 33.090 1.00 19.24 60 ILE H CA 1
ATOM 7858 C C . ILE H 1 62 ? -11.037 -54.343 32.728 1.00 24.22 60 ILE H C 1
ATOM 7859 O O . ILE H 1 62 ? -10.779 -53.625 31.752 1.00 17.16 60 ILE H O 1
ATOM 7864 N N . VAL H 1 63 ? -12.081 -54.140 33.537 1.00 23.44 61 VAL H N 1
ATOM 7865 C CA . VAL H 1 63 ? -12.897 -52.928 33.509 1.00 21.62 61 VAL H CA 1
ATOM 7866 C C . VAL H 1 63 ? -12.509 -52.039 34.683 1.00 18.20 61 VAL H C 1
ATOM 7867 O O . VAL H 1 63 ? -12.381 -52.513 35.820 1.00 18.11 61 VAL H O 1
ATOM 7871 N N . VAL H 1 64 ? -12.338 -50.751 34.418 1.00 16.91 62 VAL H N 1
ATOM 7872 C CA . VAL H 1 64 ? -12.139 -49.754 35.461 1.00 15.69 62 VAL H CA 1
ATOM 7873 C C . VAL H 1 64 ? -13.187 -48.665 35.281 1.00 16.94 62 VAL H C 1
ATOM 7874 O O . VAL H 1 64 ? -13.305 -48.086 34.196 1.00 16.56 62 VAL H O 1
ATOM 7878 N N . MET H 1 65 ? -13.930 -48.368 36.344 1.00 17.78 63 MET H N 1
ATOM 7879 C CA . MET H 1 65 ? -14.889 -47.273 36.335 1.00 16.57 63 MET H CA 1
ATOM 7880 C C . MET H 1 65 ? -14.543 -46.294 37.444 1.00 17.10 63 MET H C 1
ATOM 7881 O O . MET H 1 65 ? -14.140 -46.698 38.540 1.00 18.67 63 MET H O 1
ATOM 7886 N N . ASN H 1 66 ? -14.696 -45.007 37.164 1.00 14.86 64 ASN H N 1
ATOM 7887 C CA . ASN H 1 66 ? -14.284 -43.996 38.129 1.00 19.86 64 ASN H CA 1
ATOM 7888 C C . ASN H 1 66 ? -14.950 -42.678 37.768 1.00 19.41 64 ASN H C 1
ATOM 7889 O O . ASN H 1 66 ? -15.634 -42.556 36.749 1.00 20.25 64 ASN H O 1
ATOM 7894 N N . THR H 1 67 ? -14.733 -41.689 38.623 1.00 17.41 65 THR H N 1
ATOM 7895 C CA . THR H 1 67 ? -15.341 -40.380 38.524 1.00 19.06 65 THR H CA 1
ATOM 7896 C C . THR H 1 67 ? -14.259 -39.336 38.717 1.00 20.58 65 THR H C 1
ATOM 7897 O O . THR H 1 67 ? -13.403 -39.486 39.595 1.00 23.05 65 THR H O 1
ATOM 7901 N N . LEU H 1 68 ? -14.306 -38.286 37.901 1.00 18.71 66 LEU H N 1
ATOM 7902 C CA . LEU H 1 68 ? -13.420 -37.131 38.015 1.00 19.43 66 LEU H CA 1
ATOM 7903 C C . LEU H 1 68 ? -14.211 -35.950 38.558 1.00 22.43 66 LEU H C 1
ATOM 7904 O O . LEU H 1 68 ? -15.139 -35.473 37.900 1.00 23.74 66 LEU H O 1
ATOM 7909 N N . LYS H 1 69 ? -13.815 -35.456 39.731 1.00 25.99 67 LYS H N 1
ATOM 7910 C CA . LYS H 1 69 ? -14.486 -34.345 40.399 1.00 27.78 67 LYS H CA 1
ATOM 7911 C C . LYS H 1 69 ? -13.435 -33.360 40.896 1.00 31.38 67 LYS H C 1
ATOM 7912 O O . LYS H 1 69 ? -12.512 -33.750 41.617 1.00 31.13 67 LYS H O 1
ATOM 7918 N N . ASP H 1 70 ? -13.569 -32.092 40.491 1.00 31.98 68 ASP H N 1
ATOM 7919 C CA . ASP H 1 70 ? -12.685 -31.003 40.927 1.00 34.64 68 ASP H CA 1
ATOM 7920 C C . ASP H 1 70 ? -11.213 -31.308 40.667 1.00 37.92 68 ASP H C 1
ATOM 7921 O O . ASP H 1 70 ? -10.335 -30.893 41.425 1.00 36.94 68 ASP H O 1
ATOM 7926 N N . GLY H 1 71 ? -10.927 -32.042 39.600 1.00 35.92 69 GLY H N 1
ATOM 7927 C CA . GLY H 1 71 ? -9.558 -32.287 39.209 1.00 30.83 69 GLY H CA 1
ATOM 7928 C C . GLY H 1 71 ? -8.923 -33.552 39.740 1.00 29.64 69 GLY H C 1
ATOM 7929 O O . GLY H 1 71 ? -7.763 -33.821 39.406 1.00 31.44 69 GLY H O 1
ATOM 7930 N N . SER H 1 72 ? -9.629 -34.350 40.540 1.00 29.35 70 SER H N 1
ATOM 7931 C CA . SER H 1 72 ? -9.064 -35.606 41.015 1.00 29.53 70 SER H CA 1
ATOM 7932 C C . SER H 1 72 ? -10.020 -36.770 40.778 1.00 30.28 70 SER H C 1
ATOM 7933 O O . SER H 1 72 ? -11.246 -36.628 40.883 1.00 27.94 70 SER H O 1
ATOM 7936 N N . TRP H 1 73 ? -9.439 -37.920 40.447 1.00 26.14 71 TRP H N 1
ATOM 7937 C CA . TRP H 1 73 ? -10.200 -39.145 40.287 1.00 28.66 71 TRP H CA 1
ATOM 7938 C C . TRP H 1 73 ? -10.393 -39.809 41.638 1.00 28.65 71 TRP H C 1
ATOM 7939 O O . TRP H 1 73 ? -9.514 -39.753 42.499 1.00 34.72 71 TRP H O 1
ATOM 7950 N N . GLY H 1 74 ? -11.545 -40.447 41.814 1.00 23.40 72 GLY H N 1
ATOM 7951 C CA . GLY H 1 74 ? -11.900 -41.089 43.062 1.00 26.70 72 GLY H CA 1
ATOM 7952 C C . GLY H 1 74 ? -11.412 -42.517 43.131 1.00 24.87 72 GLY H C 1
ATOM 7953 O O . GLY H 1 74 ? -10.511 -42.932 42.398 1.00 27.45 72 GLY H O 1
ATOM 7954 N N . LYS H 1 75 ? -12.028 -43.286 44.029 1.00 24.52 73 LYS H N 1
ATOM 7955 C CA . LYS H 1 75 ? -11.666 -44.688 44.160 1.00 27.09 73 LYS H CA 1
ATOM 7956 C C . LYS H 1 75 ? -12.165 -45.460 42.945 1.00 27.98 73 LYS H C 1
ATOM 7957 O O . LYS H 1 75 ? -13.343 -45.391 42.590 1.00 22.74 73 LYS H O 1
ATOM 7959 N N . GLU H 1 76 ? -11.261 -46.176 42.289 1.00 25.98 74 GLU H N 1
ATOM 7960 C CA . GLU H 1 76 ? -11.655 -46.961 41.133 1.00 20.89 74 GLU H CA 1
ATOM 7961 C C . GLU H 1 76 ? -12.583 -48.093 41.539 1.00 21.13 74 GLU H C 1
ATOM 7962 O O . GLU H 1 76 ? -12.467 -48.667 42.619 1.00 21.50 74 GLU H O 1
ATOM 7968 N N . GLN H 1 77 ? -13.504 -48.417 40.647 1.00 21.37 75 GLN H N 1
ATOM 7969 C CA . GLN H 1 77 ? -14.248 -49.663 40.699 1.00 16.64 75 GLN H CA 1
ATOM 7970 C C . GLN H 1 77 ? -13.721 -50.550 39.579 1.00 20.79 75 GLN H C 1
ATOM 7971 O O . GLN H 1 77 ? -13.783 -50.174 38.403 1.00 18.87 75 GLN H O 1
ATOM 7977 N N . LYS H 1 78 ? -13.222 -51.721 39.947 1.00 19.97 76 LYS H N 1
ATOM 7978 C CA . LYS H 1 78 ? -12.404 -52.556 39.087 1.00 22.16 76 LYS H CA 1
ATOM 7979 C C . LYS H 1 78 ? -12.949 -53.973 39.132 1.00 26.12 76 LYS H C 1
ATOM 7980 O O . LYS H 1 78 ? -13.297 -54.474 40.202 1.00 25.57 76 LYS H O 1
ATOM 7986 N N . LEU H 1 79 ? -13.057 -54.604 37.968 1.00 19.90 77 LEU H N 1
ATOM 7987 C CA . LEU H 1 79 ? -13.541 -55.970 37.886 1.00 22.39 77 LEU H CA 1
ATOM 7988 C C . LEU H 1 79 ? -12.928 -56.621 36.661 1.00 21.80 77 LEU H C 1
ATOM 7989 O O . LEU H 1 79 ? -12.372 -55.948 35.786 1.00 21.49 77 LEU H O 1
ATOM 7994 N N . HIS H 1 80 ? -13.055 -57.945 36.603 1.00 20.01 78 HIS H N 1
ATOM 7995 C CA . HIS H 1 80 ? -12.566 -58.749 35.493 1.00 24.60 78 HIS H CA 1
ATOM 7996 C C . HIS H 1 80 ? -13.737 -59.177 34.622 1.00 22.58 78 HIS H C 1
ATOM 7997 O O . HIS H 1 80 ? -14.819 -59.476 35.129 1.00 24.51 78 HIS H O 1
ATOM 8004 N N . THR H 1 81 ? -13.521 -59.205 33.310 1.00 19.33 79 THR H N 1
ATOM 8005 C CA . THR H 1 81 ? -14.567 -59.657 32.405 1.00 21.37 79 THR H CA 1
ATOM 8006 C C . THR H 1 81 ? -13.923 -60.262 31.170 1.00 22.87 79 THR H C 1
ATOM 8007 O O . THR H 1 81 ? -12.806 -59.902 30.792 1.00 24.06 79 THR H O 1
ATOM 8011 N N . GLU H 1 82 ? -14.650 -61.187 30.553 1.00 19.89 80 GLU H N 1
ATOM 8012 C CA . GLU H 1 82 ? -14.241 -61.847 29.324 1.00 21.07 80 GLU H CA 1
ATOM 8013 C C . GLU H 1 82 ? -15.163 -61.506 28.168 1.00 21.49 80 GLU H C 1
ATOM 8014 O O . GLU H 1 82 ? -15.094 -62.160 27.124 1.00 22.86 80 GLU H O 1
ATOM 8020 N N . ALA H 1 83 ? -16.039 -60.507 28.335 1.00 15.22 81 ALA H N 1
ATOM 8021 C CA . ALA H 1 83 ? -17.086 -60.256 27.346 1.00 23.68 81 ALA H CA 1
ATOM 8022 C C . ALA H 1 83 ? -16.553 -59.607 26.071 1.00 21.11 81 ALA H C 1
ATOM 8023 O O . ALA H 1 83 ? -17.168 -59.753 25.009 1.00 26.00 81 ALA H O 1
ATOM 8025 N N . PHE H 1 84 ? -15.438 -58.886 26.146 1.00 17.67 82 PHE H N 1
ATOM 8026 C CA . PHE H 1 84 ? -14.865 -58.237 24.963 1.00 21.71 82 PHE H CA 1
ATOM 8027 C C . PHE H 1 84 ? -13.901 -59.209 24.288 1.00 22.68 82 PHE H C 1
ATOM 8028 O O . PHE H 1 84 ? -12.705 -59.245 24.584 1.00 22.81 82 PHE H O 1
ATOM 8036 N N . VAL H 1 85 ? -14.427 -60.009 23.372 1.00 23.92 83 VAL H N 1
ATOM 8037 C CA . VAL H 1 85 ? -13.614 -60.960 22.620 1.00 29.59 83 VAL H CA 1
ATOM 8038 C C . VAL H 1 85 ? -12.766 -60.187 21.618 1.00 26.77 83 VAL H C 1
ATOM 8039 O O . VAL H 1 85 ? -13.315 -59.530 20.720 1.00 23.58 83 VAL H O 1
ATOM 8043 N N . PRO H 1 86 ? -11.441 -60.221 21.722 1.00 29.99 84 PRO H N 1
ATOM 8044 C CA . PRO H 1 86 ? -10.623 -59.412 20.812 1.00 29.60 84 PRO H CA 1
ATOM 8045 C C . PRO H 1 86 ? -10.776 -59.879 19.373 1.00 26.37 84 PRO H C 1
ATOM 8046 O O . PRO H 1 86 ? -11.018 -61.055 19.088 1.00 25.29 84 PRO H O 1
ATOM 8050 N N . GLY H 1 87 ? -10.672 -58.921 18.463 1.00 26.10 85 GLY H N 1
ATOM 8051 C CA . GLY H 1 87 ? -10.941 -59.184 17.071 1.00 23.77 85 GLY H CA 1
ATOM 8052 C C . GLY H 1 87 ? -12.394 -59.359 16.713 1.00 25.32 85 GLY H C 1
ATOM 8053 O O . GLY H 1 87 ? -12.684 -59.720 15.571 1.00 25.34 85 GLY H O 1
ATOM 8054 N N . GLN H 1 88 ? -13.325 -59.117 17.641 1.00 25.82 86 GLN H N 1
ATOM 8055 C CA . GLN H 1 88 ? -14.721 -59.401 17.344 1.00 21.60 86 GLN H CA 1
ATOM 8056 C C . GLN H 1 88 ? -15.594 -58.146 17.436 1.00 20.80 86 GLN H C 1
ATOM 8057 O O . GLN H 1 88 ? -15.281 -57.211 18.188 1.00 20.75 86 GLN H O 1
ATOM 8063 N N . PRO H 1 89 ? -16.693 -58.106 16.677 1.00 18.25 87 PRO H N 1
ATOM 8064 C CA . PRO H 1 89 ? -17.722 -57.080 16.899 1.00 20.09 87 PRO H CA 1
ATOM 8065 C C . PRO H 1 89 ? -18.373 -57.238 18.266 1.00 21.20 87 PRO H C 1
ATOM 8066 O O . PRO H 1 89 ? -18.666 -58.350 18.706 1.00 19.66 87 PRO H O 1
ATOM 8070 N N . PHE H 1 90 ? -18.615 -56.112 18.937 1.00 19.98 88 PHE H N 1
ATOM 8071 C CA . PHE H 1 90 ? -19.326 -56.133 20.207 1.00 16.26 88 PHE H CA 1
ATOM 8072 C C . PHE H 1 90 ? -20.420 -55.072 20.219 1.00 15.71 88 PHE H C 1
ATOM 8073 O O . PHE H 1 90 ? -20.388 -54.092 19.468 1.00 13.27 88 PHE H O 1
ATOM 8081 N N . GLU H 1 91 ? -21.401 -55.292 21.084 1.00 13.08 89 GLU H N 1
ATOM 8082 C CA . GLU H 1 91 ? -22.431 -54.306 21.380 1.00 16.30 89 GLU H CA 1
ATOM 8083 C C . GLU H 1 91 ? -22.329 -53.942 22.855 1.00 17.22 89 GLU H C 1
ATOM 8084 O O . GLU H 1 91 ? -22.496 -54.802 23.725 1.00 18.94 89 GLU H O 1
ATOM 8090 N N . LEU H 1 92 ? -22.045 -52.675 23.132 1.00 12.64 90 LEU H N 1
ATOM 8091 C CA . LEU H 1 92 ? -21.895 -52.170 24.488 1.00 13.89 90 LEU H CA 1
ATOM 8092 C C . LEU H 1 92 ? -23.065 -51.242 24.808 1.00 12.97 90 LEU H C 1
ATOM 8093 O O . LEU H 1 92 ? -23.342 -50.303 24.055 1.00 12.34 90 LEU H O 1
ATOM 8098 N N . GLN H 1 93 ? -23.760 -51.515 25.906 1.00 12.26 91 GLN H N 1
ATOM 8099 C CA . GLN H 1 93 ? -24.920 -50.729 26.301 1.00 13.98 91 GLN H CA 1
ATOM 8100 C C . GLN H 1 93 ? -24.714 -50.125 27.679 1.00 12.65 91 GLN H C 1
ATOM 8101 O O . GLN H 1 93 ? -24.220 -50.792 28.595 1.00 13.53 91 GLN H O 1
ATOM 8107 N N . PHE H 1 94 ? -25.121 -48.870 27.814 1.00 9.96 92 PHE H N 1
ATOM 8108 C CA . PHE H 1 94 ? -25.139 -48.156 29.080 1.00 11.33 92 PHE H CA 1
ATOM 8109 C C . PHE H 1 94 ? -26.585 -47.761 29.330 1.00 12.42 92 PHE H C 1
ATOM 8110 O O . PHE H 1 94 ? -27.182 -47.037 28.525 1.00 12.31 92 PHE H O 1
ATOM 8118 N N . LEU H 1 95 ? -27.153 -48.276 30.408 1.00 12.48 93 LEU H N 1
ATOM 8119 C CA . LEU H 1 95 ? -28.506 -47.941 30.834 1.00 14.12 93 LEU H CA 1
ATOM 8120 C C . LEU H 1 95 ? -28.417 -46.981 32.011 1.00 11.46 93 LEU H C 1
ATOM 8121 O O . LEU H 1 95 ? -27.829 -47.319 33.038 1.00 15.62 93 LEU H O 1
ATOM 8126 N N . VAL H 1 96 ? -29.001 -45.798 31.867 1.00 12.16 94 VAL H N 1
ATOM 8127 C CA . VAL H 1 96 ? -28.975 -44.775 32.910 1.00 13.13 94 VAL H CA 1
ATOM 8128 C C . VAL H 1 96 ? -30.279 -44.868 33.699 1.00 13.78 94 VAL H C 1
ATOM 8129 O O . VAL H 1 96 ? -31.357 -44.613 33.157 1.00 15.53 94 VAL H O 1
ATOM 8133 N N . LEU H 1 97 ? -30.186 -45.253 34.973 1.00 12.27 95 LEU H N 1
ATOM 8134 C CA . LEU H 1 97 ? -31.329 -45.344 35.869 1.00 16.01 95 LEU H CA 1
ATOM 8135 C C . LEU H 1 97 ? -31.171 -44.344 37.010 1.00 15.67 95 LEU H C 1
ATOM 8136 O O . LEU H 1 97 ? -30.148 -43.666 37.147 1.00 12.83 95 LEU H O 1
ATOM 8141 N N . GLU H 1 98 ? -32.227 -44.247 37.820 1.00 20.67 96 GLU H N 1
ATOM 8142 C CA . GLU H 1 98 ? -32.238 -43.321 38.950 1.00 19.28 96 GLU H CA 1
ATOM 8143 C C . GLU H 1 98 ? -31.011 -43.499 39.840 1.00 17.82 96 GLU H C 1
ATOM 8144 O O . GLU H 1 98 ? -30.400 -42.519 40.280 1.00 17.03 96 GLU H O 1
ATOM 8150 N N . ASN H 1 99 ? -30.639 -44.744 40.119 1.00 15.87 97 ASN H N 1
ATOM 8151 C CA . ASN H 1 99 ? -29.613 -45.033 41.108 1.00 19.60 97 ASN H CA 1
ATOM 8152 C C . ASN H 1 99 ? -28.248 -45.361 40.511 1.00 23.27 97 ASN H C 1
ATOM 8153 O O . ASN H 1 99 ? -27.237 -45.199 41.209 1.00 21.52 97 ASN H O 1
ATOM 8158 N N . GLU H 1 100 ? -28.181 -45.815 39.258 1.00 15.35 98 GLU H N 1
ATOM 8159 C CA . GLU H 1 100 ? -26.928 -46.369 38.751 1.00 18.36 98 GLU H CA 1
ATOM 8160 C C . GLU H 1 100 ? -26.907 -46.365 37.228 1.00 17.03 98 GLU H C 1
ATOM 8161 O O . GLU H 1 100 ? -27.945 -46.227 36.571 1.00 19.60 98 GLU H O 1
ATOM 8167 N N . TYR H 1 101 ? -25.698 -46.521 36.677 1.00 14.58 99 TYR H N 1
ATOM 8168 C CA . TYR H 1 101 ? -25.516 -46.988 35.306 1.00 12.90 99 TYR H CA 1
ATOM 8169 C C . TYR H 1 101 ? -25.450 -48.508 35.335 1.00 15.04 99 TYR H C 1
ATOM 8170 O O . TYR H 1 101 ? -24.699 -49.077 36.130 1.00 13.41 99 TYR H O 1
ATOM 8179 N N . GLN H 1 102 ? -26.212 -49.163 34.468 1.00 13.48 100 GLN H N 1
ATOM 8180 C CA . GLN H 1 102 ? -26.041 -50.586 34.225 1.00 10.56 100 GLN H CA 1
ATOM 8181 C C . GLN H 1 102 ? -25.351 -50.788 32.884 1.00 15.69 100 GLN H C 1
ATOM 8182 O O . GLN H 1 102 ? -25.696 -50.133 31.893 1.00 13.76 100 GLN H O 1
ATOM 8188 N N . VAL H 1 103 ? -24.372 -51.695 32.858 1.00 12.62 101 VAL H N 1
ATOM 8189 C CA . VAL H 1 103 ? -23.559 -51.959 31.675 1.00 13.62 101 VAL H CA 1
ATOM 8190 C C . VAL H 1 103 ? -23.866 -53.354 31.150 1.00 14.59 101 VAL H C 1
ATOM 8191 O O . VAL H 1 103 ? -23.882 -54.327 31.918 1.00 14.77 101 VAL H O 1
ATOM 8195 N N . PHE H 1 104 ? -24.067 -53.455 29.835 1.00 12.01 102 PHE H N 1
ATOM 8196 C CA . PHE H 1 104 ? -24.292 -54.717 29.143 1.00 13.89 102 PHE H CA 1
ATOM 8197 C C . PHE H 1 104 ? -23.350 -54.819 27.950 1.00 13.91 102 PHE H C 1
ATOM 8198 O O . PHE H 1 104 ? -23.141 -53.835 27.230 1.00 13.98 102 PHE H O 1
ATOM 8206 N N . VAL H 1 105 ? -22.798 -56.014 27.735 1.00 14.76 103 VAL H N 1
ATOM 8207 C CA . VAL H 1 105 ? -22.002 -56.334 26.551 1.00 15.11 103 VAL H CA 1
ATOM 8208 C C . VAL H 1 105 ? -22.598 -57.576 25.899 1.00 16.18 103 VAL H C 1
ATOM 8209 O O . VAL H 1 105 ? -22.736 -58.616 26.552 1.00 16.64 103 VAL H O 1
ATOM 8213 N N . ASN H 1 106 ? -22.951 -57.465 24.617 1.00 14.97 104 ASN H N 1
ATOM 8214 C CA . ASN H 1 106 ? -23.555 -58.550 23.844 1.00 16.87 104 ASN H CA 1
ATOM 8215 C C . ASN H 1 106 ? -24.714 -59.194 24.607 1.00 17.82 104 ASN H C 1
ATOM 8216 O O . ASN H 1 106 ? -24.795 -60.413 24.756 1.00 16.32 104 ASN H O 1
ATOM 8221 N N . ASN H 1 107 ? -25.624 -58.346 25.096 1.00 19.77 105 ASN H N 1
ATOM 8222 C CA . ASN H 1 107 ? -26.866 -58.737 25.765 1.00 14.42 105 ASN H CA 1
ATOM 8223 C C . ASN H 1 107 ? -26.651 -59.393 27.127 1.00 17.72 105 ASN H C 1
ATOM 8224 O O . ASN H 1 107 ? -27.588 -59.998 27.663 1.00 22.42 105 ASN H O 1
ATOM 8229 N N . LYS H 1 108 ? -25.459 -59.292 27.708 1.00 15.63 106 LYS H N 1
ATOM 8230 C CA . LYS H 1 108 ? -25.190 -59.867 29.015 1.00 19.21 106 LYS H CA 1
ATOM 8231 C C . LYS H 1 108 ? -24.804 -58.769 29.997 1.00 15.44 106 LYS H C 1
ATOM 8232 O O . LYS H 1 108 ? -24.036 -57.869 29.641 1.00 12.98 106 LYS H O 1
ATOM 8238 N N . PRO H 1 109 ? -25.314 -58.811 31.229 1.00 16.00 107 PRO H N 1
ATOM 8239 C CA . PRO H 1 109 ? -24.946 -57.780 32.207 1.00 16.46 107 PRO H CA 1
ATOM 8240 C C . PRO H 1 109 ? -23.514 -57.972 32.676 1.00 18.70 107 PRO H C 1
ATOM 8241 O O . PRO H 1 109 ? -23.086 -59.092 32.957 1.00 20.62 107 PRO H O 1
ATOM 8245 N N . ILE H 1 110 ? -22.773 -56.871 32.765 1.00 17.41 108 ILE H N 1
ATOM 8246 C CA . ILE H 1 110 ? -21.355 -56.901 33.103 1.00 18.71 108 ILE H CA 1
ATOM 8247 C C . ILE H 1 110 ? -21.088 -56.290 34.473 1.00 21.18 108 ILE H C 1
ATOM 8248 O O . ILE H 1 110 ? -20.383 -56.877 35.292 1.00 19.08 108 ILE H O 1
ATOM 8253 N N . CYS H 1 111 ? -21.620 -55.098 34.727 1.00 16.10 109 CYS H N 1
ATOM 8254 C CA . CYS H 1 111 ? -21.321 -54.379 35.955 1.00 19.85 109 CYS H CA 1
ATOM 8255 C C . CYS H 1 111 ? -22.255 -53.185 36.057 1.00 20.55 109 CYS H C 1
ATOM 8256 O O . CYS H 1 111 ? -22.950 -52.824 35.101 1.00 18.08 109 CYS H O 1
ATOM 8259 N N . GLN H 1 112 ? -22.262 -52.576 37.239 1.00 17.70 110 GLN H N 1
ATOM 8260 C CA . GLN H 1 112 ? -23.095 -51.421 37.503 1.00 16.95 110 GLN H CA 1
ATOM 8261 C C . GLN H 1 112 ? -22.273 -50.402 38.276 1.00 15.40 110 GLN H C 1
ATOM 8262 O O . GLN H 1 112 ? -21.340 -50.755 39.000 1.00 20.73 110 GLN H O 1
ATOM 8268 N N . PHE H 1 113 ? -22.621 -49.129 38.105 1.00 14.87 111 PHE H N 1
ATOM 8269 C CA . PHE H 1 113 ? -21.893 -48.017 38.704 1.00 16.30 111 PHE H CA 1
ATOM 8270 C C . PHE H 1 113 ? -22.892 -47.060 39.342 1.00 16.68 111 PHE H C 1
ATOM 8271 O O . PHE H 1 113 ? -23.669 -46.409 38.632 1.00 16.48 111 PHE H O 1
ATOM 8279 N N . ALA H 1 114 ? -22.864 -46.966 40.672 1.00 19.06 112 ALA H N 1
ATOM 8280 C CA . ALA H 1 114 ? -23.730 -46.032 41.385 1.00 18.75 112 ALA H CA 1
ATOM 8281 C C . ALA H 1 114 ? -23.326 -44.593 41.098 1.00 18.48 112 ALA H C 1
ATOM 8282 O O . ALA H 1 114 ? -22.138 -44.265 41.055 1.00 19.48 112 ALA H O 1
ATOM 8284 N N . HIS H 1 115 ? -24.322 -43.722 40.906 1.00 19.65 113 HIS H N 1
ATOM 8285 C CA . HIS H 1 115 ? -24.026 -42.320 40.615 1.00 17.47 113 HIS H CA 1
ATOM 8286 C C . HIS H 1 115 ? -23.195 -41.698 41.731 1.00 18.56 113 HIS H C 1
ATOM 8287 O O . HIS H 1 115 ? -23.513 -41.828 42.914 1.00 17.61 113 HIS H O 1
ATOM 8294 N N . ARG H 1 116 ? -22.106 -41.040 41.352 1.00 19.01 114 ARG H N 1
ATOM 8295 C CA . ARG H 1 116 ? -21.351 -40.236 42.303 1.00 19.86 114 ARG H CA 1
ATOM 8296 C C . ARG H 1 116 ? -21.581 -38.753 42.106 1.00 20.71 114 ARG H C 1
ATOM 8297 O O . ARG H 1 116 ? -21.498 -37.985 43.069 1.00 25.34 114 ARG H O 1
ATOM 8305 N N . LEU H 1 117 ? -21.864 -38.342 40.877 1.00 19.74 115 LEU H N 1
ATOM 8306 C CA . LEU H 1 117 ? -22.241 -36.990 40.511 1.00 20.56 115 LEU H CA 1
ATOM 8307 C C . LEU H 1 117 ? -23.566 -37.062 39.772 1.00 20.73 115 LEU H C 1
ATOM 8308 O O . LEU H 1 117 ? -23.895 -38.106 39.198 1.00 21.94 115 LEU H O 1
ATOM 8313 N N . PRO H 1 118 ? -24.354 -35.988 39.783 1.00 21.15 116 PRO H N 1
ATOM 8314 C CA . PRO H 1 118 ? -25.703 -36.068 39.199 1.00 20.03 116 PRO H CA 1
ATOM 8315 C C . PRO H 1 118 ? -25.669 -36.422 37.719 1.00 17.75 116 PRO H C 1
ATOM 8316 O O . PRO H 1 118 ? -24.877 -35.880 36.942 1.00 16.79 116 PRO H O 1
ATOM 8320 N N . LEU H 1 119 ? -26.548 -37.349 37.335 1.00 13.03 117 LEU H N 1
ATOM 8321 C CA . LEU H 1 119 ? -26.690 -37.700 35.926 1.00 15.18 117 LEU H CA 1
ATOM 8322 C C . LEU H 1 119 ? -27.158 -36.502 35.115 1.00 13.77 117 LEU H C 1
ATOM 8323 O O . LEU H 1 119 ? -26.833 -36.386 33.925 1.00 12.01 117 LEU H O 1
ATOM 8328 N N . GLN H 1 120 ? -27.910 -35.598 35.756 1.00 11.22 118 GLN H N 1
ATOM 8329 C CA . GLN H 1 120 ? -28.334 -34.346 35.141 1.00 14.16 118 GLN H CA 1
ATOM 8330 C C . GLN H 1 120 ? -27.154 -33.471 34.713 1.00 14.73 118 GLN H C 1
ATOM 8331 O O . GLN H 1 120 ? -27.326 -32.589 33.868 1.00 15.72 118 GLN H O 1
ATOM 8337 N N . SER H 1 121 ? -25.965 -33.688 35.267 1.00 14.85 119 SER H N 1
ATOM 8338 C CA . SER H 1 121 ? -24.830 -32.850 34.912 1.00 14.97 119 SER H CA 1
ATOM 8339 C C . SER H 1 121 ? -24.050 -33.378 33.714 1.00 15.69 119 SER H C 1
ATOM 8340 O O . SER H 1 121 ? -23.189 -32.658 33.197 1.00 16.36 119 SER H O 1
ATOM 8343 N N . VAL H 1 122 ? -24.328 -34.600 33.256 1.00 12.73 120 VAL H N 1
ATOM 8344 C CA . VAL H 1 122 ? -23.684 -35.099 32.047 1.00 14.03 120 VAL H CA 1
ATOM 8345 C C . VAL H 1 122 ? -24.229 -34.349 30.839 1.00 15.54 120 VAL H C 1
ATOM 8346 O O . VAL H 1 122 ? -25.444 -34.290 30.619 1.00 15.69 120 VAL H O 1
ATOM 8350 N N . LYS H 1 123 ? -23.329 -33.759 30.054 1.00 13.55 121 LYS H N 1
ATOM 8351 C CA . LYS H 1 123 ? -23.715 -33.013 28.867 1.00 13.51 121 LYS H CA 1
ATOM 8352 C C . LYS H 1 123 ? -23.019 -33.504 27.601 1.00 15.24 121 LYS H C 1
ATOM 8353 O O . LYS H 1 123 ? -23.330 -33.005 26.513 1.00 12.44 121 LYS H O 1
ATOM 8359 N N . MET H 1 124 ? -22.115 -34.481 27.704 1.00 13.70 122 MET H N 1
ATOM 8360 C CA . MET H 1 124 ? -21.243 -34.852 26.591 1.00 15.66 122 MET H CA 1
ATOM 8361 C C . MET H 1 124 ? -20.837 -36.314 26.710 1.00 16.26 122 MET H C 1
ATOM 8362 O O . MET H 1 124 ? -20.265 -36.721 27.727 1.00 15.81 122 MET H O 1
ATOM 8367 N N . LEU H 1 125 ? -21.109 -37.094 25.669 1.00 13.76 123 LEU H N 1
ATOM 8368 C CA . LEU H 1 125 ? -20.641 -38.471 25.558 1.00 12.44 123 LEU H CA 1
ATOM 8369 C C . LEU H 1 125 ? -19.410 -38.520 24.656 1.00 15.95 123 LEU H C 1
ATOM 8370 O O . LEU H 1 125 ? -19.433 -37.978 23.546 1.00 15.92 123 LEU H O 1
ATOM 8375 N N . ASP H 1 126 ? -18.341 -39.165 25.130 1.00 13.98 124 ASP H N 1
ATOM 8376 C CA . ASP H 1 126 ? -17.116 -39.354 24.355 1.00 17.51 124 ASP H CA 1
ATOM 8377 C C . ASP H 1 126 ? -16.801 -40.845 24.296 1.00 14.76 124 ASP H C 1
ATOM 8378 O O . ASP H 1 126 ? -16.772 -41.519 25.332 1.00 13.52 124 ASP H O 1
ATOM 8383 N N . VAL H 1 127 ? -16.598 -41.362 23.081 1.00 15.66 125 VAL H N 1
ATOM 8384 C CA . VAL H 1 127 ? -16.302 -42.774 22.849 1.00 13.57 125 VAL H CA 1
ATOM 8385 C C . VAL H 1 127 ? -15.024 -42.865 22.023 1.00 16.46 125 VAL H C 1
ATOM 8386 O O . VAL H 1 127 ? -14.908 -42.203 20.985 1.00 15.60 125 VAL H O 1
ATOM 8390 N N . ARG H 1 128 ? -14.074 -43.686 22.470 1.00 16.12 126 ARG H N 1
ATOM 8391 C CA . ARG H 1 128 ? -12.813 -43.822 21.750 1.00 16.65 126 ARG H CA 1
ATOM 8392 C C . ARG H 1 128 ? -12.143 -45.132 22.134 1.00 18.40 126 ARG H C 1
ATOM 8393 O O . ARG H 1 128 ? -12.461 -45.742 23.157 1.00 14.55 126 ARG H O 1
ATOM 8401 N N . GLY H 1 129 ? -11.207 -45.551 21.298 1.00 18.07 127 GLY H N 1
ATOM 8402 C CA . GLY H 1 129 ? -10.354 -46.663 21.649 1.00 16.44 127 GLY H CA 1
ATOM 8403 C C . GLY H 1 129 ? -9.757 -47.309 20.415 1.00 19.81 127 GLY H C 1
ATOM 8404 O O . GLY H 1 129 ? -9.861 -46.797 19.297 1.00 17.30 127 GLY H O 1
ATOM 8405 N N . ASP H 1 130 ? -9.106 -48.445 20.660 1.00 16.13 128 ASP H N 1
ATOM 8406 C CA . ASP H 1 130 ? -8.552 -49.275 19.599 1.00 16.20 128 ASP H CA 1
ATOM 8407 C C . ASP H 1 130 ? -9.693 -50.108 19.024 1.00 12.80 128 ASP H C 1
ATOM 8408 O O . ASP H 1 130 ? -9.797 -51.317 19.224 1.00 14.84 128 ASP H O 1
ATOM 8413 N N . ILE H 1 131 ? -10.592 -49.407 18.331 1.00 14.91 129 ILE H N 1
ATOM 8414 C CA . ILE H 1 131 ? -11.823 -49.978 17.806 1.00 13.00 129 ILE H CA 1
ATOM 8415 C C . ILE H 1 131 ? -12.092 -49.335 16.460 1.00 14.81 129 ILE H C 1
ATOM 8416 O O . ILE H 1 131 ? -11.615 -48.239 16.167 1.00 13.70 129 ILE H O 1
ATOM 8421 N N . VAL H 1 132 ? -12.873 -50.034 15.650 1.00 14.33 130 VAL H N 1
ATOM 8422 C CA . VAL H 1 132 ? -13.577 -49.451 14.519 1.00 15.36 130 VAL H CA 1
ATOM 8423 C C . VAL H 1 132 ? -15.000 -49.219 15.003 1.00 17.65 130 VAL H C 1
ATOM 8424 O O . VAL H 1 132 ? -15.715 -50.171 15.332 1.00 15.15 130 VAL H O 1
ATOM 8428 N N . LEU H 1 133 ? -15.403 -47.956 15.097 1.00 14.39 131 LEU H N 1
ATOM 8429 C CA . LEU H 1 133 ? -16.681 -47.609 15.708 1.00 12.80 131 LEU H CA 1
ATOM 8430 C C . LEU H 1 133 ? -17.731 -47.509 14.610 1.00 12.82 131 LEU H C 1
ATOM 8431 O O . LEU H 1 133 ? -17.608 -46.685 13.691 1.00 14.68 131 LEU H O 1
ATOM 8436 N N . THR H 1 134 ? -18.747 -48.359 14.684 1.00 8.64 132 THR H N 1
ATOM 8437 C CA . THR H 1 134 ? -19.704 -48.420 13.591 1.00 13.70 132 THR H CA 1
ATOM 8438 C C . THR H 1 134 ? -21.028 -47.741 13.908 1.00 14.73 132 THR H C 1
ATOM 8439 O O . THR H 1 134 ? -21.649 -47.190 12.997 1.00 17.03 132 THR H O 1
ATOM 8443 N N . SER H 1 135 ? -21.476 -47.737 15.161 1.00 10.39 133 SER H N 1
ATOM 8444 C CA . SER H 1 135 ? -22.671 -46.951 15.456 1.00 12.34 133 SER H CA 1
ATOM 8445 C C . SER H 1 135 ? -22.714 -46.589 16.933 1.00 12.17 133 SER H C 1
ATOM 8446 O O . SER H 1 135 ? -22.157 -47.295 17.787 1.00 12.44 133 SER H O 1
ATOM 8449 N N . VAL H 1 136 ? -23.369 -45.459 17.205 1.00 12.41 134 VAL H N 1
ATOM 8450 C CA . VAL H 1 136 ? -23.673 -44.955 18.541 1.00 11.71 134 VAL H CA 1
ATOM 8451 C C . VAL H 1 136 ? -25.112 -44.445 18.501 1.00 12.15 134 VAL H C 1
ATOM 8452 O O . VAL H 1 136 ? -25.441 -43.581 17.681 1.00 12.62 134 VAL H O 1
ATOM 8456 N N . ASP H 1 137 ? -25.966 -44.990 19.354 1.00 9.86 135 ASP H N 1
ATOM 8457 C CA . ASP H 1 137 ? -27.376 -44.642 19.384 1.00 11.92 135 ASP H CA 1
ATOM 8458 C C . ASP H 1 137 ? -27.798 -44.374 20.815 1.00 12.67 135 ASP H C 1
ATOM 8459 O O . ASP H 1 137 ? -27.302 -44.986 21.769 1.00 8.81 135 ASP H O 1
ATOM 8464 N N . THR H 1 138 ? -28.723 -43.444 20.952 1.00 11.60 136 THR H N 1
ATOM 8465 C CA . THR H 1 138 ? -29.264 -43.114 22.251 1.00 10.68 136 THR H CA 1
ATOM 8466 C C . THR H 1 138 ? -30.780 -43.069 22.164 1.00 14.88 136 THR H C 1
ATOM 8467 O O . THR H 1 138 ? -31.355 -42.838 21.097 1.00 12.94 136 THR H O 1
ATOM 8471 N N . LEU H 1 139 ? -31.406 -43.301 23.308 1.00 13.28 137 LEU H N 1
ATOM 8472 C CA . LEU H 1 139 ? -32.844 -43.242 23.464 1.00 20.60 137 LEU H CA 1
ATOM 8473 C C . LEU H 1 139 ? -33.152 -43.135 24.963 1.00 18.32 137 LEU H C 1
ATOM 8474 O O . LEU H 1 139 ? -33.973 -42.306 25.353 1.00 26.35 137 LEU H O 1
#

Foldseek 3Di:
DDDDFDDAFDKDWDFDDQWKKKKWKKFADDDDPFWKKKKKFLFLPDDVLHWTQWMWIDTDQKIWIWIRDPNDTDDIDMDGDPLHDHGDIKMWMWTHHQFWIWIDINNHTDDIGGTDDDSRSRTMITIHMNIGTHDMDMD/DDDAFDKDWDFDDQWKKKKWKWAAADDPPFWKKKKKFQFLPDDDQGWTFWMWIDTDQKIWIWTRDPNDIDDIDMDGDPLHDHRGMKMWMWTHHPFWIWIDINNHTDDIGGTPDDSRSGTMMTIHMNIGTDDMDMD/DDDAFDKDWDFDDQWKKKKWKWAAADDVWKKKKKFQFLPPDDQGKTQWIWIDTDQKIWIWIRDPNDIDDIDMDGHPLHDHRDMKMWMWTHHQFWIWIDINNHTDDIGGGPDGSRSRTMITIHMNIGTDDMDMD/DDDAFDKDWDFDDQWKKKKWKWWAADDDPFWKKKKKFQFLPPDDQGKTQWMWIDTDQKIWIWIRDPNDIDDIDMDGDCLRPHGGMKMWMWTHHPFWTWIDINRHTDDIGGTPDDSRSGTMMTIHMNIGTDDMDMD/DDDAFDKDWDFDDQWKKKKWKWFAADDPPFWKKKKKFQFLPPDDQGKTQWMWIDTDQKIWIWIRHPRDTDDIDMDGDPLRPHRGMKMWMWTHHPFWIWIDINNHTDDIGGTPDDSRSRTMMTIHINIGTDDMDMD/DDDAFDKDWDFDDQWKKKKWKWAAADDPPDWKKKKKFLFLPPCGKTFWIWIDTDQKIWIWIQDPNDIDDTDMDGDPLDDHRGMKMWMWTHHPFWIWIDINNHTDDIGGTPDDSRSRTMMTIHINIGTDDMDMD/DDDAFDKDWDFDDQWKKKKWKWAAAPDPPAWKKKWKFLCLVHKTQWIWIDTDQKIWIWIAHPNDIDDIDMDGDPQDDHRGMKMWMWTHHPFWIWIDIRNHTDDIGGTPDDSRSRTMMTIHMNIGTDDMDMD/DDDAFDKDWDFDDQWKKKKWKWFAEDDDPAWKKKKKFQFLPPDDQGKTQWMWIDTDQKIWIWIGDPRDIDDIDMDGDDLRPHRGMKMWMWTHHPFWTWIDIRNHTDDIGGGPDDSRSRTMMTIHINIGTDDMDMD

CATH classification: 2.60.120.200

Nearest PDB structures (foldseek):
  6n44-assembly4_G-3  TM=1.008E+00  e=2.190E-27  Ovis aries
  6n44-assembly4_F  TM=1.005E+00  e=4.977E-26  Ovis aries
  6n44-assembly1_E  TM=9.979E-01  e=2.029E-25  Ovis aries
  6n44-assembly3_C  TM=9.807E-01  e=1.545E-24  Ovis aries
  2d6p-assembly1_A  TM=9.151E-01  e=8.701E-12  Mus musculus

Sequence (1076 aa):
PGMDSLPNPYLQSVSLTVCYMVKIKANLLSPFGKNPELQVDFGTGTGQGGDIPFRFWYCDGIVVMNTLKDGSWGKEQKLHTEAFVPGQPFELQFLVLENEYQVFVNNKPICQFAHRLPLQSVKMLDVRGDIVLTSVDTLSLPNPYLQSVSLTVCYMVKIKANLLSPFGKNPELQVDFGTGTGQGGDIPFRFWYCDGIVVMNTLKDGSWGKEQKLHTEAFVPGQPFELQFLVLENEYQVFVNNKPICQFAHRLPLQSVKMLDVRGDIVLTSVDTLSLPNPYLQSVSLTVCYMVKIKANLLSPKNPELQVDFGTGTGQGGDIPFRFWYCDGIVVMNTLKDGSWGKEQKLHTEAFVPGQPFELQFLVLENEYQVFVNNKPICQFAHRLPLQSVKMLDVRGDIVLTSVDTLSLPNPYLQSVSLTVCYMVKIKANLLSPFGKNPELQVDFGTGTGQGGDIPFRFWYCDGIVVMNTLKDGSWGKEQKLHTEAFVPGQPFELQFLVLENEYQVFVNNKPICQFAHRLPLQSVKMLDVRGDIVLTSVDTLSLPNPYLQSVSLTVCYMVKIKANLLSPFGKNPELQVDFGTGTGQGGDIPFRFWYCDGIVVMNTLKDGSWGKEQKLHTEAFVPGQPFELQFLVLENEYQVFVNNKPICQFAHRLPLQSVKMLDVRGDIVLTSVDTLSLPNPYLQSVSLTVCYMVKIKANLLSPFGKNPELQVDFGTGTGGDIPFRFWYCDGIVVMNTLKDGSWGKEQKLHTEAFVPGQPFELQFLVLENEYQVFVNNKPICQFAHRLPLQSVKMLDVRGDIVLTSVDTLSLPNPYLQSVSLTVCYMVKIKANLLSPFGKNPELQVDFGTGGDIPFRFWYCDGIVVMNTLKDGSWGKEQKLHTEAFVPGQPFELQFLVLENEYQVFVNNKPICQFAHRLPLQSVKMLDVRGDIVLTSVDTLSLPNPYLQSVSLTVCYMVKIKANLLSPFGKNPELQVDFGTGTGQGGDIPFRFWYCDGIVVMNTLKDGSWGKEQKLHTEAFVPGQPFELQFLVLENEYQVFVNNKPICQFAHRLPLQSVKMLDVRGDIVLTSVDTL

InterPro domains:
  IPR001079 Galectin, carbohydrate recognition domain [PF00337] (19-135)
  IPR001079 Galectin, carbohydrate recognition domain [PS51304] (1-137)
  IPR001079 Galectin, carbohydrate recognition domain [SM00276] (6-137)
  IPR001079 Galectin, carbohydrate recognition domain [SM00908] (10-136)
  IPR001079 Galectin, carbohydrate recognition domain [cd00070] (13-134)
  IPR013320 Concanavalin A-like lectin/glucanase domain superfamily [SSF49899] (4-134)
  IPR044156 Galectin-like [PTHR11346] (32-134)

Solvent-accessible surface area: 48067 Å² total; per-residue (Å²): 73,56,103,100,45,36,26,63,62,3,45,16,2,2,31,10,42,22,0,19,0,0,30,0,85,3,34,10,10,53,22,117,78,124,82,16,66,0,31,0,12,0,7,19,50,98,61,188,60,20,42,22,2,0,59,0,66,10,16,99,15,51,0,20,0,13,6,14,110,121,62,69,102,40,179,92,68,123,40,145,18,154,24,6,81,79,46,99,99,7,34,0,2,0,0,0,13,122,78,35,1,38,1,10,2,71,72,145,87,38,9,80,2,66,42,102,23,80,9,114,36,0,86,34,0,20,0,88,26,25,6,9,1,55,28,16,64,42,27,102,35,27,60,68,3,52,17,1,1,36,12,32,28,2,21,0,0,31,0,76,2,54,2,77,74,39,211,75,124,78,10,79,0,34,0,12,0,7,16,50,100,62,124,58,17,40,22,2,0,62,0,67,10,17,94,13,52,0,20,1,8,6,17,98,123,63,74,101,36,140,73,20,75,6,69,18,158,26,8,84,70,47,93,90,10,36,0,2,0,0,0,9,77,92,19,1,40,1,10,2,66,67,135,44,14,7,12,0,17,9,72,18,34,9,52,34,1,71,35,0,18,0,91,23,30,7,52,1,67,31,17,62,44,24,118,60,95,64,68,32,110,50,86,14,80,11,68,81,100,22,71,0,61,0,86,1,44,2,77,88,84,153,80,11,61,0,34,0,14,1,8,19,48,100,59,124,55,19,30,22,3,0,59,0,66,8,15,96,19,40,0,18,1,10,6,18,92,112,64,71,105,37,137,78,19,75,6,66,19,163,27,8,89,71,44,101,92,10,37,0,29,0,40,0,46,118,77,14,1,49,1,48,2,67,115,134,51,14,8,12,0,17,23,94,25,81,9,116,36,0,103,52,0,17,0,91,24,30,9,51,1,68,32,16,81,45,171,102,34,27,61,68,4,48,15,3,2,33,11,38,29,2,20,0,0,34,0,81,1,50,8,78,36,35,36,70,123,77,21,77,0,35,0,14,0,8,15,50,100,60,180,60,19,32,22,2,0,57,0,66,13,16,93,14,36,0,17,0,10,6,18,91,116,65,70,102,40,178,90,70,130,38,145,16,154,22,5,84,71,23,68,92,9,36,0,3,0,0,0,14,123,75,33,1,33,0,4,1,68,35,133,68,33,9,79,2,68,43,101,26,81,7,115,37,0,84,40,0,16,0,98,23,30,7,56,2,71,29,16,66,43,25,98,34,29,59,63,4,49,17,1,1,37,10,40,29,2,21,0,0,27,0,81,1,50,7,77,91,39,112,84,123,82,19,68,0,36,0,14,0,7,16,52,95,64,128,56,20,38,20,2,0,59,0,65,12,18,95,14,64,0,28,0,12,7,21,111,119,61,71,100,41,83,111,65,63,40,149,16,152,25,7,78,97,36,89,90,10,46,0,3,0,0,0,15,119,75,35,2,37,1,13,1,67,59,134,87,35,7,82,2,64,43,105,25,80,8,118,36,0,79,37,0,20,0,90,25,25,8,52,1,68,23,16,63,42,29,100,35,27,64,65,3,52,16,3,1,34,9,70,83,100,23,68,0,60,0,84,2,52,2,76,80,46,106,53,105,60,9,75,0,32,0,15,0,7,18,56,131,110,26,38,21,2,0,54,0,13,9,16,84,14,32,0,5,0,10,6,17,102,72,25,57,100,38,170,85,49,28,6,106,12,149,29,8,82,65,44,99,90,10,38,0,28,0,44,0,47,121,79,34,2,50,1,52,2,67,114,136,77,19,4,21,2,67,46,95,24,81,8,114,38,0,84,37,0,12,0,100,26,33,8,52,1,68,30,16,81,46,171,118,58,96,61,69,33,106,53,85,16,82,11,72,82,99,23,68,0,65,0,89,2,50,3,75,82,37,207,74,116,76,10,73,0,29,0,13,0,8,77,120,45,28,22,1,0,31,0,53,10,18,94,18,39,0,7,0,4,6,13,46,92,14,44,46,41,181,80,63,127,38,146,14,158,26,7,82,69,42,91,92,11,36,0,28,0,42,0,47,126,73,32,1,44,0,50,2,69,122,138,93,37,8,81,1,65,46,102,20,44,9,114,31,1,112,63,0,15,0,94,25,28,8,54,1,69,32,18,86,45,174,100,34,29,61,68,4,51,16,1,2,38,12,69,64,98,21,67,0,58,0,88,2,53,5,75,83,45,216,73,124,82,17,78,1,36,0,16,0,8,18,51,98,62,120,62,15,34,22,2,0,60,0,65,12,16,97,15,36,0,20,0,10,7,20,88,113,61,73,99,40,83,104,62,131,38,148,17,158,24,5,81,87,37,89,94,9,36,0,26,0,41,0,40,119,95,33,2,43,0,51,1,68,109,138,88,33,9,78,1,68,44,99,28,81,9,116,36,1,92,37,0,16,0,98,24,27,7,57,1,67,30,16,81,44,176

B-factor: mean 19.59, std 8.75, range [5.36, 82.71]